Protein AF-A0AB34FSR6-F1 (afdb_monomer_lite)

Organism: NCBI:txid1247861

pLDDT: mean 75.35, std 21.75, range [22.98, 98.75]

Sequence (933 aa):
MAVFPRSSRAPADHQLPRDGPASSLRHRLGAILVFFTHRIWRGGPRLILQVAACVLIVPLLLHLMPTHMTGGYRLSWSSSPPRETGTLRIVVFGSQDVAGSSTGYSGSGSAWTEQLCSELDCSSYLSFVPDATSKPALTSNGLYGNELHALQEQVKASDYASAPAKDYEFLLTQYPVPMEAPDLEAQVKQFLALPPPADAPRETLWVFTFGTWDIWNLAAFPRVSAEHLVDALVSHLFAQIELLYLKALNPTSVAFSDFWANVTENDVDRLANPKKSSKTDRRELESFRIIIPQLADMTIAPGWQQRPEPSYPHSKAEQMRNADFLTKHWNSQVKNALESWNAKARRRPEGIEEENVKEVTEWPKSKSLLGLLPAAFQSEKDPAREASSDDGVVYAPYPQRAGLQLNMAISILDAMTEEELQRSGLKDSKGRGSLSLNDSMRFVDTWTPCTAKPSVGVTAVDASNDTVCDKPDDHLYYDSFTLGQRAIRELAVLAADKISQEFRGGQKAAPHRFVAMTVNDFNPSSFAGAMQLRTRKEKNFEEVESNLPDPRKPKLETTQLLSVRGWLDRLGSLNPFGKAVTADDLVWLLDNTAFQQQGGSGDGSGAWRAEFVAAVFEREPRGKVVDMVTGIVRAVGLADDAAERKTVEERIVPFLWDIRPLRTIAVTQHHHLRRGELKVGPTNVNGLASNVLAVPSGGRGSLVKSTTKLGGGEGAIIEMQTYYAGPDGWGIISDIDDTIKITKTSDPVGILKETFVEEPSPIPGMPELYAQAKALLPRDTAWFYLSASPYNLYPFLKQFRKQFYPPGTLILRDSSWKTVAGLLSALTLNTEEYKVDRMNKINSWLPRRKMIVIGDSTQSDPEAYGEVYRTRPGWIKLILIRKATDVASFGIDEKNEPERFEKAFKDIPREAWHVFEDPSECLQIIKDTIKQK

Secondary structure (DSSP, 8-state):
--------------------------SSSTTTTTTSSSSTTS--THHHHHHHHHHHHHHHHHHTS-S-------------PPPPS---EEEEEE--BTTB-SS--TTS---HHHHHHHHTT-SEEEE-SPPTTSPPPPS-HHHHHHHHHHHHHHHHTS-TTT-GGG--TTHHHHS---TTS--HHHHHHHHHTSPPPSS--S-EEEEEE-SHHHHHHHTTS-HHHHHHHHHHHHHHHHHHHHHHHHHTT-TTSTT---TTTT--HHHHHHHH-GGG-TT--GGGS-EEEEEEEPPP-GGGSGGGGGSPPPPTT--HHHHHHHHHHHHHHHHHHHHHHHHHHHHTTTPPPTTGGGGT--SSS-----TTSTTS--GGGS----TT--SS--S-PPPPPPPEEEEEEE--HHHHHHHHHHHHHHHTT---TTSTT---TTSTT--SBSSS-SSSS-SS-S-----------S-GGGBSBSSSS-B-HHHHHHHHHHHHHHHHHHHT--------S----------HHHHHHHHHHHHHHHTTHHHHHHHS--TT-----------TTTTTTTSGGG-TTPEEP-TTEEEEEE-EEEEE---SSTTS-PPEEEEEEEEEEESS--S-HHHHHHHHHHHHT--TT-TTHHHHHHHHHHHHSPB--SEEEEEEEE-SS-EEEEEE----TTSEEEEEEE-----TT-EEEEE-SSS-STT-B-EEEEEE--SEEEEEEEE-BTTTB---TT-HHHHHHHHHTSPPPBPTTHHHHHHHHHHHS-TT-EEEEEEEEEGGGHHHHHHHHHHHS---EEEEES----SHHHHHHHHHSSHHHHHHHHHHHHHHH-TEEEEEEEEETTTTHHHHHHHHHHHSTTTEEEEEEE--SSS--TTHHHHT-HHHHHHHTTTS-GGGEEEESSGGGHHHHHHHHHH--

InterPro domains:
  IPR019236 Phosphatidate phosphatase APP1, catalytic domain [PF09949] (730-883)
  IPR052935 Mg(2+)-dependent Phosphatidate Phosphatase [PTHR28208] (639-928)

Foldseek 3Di:
DDDDDDYDDDDDDDDDDDDDDDDDDDPPPVPPVVVPPPPVVPDPPVVVVVVVCCVPVVVVVVVPDPPDDDDDDDDDDDDDPPDDDFAEEEEEDEEAAQQGFCDDDPDDFHGLVVLLCVLQVHPYYHYLYDFLQAATEAQDLVLVVVLVVVLVVVLVVDDCVVPVVSNLVCLCVQPNRRPVRDHRVRSLVVQQPDFADPDAHLAYEYEYHHDQVLLVSLLSPDLLSSLVSLLVSLVSVVVSVLVLLLQCVDPRTNSDHNNCPPQDLVNCCQVVPPVVPPPPDPLNAFAHEYEYEQHAQQCLFLCLVVRDAGDPPDGSVSSSVSSVVSSVSNNVSNVVSLVVQLVCFQPDRPPSVVVPCPPPPDDPPPVPDVVRDDCVLVDDDDPPDPDDDPDSDDDDTRHTYHYDYHHLNVLLVLQVQLLVCLVVVHADPVGRVPDDPPDLSHANEANDAQFADRSHNNDDDDDDDGDGHPDRSNYQHNYRSYGGNSSSSVSSNVVSVVCCVRRPPDPDDDDDDDDDPPPPQDDLLVVQQVLLVVLCVVQVLVVLLVLADFQPDDPDPPDDPDDPVVVQLSPWFPRPQQAEFAQQKAKAWFAWEKFFDDDPDPPQPGFIKIKTKMFIFGPDFPGDLVSRLVSLCVSLVHDPPDPLSVLLSVLCVLLRTHADARYKFWKWKDDPPDIDTDIWDRHHPQRMTIDIDTDDDDDQLDKIKMFTPHNDDPPHHRIYIYTYQYQEFAEEEEEDDLFFWDQLLSHLSSNSCCRRGDDIDTDPQVLVLQVLLCVLGDSNYAYEYEALFACSCVVVVVVVCVVRHDDHGYHYDSHSPSTSSVRSCSSRHPGLVRLLVVVVVVCSRHVNYEYEYTEELVHSQLQNVLVCCVVNPRNYQAYEYELDDPSPHPCSCVSNPPVSNCSSNPPPDPLRYDYDHRSVVVSVSSNVSVVPD

Radius of gyration: 35.22 Å; chains: 1; bounding box: 75×107×108 Å

Structure (mmCIF, N/CA/C/O backbone):
data_AF-A0AB34FSR6-F1
#
_entry.id   AF-A0AB34FSR6-F1
#
loop_
_atom_site.group_PDB
_atom_site.id
_atom_site.type_symbol
_atom_site.label_atom_id
_atom_site.label_alt_id
_atom_site.label_comp_id
_atom_site.label_asym_id
_atom_site.label_entity_id
_atom_site.label_seq_id
_atom_site.pdbx_PDB_ins_code
_atom_site.Cartn_x
_atom_site.Cartn_y
_atom_site.Cartn_z
_atom_site.occupancy
_atom_site.B_iso_or_equiv
_atom_site.auth_seq_id
_atom_site.auth_comp_id
_atom_site.auth_asym_id
_atom_site.auth_atom_id
_atom_site.pdbx_PDB_model_num
ATOM 1 N N . MET A 1 1 ? 6.521 -65.675 30.202 1.00 32.03 1 MET A N 1
ATOM 2 C CA . MET A 1 1 ? 5.284 -66.397 30.574 1.00 32.03 1 MET A CA 1
ATOM 3 C C . MET A 1 1 ? 4.094 -65.520 30.197 1.00 32.03 1 MET A C 1
ATOM 5 O O . MET A 1 1 ? 3.961 -64.484 30.823 1.00 32.03 1 MET A O 1
ATOM 9 N N . ALA A 1 2 ? 3.225 -65.772 29.218 1.00 31.69 2 ALA A N 1
ATOM 10 C CA . ALA A 1 2 ? 3.227 -66.501 27.937 1.00 31.69 2 ALA A CA 1
ATOM 11 C C . ALA A 1 2 ? 2.090 -65.820 27.105 1.00 31.69 2 ALA A C 1
ATOM 13 O O . ALA A 1 2 ? 1.008 -65.658 27.650 1.00 31.69 2 ALA A O 1
ATOM 14 N N . VAL A 1 3 ? 2.376 -65.048 26.042 1.00 33.38 3 VAL A N 1
ATOM 15 C CA . VAL A 1 3 ? 2.373 -65.350 24.579 1.00 33.38 3 VAL A CA 1
ATOM 16 C C . VAL A 1 3 ? 0.977 -65.448 23.891 1.00 33.38 3 VAL A C 1
ATOM 18 O O . VAL A 1 3 ? 0.142 -66.245 24.292 1.00 33.38 3 VAL A O 1
ATOM 21 N N . PHE A 1 4 ? 0.812 -64.616 22.835 1.00 38.12 4 PHE A N 1
ATOM 22 C CA . PHE A 1 4 ? -0.129 -64.542 21.669 1.00 38.12 4 PHE A CA 1
ATOM 23 C C . PHE A 1 4 ? -0.660 -65.884 21.084 1.00 38.12 4 PHE A C 1
ATOM 25 O O . PHE A 1 4 ? -0.043 -66.895 21.416 1.00 38.12 4 PHE A O 1
ATOM 32 N N . PRO A 1 5 ? -1.695 -65.972 20.178 1.00 49.19 5 PRO A N 1
ATOM 33 C CA . PRO A 1 5 ? -1.853 -65.283 18.850 1.00 49.19 5 PRO A CA 1
ATOM 34 C C . PRO A 1 5 ? -3.326 -64.991 18.406 1.00 49.19 5 PRO A C 1
ATOM 36 O O . PRO A 1 5 ? -4.248 -65.276 19.155 1.00 49.19 5 PRO A O 1
ATOM 39 N N . ARG A 1 6 ? -3.717 -64.281 17.323 1.00 28.72 6 ARG A N 1
ATOM 40 C CA . ARG A 1 6 ? -3.396 -64.139 15.870 1.00 28.72 6 ARG A CA 1
ATOM 41 C C . ARG A 1 6 ? -3.863 -65.288 14.932 1.00 28.72 6 ARG A C 1
ATOM 43 O O . ARG A 1 6 ? -3.262 -66.348 14.921 1.00 28.72 6 ARG A O 1
ATOM 50 N N . SER A 1 7 ? -4.790 -64.935 14.019 1.00 29.59 7 SER A N 1
ATOM 51 C CA . SER A 1 7 ? -4.824 -65.253 12.566 1.00 29.59 7 SER A CA 1
ATOM 52 C C . SER A 1 7 ? -5.397 -66.579 11.997 1.00 29.59 7 SER A C 1
ATOM 54 O O . SER A 1 7 ? -4.992 -67.674 12.367 1.00 29.59 7 SER A O 1
ATOM 56 N N . SER A 1 8 ? -6.155 -66.395 10.895 1.00 28.06 8 SER A N 1
ATOM 57 C CA . SER A 1 8 ? -6.270 -67.187 9.640 1.00 28.06 8 SER A CA 1
ATOM 58 C C . SER A 1 8 ? -7.363 -68.256 9.457 1.00 28.06 8 SER A C 1
ATOM 60 O O . SER A 1 8 ? -7.412 -69.243 10.183 1.00 28.06 8 SER A O 1
ATOM 62 N N . ARG A 1 9 ? -8.131 -68.128 8.354 1.00 28.48 9 ARG A N 1
ATOM 63 C CA . ARG A 1 9 ? -8.048 -69.024 7.170 1.00 28.48 9 ARG A CA 1
ATOM 64 C C . ARG A 1 9 ? -8.923 -68.572 5.979 1.00 28.48 9 ARG A C 1
ATOM 66 O O . ARG A 1 9 ? -10.103 -68.299 6.149 1.00 28.48 9 ARG A O 1
ATOM 73 N N . ALA A 1 10 ? -8.320 -68.591 4.786 1.00 34.03 10 ALA A N 1
ATOM 74 C CA . ALA A 1 10 ? -8.924 -68.921 3.479 1.00 34.03 10 ALA A CA 1
ATOM 75 C C . ALA A 1 10 ? -8.426 -70.334 3.063 1.00 34.03 10 ALA A C 1
ATOM 77 O O . ALA A 1 10 ? -7.547 -70.856 3.765 1.00 34.03 10 ALA A O 1
ATOM 78 N N . PRO A 1 11 ? -8.985 -71.003 2.026 1.00 40.75 11 PRO A N 1
ATOM 79 C CA . PRO A 1 11 ? -8.388 -71.017 0.656 1.00 40.75 11 PRO A CA 1
ATOM 80 C C . PRO A 1 11 ? -9.459 -71.112 -0.483 1.00 40.75 11 PRO A C 1
ATOM 82 O O . PRO A 1 11 ? -10.578 -71.528 -0.216 1.00 40.75 11 PRO A O 1
ATOM 85 N N . ALA A 1 12 ? -9.323 -70.560 -1.700 1.00 29.62 12 ALA A N 1
ATOM 86 C CA . ALA A 1 12 ? -8.442 -70.787 -2.872 1.00 29.62 12 ALA A CA 1
ATOM 87 C C . ALA A 1 12 ? -8.915 -71.861 -3.906 1.00 29.62 12 ALA A C 1
ATOM 89 O O . ALA A 1 12 ? -9.114 -73.020 -3.557 1.00 29.62 12 ALA A O 1
ATOM 90 N N . ASP A 1 13 ? -8.991 -71.402 -5.171 1.00 30.97 13 ASP A N 1
ATOM 91 C CA . ASP A 1 13 ? -8.648 -72.032 -6.472 1.00 30.97 13 ASP A CA 1
ATOM 92 C C . ASP A 1 13 ? -9.632 -72.769 -7.432 1.00 30.97 13 ASP A C 1
ATOM 94 O O . ASP A 1 13 ? -10.113 -73.869 -7.192 1.00 30.97 13 ASP A O 1
ATOM 98 N N . HIS A 1 14 ? -9.745 -72.130 -8.620 1.00 29.84 14 HIS A N 1
ATOM 99 C CA . HIS A 1 14 ? -9.522 -72.588 -10.015 1.00 29.84 14 HIS A CA 1
ATOM 100 C C . HIS A 1 14 ? -10.481 -73.527 -10.784 1.00 29.84 14 HIS A C 1
ATOM 102 O O . HIS A 1 14 ? -10.620 -74.697 -10.456 1.00 29.84 14 HIS A O 1
ATOM 108 N N . GLN A 1 15 ? -10.924 -73.059 -11.975 1.00 28.41 15 GLN A N 1
ATOM 109 C CA . GLN A 1 15 ? -10.538 -73.622 -13.295 1.00 28.41 15 GLN A CA 1
ATOM 110 C C . GLN A 1 15 ? -10.960 -72.734 -14.505 1.00 28.41 15 GLN A C 1
ATOM 112 O O . GLN A 1 15 ? -12.091 -72.266 -14.587 1.00 28.41 15 GLN A O 1
ATOM 117 N N . LEU A 1 16 ? -10.025 -72.537 -15.449 1.00 29.91 16 LEU A N 1
ATOM 118 C CA . LEU A 1 16 ? -10.166 -72.070 -16.853 1.00 29.91 16 LEU A CA 1
ATOM 119 C C . LEU A 1 16 ? -10.004 -73.298 -17.790 1.00 29.91 16 LEU A C 1
ATOM 121 O O . LEU A 1 16 ? -9.413 -74.279 -17.327 1.00 29.91 16 LEU A O 1
ATOM 125 N N . PRO A 1 17 ? -10.471 -73.302 -19.067 1.00 35.59 17 PRO A N 1
ATOM 126 C CA . PRO A 1 17 ? -9.676 -72.814 -20.230 1.00 35.59 17 PRO A CA 1
ATOM 127 C C . PRO A 1 17 ? -10.516 -72.088 -21.327 1.00 35.59 17 PRO A C 1
ATOM 129 O O . PRO A 1 17 ? -11.685 -72.391 -21.519 1.00 35.59 17 PRO A O 1
ATOM 132 N N . ARG A 1 18 ? -10.037 -70.975 -21.915 1.00 28.84 18 ARG A N 1
ATOM 133 C CA . ARG A 1 18 ? -9.291 -70.814 -23.200 1.00 28.84 18 ARG A CA 1
ATOM 134 C C . ARG A 1 18 ? -10.061 -71.167 -24.492 1.00 28.84 18 ARG A C 1
ATOM 136 O O . ARG A 1 18 ? -10.360 -72.327 -24.714 1.00 28.84 18 ARG A O 1
ATOM 143 N N . ASP A 1 19 ? -10.289 -70.158 -25.348 1.00 27.77 19 ASP A N 1
ATOM 144 C CA . ASP A 1 19 ? -9.714 -70.033 -26.709 1.00 27.77 19 ASP A CA 1
ATOM 145 C C . ASP A 1 19 ? -10.096 -68.675 -27.359 1.00 27.77 19 ASP A C 1
ATOM 147 O O . ASP A 1 19 ? -11.216 -68.193 -27.218 1.00 27.77 19 ASP A O 1
ATOM 151 N N . GLY A 1 20 ? -9.147 -68.030 -28.051 1.00 27.20 20 GLY A N 1
ATOM 152 C CA . GLY A 1 20 ? -9.365 -66.889 -28.972 1.00 27.20 20 GLY A CA 1
ATOM 153 C C . GLY A 1 20 ? -8.833 -67.248 -30.374 1.00 27.20 20 GLY A C 1
ATOM 154 O O . GLY A 1 20 ? -8.574 -68.428 -30.596 1.00 27.20 20 GLY A O 1
ATOM 155 N N . PRO A 1 21 ? -8.498 -66.308 -31.291 1.00 50.50 21 PRO A N 1
ATOM 156 C CA . PRO A 1 21 ? -8.955 -64.925 -31.510 1.00 50.50 21 PRO A CA 1
ATOM 157 C C . PRO A 1 21 ? -9.300 -64.623 -33.013 1.00 50.50 21 PRO A C 1
ATOM 159 O O . PRO A 1 21 ? -9.224 -65.502 -33.863 1.00 50.50 21 PRO A O 1
ATOM 162 N N . ALA A 1 22 ? -9.574 -63.341 -33.332 1.00 29.23 22 ALA A N 1
ATOM 163 C CA . ALA A 1 22 ? -9.358 -62.632 -34.623 1.00 29.23 22 ALA A CA 1
ATOM 164 C C . ALA A 1 22 ? -10.556 -62.227 -35.542 1.00 29.23 22 ALA A C 1
ATOM 166 O O . ALA A 1 22 ? -11.130 -63.020 -36.275 1.00 29.23 22 ALA A O 1
ATOM 167 N N . SER A 1 23 ? -10.702 -60.897 -35.684 1.00 31.23 23 SER A N 1
ATOM 168 C CA . SER A 1 23 ? -10.736 -60.126 -36.953 1.00 31.23 23 SER A CA 1
ATOM 169 C C . SER A 1 23 ? -12.037 -59.806 -37.737 1.00 31.23 23 SER A C 1
ATOM 171 O O . SER A 1 23 ? -12.800 -60.657 -38.176 1.00 31.23 23 SER A O 1
ATOM 173 N N . SER A 1 24 ? -12.095 -58.516 -38.108 1.00 36.62 24 SER A N 1
ATOM 174 C CA . SER A 1 24 ? -12.483 -57.943 -39.415 1.00 36.62 24 SER A CA 1
ATOM 175 C C . SER A 1 24 ? -13.928 -57.459 -39.670 1.00 36.62 24 SER A C 1
ATOM 177 O O . SER A 1 24 ? -14.845 -58.194 -40.014 1.00 36.62 24 SER A O 1
ATOM 179 N N . LEU A 1 25 ? -14.095 -56.134 -39.576 1.00 42.28 25 LEU A N 1
ATOM 180 C CA . LEU A 1 25 ? -14.428 -55.151 -40.633 1.00 42.28 25 LEU A CA 1
ATOM 181 C C . LEU A 1 25 ? -15.307 -55.488 -41.875 1.00 42.28 25 LEU A C 1
ATOM 183 O O . LEU A 1 25 ? -15.439 -54.622 -42.738 1.00 42.28 25 LEU A O 1
ATOM 187 N N . ARG A 1 26 ? -15.942 -56.657 -42.027 1.00 37.00 26 ARG A N 1
ATOM 188 C CA . ARG A 1 26 ? -16.628 -57.052 -43.287 1.00 37.00 26 ARG A CA 1
ATOM 189 C C . ARG A 1 26 ? -18.160 -57.123 -43.256 1.00 37.00 26 ARG A C 1
ATOM 191 O O . ARG A 1 26 ? -18.763 -57.551 -44.237 1.00 37.00 26 ARG A O 1
ATOM 198 N N . HIS A 1 27 ? -18.827 -56.641 -42.208 1.00 42.09 27 HIS A N 1
ATOM 199 C CA . HIS A 1 27 ? -20.295 -56.759 -42.093 1.00 42.09 27 HIS A CA 1
ATOM 200 C C . HIS A 1 27 ? -21.095 -55.447 -42.101 1.00 42.09 27 HIS A C 1
ATOM 202 O O . HIS A 1 27 ? -22.273 -55.451 -41.764 1.00 42.09 27 HIS A O 1
ATOM 208 N N . ARG A 1 28 ? -20.519 -54.328 -42.569 1.00 48.28 28 ARG A N 1
ATOM 209 C CA . ARG A 1 28 ? -21.272 -53.062 -42.739 1.00 48.28 28 ARG A CA 1
ATOM 210 C C . ARG A 1 28 ? -21.369 -52.515 -44.171 1.00 48.28 28 ARG A C 1
ATOM 212 O O . ARG A 1 28 ? -22.103 -51.562 -44.390 1.00 48.28 28 ARG A O 1
ATOM 219 N N . LEU A 1 29 ? -20.738 -53.152 -45.161 1.00 40.12 29 LEU A N 1
ATOM 220 C CA . LEU A 1 29 ? -20.819 -52.737 -46.577 1.00 40.12 29 LEU A CA 1
ATOM 221 C C . LEU A 1 29 ? -21.839 -53.533 -47.418 1.00 40.12 29 LEU A C 1
ATOM 223 O O . LEU A 1 29 ? -22.208 -53.097 -48.503 1.00 40.12 29 LEU A O 1
ATOM 227 N N . GLY A 1 30 ? -22.366 -54.652 -46.908 1.00 41.06 30 GLY A N 1
ATOM 228 C CA . GLY A 1 30 ? -23.361 -55.475 -47.617 1.00 41.06 30 GLY A CA 1
ATOM 229 C C . GLY A 1 30 ? -24.809 -54.964 -47.552 1.00 41.06 30 GLY A C 1
ATOM 230 O O . GLY A 1 30 ? -25.635 -55.385 -48.353 1.00 41.06 30 GLY A O 1
ATOM 231 N N . ALA A 1 31 ? -25.131 -54.042 -46.638 1.00 45.28 31 ALA A N 1
ATOM 232 C CA . ALA A 1 31 ? -26.509 -53.588 -46.412 1.00 45.28 31 ALA A CA 1
ATOM 233 C C . ALA A 1 31 ? -26.926 -52.370 -47.265 1.00 45.28 31 ALA A C 1
ATOM 235 O O . ALA A 1 31 ? -28.116 -52.122 -47.436 1.00 45.28 31 ALA A O 1
ATOM 236 N N . ILE A 1 32 ? -25.975 -51.626 -47.842 1.00 49.50 32 ILE A N 1
ATOM 237 C CA . ILE A 1 32 ? -26.269 -50.394 -48.603 1.00 49.50 32 ILE A CA 1
ATOM 238 C C . ILE A 1 32 ? -26.503 -50.689 -50.097 1.00 49.50 32 ILE A C 1
ATOM 240 O O . ILE A 1 32 ? -27.310 -50.021 -50.743 1.00 49.50 32 ILE A O 1
ATOM 244 N N . LEU A 1 33 ? -25.891 -51.745 -50.649 1.00 46.69 33 LEU A N 1
ATOM 245 C CA . LEU A 1 33 ? -26.002 -52.073 -52.079 1.00 46.69 33 LEU A CA 1
ATOM 246 C C . LEU A 1 33 ? -27.334 -52.747 -52.479 1.00 46.69 33 LEU A C 1
ATOM 248 O O . LEU A 1 33 ? -27.709 -52.729 -53.651 1.00 46.69 33 LEU A O 1
ATOM 252 N N . VAL A 1 34 ? -28.073 -53.306 -51.514 1.00 47.84 34 VAL A N 1
ATOM 253 C CA . VAL A 1 34 ? -29.374 -53.967 -51.746 1.00 47.84 34 VAL A CA 1
ATOM 254 C C . VAL A 1 34 ? -30.539 -52.962 -51.728 1.00 47.84 34 VAL A C 1
ATOM 256 O O . VAL A 1 34 ? -31.595 -53.218 -52.303 1.00 47.84 34 VAL A O 1
ATOM 259 N N . PHE A 1 35 ? -30.348 -51.766 -51.156 1.00 49.47 35 PHE A N 1
ATOM 260 C CA . PHE A 1 35 ? -31.400 -50.745 -51.090 1.00 49.47 35 PHE A CA 1
ATOM 261 C C . PHE A 1 35 ? -31.561 -49.951 -52.402 1.00 49.47 35 PHE A C 1
ATOM 263 O O . PHE A 1 35 ? -32.672 -49.558 -52.761 1.00 49.47 35 PHE A O 1
ATOM 270 N N . PHE A 1 36 ? -30.480 -49.754 -53.168 1.00 45.62 36 PHE A N 1
ATOM 271 C CA . PHE A 1 36 ? -30.510 -48.931 -54.388 1.00 45.62 36 PHE A CA 1
ATOM 272 C C . PHE A 1 36 ? -30.916 -49.673 -55.668 1.00 45.62 36 PHE A C 1
ATOM 274 O O . PHE A 1 36 ? -31.283 -49.038 -56.655 1.00 45.62 36 PHE A O 1
ATOM 281 N N . THR A 1 37 ? -30.945 -51.004 -55.662 1.00 50.00 37 THR A N 1
ATOM 282 C CA . THR A 1 37 ? -31.265 -51.804 -56.857 1.00 50.00 37 THR A CA 1
ATOM 283 C C . THR A 1 37 ? -32.751 -52.151 -56.994 1.00 50.00 37 THR A C 1
ATOM 285 O O . THR A 1 37 ? -33.194 -52.493 -58.086 1.00 50.00 37 THR A O 1
ATOM 288 N N . HIS A 1 38 ? -33.571 -51.956 -55.954 1.00 44.44 38 HIS A N 1
ATOM 289 C CA . HIS A 1 38 ? -34.998 -52.311 -56.000 1.00 44.44 38 HIS A CA 1
ATOM 290 C C . HIS A 1 38 ? -35.943 -51.146 -56.379 1.00 44.44 38 HIS A C 1
ATOM 292 O O . HIS A 1 38 ? -37.114 -51.371 -56.692 1.00 44.44 38 HIS A O 1
ATOM 298 N N . ARG A 1 39 ? -35.473 -49.885 -56.384 1.00 44.06 39 ARG A N 1
ATOM 299 C CA . ARG A 1 39 ? -36.336 -48.705 -56.635 1.00 44.06 39 ARG A CA 1
ATOM 300 C C . ARG A 1 39 ? -36.212 -48.102 -58.040 1.00 44.06 39 ARG A C 1
ATOM 302 O O . ARG A 1 39 ? -37.114 -47.391 -58.470 1.00 44.06 39 ARG A O 1
ATOM 309 N N . ILE A 1 40 ? -35.155 -48.440 -58.780 1.00 50.41 40 ILE A N 1
ATOM 310 C CA . ILE A 1 40 ? -34.896 -47.925 -60.139 1.00 50.41 40 ILE A CA 1
ATOM 311 C C . ILE A 1 40 ? -35.654 -48.727 -61.218 1.00 50.41 40 ILE A C 1
ATOM 313 O O . ILE A 1 40 ? -35.879 -48.235 -62.317 1.00 50.41 40 ILE A O 1
ATOM 317 N N . TRP A 1 41 ? -36.172 -49.916 -60.893 1.00 50.94 41 TRP A N 1
ATOM 318 C CA . TRP A 1 41 ? -36.823 -50.804 -61.869 1.00 50.94 41 TRP A CA 1
ATOM 319 C C . TRP A 1 41 ? -38.353 -50.643 -62.006 1.00 50.94 41 TRP A C 1
ATOM 321 O O . TRP A 1 41 ? -39.000 -51.430 -62.690 1.00 50.94 41 TRP A O 1
ATOM 331 N N . ARG A 1 42 ? -38.962 -49.621 -61.379 1.00 51.09 42 ARG A N 1
ATOM 332 C CA . ARG A 1 42 ? -40.411 -49.318 -61.509 1.00 51.09 42 ARG A CA 1
ATOM 333 C C . ARG A 1 42 ? -40.744 -47.921 -62.046 1.00 51.09 42 ARG A C 1
ATOM 335 O O . ARG A 1 42 ? -41.913 -47.629 -62.279 1.00 51.09 42 ARG A O 1
ATOM 342 N N . GLY A 1 43 ? -39.751 -47.068 -62.281 1.00 52.41 43 GLY A N 1
ATOM 343 C CA . GLY A 1 43 ? -39.944 -45.758 -62.904 1.00 52.41 43 GLY A CA 1
ATOM 344 C C . GLY A 1 43 ? -39.578 -45.819 -64.380 1.00 52.41 43 GLY A C 1
ATOM 345 O O . GLY A 1 43 ? -38.423 -45.598 -64.716 1.00 52.41 43 GLY A O 1
ATOM 346 N N . GLY A 1 44 ? -40.538 -46.145 -65.251 1.00 64.69 44 GLY A N 1
ATOM 347 C CA . GLY A 1 44 ? -40.351 -46.155 -66.709 1.00 64.69 44 GLY A CA 1
ATOM 348 C C . GLY A 1 44 ? -39.896 -44.799 -67.298 1.00 64.69 44 GLY A C 1
ATOM 349 O O . GLY A 1 44 ? -39.613 -43.859 -66.553 1.00 64.69 44 GLY A O 1
ATOM 350 N N . PRO A 1 45 ? -39.874 -44.640 -68.639 1.00 54.66 45 PRO A N 1
ATOM 351 C CA . PRO A 1 45 ? -39.113 -43.604 -69.369 1.00 54.66 45 PRO A CA 1
ATOM 352 C C . PRO A 1 45 ? -39.427 -42.135 -69.014 1.00 54.66 45 PRO A C 1
ATOM 354 O O . PRO A 1 45 ? -38.702 -41.229 -69.417 1.00 54.66 45 PRO A O 1
ATOM 357 N N . ARG A 1 46 ? -40.456 -41.882 -68.200 1.00 54.81 46 ARG A N 1
ATOM 358 C CA . ARG A 1 46 ? -40.748 -40.574 -67.600 1.00 54.81 46 ARG A CA 1
ATOM 359 C C . ARG A 1 46 ? -39.713 -40.129 -66.560 1.00 54.81 46 ARG A C 1
ATOM 361 O O . ARG A 1 46 ? -39.486 -38.930 -66.448 1.00 54.81 46 ARG A O 1
ATOM 368 N N . LEU A 1 47 ? -39.049 -41.052 -65.854 1.00 57.03 47 LEU A N 1
ATOM 369 C CA . LEU A 1 47 ? -38.017 -40.690 -64.873 1.00 57.03 47 LEU A CA 1
ATOM 370 C C . LEU A 1 47 ? -36.747 -40.162 -65.563 1.00 57.03 47 LEU A C 1
ATOM 372 O O . LEU A 1 47 ? -36.136 -39.211 -65.094 1.00 57.03 47 LEU A O 1
ATOM 376 N N . ILE A 1 48 ? -36.398 -40.725 -66.724 1.00 60.19 48 ILE A N 1
ATOM 377 C CA . ILE A 1 48 ? -35.239 -40.298 -67.524 1.00 60.19 48 ILE A CA 1
ATOM 378 C C . ILE A 1 48 ? -35.477 -38.900 -68.115 1.00 60.19 48 ILE A C 1
ATOM 380 O O . ILE A 1 48 ? -34.581 -38.062 -68.089 1.00 60.19 48 ILE A O 1
ATOM 384 N N . LEU A 1 49 ? -36.702 -38.609 -68.563 1.00 59.00 49 LEU A N 1
ATOM 385 C CA . LEU A 1 49 ? -37.092 -37.286 -69.068 1.00 59.00 49 LEU A CA 1
ATOM 386 C C . LEU A 1 49 ? -37.122 -36.209 -67.970 1.00 59.00 49 LEU A C 1
ATOM 388 O O . LEU A 1 49 ? -36.737 -35.070 -68.222 1.00 59.00 49 LEU A O 1
ATOM 392 N N . GLN A 1 50 ? -37.520 -36.562 -66.745 1.00 60.06 50 GLN A N 1
ATOM 393 C CA . GLN A 1 50 ? -37.499 -35.641 -65.603 1.00 60.06 50 GLN A CA 1
ATOM 394 C C . GLN A 1 50 ? -36.078 -35.387 -65.086 1.00 60.06 50 GLN A C 1
ATOM 396 O O . GLN A 1 50 ? -35.744 -34.252 -64.758 1.00 60.06 50 GLN A O 1
ATOM 401 N N . VAL A 1 51 ? -35.213 -36.406 -65.084 1.00 63.44 51 VAL A N 1
ATOM 402 C CA . VAL A 1 51 ? -33.794 -36.235 -64.736 1.00 63.44 51 VAL A CA 1
ATOM 403 C C . VAL A 1 51 ? -33.072 -35.404 -65.801 1.00 63.44 51 VAL A C 1
ATOM 405 O O . VAL A 1 51 ? -32.324 -34.500 -65.446 1.00 63.44 51 VAL A O 1
ATOM 408 N N . ALA A 1 52 ? -33.353 -35.614 -67.091 1.00 61.78 52 ALA A N 1
ATOM 409 C CA . ALA A 1 52 ? -32.787 -34.797 -68.168 1.00 61.78 52 ALA A CA 1
ATOM 410 C C . ALA A 1 52 ? -33.251 -33.327 -68.107 1.00 61.78 52 ALA A C 1
ATOM 412 O O . ALA A 1 52 ? -32.444 -32.420 -68.312 1.00 61.78 52 ALA A O 1
ATOM 413 N N . ALA A 1 53 ? -34.519 -33.075 -67.756 1.00 61.38 53 ALA A N 1
ATOM 414 C CA . ALA A 1 53 ? -35.026 -31.720 -67.537 1.00 61.38 53 ALA A CA 1
ATOM 415 C C . ALA A 1 53 ? -34.355 -31.044 -66.326 1.00 61.38 53 ALA A C 1
ATOM 417 O O . ALA A 1 53 ? -33.966 -29.882 -66.416 1.00 61.38 53 ALA A O 1
ATOM 418 N N . CYS A 1 54 ? -34.132 -31.772 -65.227 1.00 57.31 54 CYS A N 1
ATOM 419 C CA . CYS A 1 54 ? -33.401 -31.247 -64.072 1.00 57.31 54 CYS A CA 1
ATOM 420 C C . CYS A 1 54 ? -31.924 -30.962 -64.391 1.00 57.31 54 CYS A C 1
ATOM 422 O O . CYS A 1 54 ? -31.394 -29.956 -63.934 1.00 57.31 54 CYS A O 1
ATOM 424 N N . VAL A 1 55 ? -31.265 -31.786 -65.210 1.00 67.00 55 VAL A N 1
ATOM 425 C CA . VAL A 1 55 ? -29.849 -31.587 -65.573 1.00 67.00 55 VAL A CA 1
ATOM 426 C C . VAL A 1 55 ? -29.648 -30.391 -66.513 1.00 67.00 55 VAL A C 1
ATOM 428 O O . VAL A 1 55 ? -28.586 -29.782 -66.476 1.00 67.00 55 VAL A O 1
ATOM 431 N N . LEU A 1 56 ? -30.653 -30.003 -67.308 1.00 61.25 56 LEU A N 1
ATOM 432 C CA . LEU A 1 56 ? -30.557 -28.847 -68.214 1.00 61.25 56 LEU A CA 1
ATOM 433 C C . LEU A 1 56 ? -31.096 -27.538 -67.617 1.00 61.25 56 LEU A C 1
ATOM 435 O O . LEU A 1 56 ? -30.558 -26.471 -67.905 1.00 61.25 56 LEU A O 1
ATOM 439 N N . ILE A 1 57 ? -32.132 -27.595 -66.775 1.00 61.62 57 ILE A N 1
ATOM 440 C CA . ILE A 1 57 ? -32.786 -26.392 -66.229 1.00 61.62 57 ILE A CA 1
ATOM 441 C C . ILE A 1 57 ? -32.056 -25.865 -64.983 1.00 61.62 57 ILE A C 1
ATOM 443 O O . ILE A 1 57 ? -31.991 -24.654 -64.772 1.00 61.62 57 ILE A O 1
ATOM 447 N N . VAL A 1 58 ? -31.454 -26.746 -64.176 1.00 61.16 58 VAL A N 1
ATOM 448 C CA . VAL A 1 58 ? -30.769 -26.357 -62.930 1.00 61.16 58 VAL A CA 1
ATOM 449 C C . VAL A 1 58 ? -29.477 -25.557 -63.177 1.00 61.16 58 VAL A C 1
ATOM 451 O O . VAL A 1 58 ? -29.305 -24.538 -62.509 1.00 61.16 58 VAL A O 1
ATOM 454 N N . PRO A 1 59 ? -28.605 -25.888 -64.154 1.00 57.28 59 PRO A N 1
ATOM 455 C CA . PRO A 1 59 ? -27.431 -25.061 -64.453 1.00 57.28 59 PRO A CA 1
ATOM 456 C C . PRO A 1 59 ? -27.807 -23.704 -65.057 1.00 57.28 59 PRO A C 1
ATOM 458 O O . PRO A 1 59 ? -27.157 -22.704 -64.768 1.00 57.28 59 PRO A O 1
ATOM 461 N N . LEU A 1 60 ? -28.881 -23.651 -65.856 1.00 56.03 60 LEU A N 1
ATOM 462 C CA . LEU A 1 60 ? -29.369 -22.416 -66.476 1.00 56.03 60 LEU A CA 1
ATOM 463 C C . LEU A 1 60 ? -29.904 -21.427 -65.423 1.00 56.03 60 LEU A C 1
ATOM 465 O O . LEU A 1 60 ? -29.655 -20.229 -65.522 1.00 56.03 60 LEU A O 1
ATOM 469 N N . LEU A 1 61 ? -30.585 -21.928 -64.384 1.00 52.56 61 LEU A N 1
ATOM 470 C CA . LEU A 1 61 ? -31.055 -21.122 -63.249 1.00 52.56 61 LEU A CA 1
ATOM 471 C C . LEU A 1 61 ? -29.926 -20.721 -62.284 1.00 52.56 61 LEU A C 1
ATOM 473 O O . LEU A 1 61 ? -29.991 -19.642 -61.700 1.00 52.56 61 LEU A O 1
ATOM 477 N N . LEU A 1 62 ? -28.875 -21.538 -62.153 1.00 54.41 62 LEU A N 1
ATOM 478 C CA . LEU A 1 62 ? -27.677 -21.209 -61.366 1.00 54.41 62 LEU A CA 1
ATOM 479 C C . LEU A 1 62 ? -26.784 -20.159 -62.047 1.00 54.41 62 LEU A C 1
ATOM 481 O O . LEU A 1 62 ? -26.115 -19.404 -61.350 1.00 54.41 62 LEU A O 1
ATOM 485 N N . HIS A 1 63 ? -26.801 -20.061 -63.382 1.00 51.94 63 HIS A N 1
ATOM 486 C CA . HIS A 1 63 ? -26.044 -19.040 -64.120 1.00 51.94 63 HIS A CA 1
ATOM 487 C C . HIS A 1 63 ? -26.732 -17.666 -64.186 1.00 51.94 63 HIS A C 1
ATOM 489 O O . HIS A 1 63 ? -26.077 -16.678 -64.512 1.00 51.94 63 HIS A O 1
ATOM 495 N N . LEU A 1 64 ? -28.032 -17.599 -63.878 1.00 48.69 64 LEU A N 1
ATOM 496 C CA . LEU A 1 64 ? -28.839 -16.371 -63.882 1.00 48.69 64 LEU A CA 1
ATOM 497 C C . LEU A 1 64 ? -29.051 -15.771 -62.477 1.00 48.69 64 LEU A C 1
ATOM 499 O O . LEU A 1 64 ? -29.749 -14.767 -62.345 1.00 48.69 64 LEU A O 1
ATOM 503 N N . MET A 1 65 ? -28.449 -16.352 -61.432 1.00 38.25 65 MET A N 1
ATOM 504 C CA . MET A 1 65 ? -28.503 -15.842 -60.057 1.00 38.25 65 MET A CA 1
ATOM 505 C C . MET A 1 65 ? -27.173 -15.170 -59.664 1.00 38.25 65 MET A C 1
ATOM 507 O O . MET A 1 65 ? -26.112 -15.740 -59.925 1.00 38.25 65 MET A O 1
ATOM 511 N N . PRO A 1 66 ? -27.192 -13.975 -59.036 1.00 42.47 66 PRO A N 1
ATOM 512 C CA . PRO A 1 66 ? -25.982 -13.280 -58.602 1.00 42.47 66 PRO A CA 1
ATOM 513 C C . PRO A 1 66 ? -25.226 -14.114 -57.566 1.00 42.47 66 PRO A C 1
ATOM 515 O O . PRO A 1 66 ? -25.819 -14.638 -56.623 1.00 42.47 66 PRO A O 1
ATOM 518 N N . THR A 1 67 ? -23.912 -14.232 -57.734 1.00 41.84 67 THR A N 1
ATOM 519 C CA . THR A 1 67 ? -23.035 -15.091 -56.933 1.00 41.84 67 THR A CA 1
ATOM 520 C C . THR A 1 67 ? -22.795 -14.543 -55.530 1.00 41.84 67 THR A C 1
ATOM 522 O O . THR A 1 67 ? -21.680 -14.150 -55.225 1.00 41.84 67 THR A O 1
ATOM 525 N N . HIS A 1 68 ? -23.799 -14.565 -54.655 1.00 38.56 68 HIS A N 1
ATOM 526 C CA . HIS A 1 68 ? -23.576 -14.598 -53.210 1.00 38.56 68 HIS A CA 1
ATOM 527 C C . HIS A 1 68 ? -24.660 -15.453 -52.529 1.00 38.56 68 HIS A C 1
ATOM 529 O O . HIS A 1 68 ? -25.836 -15.106 -52.548 1.00 38.56 68 HIS A O 1
ATOM 535 N N . MET A 1 69 ? -24.195 -16.525 -51.864 1.00 36.75 69 MET A N 1
ATOM 536 C CA . MET A 1 69 ? -24.843 -17.322 -50.801 1.00 36.75 69 MET A CA 1
ATOM 537 C C . MET A 1 69 ? -25.593 -18.622 -51.184 1.00 36.75 69 MET A C 1
ATOM 539 O O . MET A 1 69 ? -26.801 -18.645 -51.392 1.00 36.75 69 MET A O 1
ATOM 543 N N . THR A 1 70 ? -24.895 -19.758 -51.057 1.00 30.58 70 THR A N 1
ATOM 544 C CA . THR A 1 70 ? -25.320 -20.856 -50.160 1.00 30.58 70 THR A CA 1
ATOM 545 C C . THR A 1 70 ? -24.932 -20.408 -48.737 1.00 30.58 70 THR A C 1
ATOM 547 O O . THR A 1 70 ? -23.742 -20.251 -48.491 1.00 30.58 70 THR A O 1
ATOM 550 N N . GLY A 1 71 ? -25.793 -20.018 -47.791 1.00 28.33 71 GLY A N 1
ATOM 551 C CA . GLY A 1 71 ? -27.112 -20.510 -47.362 1.00 28.33 71 GLY A CA 1
ATOM 552 C C . GLY A 1 71 ? -26.909 -21.167 -45.982 1.00 28.33 71 GLY A C 1
ATOM 553 O O . GLY A 1 71 ? -26.021 -22.001 -45.867 1.00 28.33 71 GLY A O 1
ATOM 554 N N . GLY A 1 72 ? -27.601 -20.874 -44.876 1.00 29.67 72 GLY A N 1
ATOM 555 C CA . GLY A 1 72 ? -28.706 -19.980 -44.482 1.00 29.67 72 GLY A CA 1
ATOM 556 C C . GLY A 1 72 ? -29.061 -20.324 -43.004 1.00 29.67 72 GLY A C 1
ATOM 557 O O . GLY A 1 72 ? -28.338 -21.102 -42.394 1.00 29.67 72 GLY A O 1
ATOM 558 N N . TYR A 1 73 ? -30.097 -19.865 -42.293 1.00 28.78 73 TYR A N 1
ATOM 559 C CA . TYR A 1 73 ? -31.247 -18.979 -42.504 1.00 28.78 73 TYR A CA 1
ATOM 560 C C . TYR A 1 73 ? -31.798 -18.574 -41.114 1.00 28.78 73 TYR A C 1
ATOM 562 O O . TYR A 1 73 ? -31.920 -19.443 -40.251 1.00 28.78 73 TYR A O 1
ATOM 570 N N . ARG A 1 74 ? -32.274 -17.329 -40.940 1.00 25.59 74 ARG A N 1
ATOM 571 C CA . ARG A 1 74 ? -33.593 -17.008 -40.339 1.00 25.59 74 ARG A CA 1
ATOM 572 C C . ARG A 1 74 ? -33.942 -15.527 -40.545 1.00 25.59 74 ARG A C 1
ATOM 574 O O . ARG A 1 74 ? -33.167 -14.642 -40.210 1.00 25.59 74 ARG A O 1
ATOM 581 N N . LEU A 1 75 ? -35.123 -15.294 -41.117 1.00 28.50 75 LEU A N 1
ATOM 582 C CA . LEU A 1 75 ? -35.724 -13.993 -41.415 1.00 28.50 75 LEU A CA 1
ATOM 583 C C . LEU A 1 75 ? -36.721 -13.596 -40.314 1.00 28.50 75 LEU A C 1
ATOM 585 O O . LEU A 1 75 ? -37.622 -14.372 -40.003 1.00 28.50 75 LEU A O 1
ATOM 589 N N . SER A 1 76 ? -36.613 -12.363 -39.818 1.00 24.31 76 SER A N 1
ATOM 590 C CA . SER A 1 76 ? -37.722 -11.568 -39.273 1.00 24.31 76 SER A CA 1
ATOM 591 C C . SER A 1 76 ? -37.534 -10.130 -39.759 1.00 24.31 76 SER A C 1
ATOM 593 O O . SER A 1 76 ? -36.445 -9.577 -39.625 1.00 24.31 76 SER A O 1
ATOM 595 N N . TRP A 1 77 ? -38.556 -9.556 -40.398 1.00 26.77 77 TRP A N 1
ATOM 596 C CA . TRP A 1 77 ? -38.515 -8.203 -40.957 1.00 26.77 77 TRP A CA 1
ATOM 597 C C . TRP A 1 77 ? -39.076 -7.205 -39.940 1.00 26.77 77 TRP A C 1
ATOM 599 O O . TRP A 1 77 ? -40.284 -7.141 -39.731 1.00 26.77 77 TRP A O 1
ATOM 609 N N . SER A 1 78 ? -38.202 -6.370 -39.382 1.00 25.12 78 SER A N 1
ATOM 610 C CA . SER A 1 78 ? -38.516 -4.971 -39.085 1.00 25.12 78 SER A CA 1
ATOM 611 C C . SER A 1 78 ? -37.339 -4.128 -39.565 1.00 25.12 78 SER A C 1
ATOM 613 O O . SER A 1 78 ? -36.191 -4.421 -39.239 1.00 25.12 78 SER A O 1
ATOM 615 N N . SER A 1 79 ? -37.628 -3.127 -40.384 1.00 38.09 79 SER A N 1
ATOM 616 C CA . SER A 1 79 ? -36.676 -2.223 -41.025 1.00 38.09 79 SER A CA 1
ATOM 617 C C . SER A 1 79 ? -35.705 -1.560 -40.041 1.00 38.09 79 SER A C 1
ATOM 619 O O . SER A 1 79 ? -36.119 -0.704 -39.262 1.00 38.09 79 SER A O 1
ATOM 621 N N . SER A 1 80 ? -34.420 -1.889 -40.175 1.00 24.39 80 SER A N 1
ATOM 622 C CA . SER A 1 80 ? -33.286 -1.086 -39.707 1.00 24.39 80 SER A CA 1
ATOM 623 C C . SER A 1 80 ? -32.203 -1.099 -40.801 1.00 24.39 80 SER A C 1
ATOM 625 O O . SER A 1 80 ? -32.082 -2.111 -41.498 1.00 24.39 80 SER A O 1
ATOM 627 N N . PRO A 1 81 ? -31.457 0.003 -41.007 1.00 28.09 81 PRO A N 1
ATOM 628 C CA . PRO A 1 81 ? -30.420 0.111 -42.041 1.00 28.09 81 PRO A CA 1
ATOM 629 C C . PRO A 1 81 ? -29.260 -0.872 -41.759 1.00 28.09 81 PRO A C 1
ATOM 631 O O . PRO A 1 81 ? -29.215 -1.443 -40.665 1.00 28.09 81 PRO A O 1
ATOM 634 N N . PRO A 1 82 ? -28.351 -1.139 -42.723 1.00 29.48 82 PRO A N 1
ATOM 635 C CA . PRO A 1 82 ? -27.319 -2.164 -42.557 1.00 29.48 82 PRO A CA 1
ATOM 636 C C . PRO A 1 82 ? -26.465 -1.846 -41.323 1.00 29.48 82 PRO A C 1
ATOM 638 O O . PRO A 1 82 ? -25.936 -0.744 -41.213 1.00 29.48 82 PRO A O 1
ATOM 641 N N . ARG A 1 83 ? -26.372 -2.788 -40.372 1.00 32.56 83 ARG A N 1
ATOM 642 C CA . ARG A 1 83 ? -25.545 -2.615 -39.170 1.00 32.56 83 ARG A CA 1
ATOM 643 C C . ARG A 1 83 ? -24.074 -2.523 -39.576 1.00 32.56 83 ARG A C 1
ATOM 645 O O . ARG A 1 83 ? -23.547 -3.404 -40.249 1.00 32.56 83 ARG A O 1
ATOM 652 N N . GLU A 1 84 ? -23.487 -1.412 -39.166 1.00 40.19 84 GLU A N 1
ATOM 653 C CA . GLU A 1 84 ? -22.139 -0.929 -39.430 1.00 40.19 84 GLU A CA 1
ATOM 654 C C . GLU A 1 84 ? -21.049 -1.850 -38.849 1.00 40.19 84 GLU A C 1
ATOM 656 O O . GLU A 1 84 ? -21.246 -2.571 -37.873 1.00 40.19 84 GLU A O 1
ATOM 661 N N . THR A 1 85 ? -19.881 -1.819 -39.479 1.00 38.81 85 THR A N 1
ATOM 662 C CA . THR A 1 85 ? -18.673 -2.604 -39.203 1.00 38.81 85 THR A CA 1
ATOM 663 C C . THR A 1 85 ? -18.013 -2.287 -37.843 1.00 38.81 85 THR A C 1
ATOM 665 O O . THR A 1 85 ? -17.668 -1.138 -37.588 1.00 38.81 85 THR A O 1
ATOM 668 N N . GLY A 1 86 ? -17.770 -3.329 -37.023 1.00 53.53 86 GLY A N 1
ATOM 669 C CA . GLY A 1 86 ? -16.658 -3.461 -36.051 1.00 53.53 86 GLY A CA 1
ATOM 670 C C . GLY A 1 86 ? -16.799 -2.837 -34.648 1.00 53.53 86 GLY A C 1
ATOM 671 O O . GLY A 1 86 ? -16.140 -1.843 -34.359 1.00 53.53 86 GLY A O 1
ATOM 672 N N . THR A 1 87 ? -17.582 -3.434 -33.737 1.00 74.25 87 THR A N 1
ATOM 673 C CA . THR A 1 87 ? -18.003 -2.800 -32.464 1.00 74.25 87 THR A CA 1
ATOM 674 C C . THR A 1 87 ? -17.187 -3.104 -31.185 1.00 74.25 87 THR A C 1
ATOM 676 O O . THR A 1 87 ? -17.206 -2.258 -30.300 1.00 74.25 87 THR A O 1
ATOM 679 N N . LEU A 1 88 ? -16.452 -4.220 -31.039 1.00 86.06 88 LEU A N 1
ATOM 680 C CA . LEU A 1 88 ? -15.535 -4.499 -29.894 1.00 86.06 88 LEU A CA 1
ATOM 681 C C . LEU A 1 88 ? -14.763 -5.811 -30.125 1.00 86.06 88 LEU A C 1
ATOM 683 O O . LEU A 1 88 ? -15.383 -6.818 -30.476 1.00 86.06 88 LEU A O 1
ATOM 687 N N . ARG A 1 89 ? -13.447 -5.844 -29.879 1.00 91.31 89 ARG A N 1
ATOM 688 C CA . ARG A 1 89 ? -12.638 -7.078 -29.811 1.00 91.31 89 ARG A CA 1
ATOM 689 C C . ARG A 1 89 ? -12.224 -7.374 -28.368 1.00 91.31 89 ARG A C 1
ATOM 691 O O . ARG A 1 89 ? -11.759 -6.472 -27.680 1.00 91.31 89 ARG A O 1
ATOM 698 N N . ILE A 1 90 ? -12.318 -8.624 -27.925 1.00 93.38 90 ILE A N 1
ATOM 699 C CA . ILE A 1 90 ? -11.762 -9.083 -26.644 1.00 93.38 90 ILE A CA 1
ATOM 700 C C . ILE A 1 90 ? -10.576 -10.009 -26.919 1.00 93.38 90 ILE A C 1
ATOM 702 O O . ILE A 1 90 ? -10.696 -10.956 -27.697 1.00 93.38 90 ILE A O 1
ATOM 706 N N . VAL A 1 91 ? -9.436 -9.730 -26.285 1.00 95.38 91 VAL A N 1
ATOM 707 C CA . VAL A 1 91 ? -8.232 -10.573 -26.345 1.00 95.38 91 VAL A CA 1
ATOM 708 C C . VAL A 1 91 ? -7.877 -11.020 -24.933 1.00 95.38 91 VAL A C 1
ATOM 710 O O . VAL A 1 91 ? -7.687 -10.181 -24.053 1.00 95.38 91 VAL A O 1
ATOM 713 N N . VAL A 1 92 ? -7.794 -12.331 -24.717 1.00 95.06 92 VAL A N 1
ATOM 714 C CA . VAL A 1 92 ? -7.554 -12.940 -23.405 1.00 95.06 92 VAL A CA 1
ATOM 715 C C . VAL A 1 92 ? -6.198 -13.639 -23.391 1.00 95.06 92 VAL A C 1
ATOM 717 O O . VAL A 1 92 ? -5.959 -14.557 -24.177 1.00 95.06 92 VAL A O 1
ATOM 720 N N . PHE A 1 93 ? -5.340 -13.227 -22.462 1.00 95.31 93 PHE A N 1
ATOM 721 C CA . PHE A 1 93 ? -4.101 -13.908 -22.094 1.00 95.31 93 PHE A CA 1
ATOM 722 C C . PHE A 1 93 ? -4.251 -14.456 -20.682 1.00 95.31 93 PHE A C 1
ATOM 724 O O . PHE A 1 93 ? -4.791 -13.777 -19.810 1.00 95.31 93 PHE A O 1
ATOM 731 N N . GLY A 1 94 ? -3.773 -15.659 -20.405 1.00 91.62 94 GLY A N 1
ATOM 732 C CA . GLY A 1 94 ? -3.978 -16.200 -19.070 1.00 91.62 94 GLY A CA 1
ATOM 733 C C . GLY A 1 94 ? -3.724 -17.676 -18.918 1.00 91.62 94 GLY A C 1
ATOM 734 O O . GLY A 1 94 ? -3.292 -18.368 -19.839 1.00 91.62 94 GLY A O 1
ATOM 735 N N . SER A 1 95 ? -4.050 -18.158 -17.731 1.00 88.12 95 SER A N 1
ATOM 736 C CA . SER A 1 95 ? -4.169 -19.576 -17.442 1.00 88.12 95 SER A CA 1
ATOM 737 C C . SER A 1 95 ? -5.620 -19.933 -17.141 1.00 88.12 95 SER A C 1
ATOM 739 O O . SER A 1 95 ? -6.483 -19.061 -17.014 1.00 88.12 95 SER A O 1
ATOM 741 N N . GLN A 1 96 ? -5.896 -21.235 -17.109 1.00 83.62 96 GLN A N 1
ATOM 742 C CA . GLN A 1 96 ? -7.182 -21.778 -16.691 1.00 83.62 96 GLN A CA 1
ATOM 743 C C . GLN A 1 96 ? -7.492 -21.238 -15.287 1.00 83.62 96 GLN A C 1
ATOM 745 O O . GLN A 1 96 ? -6.633 -21.322 -14.417 1.00 83.62 96 GLN A O 1
ATOM 750 N N . ASP A 1 97 ? -8.664 -20.668 -15.028 1.00 76.00 97 ASP A N 1
ATOM 751 C CA . ASP A 1 97 ? -8.994 -20.125 -13.704 1.00 76.00 97 ASP A CA 1
ATOM 752 C C . ASP A 1 97 ? -10.263 -20.767 -13.126 1.00 76.00 97 ASP A C 1
ATOM 754 O O . ASP A 1 97 ? -10.897 -21.618 -13.754 1.00 76.00 97 ASP A O 1
ATOM 758 N N . VAL A 1 98 ? -10.628 -20.383 -11.897 1.00 70.94 98 VAL A N 1
ATOM 759 C CA . VAL A 1 98 ? -11.819 -20.926 -11.218 1.00 70.94 98 VAL A CA 1
ATOM 760 C C . VAL A 1 98 ? -13.126 -20.614 -11.954 1.00 70.94 98 VAL A C 1
ATOM 762 O O . VAL A 1 98 ? -14.125 -21.300 -11.753 1.00 70.94 98 VAL A O 1
ATOM 765 N N . ALA A 1 99 ? -13.128 -19.608 -12.828 1.00 67.44 99 ALA A N 1
ATOM 766 C CA . ALA A 1 99 ? -14.262 -19.193 -13.644 1.00 67.44 99 ALA A CA 1
ATOM 767 C C . ALA A 1 99 ? -14.142 -19.669 -15.115 1.00 67.44 99 ALA A C 1
ATOM 769 O O . ALA A 1 99 ? -14.900 -19.214 -15.982 1.00 67.44 99 ALA A O 1
ATOM 770 N N . GLY A 1 100 ? -13.243 -20.625 -15.386 1.00 60.91 100 GLY A N 1
ATOM 771 C CA . GLY A 1 100 ? -13.184 -21.435 -16.604 1.00 60.91 100 GLY A CA 1
ATOM 772 C C . GLY A 1 100 ? -11.867 -21.352 -17.389 1.00 60.91 100 GLY A C 1
ATOM 773 O O . GLY A 1 100 ? -11.025 -20.480 -17.188 1.00 60.91 100 GLY A O 1
ATOM 774 N N . SER A 1 101 ? -11.710 -22.274 -18.342 1.00 54.53 101 SER A N 1
ATOM 775 C CA . SER A 1 101 ? -10.689 -22.254 -19.398 1.00 54.53 101 SER A CA 1
ATOM 776 C C . SER A 1 101 ? -11.344 -22.170 -20.778 1.00 54.53 101 SER A C 1
ATOM 778 O O . SER A 1 101 ? -12.533 -22.462 -20.923 1.00 54.53 101 SER A O 1
ATOM 780 N N . SER A 1 102 ? -10.590 -21.730 -21.790 1.00 43.84 102 SER A N 1
ATOM 781 C CA . SER A 1 102 ? -11.115 -21.592 -23.153 1.00 43.84 102 SER A CA 1
ATOM 782 C C . SER A 1 102 ? -11.549 -22.951 -23.726 1.00 43.84 102 SER A C 1
ATOM 784 O O . SER A 1 102 ? -10.944 -23.986 -23.432 1.00 43.84 102 SER A O 1
ATOM 786 N N . THR A 1 103 ? -12.652 -22.930 -24.483 1.00 45.22 103 THR A N 1
ATOM 787 C CA . THR A 1 103 ? -13.333 -24.047 -25.169 1.00 45.22 103 THR A CA 1
ATOM 788 C C . THR A 1 103 ? -12.670 -25.432 -25.094 1.00 45.22 103 THR A C 1
ATOM 790 O O . THR A 1 103 ? -11.696 -25.712 -25.790 1.00 45.22 103 THR A O 1
ATOM 793 N N . GLY A 1 104 ? -13.280 -26.356 -24.349 1.00 46.00 104 GLY A N 1
ATOM 794 C CA . GLY A 1 104 ? -12.854 -27.760 -24.368 1.00 46.00 104 GLY A CA 1
ATOM 795 C C . GLY A 1 104 ? -13.624 -28.722 -23.469 1.00 46.00 104 GLY A C 1
ATOM 796 O O . GLY A 1 104 ? -13.193 -29.861 -23.308 1.00 46.00 104 GLY A O 1
ATOM 797 N N . TYR A 1 105 ?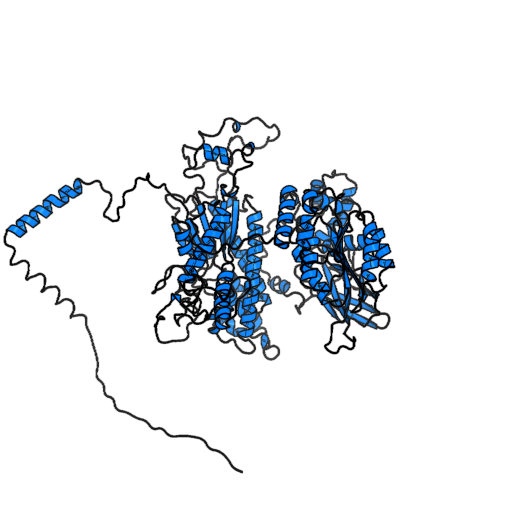 -14.753 -28.314 -22.879 1.00 44.19 105 TYR A N 1
ATOM 798 C CA . TYR A 1 105 ? -15.529 -29.224 -22.042 1.00 44.19 105 TYR A CA 1
ATOM 799 C C . TYR A 1 105 ? -16.400 -30.138 -22.907 1.00 44.19 105 TYR A C 1
ATOM 801 O O . TYR A 1 105 ? -17.345 -29.696 -23.567 1.00 44.19 105 TYR A O 1
ATOM 809 N N . SER A 1 106 ? -16.131 -31.442 -22.850 1.00 42.69 106 SER A N 1
ATOM 810 C CA . SER A 1 106 ? -17.077 -32.485 -23.255 1.00 42.69 106 SER A CA 1
ATOM 811 C C . SER A 1 106 ? -18.245 -32.519 -22.253 1.00 42.69 106 SER A C 1
ATOM 813 O O . SER A 1 106 ? -18.371 -33.462 -21.477 1.00 42.69 106 SER A O 1
ATOM 815 N N . GLY A 1 107 ? -19.059 -31.455 -22.212 1.00 49.38 107 GLY A N 1
ATOM 816 C CA . GLY A 1 107 ? -20.136 -31.301 -21.225 1.00 49.38 107 GLY A CA 1
ATOM 817 C C . GLY A 1 107 ? -20.434 -29.870 -20.752 1.00 49.38 107 GLY A C 1
ATOM 818 O O . GLY A 1 107 ? -20.476 -29.630 -19.560 1.00 49.38 107 GLY A O 1
ATOM 819 N N . SER A 1 108 ? -20.735 -28.948 -21.676 1.00 50.72 108 SER A N 1
ATOM 820 C CA . SER A 1 108 ? -21.687 -27.834 -21.460 1.00 50.72 108 SER A CA 1
ATOM 821 C C . SER A 1 108 ? -21.294 -26.647 -20.548 1.00 50.72 108 SER A C 1
ATOM 823 O O . SER A 1 108 ? -22.073 -26.256 -19.675 1.00 50.72 108 SER A O 1
ATOM 825 N N . GLY A 1 109 ? -20.184 -25.958 -20.835 1.00 64.25 109 GLY A N 1
ATOM 826 C CA . GLY A 1 109 ? -19.961 -24.609 -20.303 1.00 64.25 109 GLY A CA 1
ATOM 827 C C . GLY A 1 109 ? -18.982 -23.762 -21.118 1.00 64.25 109 GLY A C 1
ATOM 828 O O . GLY A 1 109 ? -18.080 -24.308 -21.744 1.00 64.25 109 GLY A O 1
ATOM 829 N N . SER A 1 110 ? -19.185 -22.446 -21.139 1.00 76.19 110 SER A N 1
ATOM 830 C CA . SER A 1 110 ? -18.302 -21.451 -21.775 1.00 76.19 110 SER A CA 1
ATOM 831 C C . SER A 1 110 ? -17.567 -20.668 -20.689 1.00 76.19 110 SER A C 1
ATOM 833 O O . SER A 1 110 ? -18.191 -20.355 -19.669 1.00 76.19 110 SER A O 1
ATOM 835 N N . ALA A 1 111 ? -16.312 -20.279 -20.916 1.00 83.75 111 ALA A N 1
ATOM 836 C CA . ALA A 1 111 ? -15.543 -19.494 -19.946 1.00 83.75 111 ALA A CA 1
ATOM 837 C C . ALA A 1 111 ? -16.224 -18.155 -19.609 1.00 83.75 111 ALA A C 1
ATOM 839 O O . ALA A 1 111 ? -16.977 -17.602 -20.420 1.00 83.75 111 ALA A O 1
ATOM 840 N N . TRP A 1 112 ? -15.922 -17.579 -18.442 1.00 87.88 112 TRP A N 1
ATOM 841 C CA . TRP A 1 112 ? -16.485 -16.280 -18.054 1.00 87.88 112 TRP A CA 1
ATOM 842 C C . TRP A 1 112 ? -16.139 -15.162 -19.045 1.00 87.88 112 TRP A C 1
ATOM 844 O O . TRP A 1 112 ? -16.950 -14.272 -19.270 1.00 87.88 112 TRP A O 1
ATOM 854 N N . THR A 1 113 ? -14.972 -15.224 -19.692 1.00 90.50 113 THR A N 1
ATOM 855 C CA . THR A 1 113 ? -14.569 -14.249 -20.717 1.00 90.50 113 THR A CA 1
ATOM 856 C C . THR A 1 113 ? -15.330 -14.425 -22.037 1.00 90.50 113 THR A C 1
ATOM 858 O O . THR A 1 113 ? -15.562 -13.441 -22.739 1.00 90.50 113 THR A O 1
ATOM 861 N N . GLU A 1 114 ? -15.772 -15.645 -22.361 1.00 89.12 114 GLU A N 1
ATOM 862 C CA . GLU A 1 114 ? -16.670 -15.914 -23.495 1.00 89.12 114 GLU A CA 1
ATOM 863 C C . GLU A 1 114 ? -18.083 -15.393 -23.195 1.00 89.12 114 GLU A C 1
ATOM 865 O O . GLU A 1 114 ? -18.692 -14.729 -24.034 1.00 89.12 114 GLU A O 1
ATOM 870 N N . GLN A 1 115 ? -18.580 -15.618 -21.972 1.00 89.25 115 GLN A N 1
ATOM 871 C CA . GLN A 1 115 ? -19.843 -15.029 -21.515 1.00 89.25 115 GLN A CA 1
ATOM 872 C C . GLN A 1 115 ? -19.761 -13.499 -21.492 1.00 89.25 115 GLN A C 1
ATOM 874 O O . GLN A 1 115 ? -20.670 -12.834 -21.972 1.00 89.25 115 GLN A O 1
ATOM 879 N N . LEU A 1 116 ? -18.637 -12.929 -21.052 1.00 90.19 116 LEU A N 1
ATOM 880 C CA . LEU A 1 116 ? -18.407 -11.486 -21.079 1.00 90.19 116 LEU A CA 1
ATOM 881 C C . LEU A 1 116 ? -18.467 -10.922 -22.506 1.00 90.19 116 LEU A C 1
ATOM 883 O O . LEU A 1 116 ? -19.034 -9.852 -22.714 1.00 90.19 116 LEU A O 1
ATOM 887 N N . CYS A 1 117 ? -17.908 -11.630 -23.494 1.00 89.94 117 CYS A N 1
ATOM 888 C CA . CYS A 1 117 ? -18.052 -11.243 -24.898 1.00 89.94 117 CYS A CA 1
ATOM 889 C C . CYS A 1 117 ? -19.526 -11.210 -25.325 1.00 89.94 117 CYS A C 1
ATOM 891 O O . CYS A 1 117 ? -19.942 -10.252 -25.976 1.00 89.94 117 CYS A O 1
ATOM 893 N N . SER A 1 118 ? -20.310 -12.217 -24.927 1.00 89.06 118 SER A N 1
ATOM 894 C CA . SER A 1 118 ? -21.749 -12.262 -25.203 1.00 89.06 118 SER A CA 1
ATOM 895 C C . SER A 1 118 ? -22.497 -11.095 -24.545 1.00 89.06 118 SER A C 1
ATOM 897 O O . SER A 1 118 ? -23.314 -10.455 -25.202 1.00 89.06 118 SER A O 1
ATOM 899 N N . GLU A 1 119 ? -22.197 -10.778 -23.283 1.00 90.25 119 GLU A N 1
ATOM 900 C CA . GLU A 1 119 ? -22.834 -9.677 -22.539 1.00 90.25 119 GLU A CA 1
ATOM 901 C C . GLU A 1 119 ? -22.463 -8.286 -23.087 1.00 90.25 119 GLU A C 1
ATOM 903 O O . GLU A 1 119 ? -23.266 -7.355 -23.034 1.00 90.25 119 GLU A O 1
ATOM 908 N N . LEU A 1 120 ? -21.257 -8.126 -23.645 1.00 87.88 120 LEU A N 1
ATOM 909 C CA . LEU A 1 120 ? -20.782 -6.858 -24.216 1.00 87.88 120 LEU A CA 1
ATOM 910 C C . LEU A 1 120 ? -21.055 -6.699 -25.724 1.00 87.88 120 LEU A C 1
ATOM 912 O O . LEU A 1 120 ? -20.609 -5.697 -26.296 1.00 87.88 120 LEU A O 1
ATOM 916 N N . ASP A 1 121 ? -21.759 -7.655 -26.346 1.00 87.06 121 ASP A N 1
ATOM 917 C CA . ASP A 1 121 ? -22.011 -7.749 -27.796 1.00 87.06 121 ASP A CA 1
ATOM 918 C C . ASP A 1 121 ? -20.708 -7.629 -28.612 1.00 87.06 121 ASP A C 1
ATOM 920 O O . ASP A 1 121 ? -20.544 -6.773 -29.490 1.00 87.06 121 ASP A O 1
ATOM 924 N N . CYS A 1 122 ? -19.711 -8.441 -28.239 1.00 86.62 122 CYS A N 1
ATOM 925 C CA . CYS A 1 122 ? -18.381 -8.375 -28.827 1.00 86.62 122 CYS A CA 1
ATOM 926 C C . CYS A 1 122 ? -18.345 -8.980 -30.241 1.00 86.62 122 CYS A C 1
ATOM 928 O O . CYS A 1 122 ? -18.893 -10.044 -30.517 1.00 86.62 122 CYS A O 1
ATOM 930 N N . SER A 1 123 ? -17.662 -8.290 -31.155 1.00 86.12 123 SER A N 1
ATOM 931 C CA . SER A 1 123 ? -17.550 -8.682 -32.567 1.00 86.12 123 SER A CA 1
ATOM 932 C C . SER A 1 123 ? -16.466 -9.732 -32.830 1.00 86.12 123 SER A C 1
ATOM 934 O O . SER A 1 123 ? -16.519 -10.446 -33.830 1.00 86.12 123 SER A O 1
ATOM 936 N N . SER A 1 124 ? -15.463 -9.817 -31.953 1.00 88.31 124 SER A N 1
ATOM 937 C CA . SER A 1 124 ? -14.336 -10.740 -32.083 1.00 88.31 124 SER A CA 1
ATOM 938 C C . SER A 1 124 ? -13.806 -11.129 -30.707 1.00 88.31 124 SER A C 1
ATOM 940 O O . SER A 1 124 ? -13.593 -10.264 -29.857 1.00 88.31 124 SER A O 1
ATOM 942 N N . TYR A 1 125 ? -13.564 -12.423 -30.507 1.00 90.62 125 TYR A N 1
ATOM 943 C CA . TYR A 1 125 ? -13.007 -12.990 -29.284 1.00 90.62 125 TYR A CA 1
ATOM 944 C C . TYR A 1 125 ? -11.788 -13.848 -29.631 1.00 90.62 125 TYR A C 1
ATOM 946 O O . TYR A 1 125 ? -11.885 -14.765 -30.448 1.00 90.62 125 TYR A O 1
ATOM 954 N N . LEU A 1 126 ? -10.643 -13.538 -29.023 1.00 91.62 126 LEU A N 1
ATOM 955 C CA . LEU A 1 126 ? -9.399 -14.291 -29.157 1.00 91.62 126 LEU A CA 1
ATOM 956 C C . LEU A 1 126 ? -8.923 -14.696 -27.765 1.00 91.62 126 LEU A C 1
ATOM 958 O O . LEU A 1 126 ? -8.708 -13.833 -26.918 1.00 91.62 126 LEU A O 1
ATOM 962 N N . SER A 1 127 ? -8.727 -15.991 -27.539 1.00 91.38 127 SER A N 1
ATOM 963 C CA . SER A 1 127 ? -8.212 -16.508 -26.273 1.00 91.38 127 SER A CA 1
ATOM 964 C C . SER A 1 127 ? -6.948 -17.318 -26.502 1.00 91.38 127 SER A C 1
ATOM 966 O O . SER A 1 127 ? -6.911 -18.192 -27.366 1.00 91.38 127 SER A O 1
ATOM 968 N N . PHE A 1 128 ? -5.922 -17.004 -25.719 1.00 92.00 128 PHE A N 1
ATOM 969 C CA . PHE A 1 128 ? -4.651 -17.728 -25.660 1.00 92.00 128 PHE A CA 1
ATOM 970 C C . PHE A 1 128 ? -4.519 -18.533 -24.364 1.00 92.00 128 PHE A C 1
ATOM 972 O O . PHE A 1 128 ? -3.470 -19.117 -24.101 1.00 92.00 128 PHE A O 1
ATOM 979 N N . VAL A 1 129 ? -5.591 -18.577 -23.566 1.00 88.44 129 VAL A N 1
ATOM 980 C CA . VAL A 1 129 ? -5.675 -19.422 -22.375 1.00 88.44 129 VAL A CA 1
ATOM 981 C C . VAL A 1 129 ? -5.624 -20.886 -22.821 1.00 88.44 129 VAL A C 1
ATOM 983 O O . VAL A 1 129 ? -6.432 -21.256 -23.680 1.00 88.44 129 VAL A O 1
ATOM 986 N N . PRO A 1 130 ? -4.731 -21.724 -22.264 1.00 84.69 130 PRO A N 1
ATOM 987 C CA . PRO A 1 130 ? -4.657 -23.129 -22.646 1.00 84.69 130 PRO A CA 1
ATOM 988 C C . PRO A 1 130 ? -5.969 -23.873 -22.364 1.00 84.69 130 PRO A C 1
ATOM 990 O O . PRO A 1 130 ? -6.731 -23.500 -21.467 1.00 84.69 130 PRO A O 1
ATOM 993 N N . ASP A 1 131 ? -6.222 -24.942 -23.119 1.00 76.88 131 ASP A N 1
ATOM 994 C CA . ASP A 1 131 ? -7.423 -25.758 -22.939 1.00 76.88 131 ASP A CA 1
ATOM 995 C C . ASP A 1 131 ? -7.457 -26.444 -21.559 1.00 76.88 131 ASP A C 1
ATOM 997 O O . ASP A 1 131 ? -6.452 -26.542 -20.850 1.00 76.88 131 ASP A O 1
ATOM 1001 N N . ALA A 1 132 ? -8.633 -26.929 -21.152 1.00 68.19 132 ALA A N 1
ATOM 1002 C CA . ALA A 1 132 ? -8.796 -27.630 -19.875 1.00 68.19 132 ALA A CA 1
ATOM 1003 C C . ALA A 1 132 ? -7.855 -28.848 -19.744 1.00 68.19 132 ALA A C 1
ATOM 1005 O O . ALA A 1 132 ? -7.280 -29.087 -18.685 1.00 68.19 132 ALA A O 1
ATOM 1006 N N . THR A 1 133 ? -7.638 -29.576 -20.844 1.00 69.06 133 THR A N 1
ATOM 1007 C CA . THR A 1 133 ? -6.832 -30.807 -20.866 1.00 69.06 133 THR A CA 1
ATOM 1008 C C . THR A 1 133 ? -5.328 -30.576 -20.717 1.00 69.06 133 THR A C 1
ATOM 1010 O O . THR A 1 133 ? -4.587 -31.505 -20.387 1.00 69.06 133 THR A O 1
ATOM 1013 N N . SER A 1 134 ? -4.873 -29.348 -20.946 1.00 76.12 134 SER A N 1
ATOM 1014 C CA . SER A 1 134 ? -3.482 -28.937 -20.824 1.00 76.12 134 SER A CA 1
ATOM 1015 C C . SER A 1 134 ? -3.089 -28.745 -19.364 1.00 76.12 134 SER A C 1
ATOM 1017 O O . SER A 1 134 ? -3.911 -28.454 -18.491 1.00 76.12 134 SER A O 1
ATOM 1019 N N . LYS A 1 135 ? -1.785 -28.856 -19.086 1.00 82.44 135 LYS A N 1
ATOM 1020 C CA . LYS A 1 135 ? -1.263 -28.436 -17.783 1.00 82.44 135 LYS A CA 1
ATOM 1021 C C . LYS A 1 135 ? -1.507 -26.937 -17.588 1.00 82.44 135 LYS A C 1
ATOM 1023 O O . LYS A 1 135 ? -1.491 -26.188 -18.570 1.00 82.44 135 LYS A O 1
ATOM 1028 N N . PRO A 1 136 ? -1.695 -26.482 -16.344 1.00 84.31 136 PRO A N 1
ATOM 1029 C CA . PRO A 1 136 ? -1.915 -25.071 -16.102 1.00 84.31 136 PRO A CA 1
ATOM 1030 C C . PRO A 1 136 ? -0.710 -24.206 -16.469 1.00 84.31 136 PRO A C 1
ATOM 1032 O O . PRO A 1 136 ? 0.423 -24.533 -16.110 1.00 84.31 136 PRO A O 1
ATOM 1035 N N . ALA A 1 137 ? -0.957 -23.095 -17.163 1.00 87.06 137 ALA A N 1
ATOM 1036 C CA . ALA A 1 137 ? 0.087 -22.120 -17.472 1.00 87.06 137 ALA A CA 1
ATOM 1037 C C . ALA A 1 137 ? 0.452 -21.260 -16.249 1.00 87.06 137 ALA A C 1
ATOM 1039 O O . ALA A 1 137 ? -0.400 -20.923 -15.422 1.00 87.06 137 ALA A O 1
ATOM 1040 N N . LEU A 1 138 ? 1.726 -20.872 -16.167 1.00 92.69 138 LEU A N 1
ATOM 1041 C CA . LEU A 1 138 ? 2.241 -19.913 -15.186 1.00 92.69 138 LEU A CA 1
ATOM 1042 C C . LEU A 1 138 ? 2.439 -18.543 -15.828 1.00 92.69 138 LEU A C 1
ATOM 1044 O O . LEU A 1 138 ? 2.552 -18.430 -17.050 1.00 92.69 138 LEU A O 1
ATOM 1048 N N . THR A 1 139 ? 2.540 -17.503 -15.000 1.00 94.06 139 THR A N 1
ATOM 1049 C CA . THR A 1 139 ? 2.807 -16.144 -15.496 1.00 94.06 139 THR A CA 1
ATOM 1050 C C . THR A 1 139 ? 4.160 -16.067 -16.209 1.00 94.06 139 THR A C 1
ATOM 1052 O O . THR A 1 139 ? 4.277 -15.411 -17.241 1.00 94.06 139 THR A O 1
ATOM 1055 N N . SER A 1 140 ? 5.180 -16.759 -15.687 1.00 92.38 140 SER A N 1
ATOM 1056 C CA . SER A 1 140 ? 6.482 -16.919 -16.343 1.00 92.38 140 SER A CA 1
ATOM 1057 C C . SER A 1 140 ? 7.131 -18.244 -15.953 1.00 92.38 140 SER A C 1
ATOM 1059 O O . SER A 1 140 ? 7.498 -18.453 -14.790 1.00 92.38 140 SER A O 1
ATOM 1061 N N . ASN A 1 141 ? 7.345 -19.115 -16.941 1.00 87.12 141 ASN A N 1
ATOM 1062 C CA . ASN A 1 141 ? 8.030 -20.391 -16.734 1.00 87.12 141 ASN A CA 1
ATOM 1063 C C . ASN A 1 141 ? 9.504 -20.171 -16.360 1.00 87.12 141 ASN A C 1
ATOM 1065 O O . ASN A 1 141 ? 10.049 -20.893 -15.526 1.00 87.12 141 ASN A O 1
ATOM 1069 N N . GLY A 1 142 ? 10.139 -19.140 -16.931 1.00 79.19 142 GLY A N 1
ATOM 1070 C CA . GLY A 1 142 ? 11.533 -18.789 -16.655 1.00 79.19 142 GLY A CA 1
ATOM 1071 C C . GLY A 1 142 ? 11.762 -18.296 -15.224 1.00 79.19 142 GLY A C 1
ATOM 1072 O O . GLY A 1 142 ? 12.663 -18.789 -14.545 1.00 79.19 142 GLY A O 1
ATOM 1073 N N . LEU A 1 143 ? 10.939 -17.359 -14.735 1.00 77.38 143 LEU A N 1
ATOM 1074 C CA . LEU A 1 143 ? 11.066 -16.849 -13.362 1.00 77.38 143 LEU A CA 1
ATOM 1075 C C . LEU A 1 143 ? 10.797 -17.948 -12.326 1.00 77.38 143 LEU A C 1
ATOM 1077 O O . LEU A 1 143 ? 11.570 -18.095 -11.379 1.00 77.38 143 LEU A O 1
ATOM 1081 N N . TYR A 1 144 ? 9.752 -18.752 -12.540 1.00 83.75 144 TYR A N 1
ATOM 1082 C CA . TYR A 1 144 ? 9.433 -19.885 -11.673 1.00 83.75 144 TYR A CA 1
ATOM 1083 C C . TYR A 1 144 ? 10.543 -20.949 -11.683 1.00 83.75 144 TYR A C 1
ATOM 1085 O O . TYR A 1 144 ? 10.999 -21.385 -10.625 1.00 83.75 144 TYR A O 1
ATOM 1093 N N . GLY A 1 145 ? 11.033 -21.325 -12.868 1.00 77.88 145 GLY A N 1
ATOM 1094 C CA . GLY A 1 145 ? 12.104 -22.309 -13.021 1.00 77.88 145 GLY A CA 1
ATOM 1095 C C . GLY A 1 145 ? 13.424 -21.878 -12.380 1.00 77.88 145 GLY A C 1
ATOM 1096 O O . GLY A 1 145 ? 14.094 -22.699 -11.753 1.00 77.88 145 GLY A O 1
ATOM 1097 N N . ASN A 1 146 ? 13.772 -20.591 -12.468 1.00 76.19 146 ASN A N 1
ATOM 1098 C CA . ASN A 1 146 ? 14.968 -20.044 -11.824 1.00 76.19 146 ASN A CA 1
ATOM 1099 C C . ASN A 1 146 ? 14.896 -20.149 -10.293 1.00 76.19 146 ASN A C 1
ATOM 1101 O O . ASN A 1 146 ? 15.875 -20.554 -9.664 1.00 76.19 146 ASN A O 1
ATOM 1105 N N . GLU A 1 147 ? 13.747 -19.822 -9.695 1.00 82.00 147 GLU A N 1
ATOM 1106 C CA . GLU A 1 147 ? 13.540 -19.935 -8.244 1.00 82.00 147 GLU A CA 1
ATOM 1107 C C . GLU A 1 147 ? 13.551 -21.402 -7.794 1.00 82.00 147 GLU A C 1
ATOM 1109 O O . GLU A 1 147 ? 14.205 -21.749 -6.811 1.00 82.00 147 GLU A O 1
ATOM 1114 N N . LEU A 1 148 ? 12.894 -22.283 -8.553 1.00 83.25 148 LEU A N 1
ATOM 1115 C CA . LEU A 1 148 ? 12.866 -23.720 -8.284 1.00 83.25 148 LEU A CA 1
ATOM 1116 C C . LEU A 1 148 ? 14.278 -24.332 -8.318 1.00 83.25 148 LEU A C 1
ATOM 1118 O O . LEU A 1 148 ? 14.645 -25.100 -7.427 1.00 83.25 148 LEU A O 1
ATOM 1122 N N . HIS A 1 149 ? 15.098 -23.951 -9.302 1.00 79.19 149 HIS A N 1
ATOM 1123 C CA . HIS A 1 149 ? 16.497 -24.375 -9.384 1.00 79.19 149 HIS A CA 1
ATOM 1124 C C . HIS A 1 149 ? 17.335 -23.811 -8.227 1.00 79.19 149 HIS A C 1
ATOM 1126 O O . HIS A 1 149 ? 18.154 -24.520 -7.642 1.00 79.19 149 HIS A O 1
ATOM 1132 N N . ALA A 1 150 ? 17.138 -22.541 -7.864 1.00 77.56 150 ALA A N 1
ATOM 1133 C CA . ALA A 1 150 ? 17.844 -21.936 -6.739 1.00 77.56 150 ALA A CA 1
ATOM 1134 C C . ALA A 1 150 ? 17.513 -22.638 -5.409 1.00 77.56 150 ALA A C 1
ATOM 1136 O O . ALA A 1 150 ? 18.423 -22.911 -4.624 1.00 77.56 150 ALA A O 1
ATOM 1137 N N . LEU A 1 151 ? 16.249 -23.014 -5.188 1.00 82.56 151 LEU A N 1
ATOM 1138 C CA . LEU A 1 151 ? 15.843 -23.823 -4.037 1.00 82.56 151 LEU A CA 1
ATOM 1139 C C . LEU A 1 151 ? 16.474 -25.217 -4.065 1.00 82.56 151 LEU A C 1
ATOM 1141 O O . LEU A 1 151 ? 16.962 -25.678 -3.037 1.00 82.56 151 LEU A O 1
ATOM 1145 N N . GLN A 1 152 ? 16.543 -25.869 -5.227 1.00 81.00 152 GLN A N 1
ATOM 1146 C CA . GLN A 1 152 ? 17.191 -27.177 -5.354 1.00 81.00 152 GLN A CA 1
ATOM 1147 C C . GLN A 1 152 ? 18.668 -27.140 -4.929 1.00 81.00 152 GLN A C 1
ATOM 1149 O O . GLN A 1 152 ? 19.140 -28.045 -4.237 1.00 81.00 152 GLN A O 1
ATOM 1154 N N . GLU A 1 153 ? 19.406 -26.102 -5.319 1.00 78.50 153 GLU A N 1
ATOM 1155 C CA . GLU A 1 153 ? 20.807 -25.946 -4.915 1.00 78.50 153 GLU A CA 1
ATOM 1156 C C . GLU A 1 153 ? 20.946 -25.697 -3.404 1.00 78.50 153 GLU A C 1
ATOM 1158 O O . GLU A 1 153 ? 21.879 -26.197 -2.773 1.00 78.50 153 GLU A O 1
ATOM 1163 N N . GLN A 1 154 ? 19.987 -25.001 -2.787 1.00 78.88 154 GLN A N 1
ATOM 1164 C CA . GLN A 1 154 ? 19.950 -24.825 -1.331 1.00 78.88 154 GLN A CA 1
ATOM 1165 C C . GLN A 1 154 ? 19.638 -26.117 -0.580 1.00 78.88 154 GLN A C 1
ATOM 1167 O O . GLN A 1 154 ? 20.237 -26.376 0.466 1.00 78.88 154 GLN A O 1
ATOM 1172 N N . VAL A 1 155 ? 18.716 -26.912 -1.119 1.00 79.94 155 VAL A N 1
ATOM 1173 C CA . VAL A 1 155 ? 18.335 -28.235 -0.617 1.00 79.94 155 VAL A CA 1
ATOM 1174 C C . VAL A 1 155 ? 19.580 -29.129 -0.623 1.00 79.94 155 VAL A C 1
ATOM 1176 O O . VAL A 1 155 ? 20.045 -29.516 0.446 1.00 79.94 155 VAL A O 1
ATOM 1179 N N . LYS A 1 156 ? 20.265 -29.288 -1.767 1.00 79.50 156 LYS A N 1
ATOM 1180 C CA . LYS A 1 156 ? 21.525 -30.061 -1.877 1.00 79.50 156 LYS A CA 1
ATOM 1181 C C . LYS A 1 156 ? 22.625 -29.638 -0.892 1.00 79.50 156 LYS A C 1
ATOM 1183 O O . LYS A 1 156 ? 23.422 -30.475 -0.477 1.00 79.50 156 LYS A O 1
ATOM 1188 N N . ALA A 1 157 ? 22.706 -28.350 -0.559 1.00 78.00 157 ALA A N 1
ATOM 1189 C CA . ALA A 1 157 ? 23.715 -27.807 0.351 1.00 78.00 157 ALA A CA 1
ATOM 1190 C C . ALA A 1 157 ? 23.329 -27.892 1.843 1.00 78.00 157 ALA A C 1
ATOM 1192 O O . ALA A 1 157 ? 24.138 -27.530 2.702 1.00 78.00 157 ALA A O 1
ATOM 1193 N N . SER A 1 158 ? 22.106 -28.320 2.166 1.00 77.88 158 SER A N 1
ATOM 1194 C CA . SER A 1 158 ? 21.575 -28.333 3.531 1.00 77.88 158 SER A CA 1
ATOM 1195 C C . SER A 1 158 ? 21.810 -29.670 4.234 1.00 77.88 158 SER A C 1
ATOM 1197 O O . SER A 1 158 ? 21.625 -30.739 3.665 1.00 77.88 158 SER A O 1
ATOM 1199 N N . ASP A 1 159 ? 22.177 -29.606 5.516 1.00 78.38 159 ASP A N 1
ATOM 1200 C CA . ASP A 1 159 ? 22.221 -30.779 6.390 1.00 78.38 159 ASP A CA 1
ATOM 1201 C C . ASP A 1 159 ? 20.837 -31.035 7.009 1.00 78.38 159 ASP A C 1
ATOM 1203 O O . ASP A 1 159 ? 20.414 -30.362 7.956 1.00 78.38 159 ASP A O 1
ATOM 1207 N N . TYR A 1 160 ? 20.118 -32.022 6.476 1.00 74.88 160 TYR A N 1
ATOM 1208 C CA . TYR A 1 160 ? 18.765 -32.355 6.931 1.00 74.88 160 TYR A CA 1
ATOM 1209 C C . TYR A 1 160 ? 18.724 -33.002 8.316 1.00 74.88 160 TYR A C 1
ATOM 1211 O O . TYR A 1 160 ? 17.671 -32.992 8.955 1.00 74.88 160 TYR A O 1
ATOM 1219 N N . ALA A 1 161 ? 19.852 -33.525 8.814 1.00 73.81 161 ALA A N 1
ATOM 1220 C CA . ALA A 1 161 ? 19.910 -34.078 10.164 1.00 73.81 161 ALA A CA 1
ATOM 1221 C C . ALA A 1 161 ? 19.749 -32.978 11.228 1.00 73.81 161 ALA A C 1
ATOM 1223 O O . ALA A 1 161 ? 19.169 -33.222 12.287 1.00 73.81 161 ALA A O 1
ATOM 1224 N N . SER A 1 162 ? 20.227 -31.762 10.941 1.00 78.19 162 SER A N 1
ATOM 1225 C CA . SER A 1 162 ? 20.146 -30.612 11.848 1.00 78.19 162 SER A CA 1
ATOM 1226 C C . SER A 1 162 ? 19.003 -29.637 11.531 1.00 78.19 162 SER A C 1
ATOM 1228 O O . SER A 1 162 ? 18.574 -28.904 12.425 1.00 78.19 162 SER A O 1
ATOM 1230 N N . ALA A 1 163 ? 18.469 -29.634 10.303 1.00 79.06 163 ALA A N 1
ATOM 1231 C CA . ALA A 1 163 ? 17.374 -28.750 9.892 1.00 79.06 163 ALA A CA 1
ATOM 1232 C C . ALA A 1 163 ? 16.373 -29.438 8.933 1.00 79.06 163 ALA A C 1
ATOM 1234 O O . ALA A 1 163 ? 16.304 -29.073 7.757 1.00 79.06 163 ALA A O 1
ATOM 1235 N N . PRO A 1 164 ? 15.542 -30.381 9.419 1.00 80.56 164 PRO A N 1
ATOM 1236 C CA . PRO A 1 164 ? 14.632 -31.162 8.573 1.00 80.56 164 PRO A CA 1
ATOM 1237 C C . PRO A 1 164 ? 13.578 -30.309 7.846 1.00 80.56 164 PRO A C 1
ATOM 1239 O O . PRO A 1 164 ? 13.131 -30.674 6.772 1.00 80.56 164 PRO A O 1
ATOM 1242 N N . ALA A 1 165 ? 13.220 -29.129 8.368 1.00 81.75 165 ALA A N 1
ATOM 1243 C CA . ALA A 1 165 ? 12.272 -28.201 7.729 1.00 81.75 165 ALA A CA 1
ATOM 1244 C C . ALA A 1 165 ? 12.814 -27.473 6.479 1.00 81.75 165 ALA A C 1
ATOM 1246 O O . ALA A 1 165 ? 12.160 -26.573 5.953 1.00 81.75 165 ALA A O 1
ATOM 1247 N N . LYS A 1 166 ? 14.035 -27.805 6.047 1.00 82.44 166 LYS A N 1
ATOM 1248 C CA . LYS A 1 166 ? 14.639 -27.320 4.800 1.00 82.44 166 LYS A CA 1
ATOM 1249 C C . LYS A 1 166 ? 14.612 -28.365 3.682 1.00 82.44 166 LYS A C 1
ATOM 1251 O O . LYS A 1 166 ? 15.174 -28.110 2.620 1.00 82.44 166 LYS A O 1
ATOM 1256 N N . ASP A 1 167 ? 14.001 -29.521 3.919 1.00 85.06 167 ASP A N 1
ATOM 1257 C CA . ASP A 1 167 ? 13.867 -30.566 2.912 1.00 85.06 167 ASP A CA 1
ATOM 1258 C C . ASP A 1 167 ? 12.704 -30.271 1.949 1.00 85.06 167 ASP A C 1
ATOM 1260 O O . ASP A 1 167 ? 11.561 -30.673 2.156 1.00 85.06 167 ASP A O 1
ATOM 1264 N N . TYR A 1 168 ? 13.029 -29.571 0.862 1.00 87.25 168 TYR A N 1
ATOM 1265 C CA . TYR A 1 168 ? 12.111 -29.282 -0.240 1.00 87.25 168 TYR A CA 1
ATOM 1266 C C . TYR A 1 168 ? 12.362 -30.174 -1.471 1.00 87.25 168 TYR A C 1
ATOM 1268 O O . TYR A 1 168 ? 11.990 -29.800 -2.586 1.00 87.25 168 TYR A O 1
ATOM 1276 N N . GLU A 1 169 ? 12.989 -31.348 -1.313 1.00 84.38 169 GLU A N 1
ATOM 1277 C CA . GLU A 1 169 ? 13.345 -32.229 -2.442 1.00 84.38 169 GLU A CA 1
ATOM 1278 C C . GLU A 1 169 ? 12.114 -32.647 -3.273 1.00 84.38 169 GLU A C 1
ATOM 1280 O O . GLU A 1 169 ? 12.184 -32.788 -4.498 1.00 84.38 169 GLU A O 1
ATOM 1285 N N . PHE A 1 170 ? 10.947 -32.733 -2.629 1.00 88.31 170 PHE A N 1
ATOM 1286 C CA . PHE A 1 170 ? 9.681 -33.075 -3.274 1.00 88.31 170 PHE A CA 1
ATOM 1287 C C . PHE A 1 170 ? 9.211 -32.051 -4.326 1.00 88.31 170 PHE A C 1
ATOM 1289 O O . PHE A 1 170 ? 8.446 -32.429 -5.219 1.00 88.31 170 PHE A O 1
ATOM 1296 N N . LEU A 1 171 ? 9.655 -30.785 -4.271 1.00 89.69 171 LEU A N 1
ATOM 1297 C CA . LEU A 1 171 ? 9.125 -29.705 -5.120 1.00 89.69 171 LEU A CA 1
ATOM 1298 C C . LEU A 1 171 ? 9.271 -29.989 -6.616 1.00 89.69 171 LEU A C 1
ATOM 1300 O O . LEU A 1 171 ? 8.325 -29.780 -7.367 1.00 89.69 171 LEU A O 1
ATOM 1304 N N . LEU A 1 172 ? 10.417 -30.517 -7.051 1.00 84.00 172 LEU A N 1
ATOM 1305 C CA . LEU A 1 172 ? 10.665 -30.815 -8.469 1.00 84.00 172 LEU A CA 1
ATOM 1306 C C . LEU A 1 172 ? 9.735 -31.901 -9.006 1.00 84.00 172 LEU A C 1
ATOM 1308 O O . LEU A 1 172 ? 9.369 -31.887 -10.178 1.00 84.00 172 LEU A O 1
ATOM 1312 N N . THR A 1 173 ? 9.377 -32.850 -8.143 1.00 87.06 173 THR A N 1
ATOM 1313 C CA . THR A 1 173 ? 8.518 -33.977 -8.511 1.00 87.06 173 THR A CA 1
ATOM 1314 C C . THR A 1 173 ? 7.041 -33.606 -8.474 1.00 87.06 173 THR A C 1
ATOM 1316 O O . THR A 1 173 ? 6.285 -34.041 -9.337 1.00 87.06 173 THR A O 1
ATOM 1319 N N . GLN A 1 174 ? 6.631 -32.793 -7.497 1.00 90.56 174 GLN A N 1
ATOM 1320 C CA . GLN A 1 174 ? 5.226 -32.461 -7.260 1.00 90.56 174 GLN A CA 1
ATOM 1321 C C . GLN A 1 174 ? 4.773 -31.198 -8.005 1.00 90.56 174 GLN A C 1
ATOM 1323 O O . GLN A 1 174 ? 3.613 -31.115 -8.399 1.00 90.56 174 GLN A O 1
ATOM 1328 N N . TYR A 1 175 ? 5.674 -30.233 -8.219 1.00 91.44 175 TYR A N 1
ATOM 1329 C CA . TYR A 1 175 ? 5.382 -28.928 -8.826 1.00 91.44 175 TYR A CA 1
ATOM 1330 C C . TYR A 1 175 ? 6.431 -28.549 -9.896 1.00 91.44 175 TYR A C 1
ATOM 1332 O O . TYR A 1 175 ? 7.106 -27.518 -9.776 1.00 91.44 175 TYR A O 1
ATOM 1340 N N . PRO A 1 176 ? 6.613 -29.373 -10.949 1.00 88.50 176 PRO A N 1
ATOM 1341 C CA . PRO A 1 176 ? 7.570 -29.086 -12.015 1.00 88.50 176 PRO A CA 1
ATOM 1342 C C . PRO A 1 176 ? 7.167 -27.852 -12.834 1.00 88.50 176 PRO A C 1
ATOM 1344 O O . PRO A 1 176 ? 5.995 -27.482 -12.899 1.00 88.50 176 PRO A O 1
ATOM 1347 N N . VAL A 1 177 ? 8.138 -27.244 -13.522 1.00 87.31 177 VAL A N 1
ATOM 1348 C CA . VAL A 1 177 ? 7.866 -26.169 -14.491 1.00 87.31 177 VAL A CA 1
ATOM 1349 C C . VAL A 1 177 ? 7.020 -26.732 -15.646 1.00 87.31 177 VAL A C 1
ATOM 1351 O O . VAL A 1 177 ? 7.455 -27.694 -16.291 1.00 87.31 177 VAL A O 1
ATOM 1354 N N . PRO A 1 178 ? 5.837 -26.169 -15.951 1.00 85.81 178 PRO A N 1
ATOM 1355 C CA . PRO A 1 178 ? 4.971 -26.674 -17.011 1.00 85.81 178 PRO A CA 1
ATOM 1356 C C . PRO A 1 178 ? 5.445 -26.186 -18.389 1.00 85.81 178 PRO A C 1
ATOM 1358 O O . PRO A 1 178 ? 4.809 -25.355 -19.024 1.00 85.81 178 PRO A O 1
ATOM 1361 N N . MET A 1 179 ? 6.562 -26.734 -18.878 1.00 80.56 179 MET A N 1
ATOM 1362 C CA . MET A 1 179 ? 7.184 -26.348 -20.162 1.00 80.56 179 MET A CA 1
ATOM 1363 C C . MET A 1 179 ? 6.282 -26.568 -21.390 1.00 80.56 179 MET A C 1
ATOM 1365 O O . MET A 1 179 ? 6.534 -26.007 -22.450 1.00 80.56 179 MET A O 1
ATOM 1369 N N . GLU A 1 180 ? 5.257 -27.409 -21.253 1.00 83.19 180 GLU A N 1
ATOM 1370 C CA . GLU A 1 180 ? 4.271 -27.717 -22.296 1.00 83.19 180 GLU A CA 1
ATOM 1371 C C . GLU A 1 180 ? 3.171 -26.646 -22.399 1.00 83.19 180 GLU A C 1
ATOM 1373 O O . GLU A 1 180 ? 2.522 -26.543 -23.437 1.00 83.19 180 GLU A O 1
ATOM 1378 N N . ALA A 1 181 ? 2.959 -25.851 -21.342 1.00 86.75 181 ALA A N 1
ATOM 1379 C CA . ALA A 1 181 ? 1.943 -24.808 -21.301 1.00 86.75 181 ALA A CA 1
ATOM 1380 C C . ALA A 1 181 ? 2.572 -23.439 -21.629 1.00 86.75 181 ALA A C 1
ATOM 1382 O O . ALA A 1 181 ? 3.589 -23.075 -21.024 1.00 86.75 181 ALA A O 1
ATOM 1383 N N . PRO A 1 182 ? 1.996 -22.662 -22.565 1.00 89.75 182 PRO A N 1
ATOM 1384 C CA . PRO A 1 182 ? 2.537 -21.359 -22.930 1.00 89.75 182 PRO A CA 1
ATOM 1385 C C . PRO A 1 182 ? 2.347 -20.357 -21.783 1.00 89.75 182 PRO A C 1
ATOM 1387 O O . PRO A 1 182 ? 1.218 -20.096 -21.361 1.00 89.75 182 PRO A O 1
ATOM 1390 N N . ASP A 1 183 ? 3.448 -19.782 -21.296 1.00 92.00 183 ASP A N 1
ATOM 1391 C CA . ASP A 1 183 ? 3.422 -18.667 -20.346 1.00 92.00 183 ASP A CA 1
ATOM 1392 C C . ASP A 1 183 ? 3.040 -17.346 -21.033 1.00 92.00 183 ASP A C 1
ATOM 1394 O O . ASP A 1 183 ? 2.831 -17.295 -22.249 1.00 92.00 183 ASP A O 1
ATOM 1398 N N . LEU A 1 184 ? 2.911 -16.261 -20.263 1.00 94.75 184 LEU A N 1
ATOM 1399 C CA . LEU A 1 184 ? 2.438 -14.977 -20.787 1.00 94.75 184 LEU A CA 1
ATOM 1400 C C . LEU A 1 184 ? 3.274 -14.478 -21.975 1.00 94.75 184 LEU A C 1
ATOM 1402 O O . LEU A 1 184 ? 2.712 -14.020 -22.968 1.00 94.75 184 LEU A O 1
ATOM 1406 N N . GLU A 1 185 ? 4.601 -14.579 -21.895 1.00 89.19 185 GLU A N 1
ATOM 1407 C CA . GLU A 1 185 ? 5.487 -14.147 -22.977 1.00 89.19 185 GLU A CA 1
ATOM 1408 C C . GLU A 1 185 ? 5.262 -14.976 -24.251 1.00 89.19 185 GLU A C 1
ATOM 1410 O O . GLU A 1 185 ? 5.191 -14.417 -25.351 1.00 89.19 185 GLU A O 1
ATOM 1415 N N . ALA A 1 186 ? 5.104 -16.297 -24.121 1.00 90.94 186 ALA A N 1
ATOM 1416 C CA . ALA A 1 186 ? 4.788 -17.169 -25.248 1.00 90.94 186 ALA A CA 1
ATOM 1417 C C . ALA A 1 186 ? 3.418 -16.841 -25.869 1.00 90.94 186 ALA A C 1
ATOM 1419 O O . ALA A 1 186 ? 3.312 -16.754 -27.096 1.00 90.94 186 ALA A O 1
ATOM 1420 N N . GLN A 1 187 ? 2.392 -16.596 -25.047 1.00 94.94 187 GLN A N 1
ATOM 1421 C CA . GLN A 1 187 ? 1.054 -16.236 -25.528 1.00 94.94 187 GLN A CA 1
ATOM 1422 C C . GLN A 1 187 ? 1.044 -14.873 -26.241 1.00 94.94 187 GLN A C 1
ATOM 1424 O O . GLN A 1 187 ? 0.468 -14.742 -27.322 1.00 94.94 187 GLN A O 1
ATOM 1429 N N . VAL A 1 188 ? 1.734 -13.864 -25.695 1.00 93.62 188 VAL A N 1
ATOM 1430 C CA . VAL A 1 188 ? 1.866 -12.540 -26.332 1.00 93.62 188 VAL A CA 1
ATOM 1431 C C . VAL A 1 188 ? 2.608 -12.644 -27.664 1.00 93.62 188 VAL A C 1
ATOM 1433 O O . VAL A 1 188 ? 2.165 -12.067 -28.658 1.00 93.62 188 VAL A O 1
ATOM 1436 N N . LYS A 1 189 ? 3.691 -13.429 -27.731 1.00 91.12 189 LYS A N 1
ATOM 1437 C CA . LYS A 1 189 ? 4.402 -13.707 -28.991 1.00 91.12 189 LYS A CA 1
ATOM 1438 C C . LYS A 1 189 ? 3.503 -14.386 -30.022 1.00 91.12 189 LYS A C 1
ATOM 1440 O O . LYS A 1 189 ? 3.533 -14.001 -31.189 1.00 91.12 189 LYS A O 1
ATOM 1445 N N . GLN A 1 190 ? 2.696 -15.359 -29.602 1.00 93.94 190 GLN A N 1
ATOM 1446 C CA . GLN A 1 190 ? 1.746 -16.042 -30.479 1.00 93.94 190 GLN A CA 1
ATOM 1447 C C . GLN A 1 190 ? 0.703 -15.072 -31.043 1.00 93.94 190 GLN A C 1
ATOM 1449 O O . GLN A 1 190 ? 0.435 -15.103 -32.243 1.00 93.94 190 GLN A O 1
ATOM 1454 N N . PHE A 1 191 ? 0.151 -14.189 -30.207 1.00 95.00 191 PHE A N 1
ATOM 1455 C CA . PHE A 1 191 ? -0.787 -13.162 -30.651 1.00 95.00 191 PHE A CA 1
ATOM 1456 C C . PHE A 1 191 ? -0.145 -12.203 -31.652 1.00 95.00 191 PHE A C 1
ATOM 1458 O O . PHE A 1 191 ? -0.692 -12.006 -32.731 1.00 95.00 191 PHE A O 1
ATOM 1465 N N . LEU A 1 192 ? 1.029 -11.647 -31.334 1.00 92.19 192 LEU A N 1
ATOM 1466 C CA . LEU A 1 192 ? 1.720 -10.680 -32.194 1.00 92.19 192 LEU A CA 1
ATOM 1467 C C . LEU A 1 192 ? 2.188 -11.274 -33.534 1.00 92.19 192 LEU A C 1
ATOM 1469 O O . LEU A 1 192 ? 2.460 -10.519 -34.464 1.00 92.19 192 LEU A O 1
ATOM 1473 N N . ALA A 1 193 ? 2.273 -12.603 -33.646 1.00 92.44 193 ALA A N 1
ATOM 1474 C CA . ALA A 1 193 ? 2.584 -13.302 -34.891 1.00 92.44 193 ALA A CA 1
ATOM 1475 C C . ALA A 1 193 ? 1.371 -13.470 -35.829 1.00 92.44 193 ALA A C 1
ATOM 1477 O O . ALA A 1 193 ? 1.546 -13.880 -36.980 1.00 92.44 193 ALA A O 1
ATOM 1478 N N . LEU A 1 194 ? 0.149 -13.185 -35.364 1.00 91.81 194 LEU A N 1
ATOM 1479 C CA . LEU A 1 194 ? -1.046 -13.243 -36.203 1.00 91.81 194 LEU A CA 1
ATOM 1480 C C . LEU A 1 194 ? -1.040 -12.119 -37.252 1.00 91.81 194 LEU A C 1
ATOM 1482 O O . LEU A 1 194 ? -0.595 -11.005 -36.965 1.00 91.81 194 LEU A O 1
ATOM 1486 N N . PRO A 1 195 ? -1.573 -12.369 -38.462 1.00 87.25 195 PRO A N 1
ATOM 1487 C CA . PRO A 1 195 ? -1.745 -11.309 -39.445 1.00 87.25 195 PRO A CA 1
ATOM 1488 C C . PRO A 1 195 ? -2.763 -10.267 -38.940 1.00 87.25 195 PRO A C 1
ATOM 1490 O O . PRO A 1 195 ? -3.752 -10.646 -38.302 1.00 87.25 195 PRO A O 1
ATOM 1493 N N . PRO A 1 196 ? -2.569 -8.966 -39.231 1.00 79.69 196 PRO A N 1
ATOM 1494 C CA . PRO A 1 196 ? -3.557 -7.947 -38.896 1.00 79.69 196 PRO A CA 1
ATOM 1495 C C . PRO A 1 196 ? -4.885 -8.232 -39.628 1.00 79.69 196 PRO A C 1
ATOM 1497 O O . PRO A 1 196 ? -4.866 -8.684 -40.778 1.00 79.69 196 PRO A O 1
ATOM 1500 N N . PRO A 1 197 ? -6.044 -8.010 -38.979 1.00 76.75 197 PRO A N 1
ATOM 1501 C CA . PRO A 1 197 ? -7.345 -8.239 -39.601 1.00 76.75 197 PRO A CA 1
ATOM 1502 C C . PRO A 1 197 ? -7.572 -7.279 -40.778 1.00 76.75 197 PRO A C 1
ATOM 1504 O O . PRO A 1 197 ? -7.037 -6.173 -40.792 1.00 76.75 197 PRO A O 1
ATOM 1507 N N . ALA A 1 198 ? -8.381 -7.701 -41.758 1.00 72.75 198 ALA A N 1
ATOM 1508 C CA . ALA A 1 198 ? -8.695 -6.889 -42.940 1.00 72.75 198 ALA A CA 1
ATOM 1509 C C . ALA A 1 198 ? -9.360 -5.550 -42.570 1.00 72.75 198 ALA A C 1
ATOM 1511 O O . ALA A 1 198 ? -9.025 -4.525 -43.156 1.00 72.75 198 ALA A O 1
ATOM 1512 N N . ASP A 1 199 ? -10.232 -5.576 -41.559 1.00 71.25 199 ASP A N 1
ATOM 1513 C CA . ASP A 1 199 ? -10.814 -4.400 -40.921 1.00 71.25 199 ASP A CA 1
ATOM 1514 C C . ASP A 1 199 ? -10.333 -4.345 -39.465 1.00 71.25 199 ASP A C 1
ATOM 1516 O O . ASP A 1 199 ? -10.534 -5.291 -38.694 1.00 71.25 199 ASP A O 1
ATOM 1520 N N . ALA A 1 200 ? -9.672 -3.251 -39.077 1.00 72.38 200 ALA A N 1
ATOM 1521 C CA . ALA A 1 200 ? -9.220 -3.067 -37.702 1.00 72.38 200 ALA A CA 1
ATOM 1522 C C . ALA A 1 200 ? -10.429 -2.883 -36.763 1.00 72.38 200 ALA A C 1
ATOM 1524 O O . ALA A 1 200 ? -11.362 -2.150 -37.097 1.00 72.38 200 ALA A O 1
ATOM 1525 N N . PRO A 1 201 ? -10.444 -3.523 -35.579 1.00 82.00 201 PRO A N 1
ATOM 1526 C CA . PRO A 1 201 ? -11.522 -3.319 -34.622 1.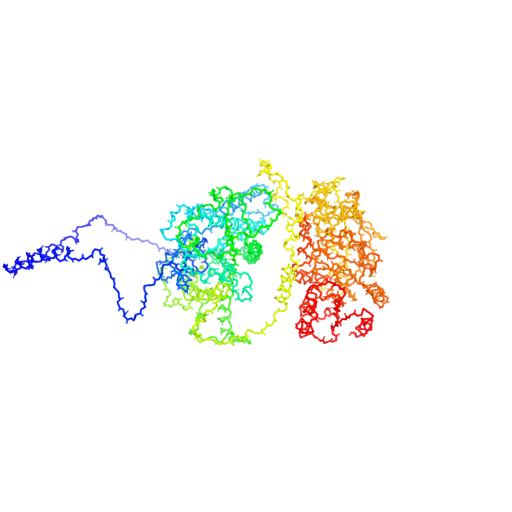00 82.00 201 PRO A CA 1
ATOM 1527 C C . PRO A 1 201 ? -11.484 -1.888 -34.087 1.00 82.00 201 PRO A C 1
ATOM 1529 O O . PRO A 1 201 ? -10.403 -1.345 -33.858 1.00 82.00 201 PRO A O 1
ATOM 1532 N N . ARG A 1 202 ? -12.654 -1.300 -33.818 1.00 79.12 202 ARG A N 1
ATOM 1533 C CA . ARG A 1 202 ? -12.737 0.052 -33.248 1.00 79.12 202 ARG A CA 1
ATOM 1534 C C . ARG A 1 202 ? -12.106 0.148 -31.860 1.00 79.12 202 ARG A C 1
ATOM 1536 O O . ARG A 1 202 ? -11.437 1.122 -31.540 1.00 79.12 202 ARG A O 1
ATOM 1543 N N . GLU A 1 203 ? -12.318 -0.867 -31.029 1.00 84.44 203 GLU A N 1
ATOM 1544 C CA . GLU A 1 203 ? -11.742 -0.951 -29.689 1.00 84.44 203 GLU A CA 1
ATOM 1545 C C . GLU A 1 203 ? -11.370 -2.392 -29.331 1.00 84.44 203 GLU A C 1
ATOM 1547 O O . GLU A 1 203 ? -12.043 -3.344 -29.737 1.00 84.44 203 GLU A O 1
ATOM 1552 N N . THR A 1 204 ? -10.295 -2.542 -28.553 1.00 90.94 204 THR A N 1
ATOM 1553 C CA . THR A 1 204 ? -9.854 -3.827 -28.001 1.00 90.94 204 THR A CA 1
ATOM 1554 C C . THR A 1 204 ? -9.857 -3.776 -26.474 1.00 90.94 204 THR A C 1
ATOM 1556 O O . THR A 1 204 ? -9.264 -2.874 -25.881 1.00 90.94 204 THR A O 1
ATOM 1559 N N . LEU A 1 205 ? -10.509 -4.755 -25.848 1.00 93.38 205 LEU A N 1
ATOM 1560 C CA . LEU A 1 205 ? -10.463 -5.017 -24.413 1.00 93.38 205 LEU A CA 1
ATOM 1561 C C . LEU A 1 205 ? -9.496 -6.174 -24.147 1.00 93.38 205 LEU A C 1
ATOM 1563 O O . LEU A 1 205 ? -9.698 -7.288 -24.634 1.00 93.38 205 LEU A O 1
ATOM 1567 N N . TRP A 1 206 ? -8.454 -5.905 -23.370 1.00 96.25 206 TRP A N 1
ATOM 1568 C CA . TRP A 1 206 ? -7.410 -6.875 -23.048 1.00 96.25 206 TRP A CA 1
ATOM 1569 C C . TRP A 1 206 ? -7.675 -7.480 -21.672 1.00 96.25 206 TRP A C 1
ATOM 1571 O O . TRP A 1 206 ? -7.807 -6.742 -20.699 1.00 96.25 206 TRP A O 1
ATOM 1581 N N . VAL A 1 207 ? -7.752 -8.802 -21.563 1.00 95.62 207 VAL A N 1
ATOM 1582 C CA . VAL A 1 207 ? -8.042 -9.500 -20.301 1.00 95.62 207 VAL A CA 1
ATOM 1583 C C . VAL A 1 207 ? -6.857 -10.384 -19.924 1.00 95.62 207 VAL A C 1
ATOM 1585 O O . VAL A 1 207 ? -6.376 -11.141 -20.764 1.00 95.62 207 VAL A O 1
ATOM 1588 N N . PHE A 1 208 ? -6.401 -10.302 -18.672 1.00 95.69 208 PHE A N 1
ATOM 1589 C CA . PHE A 1 208 ? -5.274 -11.089 -18.157 1.00 95.69 208 PHE A CA 1
ATOM 1590 C C . PHE A 1 208 ? -5.707 -11.956 -16.969 1.00 95.69 208 PHE A C 1
ATOM 1592 O O . PHE A 1 208 ? -6.000 -11.400 -15.916 1.00 95.69 208 PHE A O 1
ATOM 1599 N N . THR A 1 209 ? -5.728 -13.289 -17.097 1.00 92.75 209 THR A N 1
ATOM 1600 C CA . THR A 1 209 ? -6.234 -14.225 -16.057 1.00 92.75 209 THR A CA 1
ATOM 1601 C C . THR A 1 209 ? -5.142 -15.073 -15.383 1.00 92.75 209 THR A C 1
ATOM 1603 O O . THR A 1 209 ? -5.365 -16.217 -14.999 1.00 92.75 209 THR A O 1
ATOM 1606 N N . PHE A 1 210 ? -3.929 -14.533 -15.243 1.00 93.94 210 PHE A N 1
ATOM 1607 C CA . PHE A 1 210 ? -2.805 -15.213 -14.582 1.00 93.94 210 PHE A CA 1
ATOM 1608 C C . PHE A 1 210 ? -2.830 -15.100 -13.046 1.00 93.94 210 PHE A C 1
ATOM 1610 O O . PHE A 1 210 ? -3.480 -14.215 -12.492 1.00 93.94 210 PHE A O 1
ATOM 1617 N N . GLY A 1 211 ? -2.067 -15.965 -12.363 1.00 93.38 211 GLY A N 1
ATOM 1618 C CA . GLY A 1 211 ? -1.813 -15.897 -10.920 1.00 93.38 211 GLY A CA 1
ATOM 1619 C C . GLY A 1 211 ? -2.322 -17.098 -10.116 1.00 93.38 211 GLY A C 1
ATOM 1620 O O . GLY A 1 211 ? -1.641 -17.537 -9.193 1.00 93.38 211 GLY A O 1
ATOM 1621 N N . THR A 1 212 ? -3.463 -17.697 -10.476 1.00 91.88 212 THR A N 1
ATOM 1622 C CA . THR A 1 212 ? -4.062 -18.829 -9.729 1.00 91.88 212 THR A CA 1
ATOM 1623 C C . THR A 1 212 ? -3.084 -19.998 -9.561 1.00 91.88 212 THR A C 1
ATOM 1625 O O . THR A 1 212 ? -2.838 -20.467 -8.447 1.00 91.88 212 THR A O 1
ATOM 1628 N N . TRP A 1 213 ? -2.469 -20.437 -10.660 1.00 92.31 213 TRP A N 1
ATOM 1629 C CA . TRP A 1 213 ? -1.533 -21.567 -10.661 1.00 92.31 213 TRP A CA 1
ATOM 1630 C C . TRP A 1 213 ? -0.121 -21.196 -10.216 1.00 92.31 213 TRP A C 1
ATOM 1632 O O . TRP A 1 213 ? 0.600 -22.052 -9.701 1.00 92.31 213 TRP A O 1
ATOM 1642 N N . ASP A 1 214 ? 0.247 -19.917 -10.314 1.00 95.31 214 ASP A N 1
ATOM 1643 C CA . ASP A 1 214 ? 1.440 -19.407 -9.646 1.00 95.31 214 ASP A CA 1
ATOM 1644 C C . ASP A 1 214 ? 1.283 -19.605 -8.129 1.00 95.31 214 ASP A C 1
ATOM 1646 O O . ASP A 1 214 ? 2.128 -20.240 -7.500 1.00 95.31 214 ASP A O 1
ATOM 1650 N N . ILE A 1 215 ? 0.150 -19.198 -7.543 1.00 95.81 215 ILE A N 1
ATOM 1651 C CA . ILE A 1 215 ? -0.124 -19.420 -6.116 1.00 95.81 215 ILE A CA 1
ATOM 1652 C C . ILE A 1 215 ? -0.237 -20.914 -5.775 1.00 95.81 215 ILE A C 1
ATOM 1654 O O . ILE A 1 215 ? 0.281 -21.329 -4.735 1.00 95.81 215 ILE A O 1
ATOM 1658 N N . TRP A 1 216 ? -0.842 -21.740 -6.642 1.00 93.38 216 TRP A N 1
ATOM 1659 C CA . TRP A 1 216 ? -0.894 -23.202 -6.460 1.00 93.38 216 TRP A CA 1
ATOM 1660 C C . TRP A 1 216 ? 0.492 -23.794 -6.203 1.00 93.38 216 TRP A C 1
ATOM 1662 O O . TRP A 1 216 ? 0.679 -24.555 -5.248 1.00 93.38 216 TRP A O 1
ATOM 1672 N N . ASN A 1 217 ? 1.457 -23.436 -7.045 1.00 94.50 217 ASN A N 1
ATOM 1673 C CA . ASN A 1 217 ? 2.813 -23.955 -6.965 1.00 94.50 217 ASN A CA 1
ATOM 1674 C C . ASN A 1 217 ? 3.579 -23.322 -5.797 1.00 94.50 217 ASN A C 1
ATOM 1676 O O . ASN A 1 217 ? 4.166 -24.025 -4.971 1.00 94.50 217 ASN A O 1
ATOM 1680 N N . LEU A 1 218 ? 3.512 -21.994 -5.672 1.00 95.94 218 LEU A N 1
ATOM 1681 C CA . LEU A 1 218 ? 4.252 -21.230 -4.666 1.00 95.94 218 LEU A CA 1
ATOM 1682 C C . LEU A 1 218 ? 3.784 -21.486 -3.232 1.00 95.94 218 LEU A C 1
ATOM 1684 O O . LEU A 1 218 ? 4.543 -21.267 -2.291 1.00 95.94 218 LEU A O 1
ATOM 1688 N N . ALA A 1 219 ? 2.579 -22.014 -3.035 1.00 96.12 219 ALA A N 1
ATOM 1689 C CA . ALA A 1 219 ? 2.119 -22.449 -1.723 1.00 96.12 219 ALA A CA 1
ATOM 1690 C C . ALA A 1 219 ? 3.041 -23.504 -1.078 1.00 96.12 219 ALA A C 1
ATOM 1692 O O . ALA A 1 219 ? 3.143 -23.556 0.149 1.00 96.12 219 ALA A O 1
ATOM 1693 N N . ALA A 1 220 ? 3.726 -24.322 -1.886 1.00 94.44 220 ALA A N 1
ATOM 1694 C CA . ALA A 1 220 ? 4.677 -25.327 -1.412 1.00 94.44 220 ALA A CA 1
ATOM 1695 C C . ALA A 1 220 ? 6.087 -24.772 -1.129 1.00 94.44 220 ALA A C 1
ATOM 1697 O O . ALA A 1 220 ? 6.905 -25.471 -0.535 1.00 94.44 220 ALA A O 1
ATOM 1698 N N . PHE A 1 221 ? 6.377 -23.535 -1.540 1.00 93.25 221 PHE A N 1
ATOM 1699 C CA . PHE A 1 221 ? 7.694 -22.917 -1.402 1.00 93.25 221 PHE A CA 1
ATOM 1700 C C . PHE A 1 221 ? 7.877 -22.314 0.001 1.00 93.25 221 PHE A C 1
ATOM 1702 O O . PHE A 1 221 ? 6.893 -22.012 0.688 1.00 93.25 221 PHE A O 1
ATOM 1709 N N . PRO A 1 222 ? 9.129 -22.041 0.422 1.00 90.88 222 PRO A N 1
ATOM 1710 C CA . PRO A 1 222 ? 9.373 -21.160 1.555 1.00 90.88 222 PRO A CA 1
ATOM 1711 C C . PRO A 1 222 ? 8.652 -19.822 1.356 1.00 90.88 222 PRO A C 1
ATOM 1713 O O . PRO A 1 222 ? 8.829 -19.163 0.330 1.00 90.88 222 PRO A O 1
ATOM 1716 N N . ARG A 1 223 ? 7.880 -19.390 2.363 1.00 87.62 223 ARG A N 1
ATOM 1717 C CA . ARG A 1 223 ? 7.032 -18.184 2.308 1.00 87.62 223 ARG A CA 1
ATOM 1718 C C . ARG A 1 223 ? 7.722 -16.967 1.681 1.00 87.62 223 ARG A C 1
ATOM 1720 O O . ARG A 1 223 ? 7.142 -16.317 0.823 1.00 87.62 223 ARG A O 1
ATOM 1727 N N . VAL A 1 224 ? 8.936 -16.661 2.137 1.00 83.69 224 VAL A N 1
ATOM 1728 C CA . VAL A 1 224 ? 9.684 -15.458 1.736 1.00 83.69 224 VAL A CA 1
ATOM 1729 C C . VAL A 1 224 ? 10.112 -15.529 0.266 1.00 83.69 224 VAL A C 1
ATOM 1731 O O . VAL A 1 224 ? 10.011 -14.543 -0.454 1.00 83.69 224 VAL A O 1
ATOM 1734 N N . SER A 1 225 ? 10.555 -16.699 -0.201 1.00 82.50 225 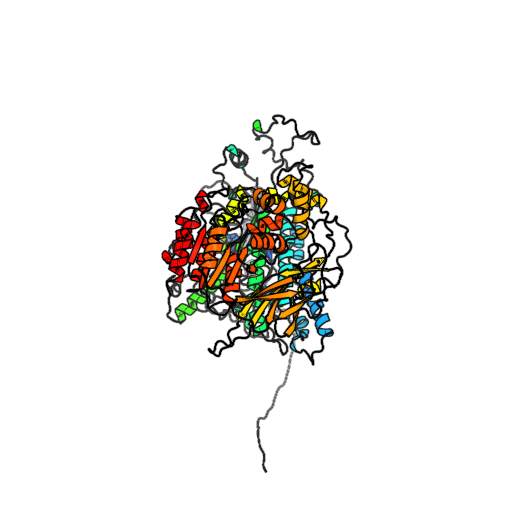SER A N 1
ATOM 1735 C CA . SER A 1 225 ? 10.866 -16.934 -1.619 1.00 82.50 225 SER A CA 1
ATOM 1736 C C . SER A 1 225 ? 9.625 -16.780 -2.495 1.00 82.50 225 SER A C 1
ATOM 1738 O O . SER A 1 225 ? 9.663 -16.097 -3.515 1.00 82.50 225 SER A O 1
ATOM 1740 N N . ALA A 1 226 ? 8.504 -17.361 -2.061 1.00 87.88 226 ALA A N 1
ATOM 1741 C CA . ALA A 1 226 ? 7.239 -17.268 -2.776 1.00 87.88 226 ALA A CA 1
ATOM 1742 C C . ALA A 1 226 ? 6.748 -15.818 -2.932 1.00 87.88 226 ALA A C 1
ATOM 1744 O O . ALA A 1 226 ? 6.333 -15.424 -4.018 1.00 87.88 226 ALA A O 1
ATOM 1745 N N . GLU A 1 227 ? 6.832 -15.014 -1.872 1.00 88.75 227 GLU A N 1
ATOM 1746 C CA . GLU A 1 227 ? 6.417 -13.605 -1.872 1.00 88.75 227 GLU A CA 1
ATOM 1747 C C . GLU A 1 227 ? 7.243 -12.768 -2.865 1.00 88.75 227 GLU A C 1
ATOM 1749 O O . GLU A 1 227 ? 6.698 -12.045 -3.699 1.00 88.75 227 GLU A O 1
ATOM 1754 N N . HIS A 1 228 ? 8.563 -12.962 -2.866 1.00 77.06 228 HIS A N 1
ATOM 1755 C CA . HIS A 1 228 ? 9.480 -12.321 -3.810 1.00 77.06 228 HIS A CA 1
ATOM 1756 C C . HIS A 1 228 ? 9.253 -12.700 -5.268 1.00 77.06 228 HIS A C 1
ATOM 1758 O O . HIS A 1 228 ? 9.497 -11.876 -6.158 1.00 77.06 228 HIS A O 1
ATOM 1764 N N . LEU A 1 229 ? 8.863 -13.951 -5.510 1.00 83.06 229 LEU A N 1
ATOM 1765 C CA . LEU A 1 229 ? 8.555 -14.425 -6.847 1.00 83.06 229 LEU A CA 1
ATOM 1766 C C . LEU A 1 229 ? 7.209 -13.861 -7.320 1.00 83.06 229 LEU A C 1
ATOM 1768 O O . LEU A 1 229 ? 7.131 -13.431 -8.466 1.00 83.06 229 LEU A O 1
ATOM 1772 N N . VAL A 1 230 ? 6.201 -13.734 -6.448 1.00 90.94 230 VAL A N 1
ATOM 1773 C CA . VAL A 1 230 ? 4.949 -13.021 -6.775 1.00 90.94 230 VAL A CA 1
ATOM 1774 C C . VAL A 1 230 ? 5.231 -11.590 -7.253 1.00 90.94 230 VAL A C 1
ATOM 1776 O O . VAL A 1 230 ? 4.734 -11.206 -8.311 1.00 90.94 230 VAL A O 1
ATOM 1779 N N . ASP A 1 231 ? 6.087 -10.831 -6.559 1.00 83.06 231 ASP A N 1
ATOM 1780 C CA . ASP A 1 231 ? 6.461 -9.468 -6.985 1.00 83.06 231 ASP A CA 1
ATOM 1781 C C . ASP A 1 231 ? 7.068 -9.445 -8.400 1.00 83.06 231 ASP A C 1
ATOM 1783 O O . ASP A 1 231 ? 6.766 -8.568 -9.219 1.00 83.06 231 ASP A O 1
ATOM 1787 N N . ALA A 1 232 ? 7.938 -10.416 -8.696 1.00 69.75 232 ALA A N 1
ATOM 1788 C CA . ALA A 1 232 ? 8.600 -10.533 -9.992 1.00 69.75 232 ALA A CA 1
ATOM 1789 C C . ALA A 1 232 ? 7.618 -10.932 -11.106 1.00 69.75 232 ALA A C 1
ATOM 1791 O O . ALA A 1 232 ? 7.689 -10.378 -12.204 1.00 69.75 232 ALA A O 1
ATOM 1792 N N . LEU A 1 233 ? 6.683 -11.843 -10.822 1.00 87.94 233 LEU A N 1
ATOM 1793 C CA . LEU A 1 233 ? 5.652 -12.281 -11.765 1.00 87.94 233 LEU A CA 1
ATOM 1794 C C . LEU A 1 233 ? 4.677 -11.142 -12.098 1.00 87.94 233 LEU A C 1
ATOM 1796 O O . LEU A 1 233 ? 4.403 -10.910 -13.274 1.00 87.94 233 LEU A O 1
ATOM 1800 N N . VAL A 1 234 ? 4.225 -10.368 -11.103 1.00 91.00 234 VAL A N 1
ATOM 1801 C CA . VAL A 1 234 ? 3.368 -9.189 -11.339 1.00 91.00 234 VAL A CA 1
ATOM 1802 C C . VAL A 1 234 ? 4.117 -8.119 -12.138 1.00 91.00 234 VAL A C 1
ATOM 1804 O O . VAL A 1 234 ? 3.569 -7.547 -13.080 1.00 91.00 234 VAL A O 1
ATOM 1807 N N . SER A 1 235 ? 5.394 -7.883 -11.831 1.00 80.38 235 SER A N 1
ATOM 1808 C CA . SER A 1 235 ? 6.223 -6.959 -12.618 1.00 80.38 235 SER A CA 1
ATOM 1809 C C . SER A 1 235 ? 6.368 -7.418 -14.076 1.00 80.38 235 SER A C 1
ATOM 1811 O O . SER A 1 235 ? 6.264 -6.604 -14.995 1.00 80.38 235 SER A O 1
ATOM 1813 N N . HIS A 1 236 ? 6.560 -8.723 -14.303 1.00 81.62 236 HIS A N 1
ATOM 1814 C CA . HIS A 1 236 ? 6.621 -9.315 -15.641 1.00 81.62 236 HIS A CA 1
ATOM 1815 C C . HIS A 1 236 ? 5.292 -9.168 -16.398 1.00 81.62 236 HIS A C 1
ATOM 1817 O O . HIS A 1 236 ? 5.301 -8.779 -17.566 1.00 81.62 236 HIS A O 1
ATOM 1823 N N . LEU A 1 237 ? 4.156 -9.386 -15.726 1.00 93.88 237 LEU A N 1
ATOM 1824 C CA . LEU A 1 237 ? 2.820 -9.177 -16.289 1.00 93.88 237 LEU A CA 1
ATOM 1825 C C . LEU A 1 237 ? 2.652 -7.754 -16.843 1.00 93.88 237 LEU A C 1
ATOM 1827 O O . LEU A 1 237 ? 2.273 -7.578 -18.002 1.00 93.88 237 LEU A O 1
ATOM 1831 N N . PHE A 1 238 ? 3.002 -6.732 -16.059 1.00 92.56 238 PHE A N 1
ATOM 1832 C CA . PHE A 1 238 ? 2.888 -5.336 -16.497 1.00 92.56 238 PHE A CA 1
ATOM 1833 C C . PHE A 1 238 ? 3.904 -4.937 -17.573 1.00 92.56 238 PHE A C 1
ATOM 1835 O O . PHE A 1 238 ? 3.601 -4.073 -18.397 1.00 92.56 238 PHE A O 1
ATOM 1842 N N . ALA A 1 239 ? 5.070 -5.583 -17.627 1.00 79.38 239 ALA A N 1
ATOM 1843 C CA . ALA A 1 239 ? 6.013 -5.393 -18.728 1.00 79.38 239 ALA A CA 1
ATOM 1844 C C . ALA A 1 239 ? 5.430 -5.884 -20.068 1.00 79.38 239 ALA A C 1
ATOM 1846 O O . ALA A 1 239 ? 5.540 -5.189 -21.078 1.00 79.38 239 ALA A O 1
ATOM 1847 N N . GLN A 1 240 ? 4.749 -7.034 -20.075 1.00 89.06 240 GLN A N 1
ATOM 1848 C CA . GLN A 1 240 ? 4.083 -7.563 -21.274 1.00 89.06 240 GLN A CA 1
ATOM 1849 C C . GLN A 1 240 ? 2.855 -6.728 -21.677 1.00 89.06 240 GLN A C 1
ATOM 1851 O O . GLN A 1 240 ? 2.617 -6.507 -22.865 1.00 89.06 240 GLN A O 1
ATOM 1856 N N . ILE A 1 241 ? 2.109 -6.191 -20.704 1.00 93.06 241 ILE A N 1
ATOM 1857 C CA . ILE A 1 241 ? 1.019 -5.232 -20.959 1.00 93.06 241 ILE A CA 1
ATOM 1858 C C . ILE A 1 241 ? 1.550 -3.969 -21.651 1.00 93.06 241 ILE A C 1
ATOM 1860 O O . ILE A 1 241 ? 0.954 -3.493 -22.618 1.00 93.06 241 ILE A O 1
ATOM 1864 N N . GLU A 1 242 ? 2.675 -3.423 -21.182 1.00 88.00 242 GLU A N 1
ATOM 1865 C CA . GLU A 1 242 ? 3.291 -2.245 -21.801 1.00 88.00 242 GLU A CA 1
ATOM 1866 C C . GLU A 1 242 ? 3.799 -2.548 -23.221 1.00 88.00 242 GLU A C 1
ATOM 1868 O O . GLU A 1 242 ? 3.642 -1.716 -24.114 1.00 88.00 242 GLU A O 1
ATOM 1873 N N . LEU A 1 243 ? 4.326 -3.755 -23.460 1.00 84.69 243 LEU A N 1
ATOM 1874 C CA . LEU A 1 243 ? 4.694 -4.211 -24.802 1.00 84.69 243 LEU A CA 1
ATOM 1875 C C . LEU A 1 243 ? 3.478 -4.241 -25.742 1.00 84.69 243 LEU A C 1
ATOM 1877 O O . LEU A 1 243 ? 3.560 -3.745 -26.863 1.00 84.69 243 LEU A O 1
ATOM 1881 N N . LEU A 1 244 ? 2.336 -4.773 -25.294 1.00 89.88 244 LEU A N 1
ATOM 1882 C CA . LEU A 1 244 ? 1.098 -4.775 -26.083 1.00 89.88 244 LEU A CA 1
ATOM 1883 C C . LEU A 1 244 ? 0.584 -3.356 -26.359 1.00 89.88 244 LEU A C 1
ATOM 1885 O O . LEU A 1 244 ? 0.153 -3.080 -27.478 1.00 89.88 244 LEU A O 1
ATOM 1889 N N . TYR A 1 245 ? 0.673 -2.452 -25.378 1.00 88.62 245 TYR A N 1
ATOM 1890 C CA . TYR A 1 245 ? 0.340 -1.036 -25.560 1.00 88.62 245 TYR A CA 1
ATOM 1891 C C . TYR A 1 245 ? 1.198 -0.400 -26.658 1.00 88.62 245 TYR A C 1
ATOM 1893 O O . TYR A 1 245 ? 0.664 0.221 -27.573 1.00 88.62 245 TYR A O 1
ATOM 1901 N N . LEU A 1 246 ? 2.516 -0.606 -26.605 1.00 82.81 246 LEU A N 1
ATOM 1902 C CA . LEU A 1 246 ? 3.462 -0.117 -27.608 1.00 82.81 246 LEU A CA 1
ATOM 1903 C C . LEU A 1 246 ? 3.158 -0.697 -28.999 1.00 82.81 246 LEU A C 1
ATOM 1905 O O . LEU A 1 246 ? 3.070 0.051 -29.972 1.00 82.81 246 LEU A O 1
ATOM 1909 N N . LYS A 1 247 ? 2.898 -2.006 -29.088 1.00 84.12 247 LYS A N 1
ATOM 1910 C CA . LYS A 1 247 ? 2.522 -2.676 -30.342 1.00 84.12 247 LYS A CA 1
ATOM 1911 C C . LYS A 1 247 ? 1.184 -2.195 -30.896 1.00 84.12 247 LYS A C 1
ATOM 1913 O O . LYS A 1 247 ? 1.006 -2.225 -32.110 1.00 84.12 247 LYS A O 1
ATOM 1918 N N . ALA A 1 248 ? 0.252 -1.757 -30.053 1.00 86.31 248 ALA A N 1
ATOM 1919 C CA . ALA A 1 248 ? -1.041 -1.231 -30.485 1.00 86.31 248 ALA A CA 1
ATOM 1920 C C . ALA A 1 248 ? -0.959 0.168 -31.109 1.00 86.31 248 ALA A C 1
ATOM 1922 O O . ALA A 1 248 ? -1.923 0.597 -31.736 1.00 86.31 248 ALA A O 1
ATOM 1923 N N . LEU A 1 249 ? 0.178 0.862 -30.989 1.00 80.81 249 LEU A N 1
ATOM 1924 C CA . LEU A 1 249 ? 0.404 2.153 -31.648 1.00 80.81 249 LEU A CA 1
ATOM 1925 C C . LEU A 1 249 ? 0.760 2.018 -33.134 1.00 80.81 249 LEU A C 1
ATOM 1927 O O . LEU A 1 249 ? 0.700 3.002 -33.866 1.00 80.81 249 LEU A O 1
ATOM 1931 N N . ASN A 1 250 ? 1.151 0.825 -33.586 1.00 78.12 250 ASN A N 1
ATOM 1932 C CA . ASN A 1 250 ? 1.561 0.584 -34.963 1.00 78.12 250 ASN A CA 1
ATOM 1933 C C . ASN A 1 250 ? 0.365 0.087 -35.802 1.00 78.12 250 ASN A C 1
ATOM 1935 O O . ASN A 1 250 ? -0.087 -1.029 -35.560 1.00 78.12 250 ASN A O 1
ATOM 1939 N N . PRO A 1 251 ? -0.102 0.822 -36.834 1.00 75.44 251 PRO A N 1
ATOM 1940 C CA . PRO A 1 251 ? -1.239 0.415 -37.674 1.00 75.44 251 PRO A CA 1
ATOM 1941 C C . PRO A 1 251 ? -1.067 -0.920 -38.408 1.00 75.44 251 PRO A C 1
ATOM 1943 O O . PRO A 1 251 ? -2.045 -1.525 -38.834 1.00 75.44 251 PRO A O 1
ATOM 1946 N N . THR A 1 252 ? 0.175 -1.378 -38.579 1.00 77.06 252 THR A N 1
ATOM 1947 C CA . THR A 1 252 ? 0.484 -2.669 -39.216 1.00 77.06 252 THR A CA 1
ATOM 1948 C C . THR A 1 252 ? 0.456 -3.845 -38.238 1.00 77.06 252 THR A C 1
ATOM 1950 O O . THR A 1 252 ? 0.506 -5.002 -38.654 1.00 77.06 252 THR A O 1
ATOM 1953 N N . SER A 1 253 ? 0.369 -3.563 -36.938 1.00 83.81 253 SER A N 1
ATOM 1954 C CA . SER A 1 253 ? 0.313 -4.564 -35.881 1.00 83.81 253 SER A CA 1
ATOM 1955 C C . SER A 1 253 ? -1.105 -5.092 -35.702 1.00 83.81 253 SER A C 1
ATOM 1957 O O . SER A 1 253 ? -2.074 -4.336 -35.688 1.00 83.81 253 SER A O 1
ATOM 1959 N N . VAL A 1 254 ? -1.234 -6.392 -35.438 1.00 88.00 254 VAL A N 1
ATOM 1960 C CA . VAL A 1 254 ? -2.508 -7.015 -35.040 1.00 88.00 254 VAL A CA 1
ATOM 1961 C C . VAL A 1 254 ? -3.094 -6.413 -33.753 1.00 88.00 254 VAL A C 1
ATOM 1963 O O . VAL A 1 254 ? -4.308 -6.467 -33.538 1.00 88.00 254 VAL A O 1
ATOM 1966 N N . ALA A 1 255 ? -2.258 -5.794 -32.912 1.00 87.56 255 ALA A N 1
ATOM 1967 C CA . ALA A 1 255 ? -2.677 -5.122 -31.684 1.00 87.56 255 ALA A CA 1
ATOM 1968 C C . ALA A 1 255 ? -3.388 -3.775 -31.926 1.00 87.56 255 ALA A C 1
ATOM 1970 O O . ALA A 1 255 ? -4.045 -3.270 -31.015 1.00 87.56 255 ALA A O 1
ATOM 1971 N N . PHE A 1 256 ? -3.282 -3.203 -33.130 1.00 86.19 256 PHE A N 1
ATOM 1972 C CA . PHE A 1 256 ? -3.887 -1.917 -33.474 1.00 86.19 256 PHE A CA 1
ATOM 1973 C C . PHE A 1 256 ? -5.418 -1.950 -33.373 1.00 86.19 256 PHE A C 1
ATOM 1975 O O . PHE A 1 256 ? -6.055 -2.980 -33.617 1.00 86.19 256 PHE A O 1
ATOM 1982 N N . SER A 1 257 ? -6.005 -0.816 -32.987 1.00 82.62 257 SER A N 1
ATOM 1983 C CA . SER A 1 257 ? -7.452 -0.570 -33.007 1.00 82.62 257 SER A CA 1
ATOM 1984 C C . SER A 1 257 ? -7.715 0.782 -33.667 1.00 82.62 257 SER A C 1
ATOM 1986 O O . SER A 1 257 ? -7.028 1.755 -33.359 1.00 82.62 257 SER A O 1
ATOM 1988 N N . ASP A 1 258 ? -8.695 0.845 -34.566 1.00 74.50 258 ASP A N 1
ATOM 1989 C CA . ASP A 1 258 ? -9.059 2.071 -35.278 1.00 74.50 258 ASP A CA 1
ATOM 1990 C C . ASP A 1 258 ? -10.174 2.818 -34.536 1.00 74.50 258 ASP A C 1
ATOM 1992 O O . ASP A 1 258 ? -11.359 2.727 -34.863 1.00 74.50 258 ASP A O 1
ATOM 1996 N N . PHE A 1 259 ? -9.787 3.564 -33.501 1.00 70.19 259 PHE A N 1
ATOM 1997 C CA . PHE A 1 259 ? -10.720 4.303 -32.646 1.00 70.19 259 PHE A CA 1
ATOM 1998 C C . PHE A 1 259 ? -11.548 5.363 -33.392 1.00 70.19 259 PHE A C 1
ATOM 2000 O O . PHE A 1 259 ? -12.609 5.764 -32.902 1.00 70.19 259 PHE A O 1
ATOM 2007 N N . TRP A 1 260 ? -11.080 5.800 -34.566 1.00 60.66 260 TRP A N 1
ATOM 2008 C CA . TRP A 1 260 ? -11.670 6.877 -35.364 1.00 60.66 260 TRP A CA 1
ATOM 2009 C C . TRP A 1 260 ? -12.569 6.378 -36.499 1.00 60.66 260 TRP A C 1
ATOM 2011 O O . TRP A 1 260 ? -13.172 7.187 -37.211 1.00 60.66 260 TRP A O 1
ATOM 2021 N N . ALA A 1 261 ? -12.718 5.061 -36.646 1.00 58.66 261 ALA A N 1
ATOM 2022 C CA . ALA A 1 261 ? -13.662 4.477 -37.584 1.00 58.66 261 ALA A CA 1
ATOM 2023 C C . ALA A 1 261 ? -15.096 4.992 -37.315 1.00 58.66 261 ALA A C 1
ATOM 2025 O O . ALA A 1 261 ? -15.606 4.912 -36.194 1.00 58.66 261 ALA A O 1
ATOM 2026 N N . ASN A 1 262 ? -15.753 5.510 -38.361 1.00 52.66 262 ASN A N 1
ATOM 2027 C CA . ASN A 1 262 ? -17.136 6.021 -38.361 1.00 52.66 262 ASN A CA 1
ATOM 2028 C C . ASN A 1 262 ? -17.424 7.240 -37.452 1.00 52.66 262 ASN A C 1
ATOM 2030 O O . ASN A 1 262 ? -18.576 7.472 -37.085 1.00 52.66 262 ASN A O 1
ATOM 2034 N N . VAL A 1 263 ? -16.417 8.044 -37.095 1.00 56.19 263 VAL A N 1
ATOM 2035 C CA . VAL A 1 263 ? -16.613 9.288 -36.322 1.00 56.19 263 VAL A CA 1
ATOM 2036 C C . VAL A 1 263 ? -17.078 10.431 -37.242 1.00 56.19 263 VAL A C 1
ATOM 2038 O O . VAL A 1 263 ? -16.487 10.656 -38.299 1.00 56.19 263 VAL A O 1
ATOM 2041 N N . THR A 1 264 ? -18.138 11.163 -36.864 1.00 54.03 264 THR A N 1
ATOM 2042 C CA . THR A 1 264 ? -18.643 12.301 -37.660 1.00 54.03 264 THR A CA 1
ATOM 2043 C C . THR A 1 264 ? -17.826 13.577 -37.429 1.00 54.03 264 THR A C 1
ATOM 2045 O O . THR A 1 264 ? -17.187 13.739 -36.392 1.00 54.03 264 THR A O 1
ATOM 2048 N N . GLU A 1 265 ? -17.881 14.532 -38.361 1.00 51.06 265 GLU A N 1
ATOM 2049 C CA . GLU A 1 265 ? -17.209 15.842 -38.244 1.00 51.06 265 GLU A CA 1
ATOM 2050 C C . GLU A 1 265 ? -17.566 16.578 -36.937 1.00 51.06 265 GLU A C 1
ATOM 2052 O O . GLU A 1 265 ? -16.707 17.138 -36.260 1.00 51.06 265 GLU A O 1
ATOM 2057 N N . ASN A 1 266 ? -18.830 16.476 -36.519 1.00 52.78 266 ASN A N 1
ATOM 2058 C CA . ASN A 1 266 ? -19.336 17.072 -35.285 1.00 52.78 266 ASN A CA 1
ATOM 2059 C C . ASN A 1 266 ? -18.792 16.373 -34.019 1.00 52.78 266 ASN A C 1
ATOM 2061 O O . ASN A 1 266 ? -18.638 17.011 -32.977 1.00 52.78 266 ASN A O 1
ATOM 2065 N N . ASP A 1 267 ? -18.477 15.075 -34.099 1.00 53.16 267 ASP A N 1
ATOM 2066 C CA . ASP A 1 267 ? -17.865 14.313 -33.005 1.00 53.16 267 ASP A CA 1
ATOM 2067 C C . ASP A 1 267 ? -16.374 14.630 -32.864 1.00 53.16 267 ASP A C 1
ATOM 2069 O O . ASP A 1 267 ? -15.892 14.787 -31.740 1.00 53.16 267 ASP A O 1
ATOM 2073 N N . VAL A 1 268 ? -15.659 14.798 -33.984 1.00 55.81 268 VAL A N 1
ATOM 2074 C CA . VAL A 1 268 ? -14.259 15.254 -33.987 1.00 55.81 268 VAL A CA 1
ATOM 2075 C C . VAL A 1 268 ? -14.162 16.658 -33.388 1.00 55.81 268 VAL A C 1
ATOM 2077 O O . VAL A 1 268 ? -13.378 16.865 -32.464 1.00 55.81 268 VAL A O 1
ATOM 2080 N N . ASP A 1 269 ? -15.018 17.594 -33.806 1.00 52.91 269 ASP A N 1
ATOM 2081 C CA . ASP A 1 269 ? -15.063 18.953 -33.247 1.00 52.91 269 ASP A CA 1
ATOM 2082 C C . ASP A 1 269 ? -15.431 18.977 -31.750 1.00 52.91 269 ASP A C 1
ATOM 2084 O O . ASP A 1 269 ? -14.898 19.787 -30.982 1.00 52.91 269 ASP A O 1
ATOM 2088 N N . ARG A 1 270 ? -16.323 18.079 -31.305 1.00 55.41 270 ARG A N 1
ATOM 2089 C CA . ARG A 1 270 ? -16.708 17.922 -29.889 1.00 55.41 270 ARG A CA 1
ATOM 2090 C C . ARG A 1 270 ? -15.564 17.370 -29.034 1.00 55.41 270 ARG A C 1
ATOM 2092 O O . ARG A 1 270 ? -15.388 17.820 -27.899 1.00 55.41 270 ARG A O 1
ATOM 2099 N N . LEU A 1 271 ? -14.810 16.403 -29.558 1.00 50.75 271 LEU A N 1
ATOM 2100 C CA . LEU A 1 271 ? -13.713 15.727 -28.857 1.00 50.75 271 LEU A CA 1
ATOM 2101 C C . LEU A 1 271 ? -12.387 16.509 -28.925 1.00 50.75 271 LEU A C 1
ATOM 2103 O O . LEU A 1 271 ? -11.563 16.376 -28.020 1.00 50.75 271 LEU A O 1
ATOM 2107 N N . ALA A 1 272 ? -12.189 17.350 -29.948 1.00 50.56 272 ALA A N 1
ATOM 2108 C CA . ALA A 1 272 ? -10.955 18.107 -30.179 1.00 50.56 272 ALA A CA 1
ATOM 2109 C C . ALA A 1 272 ? -10.958 19.544 -29.614 1.00 50.56 272 ALA A C 1
ATOM 2111 O O . ALA A 1 272 ? -9.891 20.149 -29.518 1.00 50.56 272 ALA A O 1
ATOM 2112 N N . ASN A 1 273 ? -12.113 20.117 -29.236 1.00 48.81 273 ASN A N 1
ATOM 2113 C CA . ASN A 1 273 ? -12.211 21.523 -28.817 1.00 48.81 273 ASN A CA 1
ATOM 2114 C C . ASN A 1 273 ? -12.305 21.704 -27.281 1.00 48.81 273 ASN A C 1
ATOM 2116 O O . ASN A 1 273 ? -13.401 21.647 -26.710 1.00 48.81 273 ASN A O 1
ATOM 2120 N N . PRO A 1 274 ? -11.194 22.012 -26.580 1.00 43.88 274 PRO A N 1
ATOM 2121 C CA . PRO A 1 274 ? -11.165 22.083 -25.118 1.00 43.88 274 PRO A CA 1
ATOM 2122 C C . PRO A 1 274 ? -12.048 23.200 -24.533 1.00 43.88 274 PRO A C 1
ATOM 2124 O O . PRO A 1 274 ? -12.557 23.051 -23.422 1.00 43.88 274 PRO A O 1
ATOM 2127 N N . LYS A 1 275 ? -12.313 24.289 -25.276 1.00 42.25 275 LYS A N 1
ATOM 2128 C CA . LYS A 1 275 ? -13.082 25.453 -24.781 1.00 42.25 275 LYS A CA 1
ATOM 2129 C C . LYS A 1 275 ? -14.606 25.252 -24.767 1.00 42.25 275 LYS A C 1
ATOM 2131 O O . LYS A 1 275 ? -15.292 25.954 -24.031 1.00 42.25 275 LYS A O 1
ATOM 2136 N N . LYS A 1 276 ? -15.143 24.287 -25.526 1.00 46.47 276 LYS A N 1
ATOM 2137 C CA . LYS A 1 276 ? -16.559 23.855 -25.447 1.00 46.47 276 LYS A CA 1
ATOM 2138 C C . LYS A 1 276 ? -16.775 22.687 -24.463 1.00 46.47 276 LYS A C 1
ATOM 2140 O O . LYS A 1 276 ? -17.918 22.333 -24.190 1.00 46.47 276 LYS A O 1
ATOM 2145 N N . SER A 1 277 ? -15.698 22.101 -23.926 1.00 45.41 277 SER A N 1
ATOM 2146 C CA . SER A 1 277 ? -15.665 20.740 -23.359 1.00 45.41 277 SER A CA 1
ATOM 2147 C C . SER A 1 277 ? -15.843 20.611 -21.839 1.00 45.41 277 SER A C 1
ATOM 2149 O O . SER A 1 277 ? -15.486 19.583 -21.269 1.00 45.41 277 SER A O 1
ATOM 2151 N N . SER A 1 278 ? -16.454 21.575 -21.139 1.00 42.50 278 SER A N 1
ATOM 2152 C CA . SER A 1 278 ? -16.746 21.387 -19.699 1.00 42.50 278 SER A CA 1
ATOM 2153 C C . SER A 1 278 ? -17.766 20.265 -19.410 1.00 42.50 278 SER A C 1
ATOM 2155 O O . SER A 1 278 ? -18.059 19.981 -18.251 1.00 42.50 278 SER A O 1
ATOM 2157 N N . LYS A 1 279 ? -18.292 19.610 -20.458 1.00 47.00 279 LYS A N 1
ATOM 2158 C CA . LYS A 1 279 ? -19.263 18.505 -20.423 1.00 47.00 279 LYS A CA 1
ATOM 2159 C C . LYS A 1 279 ? -18.879 17.276 -21.273 1.00 47.00 279 LYS A C 1
ATOM 2161 O O . LYS A 1 279 ? -19.748 16.441 -21.505 1.00 47.00 279 LYS A O 1
ATOM 2166 N N . THR A 1 280 ? -17.644 17.144 -21.765 1.00 46.12 280 THR A N 1
ATOM 2167 C CA . THR A 1 280 ? -17.255 15.942 -22.535 1.00 46.12 280 THR A CA 1
ATOM 2168 C C . THR A 1 280 ? -16.902 14.810 -21.568 1.00 46.12 280 THR A C 1
ATOM 2170 O O . THR A 1 280 ? -16.038 14.988 -20.704 1.00 46.12 280 THR A O 1
ATOM 2173 N N . ASP A 1 281 ? -17.578 13.660 -21.664 1.00 50.75 281 ASP A N 1
ATOM 2174 C CA . ASP A 1 281 ? -17.263 12.511 -20.810 1.00 50.75 281 ASP A CA 1
ATOM 2175 C C . ASP A 1 281 ? -15.862 12.002 -21.177 1.00 50.75 281 ASP A C 1
ATOM 2177 O O . ASP A 1 281 ? -15.592 11.637 -22.319 1.00 50.75 281 ASP A O 1
ATOM 2181 N N . ARG A 1 282 ? -14.946 11.973 -20.201 1.00 51.16 282 ARG A N 1
ATOM 2182 C CA . ARG A 1 282 ? -13.565 11.499 -20.402 1.00 51.16 282 ARG A CA 1
ATOM 2183 C C . ARG A 1 282 ? -13.517 10.048 -20.901 1.00 51.16 282 ARG A C 1
ATOM 2185 O O . ARG A 1 282 ? -12.489 9.646 -21.433 1.00 51.16 282 ARG A O 1
ATOM 2192 N N . ARG A 1 283 ? -14.608 9.288 -20.746 1.00 51.84 283 ARG A N 1
ATOM 2193 C CA . ARG A 1 283 ? -14.793 7.915 -21.245 1.00 51.84 283 ARG A CA 1
ATOM 2194 C C . ARG A 1 283 ? -15.015 7.822 -22.763 1.00 51.84 283 ARG A C 1
ATOM 2196 O O . ARG A 1 283 ? -14.803 6.754 -23.327 1.00 51.84 283 ARG A O 1
ATOM 2203 N N . GLU A 1 284 ? -15.371 8.924 -23.431 1.00 49.53 284 GLU A N 1
ATOM 2204 C CA . GLU A 1 284 ? -15.496 9.007 -24.901 1.00 49.53 284 GLU A CA 1
ATOM 2205 C C . GLU A 1 284 ? -14.135 9.201 -25.606 1.00 49.53 284 GLU A C 1
ATOM 2207 O O . GLU A 1 284 ? -14.067 9.246 -26.833 1.00 49.53 284 GLU A O 1
ATOM 2212 N N . LEU A 1 285 ? -13.043 9.324 -24.841 1.00 58.88 285 LEU A N 1
ATOM 2213 C CA . LEU A 1 285 ? -11.689 9.498 -25.359 1.00 58.88 285 LEU A CA 1
ATOM 2214 C C . LEU A 1 285 ? -10.996 8.153 -25.649 1.00 58.88 285 LEU A C 1
ATOM 2216 O O . LEU A 1 285 ? -11.185 7.159 -24.946 1.00 58.88 285 LEU A O 1
ATOM 2220 N N . GLU A 1 286 ? -10.116 8.159 -26.654 1.00 68.12 286 GLU A N 1
ATOM 2221 C CA . GLU A 1 286 ? -9.276 7.021 -27.051 1.00 68.12 286 GLU A CA 1
ATOM 2222 C C . GLU A 1 286 ? -8.508 6.425 -25.855 1.00 68.12 286 GLU A C 1
ATOM 2224 O O . GLU A 1 286 ? -7.735 7.126 -25.183 1.00 68.12 286 GLU A O 1
ATOM 2229 N N . SER A 1 287 ? -8.744 5.136 -25.574 1.00 80.94 287 SER A N 1
ATOM 2230 C CA . SER A 1 287 ? -8.195 4.421 -24.416 1.00 80.94 287 SER A CA 1
ATOM 2231 C C . SER A 1 287 ? -7.788 2.982 -24.743 1.00 80.94 287 SER A C 1
ATOM 2233 O O . SER A 1 287 ? -8.519 2.240 -25.393 1.00 80.94 287 SER A O 1
ATOM 2235 N N . PHE A 1 288 ? -6.623 2.574 -24.241 1.00 89.69 288 PHE A N 1
ATOM 2236 C CA . PHE A 1 288 ? -6.157 1.191 -24.243 1.00 89.69 288 PHE A CA 1
ATOM 2237 C C . PHE A 1 288 ? -6.627 0.523 -22.947 1.00 89.69 288 PHE A C 1
ATOM 2239 O O . PHE A 1 288 ? -6.147 0.871 -21.861 1.00 89.69 288 PHE A O 1
ATOM 2246 N N . ARG A 1 289 ? -7.609 -0.382 -23.058 1.00 92.44 289 ARG A N 1
ATOM 2247 C CA . ARG A 1 289 ? -8.388 -0.879 -21.915 1.00 92.44 289 ARG A CA 1
ATOM 2248 C C . ARG A 1 289 ? -7.961 -2.271 -21.468 1.00 92.44 289 ARG A C 1
ATOM 2250 O O . ARG A 1 289 ? -8.082 -3.211 -22.249 1.00 92.44 289 ARG A O 1
ATOM 2257 N N . ILE A 1 290 ? -7.533 -2.419 -20.215 1.00 95.81 290 ILE A N 1
ATOM 2258 C CA . ILE A 1 290 ? -7.136 -3.719 -19.653 1.00 95.81 290 ILE A CA 1
ATOM 2259 C C . ILE A 1 290 ? -8.005 -4.132 -18.458 1.00 95.81 290 ILE A C 1
ATOM 2261 O O . ILE A 1 290 ? -8.422 -3.291 -17.660 1.00 95.81 290 ILE A O 1
ATOM 2265 N N . ILE A 1 291 ? -8.232 -5.435 -18.312 1.00 95.31 291 ILE A N 1
ATOM 2266 C CA . ILE A 1 291 ? -8.953 -6.072 -17.209 1.00 95.31 291 ILE A CA 1
ATOM 2267 C C . ILE A 1 291 ? -8.055 -7.124 -16.569 1.00 95.31 291 ILE A C 1
ATOM 2269 O O . ILE A 1 291 ? -7.540 -8.006 -17.258 1.00 95.31 291 ILE A O 1
ATOM 2273 N N . ILE A 1 292 ? -7.916 -7.063 -15.245 1.00 95.19 292 ILE A N 1
ATOM 2274 C CA . ILE A 1 292 ? -7.235 -8.098 -14.458 1.00 95.19 292 ILE A CA 1
ATOM 2275 C C . ILE A 1 292 ? -8.157 -8.489 -13.293 1.00 95.19 292 ILE A C 1
ATOM 2277 O O . ILE A 1 292 ? -8.426 -7.652 -12.431 1.00 95.19 292 ILE A O 1
ATOM 2281 N N . PRO A 1 293 ? -8.707 -9.711 -13.235 1.00 93.00 293 PRO A N 1
ATOM 2282 C CA . PRO A 1 293 ? -9.525 -10.124 -12.107 1.00 93.00 293 PRO A CA 1
ATOM 2283 C C . PRO A 1 293 ? -8.665 -10.301 -10.848 1.00 93.00 293 PRO A C 1
ATOM 2285 O O . PRO A 1 293 ? -7.488 -10.654 -10.912 1.00 93.00 293 PRO A O 1
ATOM 2288 N N . GLN A 1 294 ? -9.258 -10.059 -9.684 1.00 92.69 294 GLN A N 1
ATOM 2289 C CA . GLN A 1 294 ? -8.685 -10.489 -8.416 1.00 92.69 294 GLN A CA 1
ATOM 2290 C C . GLN A 1 294 ? -8.723 -12.012 -8.343 1.00 92.69 294 GLN A C 1
ATOM 2292 O O . GLN A 1 294 ? -9.734 -12.635 -8.675 1.00 92.69 294 GLN A O 1
ATOM 2297 N N . LEU A 1 295 ? -7.636 -12.598 -7.856 1.00 91.25 295 LEU A N 1
ATOM 2298 C CA . LEU A 1 295 ? -7.582 -14.014 -7.545 1.00 91.25 295 LEU A CA 1
ATOM 2299 C C . LEU A 1 295 ? -8.528 -14.315 -6.385 1.00 91.25 295 LEU A C 1
ATOM 2301 O O . LEU A 1 295 ? -8.452 -13.674 -5.331 1.00 91.25 295 LEU A O 1
ATOM 2305 N N . ALA A 1 296 ? -9.391 -15.307 -6.580 1.00 87.81 296 ALA A N 1
ATOM 2306 C CA . ALA A 1 296 ? -10.096 -15.945 -5.482 1.00 87.81 296 ALA A CA 1
ATOM 2307 C C . ALA A 1 296 ? -9.112 -16.798 -4.672 1.00 87.81 296 ALA A C 1
ATOM 2309 O O . ALA A 1 296 ? -8.185 -17.385 -5.232 1.00 87.81 296 ALA A O 1
ATOM 2310 N N . ASP A 1 297 ? -9.321 -16.874 -3.358 1.00 87.75 297 ASP A N 1
ATOM 2311 C CA . ASP A 1 297 ? -8.560 -17.795 -2.517 1.00 87.75 297 ASP A CA 1
ATOM 2312 C C . ASP A 1 297 ? -8.848 -19.227 -2.968 1.00 87.75 297 ASP A C 1
ATOM 2314 O O . ASP A 1 297 ? -9.941 -19.744 -2.787 1.00 87.75 297 ASP A O 1
ATOM 2318 N N . MET A 1 298 ? -7.865 -19.879 -3.575 1.00 86.19 298 MET A N 1
ATOM 2319 C CA . MET A 1 298 ? -8.039 -21.219 -4.127 1.00 86.19 298 MET A CA 1
ATOM 2320 C C . MET A 1 298 ? -8.070 -22.302 -3.038 1.00 86.19 298 MET A C 1
ATOM 2322 O O . MET A 1 298 ? -8.414 -23.448 -3.323 1.00 86.19 298 MET A O 1
ATOM 2326 N N . THR A 1 299 ? -7.747 -21.976 -1.782 1.00 89.50 299 THR A N 1
ATOM 2327 C CA . THR A 1 299 ? -7.833 -22.944 -0.676 1.00 89.50 299 THR A CA 1
ATOM 2328 C C . THR A 1 299 ? -9.268 -23.345 -0.341 1.00 89.50 299 THR A C 1
ATOM 2330 O O . THR A 1 299 ? -9.484 -24.413 0.235 1.00 89.50 299 THR A O 1
ATOM 2333 N N . ILE A 1 300 ? -10.243 -22.532 -0.761 1.00 87.50 300 ILE A N 1
ATOM 2334 C CA . ILE A 1 300 ? -11.674 -22.840 -0.675 1.00 87.50 300 ILE A CA 1
ATOM 2335 C C . ILE A 1 300 ? -12.184 -23.582 -1.922 1.00 87.50 300 ILE A C 1
ATOM 2337 O O . ILE A 1 300 ? -13.371 -23.847 -2.036 1.00 87.50 300 ILE A O 1
ATOM 2341 N N . ALA A 1 301 ? -11.332 -23.919 -2.891 1.00 86.75 301 ALA A N 1
ATOM 2342 C CA . ALA A 1 301 ? -11.750 -24.801 -3.975 1.00 86.75 301 ALA A CA 1
ATOM 2343 C C . ALA A 1 301 ? -11.735 -26.264 -3.485 1.00 86.75 301 ALA A C 1
ATOM 2345 O O . ALA A 1 301 ? -10.776 -26.665 -2.812 1.00 86.75 301 ALA A O 1
ATOM 2346 N N . PRO A 1 302 ? -12.714 -27.108 -3.863 1.00 85.62 302 PRO A N 1
ATOM 2347 C CA . PRO A 1 302 ? -12.752 -28.515 -3.446 1.00 85.62 302 PRO A CA 1
ATOM 2348 C C . PRO A 1 302 ? -11.471 -29.288 -3.806 1.00 85.62 302 PRO A C 1
ATOM 2350 O O . PRO A 1 302 ? -11.000 -30.148 -3.057 1.00 85.62 302 PRO A O 1
ATOM 2353 N N . GLY A 1 303 ? -10.853 -28.934 -4.933 1.00 82.94 303 GLY A N 1
ATOM 2354 C CA . GLY A 1 303 ? -9.616 -29.518 -5.440 1.00 82.94 303 GLY A CA 1
ATOM 2355 C C . GLY A 1 303 ? -8.381 -29.234 -4.594 1.00 82.94 303 GLY A C 1
ATOM 2356 O O . GLY A 1 303 ? -7.400 -29.970 -4.695 1.00 82.94 303 GLY A O 1
ATOM 2357 N N . TRP A 1 304 ? -8.419 -28.253 -3.686 1.00 87.94 304 TRP A N 1
ATOM 2358 C CA . TRP A 1 304 ? -7.307 -28.000 -2.768 1.00 87.94 304 TRP A CA 1
ATOM 2359 C C . TRP A 1 304 ? -6.960 -29.227 -1.910 1.00 87.94 304 TRP A C 1
ATOM 2361 O O . TRP A 1 304 ? -5.791 -29.478 -1.606 1.00 87.94 304 TRP A O 1
ATOM 2371 N N . GLN A 1 305 ? -7.952 -30.056 -1.575 1.00 84.50 305 GLN A N 1
ATOM 2372 C CA . GLN A 1 305 ? -7.737 -31.282 -0.797 1.00 84.50 305 GLN A CA 1
ATOM 2373 C C . GLN A 1 305 ? -6.911 -32.338 -1.555 1.00 84.50 305 GLN A C 1
ATOM 2375 O O . GLN A 1 305 ? -6.234 -33.164 -0.934 1.00 84.50 305 GLN A O 1
ATOM 2380 N N . GLN A 1 306 ? -6.911 -32.274 -2.890 1.00 83.38 306 GLN A N 1
ATOM 2381 C CA . GLN A 1 306 ? -6.227 -33.215 -3.784 1.00 83.38 306 GLN A CA 1
ATOM 2382 C C . GLN A 1 306 ? -4.737 -32.901 -3.965 1.00 83.38 306 GLN A C 1
ATOM 2384 O O . GLN A 1 306 ? -4.055 -33.596 -4.717 1.00 83.38 306 GLN A O 1
ATOM 2389 N N . ARG A 1 307 ? -4.201 -31.880 -3.276 1.00 88.44 307 ARG A N 1
ATOM 2390 C CA . ARG A 1 307 ? -2.764 -31.579 -3.311 1.00 88.44 307 ARG A CA 1
ATOM 2391 C C . ARG A 1 307 ? -1.928 -32.824 -2.982 1.00 88.44 307 ARG A C 1
ATOM 2393 O O . ARG A 1 307 ? -2.312 -33.588 -2.089 1.00 88.44 307 ARG A O 1
ATOM 2400 N N . PRO A 1 308 ? -0.773 -33.015 -3.640 1.00 89.94 308 PRO A N 1
ATOM 2401 C CA . PRO A 1 308 ? 0.198 -34.017 -3.224 1.00 89.94 308 PRO A CA 1
ATOM 2402 C C . PRO A 1 308 ? 0.559 -33.862 -1.740 1.00 89.94 308 PRO A C 1
ATOM 2404 O O . PRO A 1 308 ? 0.666 -32.743 -1.232 1.00 89.94 308 PRO A O 1
ATOM 2407 N N . GLU A 1 309 ? 0.723 -34.980 -1.031 1.00 88.62 309 GLU A N 1
ATOM 2408 C CA . GLU A 1 309 ? 1.230 -34.946 0.344 1.00 88.62 309 GLU A CA 1
ATOM 2409 C C . GLU A 1 309 ? 2.718 -34.564 0.327 1.00 88.62 309 GLU A C 1
ATOM 2411 O O . GLU A 1 309 ? 3.508 -35.239 -0.345 1.00 88.62 309 GLU A O 1
ATOM 2416 N N . PRO A 1 310 ? 3.125 -33.484 1.017 1.00 89.25 310 PRO A N 1
ATOM 2417 C CA . PRO A 1 310 ? 4.529 -33.102 1.077 1.00 89.25 310 PRO A CA 1
ATOM 2418 C C . PRO A 1 310 ? 5.316 -34.037 2.012 1.00 89.25 310 PRO A C 1
ATOM 2420 O O . PRO A 1 310 ? 4.740 -34.704 2.877 1.00 89.25 310 PRO A O 1
ATOM 2423 N N . SER A 1 311 ? 6.641 -34.094 1.857 1.00 86.56 311 SER A N 1
ATOM 2424 C CA . SER A 1 311 ? 7.498 -34.858 2.772 1.00 86.56 311 SER A CA 1
ATOM 2425 C C . SER A 1 311 ? 7.510 -34.231 4.172 1.00 86.56 311 SER A C 1
ATOM 2427 O O . SER A 1 311 ? 7.434 -33.014 4.334 1.00 86.56 311 SER A O 1
ATOM 2429 N N . TYR A 1 312 ? 7.613 -35.062 5.214 1.00 83.12 312 TYR A N 1
ATOM 2430 C CA . TYR A 1 312 ? 7.785 -34.570 6.583 1.00 83.12 312 TYR A CA 1
ATOM 2431 C C . TYR A 1 312 ? 9.081 -33.739 6.687 1.00 83.12 312 TYR A C 1
ATOM 2433 O O . TYR A 1 312 ? 10.109 -34.213 6.206 1.00 83.12 312 TYR A O 1
ATOM 2441 N N . PRO A 1 313 ? 9.079 -32.559 7.346 1.00 87.94 313 PRO A N 1
ATOM 2442 C CA . PRO A 1 313 ? 8.058 -32.034 8.263 1.00 87.94 313 PRO A CA 1
ATOM 2443 C C . PRO A 1 313 ? 7.026 -31.077 7.640 1.00 87.94 313 PRO A C 1
ATOM 2445 O O . PRO A 1 313 ? 6.249 -30.470 8.382 1.00 87.94 313 PRO A O 1
ATOM 2448 N N . HIS A 1 314 ? 7.006 -30.920 6.317 1.00 90.62 314 HIS A N 1
ATOM 2449 C CA . HIS A 1 314 ? 6.051 -30.051 5.631 1.00 90.62 314 HIS A CA 1
ATOM 2450 C C . HIS A 1 314 ? 4.625 -30.607 5.709 1.00 90.62 314 HIS A C 1
ATOM 2452 O O . HIS A 1 314 ? 4.403 -31.802 5.908 1.00 90.62 314 HIS A O 1
ATOM 2458 N N . SER A 1 315 ? 3.626 -29.729 5.578 1.00 92.56 315 SER A N 1
ATOM 2459 C CA . SER A 1 315 ? 2.214 -30.128 5.680 1.00 92.56 315 SER A CA 1
ATOM 2460 C C . SER A 1 315 ? 1.303 -29.351 4.734 1.00 92.56 315 SER A C 1
ATOM 2462 O O . SER A 1 315 ? 1.545 -28.184 4.429 1.00 92.56 315 SER A O 1
ATOM 2464 N N . LYS A 1 316 ? 0.176 -29.952 4.337 1.00 91.75 316 LYS A N 1
ATOM 2465 C CA . LYS A 1 316 ? -0.873 -29.255 3.571 1.00 91.75 316 LYS A CA 1
ATOM 2466 C C . LYS A 1 316 ? -1.419 -28.016 4.290 1.00 91.75 316 LYS A C 1
ATOM 2468 O O . LYS A 1 316 ? -1.748 -27.029 3.644 1.00 91.75 316 LYS A O 1
ATOM 2473 N N . ALA A 1 317 ? -1.464 -28.030 5.625 1.00 91.88 317 ALA A N 1
ATOM 2474 C CA . ALA A 1 317 ? -1.903 -26.887 6.429 1.00 91.88 317 ALA A CA 1
ATOM 2475 C C . ALA A 1 317 ? -0.918 -25.702 6.379 1.00 91.88 317 ALA A C 1
ATOM 2477 O O . ALA A 1 317 ? -1.325 -24.541 6.448 1.00 91.88 317 ALA A O 1
ATOM 2478 N N . GLU A 1 318 ? 0.385 -25.970 6.266 1.00 92.88 318 GLU A N 1
ATOM 2479 C CA . GLU A 1 318 ? 1.385 -24.943 5.962 1.00 92.88 318 GLU A CA 1
ATOM 2480 C C . GLU A 1 318 ? 1.137 -24.346 4.576 1.00 92.88 318 GLU A C 1
ATOM 2482 O O . GLU A 1 318 ? 0.998 -23.130 4.458 1.00 92.88 318 GLU A O 1
ATOM 2487 N N . GLN A 1 319 ? 0.977 -25.197 3.560 1.00 94.38 319 GLN A N 1
ATOM 2488 C CA . GLN A 1 319 ? 0.734 -24.745 2.190 1.00 94.38 319 GLN A CA 1
ATOM 2489 C C . GLN A 1 319 ? -0.569 -23.943 2.060 1.00 94.38 319 GLN A C 1
ATOM 2491 O O . GLN A 1 319 ? -0.611 -22.951 1.343 1.00 94.38 319 GLN A O 1
ATOM 2496 N N . MET A 1 320 ? -1.619 -24.312 2.798 1.00 94.88 320 MET A N 1
ATOM 2497 C CA . MET A 1 320 ? -2.896 -23.587 2.826 1.00 94.88 320 MET A CA 1
ATOM 2498 C C . MET A 1 320 ? -2.735 -22.172 3.384 1.00 94.88 320 MET A C 1
ATOM 2500 O O . MET A 1 320 ? -3.159 -21.202 2.761 1.00 94.88 320 MET A O 1
ATOM 2504 N N . ARG A 1 321 ? -2.039 -22.031 4.522 1.00 95.06 321 ARG A N 1
ATOM 2505 C CA . ARG A 1 321 ? -1.683 -20.707 5.056 1.00 95.06 321 ARG A CA 1
ATOM 2506 C C . ARG A 1 321 ? -0.841 -19.929 4.050 1.00 95.06 321 ARG A C 1
ATOM 2508 O O . ARG A 1 321 ? -0.998 -18.712 3.939 1.00 95.06 321 ARG A O 1
ATOM 2515 N N . ASN A 1 322 ? 0.046 -20.618 3.327 1.00 95.38 322 ASN A N 1
ATOM 2516 C CA . ASN A 1 322 ? 0.845 -20.016 2.270 1.00 95.38 322 ASN A CA 1
ATOM 2517 C C . ASN A 1 322 ? -0.015 -19.447 1.139 1.00 95.38 322 ASN A C 1
ATOM 2519 O O . ASN A 1 322 ? 0.091 -18.254 0.852 1.00 95.38 322 ASN A O 1
ATOM 2523 N N . ALA A 1 323 ? -0.921 -20.236 0.582 1.00 95.81 323 ALA A N 1
ATOM 2524 C CA . ALA A 1 323 ? -1.813 -19.797 -0.482 1.00 95.81 323 ALA A CA 1
ATOM 2525 C C . ALA A 1 323 ? -2.693 -18.593 -0.099 1.00 95.81 323 ALA A C 1
ATOM 2527 O O . ALA A 1 323 ? -2.705 -17.626 -0.859 1.00 95.81 323 ALA A O 1
ATOM 2528 N N . ASP A 1 324 ? -3.346 -18.585 1.072 1.00 94.88 324 ASP A N 1
ATOM 2529 C CA . ASP A 1 324 ? -4.214 -17.462 1.497 1.00 94.88 324 ASP A CA 1
ATOM 2530 C C . ASP A 1 324 ? -3.461 -16.119 1.470 1.00 94.88 324 ASP A C 1
ATOM 2532 O O . ASP A 1 324 ? -3.856 -15.146 0.822 1.00 94.88 324 ASP A O 1
ATOM 2536 N N . PHE A 1 325 ? -2.299 -16.072 2.120 1.00 96.44 325 PHE A N 1
ATOM 2537 C CA . PHE A 1 325 ? -1.507 -14.845 2.164 1.00 96.44 325 PHE A CA 1
ATOM 2538 C C . PHE A 1 325 ? -0.908 -14.483 0.802 1.00 96.44 325 PHE A C 1
ATOM 2540 O O . PHE A 1 325 ? -0.900 -13.304 0.461 1.00 96.44 325 PHE A O 1
ATOM 2547 N N . LEU A 1 326 ? -0.429 -15.449 0.005 1.00 96.88 326 LEU A N 1
ATOM 2548 C CA . LEU A 1 326 ? 0.127 -15.128 -1.316 1.00 96.88 326 LEU A CA 1
ATOM 2549 C C . LEU A 1 326 ? -0.962 -14.623 -2.273 1.00 96.88 326 LEU A C 1
ATOM 2551 O O . LEU A 1 326 ? -0.686 -13.744 -3.082 1.00 96.88 326 LEU A O 1
ATOM 2555 N N . THR A 1 327 ? -2.198 -15.108 -2.138 1.00 95.62 327 THR A N 1
ATOM 2556 C CA . THR A 1 327 ? -3.361 -14.602 -2.885 1.00 95.62 327 THR A CA 1
ATOM 2557 C C . THR A 1 327 ? -3.627 -13.134 -2.546 1.00 95.62 327 THR A C 1
ATOM 2559 O O . THR A 1 327 ? -3.754 -12.296 -3.441 1.00 95.62 327 THR A O 1
ATOM 2562 N N . LYS A 1 328 ? -3.647 -12.787 -1.250 1.00 94.56 328 LYS A N 1
ATOM 2563 C CA . LYS A 1 328 ? -3.787 -11.393 -0.786 1.00 94.56 328 LYS A CA 1
ATOM 2564 C C . LYS A 1 328 ? -2.642 -10.512 -1.287 1.00 94.56 328 LYS A C 1
ATOM 2566 O O . LYS A 1 328 ? -2.885 -9.394 -1.743 1.00 94.56 328 LYS A O 1
ATOM 2571 N N . HIS A 1 329 ? -1.414 -11.028 -1.236 1.00 95.56 329 HIS A N 1
ATOM 2572 C CA . HIS A 1 329 ? -0.222 -10.332 -1.714 1.00 95.56 329 HIS A CA 1
ATOM 2573 C C . HIS A 1 329 ? -0.285 -10.068 -3.222 1.00 95.56 329 HIS A C 1
ATOM 2575 O O . HIS A 1 329 ? -0.155 -8.919 -3.634 1.00 95.56 329 HIS A O 1
ATOM 2581 N N . TRP A 1 330 ? -0.599 -11.081 -4.037 1.00 96.19 330 TRP A N 1
ATOM 2582 C CA . TRP A 1 330 ? -0.793 -10.940 -5.484 1.00 96.19 330 TRP A CA 1
ATOM 2583 C C . TRP A 1 330 ? -1.832 -9.867 -5.819 1.00 96.19 330 TRP A C 1
ATOM 2585 O O . TRP A 1 330 ? -1.549 -8.943 -6.583 1.00 96.19 330 TRP A O 1
ATOM 2595 N N . ASN A 1 331 ? -3.019 -9.946 -5.208 1.00 96.00 331 ASN A N 1
ATOM 2596 C CA . ASN A 1 331 ? -4.102 -8.994 -5.463 1.00 96.00 331 ASN A CA 1
ATOM 2597 C C . ASN A 1 331 ? -3.696 -7.552 -5.124 1.00 96.00 331 ASN A C 1
ATOM 2599 O O . ASN A 1 331 ? -4.032 -6.636 -5.880 1.00 96.00 331 ASN A O 1
ATOM 2603 N N . SER A 1 332 ? -2.941 -7.361 -4.037 1.00 93.75 332 SER A N 1
ATOM 2604 C CA . SER A 1 332 ? -2.381 -6.065 -3.638 1.00 93.75 332 SER A CA 1
ATOM 2605 C C . SER A 1 332 ? -1.323 -5.555 -4.626 1.00 93.75 332 SER A C 1
ATOM 2607 O O . SER A 1 332 ? -1.398 -4.410 -5.074 1.00 93.75 332 SER A O 1
ATOM 2609 N N . GLN A 1 333 ? -0.377 -6.406 -5.040 1.00 92.12 333 GLN A N 1
ATOM 2610 C CA . GLN A 1 333 ? 0.665 -6.029 -6.003 1.00 92.12 333 GLN A CA 1
ATOM 2611 C C . GLN A 1 333 ? 0.079 -5.653 -7.367 1.00 92.12 333 GLN A C 1
ATOM 2613 O O . GLN A 1 333 ? 0.464 -4.633 -7.940 1.00 92.12 333 GLN A O 1
ATOM 2618 N N . VAL A 1 334 ? -0.895 -6.422 -7.867 1.00 94.25 334 VAL A N 1
ATOM 2619 C CA . VAL A 1 334 ? -1.596 -6.104 -9.120 1.00 94.25 334 VAL A CA 1
ATOM 2620 C C . VAL A 1 334 ? -2.322 -4.767 -9.013 1.00 94.25 334 VAL A C 1
ATOM 2622 O O . VAL A 1 334 ? -2.222 -3.966 -9.939 1.00 94.25 334 VAL A O 1
ATOM 2625 N N . LYS A 1 335 ? -3.0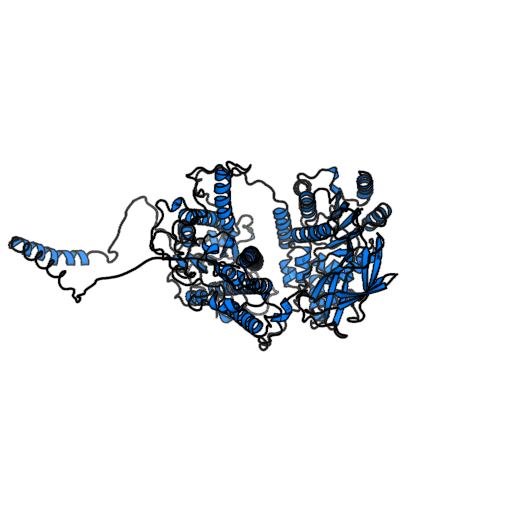05 -4.488 -7.894 1.00 93.38 335 LYS A N 1
ATOM 2626 C CA . LYS A 1 335 ? -3.685 -3.203 -7.670 1.00 93.38 335 LYS A CA 1
ATOM 2627 C C . LYS A 1 335 ? -2.703 -2.031 -7.765 1.00 93.38 335 LYS A C 1
ATOM 2629 O O . LYS A 1 335 ? -2.925 -1.112 -8.550 1.00 93.38 335 LYS A O 1
ATOM 2634 N N . ASN A 1 336 ? -1.591 -2.103 -7.033 1.00 86.62 336 ASN A N 1
ATOM 2635 C CA . ASN A 1 336 ? -0.574 -1.048 -7.014 1.00 86.62 336 ASN A CA 1
ATOM 2636 C C . ASN A 1 336 ? 0.056 -0.829 -8.401 1.00 86.62 336 ASN A C 1
ATOM 2638 O O . ASN A 1 336 ? 0.241 0.307 -8.844 1.00 86.62 336 ASN A O 1
ATOM 2642 N N . ALA A 1 337 ? 0.369 -1.917 -9.110 1.00 81.25 337 ALA A N 1
ATOM 2643 C CA . ALA A 1 337 ? 0.930 -1.849 -10.455 1.00 81.25 337 ALA A CA 1
ATOM 2644 C C . ALA A 1 337 ? -0.077 -1.280 -11.473 1.00 81.25 337 ALA A C 1
ATOM 2646 O O . ALA A 1 337 ? 0.303 -0.473 -12.323 1.00 81.25 337 ALA A O 1
ATOM 2647 N N . LEU A 1 338 ? -1.363 -1.622 -11.344 1.00 90.31 338 LEU A N 1
ATOM 2648 C CA . LEU A 1 338 ? -2.443 -1.101 -12.181 1.00 90.31 338 LEU A CA 1
ATOM 2649 C C . LEU A 1 338 ? -2.652 0.401 -11.980 1.00 90.31 338 LEU A C 1
ATOM 2651 O O . LEU A 1 338 ? -2.784 1.139 -12.955 1.00 90.31 338 LEU A O 1
ATOM 2655 N N . GLU A 1 339 ? -2.637 0.868 -10.731 1.00 87.44 339 GLU A N 1
ATOM 2656 C CA . GLU A 1 339 ? -2.729 2.293 -10.399 1.00 87.44 339 GLU A CA 1
ATOM 2657 C C . GLU A 1 339 ? -1.546 3.077 -10.982 1.00 87.44 339 GLU A C 1
ATOM 2659 O O . GLU A 1 339 ? -1.742 4.108 -11.633 1.00 87.44 339 GLU A O 1
ATOM 2664 N N . SER A 1 340 ? -0.326 2.549 -10.840 1.00 79.56 340 SER A N 1
ATOM 2665 C CA . SER A 1 340 ? 0.875 3.131 -11.450 1.00 79.56 340 SER A CA 1
ATOM 2666 C C . SER A 1 340 ? 0.787 3.169 -12.981 1.00 79.56 340 SER A C 1
ATOM 2668 O O . SER A 1 340 ? 1.131 4.176 -13.606 1.00 79.56 340 SER A O 1
ATOM 2670 N N . TRP A 1 341 ? 0.285 2.101 -13.603 1.00 86.62 341 TRP A N 1
ATOM 2671 C CA . TRP A 1 341 ? 0.126 2.012 -15.052 1.00 86.62 341 TRP A CA 1
ATOM 2672 C C . TRP A 1 341 ? -0.955 2.969 -15.583 1.00 86.62 341 TRP A C 1
ATOM 2674 O O . TRP A 1 341 ? -0.726 3.656 -16.580 1.00 86.62 341 TRP A O 1
ATOM 2684 N N . ASN A 1 342 ? -2.080 3.114 -14.877 1.00 86.62 342 ASN A N 1
ATOM 2685 C CA . ASN A 1 342 ? -3.127 4.095 -15.185 1.00 86.62 342 ASN A CA 1
ATOM 2686 C C . ASN A 1 342 ? -2.621 5.540 -15.061 1.00 86.62 342 ASN A C 1
ATOM 2688 O O . ASN A 1 342 ? -2.949 6.385 -15.899 1.00 86.62 342 ASN A O 1
ATOM 2692 N N . ALA A 1 343 ? -1.780 5.822 -14.060 1.00 78.44 343 ALA A N 1
ATOM 2693 C CA . ALA A 1 343 ? -1.176 7.140 -13.853 1.00 78.44 343 ALA A CA 1
ATOM 2694 C C . ALA A 1 343 ? -0.230 7.556 -14.997 1.00 78.44 343 ALA A C 1
ATOM 2696 O O . ALA A 1 343 ? -0.038 8.746 -15.245 1.00 78.44 343 ALA A O 1
ATOM 2697 N N . LYS A 1 344 ? 0.311 6.602 -15.773 1.00 75.44 344 LYS A N 1
ATOM 2698 C CA . LYS A 1 344 ? 1.046 6.930 -17.008 1.00 75.44 344 LYS A CA 1
ATOM 2699 C C . LYS A 1 344 ? 0.144 7.580 -18.067 1.00 75.44 344 LYS A C 1
ATOM 2701 O O . LYS A 1 344 ? 0.667 8.225 -18.972 1.00 75.44 344 LYS A O 1
ATOM 2706 N N . ALA A 1 345 ? -1.182 7.438 -17.981 1.00 78.25 345 ALA A N 1
ATOM 2707 C CA . ALA A 1 345 ? -2.166 8.056 -18.870 1.00 78.25 345 ALA A CA 1
ATOM 2708 C C . ALA A 1 345 ? -1.757 7.972 -20.358 1.00 78.25 345 ALA A C 1
ATOM 2710 O O . ALA A 1 345 ? -1.610 6.875 -20.899 1.00 78.25 345 ALA A O 1
ATOM 2711 N N . ARG A 1 346 ? -1.554 9.124 -21.011 1.00 71.31 346 ARG A N 1
ATOM 2712 C CA . ARG A 1 346 ? -1.148 9.259 -22.423 1.00 71.31 346 ARG A CA 1
ATOM 2713 C C . ARG A 1 346 ? 0.355 9.512 -22.611 1.00 71.31 346 ARG A C 1
ATOM 2715 O O . ARG A 1 346 ? 0.769 9.977 -23.670 1.00 71.31 346 ARG A O 1
ATOM 2722 N N . ARG A 1 347 ? 1.183 9.281 -21.585 1.00 69.38 347 ARG A N 1
ATOM 2723 C CA . ARG A 1 347 ? 2.639 9.483 -21.681 1.00 69.38 347 ARG A CA 1
ATOM 2724 C C . ARG A 1 347 ? 3.222 8.574 -22.768 1.00 69.38 347 ARG A C 1
ATOM 2726 O O . ARG A 1 347 ? 2.812 7.413 -22.894 1.00 69.38 347 ARG A O 1
ATOM 2733 N N . ARG A 1 348 ? 4.185 9.114 -23.524 1.00 70.62 348 ARG A N 1
ATOM 2734 C CA . ARG A 1 348 ? 4.925 8.400 -24.576 1.00 70.62 348 ARG A CA 1
ATOM 2735 C C . ARG A 1 348 ? 5.554 7.128 -23.982 1.00 70.62 348 ARG A C 1
ATOM 2737 O O . ARG A 1 348 ? 6.232 7.243 -22.961 1.00 70.62 348 ARG A O 1
ATOM 2744 N N . PRO A 1 349 ? 5.327 5.941 -24.570 1.00 69.69 349 PRO A N 1
ATOM 2745 C CA . PRO A 1 349 ? 5.981 4.719 -24.115 1.00 69.69 349 PRO A CA 1
ATOM 2746 C C . PRO A 1 349 ? 7.478 4.735 -24.456 1.00 69.69 349 PRO A C 1
ATOM 2748 O O . PRO A 1 349 ? 7.898 5.310 -25.465 1.00 69.69 349 PRO A O 1
ATOM 2751 N N . GLU A 1 350 ? 8.283 4.097 -23.610 1.00 65.38 350 GLU A N 1
ATOM 2752 C CA . GLU A 1 350 ? 9.708 3.856 -23.867 1.00 65.38 350 GLU A CA 1
ATOM 2753 C C . GLU A 1 350 ? 9.866 2.817 -24.995 1.00 65.38 350 GLU A C 1
ATOM 2755 O O . GLU A 1 350 ? 9.061 1.896 -25.091 1.00 65.38 350 GLU A O 1
ATOM 2760 N N . GLY A 1 351 ? 10.868 2.970 -25.870 1.00 60.00 351 GLY A N 1
ATOM 2761 C CA . GLY A 1 351 ? 11.132 2.023 -26.969 1.00 60.00 351 GLY A CA 1
ATOM 2762 C C . GLY A 1 351 ? 10.323 2.235 -28.259 1.00 60.00 351 GLY A C 1
ATOM 2763 O O . GLY A 1 351 ? 10.475 1.468 -29.201 1.00 60.00 351 GLY A O 1
ATOM 2764 N N . ILE A 1 352 ? 9.502 3.290 -28.362 1.00 63.38 352 ILE A N 1
ATOM 2765 C CA . ILE A 1 352 ? 8.696 3.567 -29.576 1.00 63.38 352 ILE A CA 1
ATOM 2766 C C . ILE A 1 352 ? 9.533 3.732 -30.859 1.00 63.38 352 ILE A C 1
ATOM 2768 O O . ILE A 1 352 ? 9.038 3.506 -31.959 1.00 63.38 352 ILE A O 1
ATOM 2772 N N . GLU A 1 353 ? 10.802 4.118 -30.720 1.00 62.12 353 GLU A N 1
ATOM 2773 C CA . GLU A 1 353 ? 11.742 4.298 -31.833 1.00 62.12 353 GLU A CA 1
ATOM 2774 C C . GLU A 1 353 ? 12.043 2.973 -32.553 1.00 62.12 353 GLU A C 1
ATOM 2776 O O . GLU A 1 353 ? 12.294 2.968 -33.755 1.00 62.12 353 GLU A O 1
ATOM 2781 N N . GLU A 1 354 ? 11.941 1.843 -31.847 1.00 59.19 354 GLU A N 1
ATOM 2782 C CA . GLU A 1 354 ? 12.177 0.501 -32.391 1.00 59.19 354 GLU A CA 1
ATOM 2783 C C . GLU A 1 354 ? 10.987 -0.032 -33.204 1.00 59.19 354 GLU A C 1
ATOM 2785 O O . GLU A 1 354 ? 11.155 -0.906 -34.055 1.00 59.19 354 GLU A O 1
ATOM 2790 N N . GLU A 1 355 ? 9.783 0.517 -33.011 1.00 57.41 355 GLU A N 1
ATOM 2791 C CA . GLU A 1 355 ? 8.579 0.087 -33.735 1.00 57.41 355 GLU A CA 1
ATOM 2792 C C . GLU A 1 355 ? 8.513 0.600 -35.179 1.00 57.41 355 GLU A C 1
ATOM 2794 O O . GLU A 1 355 ? 7.542 0.310 -35.881 1.00 57.41 355 GLU A O 1
ATOM 2799 N N . ASN A 1 356 ? 9.514 1.367 -35.639 1.00 50.34 356 ASN A N 1
ATOM 2800 C CA . ASN A 1 356 ? 9.503 2.054 -36.936 1.00 50.34 356 ASN A CA 1
ATOM 2801 C C . ASN A 1 356 ? 8.182 2.800 -37.188 1.00 50.34 356 ASN A C 1
ATOM 2803 O O . ASN A 1 356 ? 7.738 2.941 -38.333 1.00 50.34 356 ASN A O 1
ATOM 2807 N N . VAL A 1 357 ? 7.555 3.297 -36.115 1.00 50.25 357 VAL A N 1
ATOM 2808 C CA . VAL A 1 357 ? 6.496 4.294 -36.214 1.00 50.25 357 VAL A CA 1
ATOM 2809 C C . VAL A 1 357 ? 7.211 5.544 -36.703 1.00 50.25 357 VAL A C 1
ATOM 2811 O O . VAL A 1 357 ? 7.730 6.320 -35.903 1.00 50.25 357 VAL A O 1
ATOM 2814 N N . LYS A 1 358 ? 7.336 5.690 -38.032 1.00 40.72 358 LYS A N 1
ATOM 2815 C CA . LYS A 1 358 ? 7.751 6.951 -38.655 1.00 40.72 358 LYS A CA 1
ATOM 2816 C C . LYS A 1 358 ? 6.957 8.039 -37.938 1.00 40.72 358 LYS A C 1
ATOM 2818 O O . LYS A 1 358 ? 5.745 7.857 -37.799 1.00 40.72 358 LYS A O 1
ATOM 2823 N N . GLU A 1 359 ? 7.608 9.107 -37.463 1.00 37.25 359 GLU A N 1
ATOM 2824 C CA . GLU A 1 359 ? 6.899 10.327 -37.046 1.00 37.25 359 GLU A CA 1
ATOM 2825 C C . GLU A 1 359 ? 5.732 10.512 -38.007 1.00 37.25 359 GLU A C 1
ATOM 2827 O O . GLU A 1 359 ? 5.970 10.503 -39.216 1.00 37.25 359 GLU A O 1
ATOM 2832 N N . VAL A 1 360 ? 4.507 10.475 -37.473 1.00 38.72 360 VAL A N 1
ATOM 2833 C CA . VAL A 1 360 ? 3.247 10.172 -38.171 1.00 38.72 360 VAL A CA 1
ATOM 2834 C C . VAL A 1 360 ? 3.026 11.140 -39.340 1.00 38.72 360 VAL A C 1
ATOM 2836 O O . VAL A 1 360 ? 2.272 12.097 -39.255 1.00 38.72 360 VAL A O 1
ATOM 2839 N N . THR A 1 361 ? 3.725 10.903 -40.442 1.00 32.31 361 THR A N 1
ATOM 2840 C CA . THR A 1 361 ? 3.703 11.685 -41.684 1.00 32.31 361 THR A CA 1
ATOM 2841 C C . THR A 1 361 ? 2.802 11.008 -42.708 1.00 32.31 361 THR A C 1
ATOM 2843 O O . THR A 1 361 ? 2.318 11.646 -43.637 1.00 32.31 361 THR A O 1
ATOM 2846 N N . GLU A 1 362 ? 2.477 9.732 -42.495 1.00 31.41 362 GLU A N 1
ATOM 2847 C CA . GLU A 1 362 ? 1.542 8.977 -43.319 1.00 31.41 362 GLU A CA 1
ATOM 2848 C C . GLU A 1 362 ? 0.599 8.164 -42.428 1.00 31.41 362 GLU A C 1
ATOM 2850 O O . GLU A 1 362 ? 0.740 6.956 -42.254 1.00 31.41 362 GLU A O 1
ATOM 2855 N N . TRP A 1 363 ? -0.403 8.836 -41.857 1.00 35.59 363 TRP A N 1
ATOM 2856 C CA . TRP A 1 363 ? -1.647 8.155 -41.495 1.00 35.59 363 TRP A CA 1
ATOM 2857 C C . TRP A 1 363 ? -2.247 7.468 -42.734 1.00 35.59 363 TRP A C 1
ATOM 2859 O O . TRP A 1 363 ? -2.050 7.957 -43.857 1.00 35.59 363 TRP A O 1
ATOM 2869 N N . PRO A 1 364 ? -3.029 6.378 -42.574 1.00 32.22 364 PRO A N 1
ATOM 2870 C CA . PRO A 1 364 ? -3.840 5.881 -43.671 1.00 32.22 364 PRO A CA 1
ATOM 2871 C C . PRO A 1 364 ? -4.689 7.047 -44.169 1.00 32.22 364 PRO A C 1
ATOM 2873 O O . PRO A 1 364 ? -5.422 7.668 -43.399 1.00 32.22 364 PRO A O 1
ATOM 2876 N N . LYS A 1 365 ? -4.561 7.372 -45.458 1.00 35.91 365 LYS A N 1
ATOM 2877 C CA . LYS A 1 365 ? -5.383 8.376 -46.135 1.00 35.91 365 LYS A CA 1
ATOM 2878 C C . LYS A 1 365 ? -6.822 7.862 -46.216 1.00 35.91 365 LYS A C 1
ATOM 2880 O O . LYS A 1 365 ? -7.319 7.578 -47.306 1.00 35.91 365 LYS A O 1
ATOM 2885 N N . SER A 1 366 ? -7.525 7.772 -45.088 1.00 35.50 366 SER A N 1
ATOM 2886 C CA . SER A 1 366 ? -8.956 8.005 -45.134 1.00 35.50 366 SER A CA 1
ATOM 2887 C C . SER A 1 366 ? -9.076 9.441 -45.645 1.00 35.50 366 SER A C 1
ATOM 2889 O O . SER A 1 366 ? -8.538 10.393 -45.079 1.00 35.50 366 SER A O 1
ATOM 2891 N N . LYS A 1 367 ? -9.696 9.611 -46.812 1.00 35.00 367 LYS A N 1
ATOM 2892 C CA . LYS A 1 367 ? -9.902 10.912 -47.474 1.00 35.00 367 LYS A CA 1
ATOM 2893 C C . LYS A 1 367 ? -10.700 11.922 -46.620 1.00 35.00 367 LYS A C 1
ATOM 2895 O O . LYS A 1 367 ? -11.083 12.965 -47.132 1.00 35.00 367 LYS A O 1
ATOM 2900 N N . SER A 1 368 ? -10.976 11.614 -45.354 1.00 39.69 368 SER A N 1
ATOM 2901 C CA . SER A 1 368 ? -12.021 12.227 -44.549 1.00 39.69 368 SER A CA 1
ATOM 2902 C C . SER A 1 368 ? -11.522 13.156 -43.445 1.00 39.69 368 SER A C 1
ATOM 2904 O O . SER A 1 368 ? -12.327 13.938 -42.972 1.00 39.69 368 SER A O 1
ATOM 2906 N N . LEU A 1 369 ? -10.253 13.121 -43.019 1.00 40.06 369 LEU A N 1
ATOM 2907 C CA . LEU A 1 369 ? -9.830 13.905 -41.840 1.00 40.06 369 LEU A CA 1
ATOM 2908 C C . LEU A 1 369 ? -9.079 15.203 -42.171 1.00 40.06 369 LEU A C 1
ATOM 2910 O O . LEU A 1 369 ? -9.228 16.194 -41.467 1.00 40.06 369 LEU A O 1
ATOM 2914 N N . LEU A 1 370 ? -8.344 15.254 -43.286 1.00 38.75 370 LEU A N 1
ATOM 2915 C CA . LEU A 1 370 ? -7.603 16.461 -43.689 1.00 38.75 370 LEU A CA 1
ATOM 2916 C C . LEU A 1 370 ? -8.487 17.565 -44.300 1.00 38.75 370 LEU A C 1
ATOM 2918 O O . LEU A 1 370 ? -8.037 18.699 -44.427 1.00 38.75 370 LEU A O 1
ATOM 2922 N N . GLY A 1 371 ? -9.730 17.251 -44.679 1.00 36.97 371 GLY A N 1
ATOM 2923 C CA . GLY A 1 371 ? -10.676 18.216 -45.255 1.00 36.97 371 GLY A CA 1
ATOM 2924 C C . GLY A 1 371 ? -11.582 18.922 -44.241 1.00 36.97 371 GLY A C 1
ATOM 2925 O O . GLY A 1 371 ? -12.304 19.829 -44.642 1.00 36.97 371 GLY A O 1
ATOM 2926 N N . LEU A 1 372 ? -11.556 18.509 -42.967 1.00 38.56 372 LEU A N 1
ATOM 2927 C CA . LEU A 1 372 ? -12.551 18.885 -41.949 1.00 38.56 372 LEU A CA 1
ATOM 2928 C C . LEU A 1 372 ? -11.945 19.602 -40.728 1.00 38.56 372 LEU A C 1
ATOM 2930 O O . LEU A 1 372 ? -12.629 19.836 -39.739 1.00 38.56 372 LEU A O 1
ATOM 2934 N N . LEU A 1 373 ? -10.654 19.955 -40.762 1.00 36.38 373 LEU A N 1
ATOM 2935 C CA . LEU A 1 373 ? -10.030 20.723 -39.680 1.00 36.38 373 LEU A CA 1
ATOM 2936 C C . LEU A 1 373 ? -10.418 22.214 -39.790 1.00 36.38 373 LEU A C 1
ATOM 2938 O O . LEU A 1 373 ? -10.172 22.824 -40.836 1.00 36.38 373 LEU A O 1
ATOM 2942 N N . PRO A 1 374 ? -10.975 22.841 -38.733 1.00 37.53 374 PRO A N 1
ATOM 2943 C CA . PRO A 1 374 ? -11.303 24.264 -38.737 1.00 37.53 374 PRO A CA 1
ATOM 2944 C C . PRO A 1 374 ? -10.065 25.141 -38.969 1.00 37.53 374 PRO A C 1
ATOM 2946 O O . PRO A 1 374 ? -8.985 24.855 -38.451 1.00 37.53 374 PRO A O 1
ATOM 2949 N N . ALA A 1 375 ? -10.239 26.282 -39.649 1.00 37.72 375 ALA A N 1
ATOM 2950 C CA . ALA A 1 375 ? -9.177 27.258 -39.941 1.00 37.72 375 ALA A CA 1
ATOM 2951 C C . ALA A 1 375 ? -8.397 27.757 -38.700 1.00 37.72 375 ALA A C 1
ATOM 2953 O O . ALA A 1 375 ? -7.309 28.296 -38.838 1.00 37.72 375 ALA A O 1
ATOM 2954 N N . ALA A 1 376 ? -8.910 27.534 -37.485 1.00 38.12 376 ALA A N 1
ATOM 2955 C CA . ALA A 1 376 ? -8.236 27.840 -36.222 1.00 38.12 376 ALA A CA 1
ATOM 2956 C C . ALA A 1 376 ? -7.023 26.935 -35.902 1.00 38.12 376 ALA A C 1
ATOM 2958 O O . ALA A 1 376 ? -6.249 27.265 -35.008 1.00 38.12 376 ALA A O 1
ATOM 2959 N N . PHE A 1 377 ? -6.850 25.811 -36.611 1.00 36.97 377 PHE A N 1
ATOM 2960 C CA . PHE A 1 377 ? -5.641 24.974 -36.556 1.00 36.97 377 PHE A CA 1
ATOM 2961 C C . PHE A 1 377 ? -4.639 25.289 -37.682 1.00 36.97 377 PHE A C 1
ATOM 2963 O O . PHE A 1 377 ? -3.573 24.679 -37.744 1.00 36.97 377 PHE A O 1
ATOM 2970 N N . GLN A 1 378 ? -4.942 26.263 -38.548 1.00 39.62 378 GLN A N 1
ATOM 2971 C CA . GLN A 1 378 ? -3.948 26.890 -39.419 1.00 39.62 378 GLN A CA 1
ATOM 2972 C C . GLN A 1 378 ? -3.261 27.995 -38.604 1.00 39.62 378 GLN A C 1
ATOM 2974 O O . GLN A 1 378 ? -3.916 28.884 -38.070 1.00 39.62 378 GLN A O 1
ATOM 2979 N N . SER A 1 379 ? -1.946 27.875 -38.434 1.00 30.41 379 SER A N 1
ATOM 2980 C CA . SER A 1 379 ? -1.122 28.601 -37.457 1.00 30.41 379 SER A CA 1
ATOM 2981 C C . SER A 1 379 ? -1.412 30.108 -37.309 1.00 30.41 379 SER A C 1
ATOM 2983 O O . SER A 1 379 ? -1.246 30.860 -38.272 1.00 30.41 379 SER A O 1
ATOM 2985 N N . GLU A 1 380 ? -1.644 30.575 -36.076 1.00 31.84 380 GLU A N 1
ATOM 2986 C CA . GLU A 1 380 ? -1.134 31.882 -35.638 1.00 31.84 380 GLU A CA 1
ATOM 2987 C C . GLU A 1 380 ? 0.256 31.677 -35.019 1.00 31.84 380 GLU A C 1
ATOM 2989 O O . GLU A 1 380 ? 0.476 30.779 -34.207 1.00 31.84 380 GLU A O 1
ATOM 2994 N N . LYS A 1 381 ? 1.218 32.470 -35.496 1.00 32.12 381 LYS A N 1
ATOM 2995 C CA . LYS A 1 381 ? 2.652 32.362 -35.208 1.00 32.12 381 LYS A CA 1
ATOM 2996 C C . LYS A 1 381 ? 2.957 32.669 -33.740 1.00 32.12 381 LYS A C 1
ATOM 2998 O O . LYS A 1 381 ? 2.735 33.793 -33.300 1.00 32.12 381 LYS A O 1
ATOM 3003 N N . ASP A 1 382 ? 3.571 31.715 -33.045 1.00 31.58 382 ASP A N 1
ATOM 3004 C CA . ASP A 1 382 ? 4.177 31.909 -31.725 1.00 31.58 382 ASP A CA 1
ATOM 3005 C C . ASP A 1 382 ? 5.717 31.948 -31.887 1.00 31.58 382 ASP A C 1
ATOM 3007 O O . ASP A 1 382 ? 6.301 30.970 -32.364 1.00 31.58 382 ASP A O 1
ATOM 3011 N N . PRO A 1 383 ? 6.408 33.061 -31.574 1.00 31.33 383 PRO A N 1
ATOM 3012 C CA . PRO A 1 383 ? 7.794 33.305 -31.999 1.00 31.33 383 PRO A CA 1
ATOM 3013 C C . PRO A 1 383 ? 8.881 32.553 -31.202 1.00 31.33 383 PRO A C 1
ATOM 3015 O O . PRO A 1 383 ? 10.060 32.858 -31.356 1.00 31.33 383 PRO A O 1
ATOM 3018 N N . ALA A 1 384 ? 8.528 31.573 -30.361 1.00 31.52 384 ALA A N 1
ATOM 3019 C CA . ALA A 1 384 ? 9.469 30.890 -29.458 1.00 31.52 384 ALA A CA 1
ATOM 3020 C C . ALA A 1 384 ? 9.806 29.427 -29.831 1.00 31.52 384 ALA A C 1
ATOM 3022 O O . ALA A 1 384 ? 10.463 28.732 -29.056 1.00 31.52 384 ALA A O 1
ATOM 3023 N N . ARG A 1 385 ? 9.387 28.937 -31.005 1.00 30.78 385 ARG A N 1
ATOM 3024 C CA . ARG A 1 385 ? 9.750 27.599 -31.517 1.00 30.78 385 ARG A CA 1
ATOM 3025 C C . ARG A 1 385 ? 10.532 27.691 -32.829 1.00 30.78 385 ARG A C 1
ATOM 3027 O O . ARG A 1 385 ? 10.081 27.227 -33.867 1.00 30.78 385 ARG A O 1
ATOM 3034 N N . GLU A 1 386 ? 11.731 28.263 -32.773 1.00 30.83 386 GLU A N 1
ATOM 3035 C CA . GLU A 1 386 ? 12.744 28.105 -33.824 1.00 30.83 386 GLU A CA 1
ATOM 3036 C C . GLU A 1 386 ? 13.741 27.011 -33.424 1.00 30.83 386 GLU A C 1
ATOM 3038 O O . GLU A 1 386 ? 14.813 27.286 -32.898 1.00 30.83 386 GLU A O 1
ATOM 3043 N N . ALA A 1 387 ? 13.362 25.754 -33.652 1.00 32.34 387 ALA A N 1
ATOM 3044 C CA . ALA A 1 387 ? 14.285 24.685 -34.032 1.00 32.34 387 ALA A CA 1
ATOM 3045 C C . ALA A 1 387 ? 13.467 23.447 -34.434 1.00 32.34 387 ALA A C 1
ATOM 3047 O O . ALA A 1 387 ? 12.819 22.825 -33.599 1.00 32.34 387 ALA A O 1
ATOM 3048 N N . SER A 1 388 ? 13.518 23.131 -35.730 1.00 33.75 388 SER A N 1
ATOM 3049 C CA . SER A 1 388 ? 13.009 21.927 -36.407 1.00 33.75 388 SER A CA 1
ATOM 3050 C C . SER A 1 388 ? 11.504 21.628 -36.325 1.00 33.75 388 SER A C 1
ATOM 3052 O O . SER A 1 388 ? 11.038 20.909 -35.446 1.00 33.75 388 SER A O 1
ATOM 3054 N N . SER A 1 389 ? 10.748 22.083 -37.323 1.00 29.52 389 SER A N 1
ATOM 3055 C CA . SER A 1 389 ? 9.974 21.199 -38.221 1.00 29.52 389 SER A CA 1
ATOM 3056 C C . SER A 1 389 ? 9.227 22.057 -39.244 1.00 29.52 389 SER A C 1
ATOM 3058 O O . SER A 1 389 ? 8.339 22.829 -38.904 1.00 29.52 389 SER A O 1
ATOM 3060 N N . ASP A 1 390 ? 9.634 21.927 -40.504 1.00 30.36 390 ASP A N 1
ATOM 3061 C CA . ASP A 1 390 ? 9.050 22.584 -41.682 1.00 30.36 390 ASP A CA 1
ATOM 3062 C C . ASP A 1 390 ? 7.867 21.780 -42.256 1.00 30.36 390 ASP A C 1
ATOM 3064 O O . ASP A 1 390 ? 7.561 21.852 -43.437 1.00 30.36 390 ASP A O 1
ATOM 3068 N N . ASP A 1 391 ? 7.191 20.988 -41.426 1.00 31.08 391 ASP A N 1
ATOM 3069 C CA . ASP A 1 391 ? 6.068 20.157 -41.844 1.00 31.08 391 ASP A CA 1
ATOM 3070 C C . ASP A 1 391 ? 4.924 20.381 -40.859 1.00 31.08 391 ASP A C 1
ATOM 3072 O O . ASP A 1 391 ? 4.975 19.949 -39.709 1.00 31.08 391 ASP A O 1
ATOM 3076 N N . GLY A 1 392 ? 3.893 21.106 -41.299 1.00 29.05 392 GLY A N 1
ATOM 3077 C CA . GLY A 1 392 ? 2.678 21.406 -40.538 1.00 29.05 392 GLY A CA 1
ATOM 3078 C C . GLY A 1 392 ? 1.833 20.165 -40.224 1.00 29.05 392 GLY A C 1
ATOM 3079 O O . GLY A 1 392 ? 0.708 20.042 -40.706 1.00 29.05 392 GLY A O 1
ATOM 3080 N N . VAL A 1 393 ? 2.364 19.247 -39.418 1.00 28.69 393 VAL A N 1
ATOM 3081 C CA . VAL A 1 393 ? 1.731 17.985 -39.025 1.00 28.69 393 VAL A CA 1
ATOM 3082 C C . VAL A 1 393 ? 1.183 18.112 -37.604 1.00 28.69 393 VAL A C 1
ATOM 3084 O O . VAL A 1 393 ? 1.913 18.335 -36.638 1.00 28.69 393 VAL A O 1
ATOM 3087 N N . VAL A 1 394 ? -0.135 17.969 -37.471 1.00 29.97 394 VAL A N 1
ATOM 3088 C CA . VAL A 1 394 ? -0.828 17.881 -36.180 1.00 29.97 394 VAL A CA 1
ATOM 3089 C C . VAL A 1 394 ? -0.691 16.448 -35.654 1.00 29.97 394 VAL A C 1
ATOM 3091 O O . VAL A 1 394 ? -1.173 15.511 -36.283 1.00 29.97 394 VAL A O 1
ATOM 3094 N N . TYR A 1 395 ? -0.050 16.269 -34.497 1.00 36.53 395 TYR A N 1
ATOM 3095 C CA . TYR A 1 395 ? 0.096 14.965 -33.839 1.00 36.53 395 TYR A CA 1
ATOM 3096 C C . TYR A 1 395 ? -1.191 14.567 -33.100 1.00 36.53 395 TYR A C 1
ATOM 3098 O O . TYR A 1 395 ? -1.673 15.319 -32.250 1.00 36.53 395 TYR A O 1
ATOM 3106 N N . ALA A 1 396 ? -1.721 13.367 -33.356 1.00 44.62 396 ALA A N 1
ATOM 3107 C CA . ALA A 1 396 ? -2.751 12.790 -32.494 1.00 44.62 396 ALA A CA 1
ATOM 3108 C C . ALA A 1 396 ? -2.168 12.341 -31.141 1.00 44.62 396 ALA A C 1
ATOM 3110 O O . ALA A 1 396 ? -1.044 11.837 -31.084 1.00 44.62 396 ALA A O 1
ATOM 3111 N N . PRO A 1 397 ? -2.915 12.511 -30.038 1.00 57.22 397 PRO A N 1
ATOM 3112 C CA . PRO A 1 397 ? -2.474 12.084 -28.715 1.00 57.22 397 PRO A CA 1
ATOM 3113 C C . PRO A 1 397 ? -2.488 10.553 -28.581 1.00 57.22 397 PRO A C 1
ATOM 3115 O O . PRO A 1 397 ? -3.393 9.900 -29.085 1.00 57.22 397 PRO A O 1
ATOM 3118 N N . TYR A 1 398 ? -1.535 9.983 -27.834 1.00 72.56 398 TYR A N 1
ATOM 3119 C CA . TYR A 1 398 ? -1.516 8.541 -27.552 1.00 72.56 398 TYR A CA 1
ATOM 3120 C C . TYR A 1 398 ? -2.789 8.074 -26.814 1.00 72.56 398 TYR A C 1
ATOM 3122 O O . TYR A 1 398 ? -3.317 8.829 -25.983 1.00 72.56 398 TYR A O 1
ATOM 3130 N N . PRO A 1 399 ? -3.238 6.818 -27.019 1.00 78.56 399 PRO A N 1
ATOM 3131 C CA . PRO A 1 399 ? -4.340 6.232 -26.266 1.00 78.56 399 PRO A CA 1
ATOM 3132 C C . PRO A 1 399 ? -4.094 6.301 -24.761 1.00 78.56 399 PRO A C 1
ATOM 3134 O O . PRO A 1 399 ? -2.989 6.033 -24.275 1.00 78.56 399 PRO A O 1
ATOM 3137 N N . GLN A 1 400 ? -5.128 6.637 -23.994 1.00 83.06 400 GLN A N 1
ATOM 3138 C CA . GLN A 1 400 ? -5.037 6.649 -22.539 1.00 83.06 400 GLN A CA 1
ATOM 3139 C C . GLN A 1 400 ? -4.970 5.217 -21.994 1.00 83.06 400 GLN A C 1
ATOM 3141 O O . GLN A 1 400 ? -5.846 4.406 -22.280 1.00 83.06 400 GLN A O 1
ATOM 3146 N N . ARG A 1 401 ? -3.977 4.918 -21.157 1.00 88.00 401 ARG A N 1
ATOM 3147 C CA . ARG A 1 401 ? -3.934 3.670 -20.380 1.00 88.00 401 ARG A CA 1
ATOM 3148 C C . ARG A 1 401 ? -5.085 3.643 -19.368 1.00 88.00 401 ARG A C 1
ATOM 3150 O O . ARG A 1 401 ? -5.181 4.541 -18.529 1.00 88.00 401 ARG A O 1
ATOM 3157 N N . ALA A 1 402 ? -5.979 2.665 -19.494 1.00 90.00 402 ALA A N 1
ATOM 3158 C CA . ALA A 1 402 ? -7.179 2.542 -18.671 1.00 90.00 402 ALA A CA 1
ATOM 3159 C C . ALA A 1 402 ? -7.370 1.091 -18.207 1.00 90.00 402 ALA A C 1
ATOM 3161 O O . ALA A 1 402 ? -7.773 0.219 -18.967 1.00 90.00 402 ALA A O 1
ATOM 3162 N N . GLY A 1 403 ? -7.044 0.814 -16.954 1.00 92.00 403 GLY A N 1
ATOM 3163 C CA . GLY A 1 403 ? -7.038 -0.525 -16.386 1.00 92.00 403 GLY A CA 1
ATOM 3164 C C . GLY A 1 403 ? -8.001 -0.663 -15.218 1.00 92.00 403 GLY A C 1
ATOM 3165 O O . GLY A 1 403 ? -8.107 0.251 -14.399 1.00 92.00 403 GLY A O 1
ATOM 3166 N N . LEU A 1 404 ? -8.674 -1.810 -15.129 1.00 93.00 404 LEU A N 1
ATOM 3167 C CA . LEU A 1 404 ? -9.634 -2.125 -14.071 1.00 93.00 404 LEU A CA 1
ATOM 3168 C C . LEU A 1 404 ? -9.329 -3.487 -13.431 1.00 93.00 404 LEU A C 1
ATOM 3170 O O . LEU A 1 404 ? -9.150 -4.485 -14.131 1.00 93.00 404 LEU A O 1
ATOM 3174 N N . GLN A 1 405 ? -9.313 -3.523 -12.094 1.00 94.12 405 GLN A N 1
ATOM 3175 C CA . GLN A 1 405 ? -9.210 -4.764 -11.329 1.00 94.12 405 GLN A CA 1
ATOM 3176 C C . GLN A 1 405 ? -10.604 -5.225 -10.879 1.00 94.12 405 GLN A C 1
ATOM 3178 O O . GLN A 1 405 ? -11.271 -4.516 -10.125 1.00 94.12 405 GLN A O 1
ATOM 3183 N N . LEU A 1 406 ? -11.062 -6.394 -11.335 1.00 90.56 406 LEU A N 1
ATOM 3184 C CA . LEU A 1 406 ? -12.410 -6.899 -11.027 1.00 90.56 406 LEU A CA 1
ATOM 3185 C C . LEU A 1 406 ? -12.407 -7.791 -9.783 1.00 90.56 406 LEU A C 1
ATOM 3187 O O . LEU A 1 406 ? -11.714 -8.801 -9.753 1.00 90.56 406 LEU A O 1
ATOM 3191 N N . ASN A 1 407 ? -13.224 -7.478 -8.777 1.00 88.81 407 ASN A N 1
ATOM 3192 C CA . ASN A 1 407 ? -13.399 -8.345 -7.610 1.00 88.81 407 ASN A CA 1
ATOM 3193 C C . ASN A 1 407 ? -14.575 -9.311 -7.815 1.00 88.81 407 ASN A C 1
ATOM 3195 O O . ASN A 1 407 ? -15.693 -9.030 -7.396 1.00 88.81 407 ASN A O 1
ATOM 3199 N N . MET A 1 408 ? -14.313 -10.445 -8.467 1.00 83.25 408 MET A N 1
ATOM 3200 C CA . MET A 1 408 ? -15.298 -11.525 -8.639 1.00 83.25 408 MET A CA 1
ATOM 3201 C C . MET A 1 408 ? -15.314 -12.504 -7.453 1.00 83.25 408 MET A C 1
ATOM 3203 O O . MET A 1 408 ? -16.296 -13.209 -7.235 1.00 83.25 408 MET A O 1
ATOM 3207 N N . ALA A 1 409 ? -14.240 -12.532 -6.656 1.00 83.56 409 ALA A N 1
ATOM 3208 C CA . ALA A 1 409 ? -14.076 -13.457 -5.537 1.00 83.56 409 ALA A CA 1
ATOM 3209 C C . ALA A 1 409 ? -15.114 -13.236 -4.426 1.00 83.56 409 ALA A C 1
ATOM 3211 O O . ALA A 1 409 ? -15.560 -14.194 -3.795 1.00 83.56 409 ALA A O 1
ATOM 3212 N N . ILE A 1 410 ? -15.535 -11.985 -4.210 1.00 86.56 410 ILE A N 1
ATOM 3213 C CA . ILE A 1 410 ? -16.547 -11.661 -3.199 1.00 86.56 410 ILE A CA 1
ATOM 3214 C C . ILE A 1 410 ? -17.891 -12.339 -3.482 1.00 86.56 410 ILE A C 1
ATOM 3216 O O . ILE A 1 410 ? -18.517 -12.843 -2.558 1.00 86.56 410 ILE A O 1
ATOM 3220 N N . SER A 1 411 ? -18.291 -12.441 -4.752 1.00 87.50 411 SER A N 1
ATOM 3221 C CA . SER A 1 411 ? -19.552 -13.073 -5.147 1.00 87.50 411 SER A CA 1
ATOM 3222 C C . SER A 1 411 ? -19.547 -14.582 -4.889 1.00 87.50 411 SER A C 1
ATOM 3224 O O . SER A 1 411 ? -20.575 -15.146 -4.524 1.00 87.50 411 SER A O 1
ATOM 3226 N N . ILE A 1 412 ? -18.384 -15.230 -5.020 1.00 88.31 412 ILE A N 1
ATOM 3227 C CA . ILE A 1 412 ? -18.200 -16.646 -4.667 1.00 88.31 412 ILE A CA 1
ATOM 3228 C C . ILE A 1 412 ? -18.345 -16.818 -3.149 1.00 88.31 412 ILE A C 1
ATOM 3230 O O . ILE A 1 412 ? -19.122 -17.653 -2.690 1.00 88.31 412 ILE A O 1
ATOM 3234 N N . LEU A 1 413 ? -17.654 -15.984 -2.364 1.00 89.56 413 LEU A N 1
ATOM 3235 C CA . LEU A 1 413 ? -17.720 -16.021 -0.899 1.00 89.56 413 LEU A CA 1
ATOM 3236 C C . LEU A 1 413 ? -19.124 -15.720 -0.364 1.00 89.56 413 LEU A C 1
ATOM 3238 O O . LEU A 1 413 ? -19.555 -16.348 0.604 1.00 89.56 413 LEU A O 1
ATOM 3242 N N . ASP A 1 414 ? -19.849 -14.790 -0.983 1.00 89.12 414 ASP A N 1
ATOM 3243 C CA . ASP A 1 414 ? -21.228 -14.481 -0.607 1.00 89.12 414 ASP A CA 1
ATOM 3244 C C . ASP A 1 414 ? -22.165 -15.661 -0.896 1.00 89.12 414 ASP A C 1
ATOM 3246 O O . ASP A 1 414 ? -22.998 -15.974 -0.047 1.00 89.12 414 ASP A O 1
ATOM 3250 N N . ALA A 1 415 ? -21.994 -16.377 -2.014 1.00 89.81 415 ALA A N 1
ATOM 3251 C CA . ALA A 1 415 ? -22.766 -17.590 -2.301 1.00 89.81 415 ALA A CA 1
ATOM 3252 C C . ALA A 1 415 ? -22.502 -18.718 -1.287 1.00 89.81 415 ALA A C 1
ATOM 3254 O O . ALA A 1 415 ? -23.438 -19.390 -0.851 1.00 89.81 415 ALA A O 1
ATOM 3255 N N . MET A 1 416 ? -21.244 -18.898 -0.870 1.00 91.25 416 MET A N 1
ATOM 3256 C CA . MET A 1 416 ? -20.878 -19.853 0.185 1.00 91.25 416 MET A CA 1
ATOM 3257 C C . MET A 1 416 ? -21.457 -19.442 1.546 1.00 91.25 416 MET A C 1
ATOM 3259 O O . MET A 1 416 ? -22.041 -20.255 2.257 1.00 91.25 416 MET A O 1
ATOM 3263 N N . THR A 1 417 ? -21.346 -18.157 1.890 1.00 90.75 417 THR A N 1
ATOM 3264 C CA . THR A 1 417 ? -21.878 -17.606 3.147 1.00 90.75 417 THR A CA 1
ATOM 3265 C C . THR A 1 417 ? -23.401 -17.716 3.204 1.00 90.75 417 THR A C 1
ATOM 3267 O O . THR A 1 417 ? -23.957 -18.008 4.261 1.00 90.75 417 THR A O 1
ATOM 3270 N N . GLU A 1 418 ? -24.085 -17.494 2.079 1.00 91.12 418 GLU A N 1
ATOM 3271 C CA . GLU A 1 418 ? -25.533 -17.657 1.962 1.00 91.12 418 GLU A CA 1
ATOM 3272 C C . GLU A 1 418 ? -25.968 -19.082 2.313 1.00 91.12 418 GLU A C 1
ATOM 3274 O O . GLU A 1 418 ? -26.897 -19.259 3.104 1.00 91.12 418 GLU A O 1
ATOM 3279 N N . GLU A 1 419 ? -25.314 -20.094 1.737 1.00 91.00 419 GLU A N 1
ATOM 3280 C CA . GLU A 1 419 ? -25.655 -21.496 1.988 1.00 91.00 419 GLU A CA 1
ATOM 3281 C C . GLU A 1 419 ? -25.424 -21.870 3.459 1.00 91.00 419 GLU A C 1
ATOM 3283 O O . GLU A 1 419 ? -26.343 -22.391 4.094 1.00 91.00 419 GLU A O 1
ATOM 3288 N N . GLU A 1 420 ? -24.284 -21.486 4.041 1.00 91.06 420 GLU A N 1
ATOM 3289 C CA . GLU A 1 420 ? -23.964 -21.766 5.448 1.00 91.06 420 GLU A CA 1
ATOM 3290 C C . GLU A 1 420 ? -24.919 -21.074 6.436 1.00 91.06 420 GLU A C 1
ATOM 3292 O O . GLU A 1 420 ? -25.349 -21.670 7.434 1.00 91.06 420 GLU A O 1
ATOM 3297 N N . LEU A 1 421 ? -25.318 -19.827 6.156 1.00 91.00 421 LEU A N 1
ATOM 3298 C CA . LEU A 1 421 ? -26.322 -19.126 6.959 1.00 91.00 421 LEU A CA 1
ATOM 3299 C C . LEU A 1 421 ? -27.686 -19.819 6.870 1.00 91.00 421 LEU A C 1
ATOM 3301 O O . LEU A 1 421 ? -28.316 -20.041 7.908 1.00 91.00 421 LEU A O 1
ATOM 3305 N N . GLN A 1 422 ? -28.120 -20.225 5.671 1.00 88.38 422 GLN A N 1
ATOM 3306 C CA . GLN A 1 422 ? -29.380 -20.958 5.509 1.00 88.38 422 GLN A CA 1
ATOM 3307 C C . GLN A 1 422 ? -29.356 -22.309 6.219 1.00 88.38 422 GLN A C 1
ATOM 3309 O O . GLN A 1 422 ? -30.313 -22.647 6.922 1.00 88.38 422 GLN A O 1
ATOM 3314 N N . ARG A 1 423 ? -28.259 -23.056 6.089 1.00 89.19 423 ARG A N 1
ATOM 3315 C CA . ARG A 1 423 ? -28.063 -24.342 6.761 1.00 89.19 423 ARG A CA 1
ATOM 3316 C C . ARG A 1 423 ? -28.096 -24.203 8.282 1.00 89.19 423 ARG A C 1
ATOM 3318 O O . ARG A 1 423 ? -28.642 -25.066 8.969 1.00 89.19 423 ARG A O 1
ATOM 3325 N N . SER A 1 424 ? -27.571 -23.094 8.795 1.00 91.50 424 SER A N 1
ATOM 3326 C CA . SER A 1 424 ? -27.578 -22.755 10.222 1.00 91.50 424 SER A CA 1
ATOM 3327 C C . SER A 1 424 ? -28.894 -22.126 10.705 1.00 91.50 424 SER A C 1
ATOM 3329 O O . SER A 1 424 ? -29.041 -21.864 11.898 1.00 91.50 424 SER A O 1
ATOM 3331 N N . GLY A 1 425 ? -29.854 -21.863 9.810 1.00 91.06 425 GLY A N 1
ATOM 3332 C CA . GLY A 1 425 ? -31.107 -21.173 10.133 1.00 91.06 425 GLY A CA 1
ATOM 3333 C C . GLY A 1 425 ? -30.923 -19.705 10.544 1.00 91.06 425 GLY A C 1
ATOM 3334 O O . GLY A 1 425 ? -31.778 -19.148 11.234 1.00 91.06 425 GLY A O 1
ATOM 3335 N N . LEU A 1 426 ? -29.807 -19.084 10.152 1.00 91.00 426 LEU A N 1
ATOM 3336 C CA . LEU A 1 426 ? -29.432 -17.714 10.493 1.00 91.00 426 LEU A CA 1
ATOM 3337 C C . LEU A 1 426 ? -29.676 -16.764 9.317 1.00 91.00 426 LEU A C 1
ATOM 3339 O O . LEU A 1 426 ? -29.637 -17.156 8.154 1.00 91.00 426 LEU A O 1
ATOM 3343 N N . LYS A 1 427 ? -29.916 -15.489 9.635 1.00 90.31 427 LYS A N 1
ATOM 3344 C CA . LYS A 1 427 ? -30.010 -14.392 8.665 1.00 90.31 427 LYS A CA 1
ATOM 3345 C C . LYS A 1 427 ? -29.271 -13.176 9.199 1.00 90.31 427 LYS A C 1
ATOM 3347 O O . LYS A 1 427 ? -29.379 -12.885 10.391 1.00 90.31 427 LYS A O 1
ATOM 3352 N N . ASP A 1 428 ? -28.541 -12.474 8.340 1.00 82.81 428 ASP A N 1
ATOM 3353 C CA . ASP A 1 428 ? -27.872 -11.229 8.721 1.00 82.81 428 ASP A CA 1
ATOM 3354 C C . ASP A 1 428 ? -28.728 -9.987 8.406 1.00 82.81 428 ASP A C 1
ATOM 3356 O O . ASP A 1 428 ? -29.748 -10.049 7.716 1.00 82.81 428 ASP A O 1
ATOM 3360 N N . SER A 1 429 ? -28.317 -8.830 8.931 1.00 79.44 429 SER A N 1
ATOM 3361 C CA . SER A 1 429 ? -29.006 -7.552 8.702 1.00 79.44 429 SER A CA 1
ATOM 3362 C C . SER A 1 429 ? -28.910 -7.045 7.259 1.00 79.44 429 SER A C 1
ATOM 3364 O O . SER A 1 429 ? -29.630 -6.115 6.898 1.00 79.44 429 SER A O 1
ATOM 3366 N N . LYS A 1 430 ? -28.042 -7.645 6.434 1.00 70.50 430 LYS A N 1
ATOM 3367 C CA . LYS A 1 430 ? -27.875 -7.335 5.009 1.00 70.50 430 LYS A CA 1
ATOM 3368 C C . LYS A 1 430 ? -28.766 -8.204 4.115 1.00 70.50 430 LYS A C 1
ATOM 3370 O O . LYS A 1 430 ? -28.769 -8.007 2.904 1.00 70.50 430 LYS A O 1
ATOM 3375 N N . GLY A 1 431 ? -29.529 -9.132 4.699 1.00 75.69 431 GLY A N 1
ATOM 3376 C CA . GLY A 1 431 ? -30.431 -10.029 3.981 1.00 75.69 431 GLY A CA 1
ATOM 3377 C C . GLY A 1 431 ? -29.796 -11.347 3.530 1.00 75.69 431 GLY A C 1
ATOM 3378 O O . GLY A 1 431 ? -30.472 -12.116 2.845 1.00 75.69 431 GLY A O 1
ATOM 3379 N N . ARG A 1 432 ? -28.552 -11.657 3.921 1.00 81.94 432 ARG A N 1
ATOM 3380 C CA . ARG A 1 432 ? -27.952 -12.977 3.656 1.00 81.94 432 ARG A CA 1
ATOM 3381 C C . ARG A 1 432 ? -28.574 -14.041 4.560 1.00 81.94 432 ARG A C 1
ATOM 3383 O O . ARG A 1 432 ? -28.994 -13.748 5.681 1.00 81.94 432 ARG A O 1
ATOM 3390 N N . GLY A 1 433 ? -28.669 -15.264 4.059 1.00 83.94 433 GLY A N 1
ATOM 3391 C CA . GLY A 1 433 ? -29.445 -16.371 4.619 1.00 83.94 433 GLY A CA 1
ATOM 3392 C C . GLY A 1 433 ? -30.930 -16.341 4.226 1.00 83.94 433 GLY A C 1
ATOM 3393 O O . GLY A 1 433 ? -31.743 -17.049 4.825 1.00 83.94 433 GLY A O 1
ATOM 3394 N N . SER A 1 434 ? -31.331 -15.486 3.276 1.00 85.88 434 SER A N 1
ATOM 3395 C CA . SER A 1 434 ? -32.737 -15.304 2.879 1.00 85.88 434 SER A CA 1
ATOM 3396 C C . SER A 1 434 ? -33.034 -15.477 1.388 1.00 85.88 434 SER A C 1
ATOM 3398 O O . SER A 1 434 ? -34.205 -15.377 1.013 1.00 85.88 434 SER A O 1
ATOM 3400 N N . LEU A 1 435 ? -32.023 -15.777 0.563 1.00 85.38 435 LEU A N 1
ATOM 3401 C CA . LEU A 1 435 ? -32.202 -15.977 -0.874 1.00 85.38 435 LEU A CA 1
ATOM 3402 C C . LEU A 1 435 ? -33.097 -17.190 -1.166 1.00 85.38 435 LEU A C 1
ATOM 3404 O O . LEU A 1 435 ? -33.051 -18.230 -0.502 1.00 85.38 435 LEU A O 1
ATOM 3408 N N . SER A 1 436 ? -33.939 -17.051 -2.181 1.00 84.12 436 SER A N 1
ATOM 3409 C CA . SER A 1 436 ? -34.790 -18.119 -2.688 1.00 84.12 436 SER A CA 1
ATOM 3410 C C . SER A 1 436 ? -33.972 -19.150 -3.471 1.00 84.12 436 SER A C 1
ATOM 3412 O O . SER A 1 436 ? -32.905 -18.853 -3.998 1.00 84.12 436 SER A O 1
ATOM 3414 N N . LEU A 1 437 ? -34.496 -20.372 -3.612 1.00 77.69 437 LEU A N 1
ATOM 3415 C CA . LEU A 1 437 ? -33.846 -21.432 -4.403 1.00 77.69 437 LEU A CA 1
ATOM 3416 C C . LEU A 1 437 ? -33.646 -21.064 -5.885 1.00 77.69 437 LEU A C 1
ATOM 3418 O O . LEU A 1 437 ? -32.823 -21.681 -6.552 1.00 77.69 437 LEU A O 1
ATOM 3422 N N . ASN A 1 438 ? -34.384 -20.072 -6.391 1.00 79.38 438 ASN A N 1
ATOM 3423 C CA . ASN A 1 438 ? -34.313 -19.630 -7.782 1.00 79.38 438 ASN A CA 1
ATOM 3424 C C . ASN A 1 438 ? -33.363 -18.440 -7.988 1.00 79.38 438 ASN A C 1
ATOM 3426 O O . ASN A 1 438 ? -33.226 -17.979 -9.121 1.00 79.38 438 ASN A O 1
ATOM 3430 N N . ASP A 1 439 ? -32.745 -17.916 -6.925 1.00 85.88 439 ASP A N 1
ATOM 3431 C CA . ASP A 1 439 ? -31.769 -16.835 -7.043 1.00 85.88 439 ASP A CA 1
ATOM 3432 C C . ASP A 1 439 ? -30.510 -17.305 -7.777 1.00 85.88 439 ASP A C 1
ATOM 3434 O O . ASP A 1 439 ? -30.051 -18.441 -7.621 1.00 85.88 439 ASP A O 1
ATOM 3438 N N . SER A 1 440 ? -29.947 -16.420 -8.597 1.00 82.00 440 SER A N 1
ATOM 3439 C CA . SER A 1 440 ? -28.909 -16.785 -9.561 1.00 82.00 440 SER A CA 1
ATOM 3440 C C . SER A 1 440 ? -27.591 -17.222 -8.911 1.00 82.00 440 SER A C 1
ATOM 3442 O O . SER A 1 440 ? -26.928 -18.124 -9.419 1.00 82.00 440 SER A O 1
ATOM 3444 N N . MET A 1 441 ? -27.281 -16.671 -7.733 1.00 87.50 441 MET A N 1
ATOM 3445 C CA . MET A 1 441 ? -26.126 -17.035 -6.901 1.00 87.50 441 MET A CA 1
ATOM 3446 C C . MET A 1 441 ? -26.485 -17.917 -5.685 1.00 87.50 441 MET A C 1
ATOM 3448 O O . MET A 1 441 ? -25.711 -17.994 -4.730 1.00 87.50 441 MET A O 1
ATOM 3452 N N . ARG A 1 442 ? -27.640 -18.607 -5.693 1.00 87.81 442 ARG A N 1
ATOM 3453 C CA . ARG A 1 442 ? -28.016 -19.591 -4.656 1.00 87.81 442 ARG A CA 1
ATOM 3454 C C . ARG A 1 442 ? -27.726 -21.023 -5.117 1.00 87.81 442 ARG A C 1
ATOM 3456 O O . ARG A 1 442 ? -28.354 -21.519 -6.051 1.00 87.81 442 ARG A O 1
ATOM 3463 N N . PHE A 1 443 ? -26.858 -21.728 -4.390 1.00 89.19 443 PHE A N 1
ATOM 3464 C CA . PHE A 1 443 ? -26.463 -23.117 -4.678 1.00 89.19 443 PHE A CA 1
ATOM 3465 C C . PHE A 1 443 ? -26.774 -24.037 -3.506 1.00 89.19 443 PHE A C 1
ATOM 3467 O O . PHE A 1 443 ? -26.443 -23.691 -2.379 1.00 89.19 443 PHE A O 1
ATOM 3474 N N . VAL A 1 444 ? -27.402 -25.186 -3.756 1.00 86.12 444 VAL A N 1
ATOM 3475 C CA . VAL A 1 444 ? -27.750 -26.171 -2.717 1.00 86.12 444 VAL A CA 1
ATOM 3476 C C . VAL A 1 444 ? -26.495 -26.751 -2.075 1.00 86.12 444 VAL A C 1
ATOM 3478 O O . VAL A 1 444 ? -26.478 -26.938 -0.864 1.00 86.12 444 VAL A O 1
ATOM 3481 N N . ASP A 1 445 ? -25.461 -26.999 -2.876 1.00 87.31 445 ASP A N 1
ATOM 3482 C CA . ASP A 1 445 ? -24.163 -27.456 -2.400 1.00 87.31 445 ASP A CA 1
ATOM 3483 C C . ASP A 1 445 ? -23.070 -26.512 -2.908 1.00 87.31 445 ASP A C 1
ATOM 3485 O O . ASP A 1 445 ? -22.969 -26.222 -4.104 1.00 87.31 445 ASP A O 1
ATOM 3489 N N . THR A 1 446 ? -22.261 -25.996 -1.988 1.00 89.88 446 THR A N 1
ATOM 3490 C CA . THR A 1 446 ? -21.170 -25.065 -2.294 1.00 89.88 446 THR A CA 1
ATOM 3491 C C . THR A 1 446 ? -19.787 -25.705 -2.183 1.00 89.88 446 THR A C 1
ATOM 3493 O O . THR A 1 446 ? -18.793 -25.048 -2.488 1.00 89.88 446 THR A O 1
ATOM 3496 N N . TRP A 1 447 ? -19.710 -26.984 -1.794 1.00 86.44 447 TRP A N 1
ATOM 3497 C CA . TRP A 1 447 ? -18.456 -27.676 -1.489 1.00 86.44 447 TRP A CA 1
ATOM 3498 C C . TRP A 1 447 ? -18.245 -28.965 -2.286 1.00 86.44 447 TRP A C 1
ATOM 3500 O O . TRP A 1 447 ? -17.121 -29.281 -2.675 1.00 86.44 447 TRP A O 1
ATOM 3510 N N . THR A 1 448 ? -19.304 -29.725 -2.553 1.00 87.56 448 THR A N 1
ATOM 3511 C CA . THR A 1 448 ? -19.209 -30.957 -3.339 1.00 87.56 448 THR A CA 1
ATOM 3512 C C . THR A 1 448 ? -19.267 -30.610 -4.825 1.00 87.56 448 THR A C 1
ATOM 3514 O O . THR A 1 448 ? -20.258 -30.019 -5.259 1.00 87.56 448 THR A O 1
ATOM 3517 N N . PRO A 1 449 ? -18.260 -30.977 -5.636 1.00 86.12 449 PRO A N 1
ATOM 3518 C CA . PRO A 1 449 ? -18.328 -30.754 -7.071 1.00 86.12 449 PRO A CA 1
ATOM 3519 C C . PRO A 1 449 ? -19.339 -31.702 -7.732 1.00 86.12 449 PRO A C 1
ATOM 3521 O O . PRO A 1 449 ? -19.485 -32.855 -7.319 1.00 86.12 449 PRO A O 1
ATOM 3524 N N . CYS A 1 450 ? -20.008 -31.240 -8.790 1.00 83.88 450 CYS A N 1
ATOM 3525 C CA . CYS A 1 450 ? -20.944 -32.072 -9.561 1.00 83.88 450 CYS A CA 1
ATOM 3526 C C . CYS A 1 450 ? -20.260 -33.274 -10.242 1.00 83.88 450 CYS A C 1
ATOM 3528 O O . CYS A 1 450 ? -20.882 -34.318 -10.458 1.00 83.88 450 CYS A O 1
ATOM 3530 N N . THR A 1 451 ? -18.982 -33.131 -10.596 1.00 79.19 451 THR A N 1
ATOM 3531 C CA . THR A 1 451 ? -18.151 -34.180 -11.191 1.00 79.19 451 THR A CA 1
ATOM 3532 C C . THR A 1 451 ? -16.917 -34.443 -10.329 1.00 79.19 451 THR A C 1
ATOM 3534 O O . THR A 1 451 ? -16.313 -33.532 -9.762 1.00 79.19 451 THR A O 1
ATOM 3537 N N . ALA A 1 452 ? -16.526 -35.715 -10.222 1.00 62.50 452 ALA A N 1
ATOM 3538 C CA . ALA A 1 452 ? -15.387 -36.122 -9.397 1.00 62.50 452 ALA A CA 1
ATOM 3539 C C . ALA A 1 452 ? -14.019 -35.925 -10.083 1.00 62.50 452 ALA A C 1
ATOM 3541 O O . ALA A 1 452 ? -12.992 -35.984 -9.410 1.00 62.50 452 ALA A O 1
ATOM 3542 N N . LYS A 1 453 ? -13.980 -35.709 -11.406 1.00 64.69 453 LYS A N 1
ATOM 3543 C CA . LYS A 1 453 ? -12.734 -35.511 -12.159 1.00 64.69 453 LYS A CA 1
ATOM 3544 C C . LYS A 1 453 ? -12.417 -34.019 -12.288 1.00 64.69 453 LYS A C 1
ATOM 3546 O O . LYS A 1 453 ? -13.282 -33.283 -12.755 1.00 64.69 453 LYS A O 1
ATOM 3551 N N . PRO A 1 454 ? -11.202 -33.561 -11.939 1.00 60.75 454 PRO A N 1
ATOM 3552 C CA . PRO A 1 454 ? -10.778 -32.207 -12.269 1.00 60.75 454 PRO A CA 1
ATOM 3553 C C . PRO A 1 454 ? -10.675 -32.075 -13.793 1.00 60.75 454 PRO A C 1
ATOM 3555 O O . PRO A 1 454 ? -10.082 -32.927 -14.455 1.00 60.75 454 PRO A O 1
ATOM 3558 N N . SER A 1 455 ? -11.268 -31.022 -14.356 1.00 55.34 455 SER A N 1
ATOM 3559 C CA . SER A 1 455 ? -11.125 -30.735 -15.788 1.00 55.34 455 SER A CA 1
ATOM 3560 C C . SER A 1 455 ? -9.801 -30.067 -16.117 1.00 55.34 455 SER A C 1
ATOM 3562 O O . SER A 1 455 ? -9.332 -30.202 -17.238 1.00 55.34 455 SER A O 1
ATOM 3564 N N . VAL A 1 456 ? -9.200 -29.388 -15.139 1.00 56.06 456 VAL A N 1
ATOM 3565 C CA . VAL A 1 456 ? -7.878 -28.778 -15.236 1.00 56.06 456 VAL A CA 1
ATOM 3566 C C . VAL A 1 456 ? -6.831 -29.860 -14.983 1.00 56.06 456 VAL A C 1
ATOM 3568 O O . VAL A 1 456 ? -6.953 -30.570 -13.986 1.00 56.06 456 VAL A O 1
ATOM 3571 N N . GLY A 1 457 ? -5.822 -29.988 -15.857 1.00 52.31 457 GLY A N 1
ATOM 3572 C CA . GLY A 1 457 ? -4.777 -31.033 -15.877 1.00 52.31 457 GLY A CA 1
ATOM 3573 C C . GLY A 1 457 ? -3.843 -31.139 -14.653 1.00 52.31 457 GLY A C 1
ATOM 3574 O O . GLY A 1 457 ? -2.659 -31.452 -14.790 1.00 52.31 457 GLY A O 1
ATOM 3575 N N . VAL A 1 458 ? -4.350 -30.871 -13.452 1.00 53.72 458 VAL A N 1
ATOM 3576 C CA . VAL A 1 458 ? -3.755 -31.172 -12.152 1.00 53.72 458 VAL A CA 1
ATOM 3577 C C . VAL A 1 458 ? -3.912 -32.672 -11.913 1.00 53.72 458 VAL A C 1
ATOM 3579 O O . VAL A 1 458 ? -5.018 -33.196 -11.990 1.00 53.72 458 VAL A O 1
ATOM 3582 N N . THR A 1 459 ? -2.802 -33.368 -11.666 1.00 44.12 459 THR A N 1
ATOM 3583 C CA . THR A 1 459 ? -2.705 -34.829 -11.481 1.00 44.12 459 THR A CA 1
ATOM 3584 C C . THR A 1 459 ? -3.930 -35.450 -10.799 1.00 44.12 459 THR A C 1
ATOM 3586 O O . THR A 1 459 ? -4.081 -35.352 -9.582 1.00 44.12 459 THR A O 1
ATOM 3589 N N . ALA A 1 460 ? -4.779 -36.125 -11.578 1.00 37.09 460 ALA A N 1
ATOM 3590 C CA . ALA A 1 460 ? -5.862 -36.944 -11.057 1.00 37.09 460 ALA A CA 1
ATOM 3591 C C . ALA A 1 460 ? -5.300 -38.297 -10.600 1.00 37.09 460 ALA A C 1
ATOM 3593 O O . ALA A 1 460 ? -4.662 -39.010 -11.374 1.00 37.09 460 ALA A O 1
ATOM 3594 N N . VAL A 1 461 ? -5.545 -38.651 -9.339 1.00 34.00 461 VAL A N 1
ATOM 3595 C CA . VAL A 1 461 ? -5.440 -40.036 -8.867 1.00 34.00 461 VAL A CA 1
ATOM 3596 C C . VAL A 1 461 ? -6.609 -40.810 -9.476 1.00 34.00 461 VAL A C 1
ATOM 3598 O O . VAL A 1 461 ? -7.742 -40.332 -9.436 1.00 34.00 461 VAL A O 1
ATOM 3601 N N . ASP A 1 462 ? -6.318 -41.979 -10.050 1.00 34.00 462 ASP A N 1
ATOM 3602 C CA . ASP A 1 462 ? -7.263 -42.903 -10.683 1.00 34.00 462 ASP A CA 1
ATOM 3603 C C . ASP A 1 462 ? -8.603 -43.012 -9.927 1.00 34.00 462 ASP A C 1
ATOM 3605 O O . ASP A 1 462 ? -8.714 -43.708 -8.916 1.00 34.00 462 ASP A O 1
ATOM 3609 N N . ALA A 1 463 ? -9.645 -42.354 -10.442 1.00 36.09 463 ALA A N 1
ATOM 3610 C CA . ALA A 1 463 ? -11.021 -42.518 -9.986 1.00 36.09 463 ALA A CA 1
ATOM 3611 C C . ALA A 1 463 ? -11.910 -42.937 -11.166 1.00 36.09 463 ALA A C 1
ATOM 3613 O O . ALA A 1 463 ? -12.167 -42.188 -12.112 1.00 36.09 463 ALA A O 1
ATOM 3614 N N . SER A 1 464 ? -12.361 -44.186 -11.108 1.00 38.78 464 SER A N 1
ATOM 3615 C CA . SER A 1 464 ? -13.241 -44.842 -12.070 1.00 38.78 464 SER A CA 1
ATOM 3616 C C . SER A 1 464 ? -14.717 -44.461 -11.854 1.00 38.78 464 SER A C 1
ATOM 3618 O O . SER A 1 464 ? -15.359 -45.057 -10.992 1.00 38.78 464 SER A O 1
ATOM 3620 N N . ASN A 1 465 ? -15.242 -43.485 -12.611 1.00 47.09 465 ASN A N 1
ATOM 3621 C CA . ASN A 1 465 ? -16.592 -43.431 -13.233 1.00 47.09 465 ASN A CA 1
ATOM 3622 C C . ASN A 1 465 ? -16.954 -41.997 -13.686 1.00 47.09 465 ASN A C 1
ATOM 3624 O O . ASN A 1 465 ? -16.872 -41.061 -12.898 1.00 47.09 465 ASN A O 1
ATOM 3628 N N . ASP A 1 466 ? -17.418 -41.841 -14.934 1.00 53.00 466 ASP A N 1
ATOM 3629 C CA . ASP A 1 466 ? -17.900 -40.582 -15.546 1.00 53.00 466 ASP A CA 1
ATOM 3630 C C . ASP A 1 466 ? -19.388 -40.311 -15.241 1.00 53.00 466 ASP A C 1
ATOM 3632 O O . ASP A 1 466 ? -20.213 -40.177 -16.146 1.00 53.00 466 ASP A O 1
ATOM 3636 N N . THR A 1 467 ? -19.786 -40.275 -13.971 1.00 63.62 467 THR A N 1
ATOM 3637 C CA . THR A 1 467 ? -21.173 -39.921 -13.618 1.00 63.62 467 THR A CA 1
ATOM 3638 C C . THR A 1 467 ? -21.262 -38.450 -13.232 1.00 63.62 467 THR A C 1
ATOM 3640 O O . THR A 1 467 ? -20.835 -38.069 -12.145 1.00 63.62 467 THR A O 1
ATOM 3643 N N . VAL A 1 468 ? -21.807 -37.635 -14.139 1.00 73.81 468 VAL A N 1
ATOM 3644 C CA . VAL A 1 468 ? -22.221 -36.246 -13.877 1.00 73.81 468 VAL A CA 1
ATOM 3645 C C . VAL A 1 468 ? -23.445 -36.258 -12.956 1.00 73.81 468 VAL A C 1
ATOM 3647 O O . VAL A 1 468 ? -24.322 -37.104 -13.127 1.00 73.81 468 VAL A O 1
ATOM 3650 N N . CYS A 1 469 ? -23.504 -35.346 -11.985 1.00 79.06 469 CYS A N 1
ATOM 3651 C CA . CYS A 1 469 ? -24.650 -35.215 -11.085 1.00 79.06 469 CYS A CA 1
ATOM 3652 C C . CYS A 1 469 ? -25.952 -34.839 -11.830 1.00 79.06 469 CYS A C 1
ATOM 3654 O O . CYS A 1 469 ? -25.923 -34.164 -12.860 1.00 79.06 469 CYS A O 1
ATOM 3656 N N . ASP A 1 470 ? -27.113 -35.233 -11.291 1.00 80.94 470 ASP A N 1
ATOM 3657 C CA . ASP A 1 470 ? -28.422 -35.027 -11.942 1.00 80.94 470 ASP A CA 1
ATOM 3658 C C . ASP A 1 470 ? -28.803 -33.543 -12.117 1.00 80.94 470 ASP A C 1
ATOM 3660 O O . ASP A 1 470 ? -29.540 -33.191 -13.040 1.00 80.94 470 ASP A O 1
ATOM 3664 N N . LYS A 1 471 ? -28.318 -32.664 -11.227 1.00 83.50 471 LYS A N 1
ATOM 3665 C CA . LYS A 1 471 ? -28.595 -31.219 -11.238 1.00 83.50 471 LYS A CA 1
ATOM 3666 C C . LYS A 1 471 ? -27.303 -30.403 -11.103 1.00 83.50 471 LYS A C 1
ATOM 3668 O O . LYS A 1 471 ? -27.008 -29.919 -10.015 1.00 83.50 471 LYS A O 1
ATOM 3673 N N . PRO A 1 472 ? -26.544 -30.209 -12.195 1.00 81.50 472 PRO A N 1
ATOM 3674 C CA . PRO A 1 472 ? -25.273 -29.484 -12.161 1.00 81.50 472 PRO A CA 1
ATOM 3675 C C . PRO A 1 472 ? -25.388 -28.057 -11.643 1.00 81.50 472 PRO A C 1
ATOM 3677 O O . PRO A 1 472 ? -24.506 -27.603 -10.925 1.00 81.50 472 PRO A O 1
ATOM 3680 N N . ASP A 1 473 ? -26.490 -27.375 -11.960 1.00 84.38 473 ASP A N 1
ATOM 3681 C CA . ASP A 1 473 ? -26.685 -26.003 -11.516 1.00 84.38 473 ASP A CA 1
ATOM 3682 C C . ASP A 1 473 ? -26.827 -25.907 -9.999 1.00 84.38 473 ASP A C 1
ATOM 3684 O O . ASP A 1 473 ? -26.366 -24.913 -9.463 1.00 84.38 473 ASP A O 1
ATOM 3688 N N . ASP A 1 474 ? -27.346 -26.917 -9.288 1.00 86.69 474 ASP A N 1
ATOM 3689 C CA . ASP A 1 474 ? -27.495 -26.896 -7.822 1.00 86.69 474 ASP A CA 1
ATOM 3690 C C . ASP A 1 474 ? -26.141 -26.838 -7.081 1.00 86.69 474 ASP A C 1
ATOM 3692 O O . ASP A 1 474 ? -26.111 -26.469 -5.903 1.00 86.69 474 ASP A O 1
ATOM 3696 N N . HIS A 1 475 ? -25.035 -27.136 -7.769 1.00 88.31 475 HIS A N 1
ATOM 3697 C CA . HIS A 1 475 ? -23.676 -27.104 -7.238 1.00 88.31 475 HIS A CA 1
ATOM 3698 C C . HIS A 1 475 ? -22.940 -25.815 -7.644 1.00 88.31 475 HIS A C 1
ATOM 3700 O O . HIS A 1 475 ? -22.941 -25.427 -8.813 1.00 88.31 475 HIS A O 1
ATOM 3706 N N . LEU A 1 476 ? -22.261 -25.159 -6.694 1.00 89.56 476 LEU A N 1
ATOM 3707 C CA . LEU A 1 476 ? -21.395 -24.004 -6.990 1.00 89.56 476 LEU A CA 1
ATOM 3708 C C . LEU A 1 476 ? -20.199 -24.409 -7.859 1.00 89.56 476 LEU A C 1
ATOM 3710 O O . LEU A 1 476 ? -19.797 -23.662 -8.749 1.00 89.56 476 LEU A O 1
ATOM 3714 N N . TYR A 1 477 ? -19.649 -25.596 -7.601 1.00 87.44 477 TYR A N 1
ATOM 3715 C CA . TYR A 1 477 ? -18.519 -26.170 -8.319 1.00 87.44 477 TYR A CA 1
ATOM 3716 C C . TYR A 1 477 ? -18.989 -27.272 -9.263 1.00 87.44 477 TYR A C 1
ATOM 3718 O O . TYR A 1 477 ? -19.658 -28.227 -8.859 1.00 87.44 477 TYR A O 1
ATOM 3726 N N . TYR A 1 478 ? -18.607 -27.166 -10.530 1.00 83.75 478 TYR A N 1
ATOM 3727 C CA . TYR A 1 478 ? -18.873 -28.219 -11.501 1.00 83.75 478 TYR A CA 1
ATOM 3728 C C . TYR A 1 478 ? -17.842 -29.345 -11.402 1.00 83.75 478 TYR A C 1
ATOM 3730 O O . TYR A 1 478 ? -18.198 -30.524 -11.420 1.00 83.75 478 TYR A O 1
ATOM 3738 N N . ASP A 1 479 ? -16.577 -28.981 -11.215 1.00 80.81 479 ASP A N 1
ATOM 3739 C CA . ASP A 1 479 ? -15.495 -29.898 -10.875 1.00 80.81 479 ASP A CA 1
ATOM 3740 C C . ASP A 1 479 ? -14.645 -29.331 -9.732 1.00 80.81 479 ASP A C 1
ATOM 3742 O O . ASP A 1 479 ? -14.977 -28.322 -9.119 1.00 80.81 479 ASP A O 1
ATOM 3746 N N . SER A 1 480 ? -13.544 -30.007 -9.416 1.00 80.81 480 SER A N 1
ATOM 3747 C CA . SER A 1 480 ? -12.706 -29.679 -8.262 1.00 80.81 480 SER A CA 1
ATOM 3748 C C . SER A 1 480 ? -12.095 -28.268 -8.294 1.00 80.81 480 SER A C 1
ATOM 3750 O O . SER A 1 480 ? -11.754 -27.743 -7.235 1.00 80.81 480 SER A O 1
ATOM 3752 N N . PHE A 1 481 ? -11.958 -27.643 -9.464 1.00 80.81 481 PHE A N 1
ATOM 3753 C CA . PHE A 1 481 ? -11.370 -26.305 -9.599 1.00 80.81 481 PHE A CA 1
ATOM 3754 C C . PHE A 1 481 ? -12.245 -25.319 -10.374 1.00 80.81 481 PHE A C 1
ATOM 3756 O O . PHE A 1 481 ? -11.992 -24.122 -10.287 1.00 80.81 481 PHE A O 1
ATOM 3763 N N . THR A 1 482 ? -13.279 -25.786 -11.073 1.00 83.50 482 THR A N 1
ATOM 3764 C CA . THR A 1 482 ? -14.098 -24.962 -11.971 1.00 83.50 482 THR A CA 1
ATOM 3765 C C . THR A 1 482 ? -15.504 -24.755 -11.420 1.00 83.50 482 THR A C 1
ATOM 3767 O O . THR A 1 482 ? -16.188 -25.706 -11.027 1.00 83.50 482 THR A O 1
ATOM 3770 N N . LEU A 1 483 ? -15.958 -23.503 -11.427 1.00 87.19 483 LEU A N 1
ATOM 3771 C CA . LEU A 1 483 ? -17.318 -23.120 -11.058 1.00 87.19 483 LEU A CA 1
ATOM 3772 C C . LEU A 1 483 ? -18.372 -23.674 -12.031 1.00 87.19 483 LEU A C 1
ATOM 3774 O O . LEU A 1 483 ? -18.109 -23.937 -13.204 1.00 87.19 483 LEU A O 1
ATOM 3778 N N . GLY A 1 484 ? -19.599 -23.813 -11.537 1.00 85.69 484 GLY A N 1
ATOM 3779 C CA . GLY A 1 484 ? -20.775 -24.142 -12.334 1.00 85.69 484 GLY A CA 1
ATOM 3780 C C . GLY A 1 484 ? -21.108 -23.065 -13.364 1.00 85.69 484 GLY A C 1
ATOM 3781 O O . GLY A 1 484 ? -20.909 -21.871 -13.131 1.00 85.69 484 GLY A O 1
ATOM 3782 N N . GLN A 1 485 ? -21.689 -23.475 -14.496 1.00 85.12 485 GLN A N 1
ATOM 3783 C CA . GLN A 1 485 ? -22.027 -22.558 -15.591 1.00 85.12 485 GLN A CA 1
ATOM 3784 C C . GLN A 1 485 ? -22.952 -21.418 -15.146 1.00 85.12 485 GLN A C 1
ATOM 3786 O O . GLN A 1 485 ? -22.840 -20.298 -15.645 1.00 85.12 485 GLN A O 1
ATOM 3791 N N . ARG A 1 486 ? -23.857 -21.692 -14.201 1.00 87.19 486 ARG A N 1
ATOM 3792 C CA . ARG A 1 486 ? -24.714 -20.681 -13.580 1.00 87.19 486 ARG A CA 1
ATOM 3793 C C . ARG A 1 486 ? -23.903 -19.585 -12.880 1.00 87.19 486 ARG A C 1
ATOM 3795 O O . ARG A 1 486 ? -24.108 -18.418 -13.188 1.00 87.19 486 ARG A O 1
ATOM 3802 N N . ALA A 1 487 ? -22.941 -19.949 -12.030 1.00 88.94 487 ALA A N 1
ATOM 3803 C CA . ALA A 1 487 ? -22.058 -18.982 -11.374 1.00 88.94 487 ALA A CA 1
ATOM 3804 C C . ALA A 1 487 ? -21.227 -18.193 -12.399 1.00 88.94 487 ALA A C 1
ATOM 3806 O O . ALA A 1 487 ? -21.136 -16.973 -12.312 1.00 88.94 487 ALA A O 1
ATOM 3807 N N . ILE A 1 488 ? -20.675 -18.873 -13.409 1.00 88.44 488 ILE A N 1
ATOM 3808 C CA . ILE A 1 488 ? -19.872 -18.244 -14.469 1.00 88.44 488 ILE A CA 1
ATOM 3809 C C . ILE A 1 488 ? -20.669 -17.171 -15.229 1.00 88.44 488 ILE A C 1
ATOM 3811 O O . ILE A 1 488 ? -20.142 -16.087 -15.484 1.00 88.44 488 ILE A O 1
ATOM 3815 N N . ARG A 1 489 ? -21.937 -17.442 -15.572 1.00 88.06 489 ARG A N 1
ATOM 3816 C CA . ARG A 1 489 ? -22.812 -16.460 -16.239 1.00 88.06 489 ARG A CA 1
ATOM 3817 C C . ARG A 1 489 ? -23.037 -15.226 -15.375 1.00 88.06 489 ARG A C 1
ATOM 3819 O O . ARG A 1 489 ? -22.863 -14.114 -15.857 1.00 88.06 489 ARG A O 1
ATOM 3826 N N . GLU A 1 490 ? -23.361 -15.412 -14.100 1.00 89.12 490 GLU A N 1
ATOM 3827 C CA . GLU A 1 490 ? -23.606 -14.288 -13.190 1.00 89.12 490 GLU A CA 1
ATOM 3828 C C . GLU A 1 490 ? -22.348 -13.447 -12.954 1.00 89.12 490 GLU A C 1
ATOM 3830 O O . GLU A 1 490 ? -22.411 -12.218 -12.977 1.00 89.12 490 GLU A O 1
ATOM 3835 N N . LEU A 1 491 ? -21.183 -14.084 -12.806 1.00 89.75 491 LEU A N 1
ATOM 3836 C CA . LEU A 1 491 ? -19.908 -13.371 -12.704 1.00 89.75 491 LEU A CA 1
ATOM 3837 C C . LEU A 1 491 ? -19.615 -12.545 -13.964 1.00 89.75 491 LEU A C 1
ATOM 3839 O O . LEU A 1 491 ? -19.154 -11.408 -13.852 1.00 89.75 491 LEU A O 1
ATOM 3843 N N . ALA A 1 492 ? -19.919 -13.076 -15.151 1.00 90.25 492 ALA A N 1
ATOM 3844 C CA . ALA A 1 492 ? -19.763 -12.349 -16.407 1.00 90.25 492 ALA A CA 1
ATOM 3845 C C . ALA A 1 492 ? -20.719 -11.149 -16.515 1.00 90.25 492 ALA A C 1
ATOM 3847 O O . ALA A 1 492 ? -20.288 -10.080 -16.947 1.00 90.25 492 ALA A O 1
ATOM 3848 N N . VAL A 1 493 ? -21.971 -11.282 -16.059 1.00 90.00 493 VAL A N 1
ATOM 3849 C CA . VAL A 1 493 ? -22.943 -10.174 -15.996 1.00 90.00 493 VAL A CA 1
ATOM 3850 C C . VAL A 1 493 ? -22.451 -9.068 -15.060 1.00 90.00 493 VAL A C 1
ATOM 3852 O O . VAL A 1 493 ? -22.431 -7.895 -15.438 1.00 90.00 493 VAL A O 1
ATOM 3855 N N . LEU A 1 494 ? -21.988 -9.427 -13.858 1.00 89.31 494 LEU A N 1
ATOM 3856 C CA . LEU A 1 494 ? -21.434 -8.467 -12.895 1.00 89.31 494 LEU A CA 1
ATOM 3857 C C . LEU A 1 494 ? -20.180 -7.769 -13.443 1.00 89.31 494 LEU A C 1
ATOM 3859 O O . LEU A 1 494 ? -20.013 -6.557 -13.278 1.00 89.31 494 LEU A O 1
ATOM 3863 N N . ALA A 1 495 ? -19.313 -8.516 -14.129 1.00 90.69 495 ALA A N 1
ATOM 3864 C CA . ALA A 1 495 ? -18.147 -7.962 -14.804 1.00 90.69 495 ALA A CA 1
ATOM 3865 C C . ALA A 1 495 ? -18.552 -6.990 -15.925 1.00 90.69 495 ALA A C 1
ATOM 3867 O O . ALA A 1 495 ? -17.997 -5.893 -16.001 1.00 90.69 495 ALA A O 1
ATOM 3868 N N . ALA A 1 496 ? -19.533 -7.350 -16.758 1.00 90.38 496 ALA A N 1
ATOM 3869 C CA . ALA A 1 496 ? -20.029 -6.516 -17.851 1.00 90.38 496 ALA A CA 1
ATOM 3870 C C . ALA A 1 496 ? -20.641 -5.200 -17.349 1.00 90.38 496 ALA A C 1
ATOM 3872 O O . ALA A 1 496 ? -20.348 -4.137 -17.909 1.00 90.38 496 ALA A O 1
ATOM 3873 N N . ASP A 1 497 ? -21.435 -5.245 -16.273 1.00 87.94 497 ASP A N 1
ATOM 3874 C CA . ASP A 1 497 ? -22.004 -4.050 -15.638 1.00 87.94 497 ASP A CA 1
ATOM 3875 C C . ASP A 1 497 ? -20.892 -3.137 -15.104 1.00 87.94 497 ASP A C 1
ATOM 3877 O O . ASP A 1 497 ? -20.833 -1.950 -15.440 1.00 87.94 497 ASP A O 1
ATOM 3881 N N . LYS A 1 498 ? -19.926 -3.702 -14.368 1.00 86.81 498 LYS A N 1
ATOM 3882 C CA . LYS A 1 498 ? -18.804 -2.927 -13.825 1.00 86.81 498 LYS A CA 1
ATOM 3883 C C . LYS A 1 498 ? -17.937 -2.306 -14.926 1.00 86.81 498 LYS A C 1
ATOM 3885 O O . LYS A 1 498 ? -17.589 -1.130 -14.836 1.00 86.81 498 LYS A O 1
ATOM 3890 N N . ILE A 1 499 ? -17.636 -3.053 -15.988 1.00 87.75 499 ILE A N 1
ATOM 3891 C CA . ILE A 1 499 ? -16.902 -2.564 -17.167 1.00 87.75 499 ILE A CA 1
ATOM 3892 C C . ILE A 1 499 ? -17.678 -1.439 -17.859 1.00 87.75 499 ILE A C 1
ATOM 3894 O O . ILE A 1 499 ? -17.095 -0.418 -18.226 1.00 87.75 499 ILE A O 1
ATOM 3898 N N . SER A 1 500 ? -18.994 -1.586 -18.009 1.00 83.31 500 SER A N 1
ATOM 3899 C CA . SER A 1 500 ? -19.838 -0.582 -18.663 1.00 83.31 500 SER A CA 1
ATOM 3900 C C . SER A 1 500 ? -19.923 0.718 -17.858 1.00 83.31 500 SER A C 1
ATOM 3902 O O . SER A 1 500 ? -19.863 1.807 -18.438 1.00 83.31 500 SER A O 1
ATOM 3904 N N . GLN A 1 501 ? -19.994 0.624 -16.527 1.00 79.88 501 GLN A N 1
ATOM 3905 C CA . GLN A 1 501 ? -19.973 1.781 -15.626 1.00 79.88 501 GLN A CA 1
ATOM 3906 C C . GLN A 1 501 ? -18.649 2.551 -15.709 1.00 79.88 501 GLN A C 1
ATOM 3908 O O . GLN A 1 501 ? -18.656 3.782 -15.824 1.00 79.88 501 GLN A O 1
ATOM 3913 N N . GLU A 1 502 ? -17.523 1.839 -15.693 1.00 76.94 502 GLU A N 1
ATOM 3914 C CA . GLU A 1 502 ? -16.190 2.452 -15.682 1.00 76.94 502 GLU A CA 1
ATOM 3915 C C . GLU A 1 502 ? -15.758 2.961 -17.066 1.00 76.94 502 GLU A C 1
ATOM 3917 O O . GLU A 1 502 ? -15.111 4.005 -17.158 1.00 76.94 502 GLU A O 1
ATOM 3922 N N . PHE A 1 503 ? -16.146 2.286 -18.156 1.00 70.44 503 PHE A N 1
ATOM 3923 C CA . PHE A 1 503 ? -15.618 2.584 -19.494 1.00 70.44 503 PHE A CA 1
ATOM 3924 C C . PHE A 1 503 ? -16.625 3.098 -20.532 1.00 70.44 503 PHE A C 1
ATOM 3926 O O . PHE A 1 503 ? -16.169 3.676 -21.516 1.00 70.44 503 PHE A O 1
ATOM 3933 N N . ARG A 1 504 ? -17.952 2.931 -20.374 1.00 58.06 504 ARG A N 1
ATOM 3934 C CA . ARG A 1 504 ? -18.913 3.181 -21.479 1.00 58.06 504 ARG A CA 1
ATOM 3935 C C . ARG A 1 504 ? -20.030 4.210 -21.247 1.00 58.06 504 ARG A C 1
ATOM 3937 O O . ARG A 1 504 ? -20.758 4.461 -22.193 1.00 58.06 504 ARG A O 1
ATOM 3944 N N . GLY A 1 505 ? -20.155 4.862 -20.086 1.00 44.53 505 GLY A N 1
ATOM 3945 C CA . GLY A 1 505 ? -21.134 5.953 -19.885 1.00 44.53 505 GLY A CA 1
ATOM 3946 C C . GLY A 1 505 ? -22.594 5.495 -20.073 1.00 44.53 505 GLY A C 1
ATOM 3947 O O . GLY A 1 505 ? -23.137 5.498 -21.169 1.00 44.53 505 GLY A O 1
ATOM 3948 N N . GLY A 1 506 ? -23.242 5.061 -18.989 1.00 32.88 506 GLY A N 1
ATOM 3949 C CA . GLY A 1 506 ? -24.444 4.220 -19.036 1.00 32.88 506 GLY A CA 1
ATOM 3950 C C . GLY A 1 506 ? -25.597 4.658 -19.957 1.00 32.88 506 GLY A C 1
ATOM 3951 O O . GLY A 1 506 ? -26.306 5.624 -19.679 1.00 32.88 506 GLY A O 1
ATOM 3952 N N . GLN A 1 507 ? -25.918 3.812 -20.941 1.00 29.47 507 GLN A N 1
ATOM 3953 C CA . GLN A 1 507 ? -27.314 3.465 -21.201 1.00 29.47 507 GLN A CA 1
ATOM 3954 C C . GLN A 1 507 ? -27.712 2.391 -20.189 1.00 29.47 507 GLN A C 1
ATOM 3956 O O . GLN A 1 507 ? -27.122 1.315 -20.148 1.00 29.47 507 GLN A O 1
ATOM 3961 N N . LYS A 1 508 ? -28.705 2.692 -19.346 1.00 30.61 508 LYS A N 1
ATOM 3962 C CA . LYS A 1 508 ? -29.336 1.696 -18.474 1.00 30.61 508 LYS A CA 1
ATOM 3963 C C . LYS A 1 508 ? -29.848 0.538 -19.335 1.00 30.61 508 LYS A C 1
ATOM 3965 O O . LYS A 1 508 ? -30.838 0.710 -20.046 1.00 30.61 508 LYS A O 1
ATOM 3970 N N . ALA A 1 509 ? -29.232 -0.636 -19.220 1.00 27.73 509 ALA A N 1
ATOM 3971 C CA . ALA A 1 509 ? -29.937 -1.876 -19.501 1.00 27.73 509 ALA A CA 1
ATOM 3972 C C . ALA A 1 509 ? -31.152 -1.953 -18.556 1.00 27.73 509 ALA A C 1
ATOM 3974 O O . ALA A 1 509 ? -31.092 -1.514 -17.403 1.00 27.73 509 ALA A O 1
ATOM 3975 N N . ALA A 1 510 ? -32.292 -2.404 -19.079 1.00 24.81 510 ALA A N 1
ATOM 3976 C CA . ALA A 1 510 ? -33.558 -2.440 -18.353 1.00 24.81 510 ALA A CA 1
ATOM 3977 C C . ALA A 1 510 ? -33.425 -3.222 -17.027 1.00 24.81 510 ALA A C 1
ATOM 3979 O O . ALA A 1 510 ? -32.707 -4.220 -16.978 1.00 24.81 510 ALA A O 1
ATOM 3980 N N . PRO A 1 511 ? -34.114 -2.802 -15.948 1.00 27.27 511 PRO A N 1
ATOM 3981 C CA . PRO A 1 511 ? -33.933 -3.407 -14.640 1.00 27.27 511 PRO A CA 1
ATOM 3982 C C . PRO A 1 511 ? -34.541 -4.810 -14.630 1.00 27.27 511 PRO A C 1
ATOM 3984 O O . PRO A 1 511 ? -35.765 -4.964 -14.599 1.00 27.27 511 PRO A O 1
ATOM 3987 N N . HIS A 1 512 ? -33.693 -5.837 -14.593 1.00 26.78 512 HIS A N 1
ATOM 3988 C CA . HIS A 1 512 ? -34.114 -7.104 -14.020 1.00 26.78 512 HIS A CA 1
ATOM 3989 C C . HIS A 1 512 ? -34.198 -6.943 -12.501 1.00 26.78 512 HIS A C 1
ATOM 3991 O O . HIS A 1 512 ? -33.324 -6.413 -11.823 1.00 26.78 512 HIS A O 1
ATOM 3997 N N . ARG A 1 513 ? -35.381 -7.302 -12.020 1.00 29.16 513 ARG A N 1
ATOM 3998 C CA . ARG A 1 513 ? -35.950 -7.076 -10.699 1.00 29.16 513 ARG A CA 1
ATOM 3999 C C . ARG A 1 513 ? -35.100 -7.729 -9.599 1.00 29.16 513 ARG A C 1
ATOM 4001 O O . ARG A 1 513 ? -35.386 -8.857 -9.239 1.00 29.16 513 ARG A O 1
ATOM 4008 N N . PHE A 1 514 ? -34.147 -7.011 -9.011 1.00 26.56 514 PHE A N 1
ATOM 4009 C CA . PHE A 1 514 ? -33.648 -7.318 -7.668 1.00 26.56 514 PHE A CA 1
ATOM 4010 C C . PHE A 1 514 ? -33.417 -6.048 -6.855 1.00 26.56 514 PHE A C 1
ATOM 4012 O O . PHE A 1 514 ? -33.199 -4.959 -7.383 1.00 26.56 514 PHE A O 1
ATOM 4019 N N . VAL A 1 515 ? -33.643 -6.211 -5.556 1.00 26.34 515 VAL A N 1
ATOM 4020 C CA . VAL A 1 515 ? -33.873 -5.181 -4.546 1.00 26.34 515 VAL A CA 1
ATOM 4021 C C . VAL A 1 515 ? -32.778 -4.121 -4.577 1.00 26.34 515 VAL A C 1
ATOM 4023 O O . VAL A 1 515 ? -31.597 -4.425 -4.461 1.00 26.34 515 VAL A O 1
ATOM 4026 N N . ALA A 1 516 ? -33.198 -2.862 -4.708 1.00 22.98 516 ALA A N 1
ATOM 4027 C CA . ALA A 1 516 ? -32.337 -1.704 -4.570 1.00 22.98 516 ALA A CA 1
ATOM 4028 C C . ALA A 1 516 ? -31.624 -1.740 -3.206 1.00 22.98 516 ALA A C 1
ATOM 4030 O O . ALA A 1 516 ? -32.217 -1.394 -2.185 1.00 22.98 516 ALA A O 1
ATOM 4031 N N . MET A 1 517 ? -30.347 -2.126 -3.189 1.00 26.88 517 MET A N 1
ATOM 4032 C CA . MET A 1 517 ? -29.437 -1.649 -2.157 1.00 26.88 517 MET A CA 1
ATOM 4033 C C . MET A 1 517 ? -29.218 -0.165 -2.431 1.00 26.88 517 MET A C 1
ATOM 4035 O O . MET A 1 517 ? -28.640 0.232 -3.442 1.00 26.88 517 MET A O 1
ATOM 4039 N N . THR A 1 518 ? -29.732 0.666 -1.537 1.00 27.56 518 THR A N 1
ATOM 4040 C CA . THR A 1 518 ? -29.377 2.075 -1.440 1.00 27.56 518 THR A CA 1
ATOM 4041 C C . THR A 1 518 ? -27.873 2.182 -1.187 1.00 27.56 518 THR A C 1
ATOM 4043 O O . THR A 1 518 ? -27.428 2.113 -0.046 1.00 27.56 518 THR A O 1
ATOM 4046 N N . VAL A 1 519 ? -27.078 2.340 -2.246 1.00 32.91 519 VAL A N 1
ATOM 4047 C CA . VAL A 1 519 ? -25.677 2.757 -2.134 1.00 32.91 519 VAL A CA 1
ATOM 4048 C C . VAL A 1 519 ? -25.687 4.246 -1.819 1.00 32.91 519 VAL A C 1
ATOM 4050 O O . VAL A 1 519 ? -25.737 5.087 -2.710 1.00 32.91 519 VAL A O 1
ATOM 4053 N N . ASN A 1 520 ? -25.723 4.565 -0.530 1.00 33.75 520 ASN A N 1
ATOM 4054 C CA . ASN A 1 520 ? -25.410 5.901 -0.033 1.00 33.75 520 ASN A CA 1
ATOM 4055 C C . ASN A 1 520 ? -24.707 5.831 1.332 1.00 33.75 520 ASN A C 1
ATOM 4057 O O . ASN A 1 520 ? -24.886 6.700 2.181 1.00 33.75 520 ASN A O 1
ATOM 4061 N N . ASP A 1 521 ? -23.894 4.792 1.542 1.00 39.75 521 ASP A N 1
ATOM 4062 C CA . ASP A 1 521 ? -23.007 4.717 2.699 1.00 39.75 521 ASP A CA 1
ATOM 4063 C C . ASP A 1 521 ? -21.656 5.340 2.336 1.00 39.75 521 ASP A C 1
ATOM 4065 O O . ASP A 1 521 ? -20.850 4.779 1.595 1.00 39.75 521 ASP A O 1
ATOM 4069 N N . PHE A 1 522 ? -21.428 6.548 2.848 1.00 49.12 522 PHE A N 1
ATOM 4070 C CA . PHE A 1 522 ? -20.138 7.229 2.817 1.00 49.12 522 PHE A CA 1
ATOM 4071 C C . PHE A 1 522 ? -19.067 6.356 3.493 1.00 49.12 522 PHE A C 1
ATOM 4073 O O . PHE A 1 522 ? -19.187 6.045 4.678 1.00 49.12 522 PHE A O 1
ATOM 4080 N N . ASN A 1 523 ? -18.014 5.985 2.756 1.00 66.38 523 ASN A N 1
ATOM 4081 C CA . ASN A 1 523 ? -16.828 5.322 3.300 1.00 66.38 523 ASN A CA 1
ATOM 4082 C C . ASN A 1 523 ? -15.715 6.377 3.507 1.00 66.38 523 ASN A C 1
ATOM 4084 O O . ASN A 1 523 ? -15.174 6.860 2.503 1.00 66.38 523 ASN A O 1
ATOM 4088 N N . PRO A 1 524 ? -15.361 6.726 4.765 1.00 67.31 524 PRO A N 1
ATOM 4089 C CA . PRO A 1 524 ? -14.341 7.732 5.073 1.00 67.31 524 PRO A CA 1
ATOM 4090 C C . PRO A 1 524 ? -13.011 7.499 4.353 1.00 67.31 524 PRO A C 1
ATOM 4092 O O . PRO A 1 524 ? -12.452 8.446 3.805 1.00 67.31 524 PRO A O 1
ATOM 4095 N N . SER A 1 525 ? -12.565 6.247 4.240 1.00 62.97 525 SER A N 1
ATOM 4096 C CA . SER A 1 525 ? -11.271 5.943 3.628 1.00 62.97 525 SER A CA 1
ATOM 4097 C C . SER A 1 525 ? -11.269 6.138 2.114 1.00 62.97 525 SER A C 1
ATOM 4099 O O . SER A 1 525 ? -10.326 6.665 1.523 1.00 62.97 525 SER A O 1
ATOM 4101 N N . SER A 1 526 ? -12.386 5.804 1.458 1.00 61.00 526 SER A N 1
ATOM 4102 C CA . SER A 1 526 ? -12.561 6.100 0.029 1.00 61.00 526 SER A CA 1
ATOM 4103 C C . SER A 1 526 ? -12.585 7.609 -0.249 1.00 61.00 526 SER A C 1
ATOM 4105 O O . SER A 1 526 ? -12.066 8.064 -1.269 1.00 61.00 526 SER A O 1
ATOM 4107 N N . PHE A 1 527 ? -13.146 8.391 0.679 1.00 69.00 527 PHE A N 1
ATOM 4108 C CA . PHE A 1 527 ? -13.201 9.844 0.585 1.00 69.00 527 PHE A CA 1
ATOM 4109 C C . PHE A 1 527 ? -11.818 10.477 0.789 1.00 69.00 527 PHE A C 1
ATOM 4111 O O . PHE A 1 527 ? -11.408 11.312 -0.019 1.00 69.00 527 PHE A O 1
ATOM 4118 N N . ALA A 1 528 ? -11.071 10.035 1.802 1.00 67.12 528 ALA A N 1
ATOM 4119 C CA . ALA A 1 528 ? -9.695 10.457 2.051 1.00 67.12 528 ALA A CA 1
ATOM 4120 C C . ALA A 1 528 ? -8.772 10.166 0.854 1.00 67.12 528 ALA A C 1
ATOM 4122 O O . ALA A 1 528 ? -8.065 11.067 0.391 1.00 67.12 528 ALA A O 1
ATOM 4123 N N . GLY A 1 529 ? -8.833 8.956 0.288 1.00 62.47 529 GLY A N 1
ATOM 4124 C CA . GLY A 1 529 ? -8.085 8.606 -0.925 1.00 62.47 529 GLY A CA 1
ATOM 4125 C C . GLY A 1 529 ? -8.467 9.470 -2.136 1.00 62.47 529 GLY A C 1
ATOM 4126 O O . GLY A 1 529 ? -7.596 9.987 -2.841 1.00 62.47 529 GLY A O 1
ATOM 4127 N N . ALA A 1 530 ? -9.765 9.713 -2.353 1.00 67.44 530 ALA A N 1
ATOM 4128 C CA . ALA A 1 530 ? -10.237 10.576 -3.438 1.00 67.44 530 ALA A CA 1
ATOM 4129 C C . ALA A 1 530 ? -9.780 12.040 -3.277 1.00 67.44 530 ALA A C 1
ATOM 4131 O O . ALA A 1 530 ? -9.398 12.679 -4.263 1.00 67.44 530 ALA A O 1
ATOM 4132 N N . MET A 1 531 ? -9.778 12.565 -2.048 1.00 78.19 531 MET A N 1
ATOM 4133 C CA . MET A 1 531 ? -9.300 13.914 -1.728 1.00 78.19 531 MET A CA 1
ATOM 4134 C C . MET A 1 531 ? -7.799 14.073 -2.010 1.00 78.19 531 MET A C 1
ATOM 4136 O O . MET A 1 531 ? -7.383 15.083 -2.590 1.00 78.19 531 MET A O 1
ATOM 4140 N N . GLN A 1 532 ? -6.988 13.078 -1.638 1.00 76.25 532 GLN A N 1
ATOM 4141 C CA . GLN A 1 532 ? -5.547 13.054 -1.916 1.00 76.25 532 GLN A CA 1
ATOM 4142 C C . GLN A 1 532 ? -5.272 13.105 -3.425 1.00 76.25 532 GLN A C 1
ATOM 4144 O O . GLN A 1 532 ? -4.528 13.971 -3.896 1.00 76.25 532 GLN A O 1
ATOM 4149 N N . LEU A 1 533 ? -5.929 12.233 -4.200 1.00 70.56 533 LEU A N 1
ATOM 4150 C CA . LEU A 1 533 ? -5.778 12.178 -5.659 1.00 70.56 533 LEU A CA 1
ATOM 4151 C C . LEU A 1 533 ? -6.225 13.478 -6.341 1.00 70.56 533 LEU A C 1
ATOM 4153 O O . LEU A 1 533 ? -5.568 13.942 -7.276 1.00 70.56 533 LEU A O 1
ATOM 4157 N N . ARG A 1 534 ? -7.313 14.096 -5.863 1.00 75.81 534 ARG A N 1
ATOM 4158 C CA . ARG A 1 534 ? -7.796 15.382 -6.384 1.00 75.81 534 ARG A CA 1
ATOM 4159 C C . ARG A 1 534 ? -6.801 16.511 -6.115 1.00 75.81 534 ARG A C 1
ATOM 4161 O O . ARG A 1 534 ? -6.391 17.174 -7.066 1.00 75.81 534 ARG A O 1
ATOM 4168 N N . THR A 1 535 ? -6.334 16.636 -4.867 1.00 76.94 535 THR A N 1
ATOM 4169 C CA . THR A 1 535 ? -5.311 17.625 -4.476 1.00 76.94 535 THR A CA 1
ATOM 4170 C C . THR A 1 535 ? -4.070 17.488 -5.363 1.00 76.94 535 THR A C 1
ATOM 4172 O O . THR A 1 535 ? -3.570 18.479 -5.896 1.00 76.94 535 THR A O 1
ATOM 4175 N N . ARG A 1 536 ? -3.599 16.250 -5.580 1.00 81.12 536 ARG A N 1
ATOM 4176 C CA . ARG A 1 536 ? -2.425 15.973 -6.419 1.00 81.12 536 ARG A CA 1
ATOM 4177 C C . ARG A 1 536 ? -2.618 16.398 -7.872 1.00 81.12 536 ARG A C 1
ATOM 4179 O O . ARG A 1 536 ? -1.717 16.995 -8.462 1.00 81.12 536 ARG A O 1
ATOM 4186 N N . LYS A 1 537 ? -3.795 16.118 -8.432 1.00 72.50 537 LYS A N 1
ATOM 4187 C CA . LYS A 1 537 ? -4.154 16.472 -9.807 1.00 72.50 537 LYS A CA 1
ATOM 4188 C C . LYS A 1 537 ? -4.237 17.984 -10.019 1.00 72.50 537 LYS A C 1
ATOM 4190 O O . LYS A 1 537 ? -3.748 18.470 -11.028 1.00 72.50 537 LYS A O 1
ATOM 4195 N N . GLU A 1 538 ? -4.857 18.718 -9.102 1.00 78.94 538 GLU A N 1
ATOM 4196 C CA . GLU A 1 538 ? -5.084 20.166 -9.252 1.00 78.94 538 GLU A CA 1
ATOM 4197 C C . GLU A 1 538 ? -3.827 20.996 -8.996 1.00 78.94 538 GLU A C 1
ATOM 4199 O O . GLU A 1 538 ? -3.656 22.064 -9.579 1.00 78.94 538 GLU A O 1
ATOM 4204 N N . LYS A 1 539 ? -2.930 20.497 -8.142 1.00 81.88 539 LYS A N 1
ATOM 4205 C CA . LYS A 1 539 ? -1.656 21.150 -7.821 1.00 81.88 539 LYS A CA 1
ATOM 4206 C C . LYS A 1 539 ? -0.498 20.636 -8.676 1.00 81.88 539 LYS A C 1
ATOM 4208 O O . LYS A 1 539 ? 0.655 20.884 -8.343 1.00 81.88 539 LYS A O 1
ATOM 4213 N N . ASN A 1 540 ? -0.813 19.935 -9.769 1.00 80.75 540 ASN A N 1
ATOM 4214 C CA . ASN A 1 540 ? 0.134 19.426 -10.760 1.00 80.75 540 ASN A CA 1
ATOM 4215 C C . ASN A 1 540 ? 1.322 18.673 -10.136 1.00 80.75 540 ASN A C 1
ATOM 4217 O O . ASN A 1 540 ? 2.462 18.814 -10.582 1.00 80.75 540 ASN A O 1
ATOM 4221 N N . PHE A 1 541 ? 1.066 17.848 -9.112 1.00 80.00 541 PHE A N 1
ATOM 4222 C CA . PHE A 1 541 ? 2.121 17.060 -8.461 1.00 80.00 541 PHE A CA 1
ATOM 4223 C C . PHE A 1 541 ? 2.890 16.212 -9.473 1.00 80.00 541 PHE A C 1
ATOM 4225 O O . PHE A 1 541 ? 4.111 16.156 -9.409 1.00 80.00 541 PHE A O 1
ATOM 4232 N N . GLU A 1 542 ? 2.195 15.620 -10.447 1.00 74.12 542 GLU A N 1
ATOM 4233 C CA . GLU A 1 542 ? 2.826 14.820 -11.499 1.00 74.12 542 GLU A CA 1
ATOM 4234 C C . GLU A 1 542 ? 3.826 15.612 -12.350 1.00 74.12 542 GLU A C 1
ATOM 4236 O O . GLU A 1 542 ? 4.867 15.077 -12.725 1.00 74.12 542 GLU A O 1
ATOM 4241 N N . GLU A 1 543 ? 3.523 16.876 -12.657 1.00 76.31 543 GLU A N 1
ATOM 4242 C CA . GLU A 1 543 ? 4.399 17.739 -13.452 1.00 76.31 543 GLU A CA 1
ATOM 4243 C C . GLU A 1 543 ? 5.668 18.069 -12.662 1.00 76.31 543 GLU A C 1
ATOM 4245 O O . GLU A 1 543 ? 6.778 17.866 -13.159 1.00 76.31 543 GLU A O 1
ATOM 4250 N N . VAL A 1 544 ? 5.516 18.494 -11.404 1.00 77.06 544 VAL A N 1
ATOM 4251 C CA . VAL A 1 544 ? 6.655 18.793 -10.523 1.00 77.06 544 VAL A CA 1
ATOM 4252 C C . VAL A 1 544 ? 7.502 17.542 -10.282 1.00 77.06 544 VAL A C 1
ATOM 4254 O O . VAL A 1 544 ? 8.719 17.599 -10.431 1.00 77.06 544 VAL A O 1
ATOM 4257 N N . GLU A 1 545 ? 6.878 16.398 -9.994 1.00 79.62 545 GLU A N 1
ATOM 4258 C CA . GLU A 1 545 ? 7.563 15.111 -9.818 1.00 79.62 545 GLU A CA 1
ATOM 4259 C C . GLU A 1 545 ? 8.338 14.690 -11.072 1.00 79.62 545 GLU A C 1
ATOM 4261 O O . GLU A 1 545 ? 9.457 14.195 -10.950 1.00 79.62 545 GLU A O 1
ATOM 4266 N N . SER A 1 546 ? 7.788 14.920 -12.270 1.00 74.06 546 SER A N 1
ATOM 4267 C CA . SER A 1 546 ? 8.456 14.582 -13.536 1.00 74.06 546 SER A CA 1
ATOM 4268 C C . SER A 1 546 ? 9.661 15.470 -13.859 1.00 74.06 546 SER A C 1
ATOM 4270 O O . SER A 1 546 ? 10.593 15.023 -14.528 1.00 74.06 546 SER A O 1
ATOM 4272 N N . ASN A 1 547 ? 9.653 16.711 -13.366 1.00 77.06 547 ASN A N 1
ATOM 4273 C CA . ASN A 1 547 ? 10.727 17.682 -13.564 1.00 77.06 547 ASN A CA 1
ATOM 4274 C C . ASN A 1 547 ? 11.857 17.537 -12.534 1.00 77.06 547 ASN A C 1
ATOM 4276 O O . ASN A 1 547 ? 12.921 18.140 -12.699 1.00 77.06 547 ASN A O 1
ATOM 4280 N N . LEU A 1 548 ? 11.646 16.748 -11.476 1.00 80.31 548 LEU A N 1
ATOM 4281 C CA . LEU A 1 548 ? 12.670 16.468 -10.483 1.00 80.31 548 LEU A CA 1
ATOM 4282 C C . LEU A 1 548 ? 13.632 15.374 -10.987 1.00 80.31 548 LEU A C 1
ATOM 4284 O O . LEU A 1 548 ? 13.197 14.339 -11.492 1.00 80.31 548 LEU A O 1
ATOM 4288 N N . PRO A 1 549 ? 14.951 15.566 -10.833 1.00 68.56 549 PRO A N 1
ATOM 4289 C CA . PRO A 1 549 ? 15.948 14.576 -11.222 1.00 68.56 549 PRO A CA 1
ATOM 4290 C C . PRO A 1 549 ? 15.829 13.291 -10.386 1.00 68.56 549 PRO A C 1
ATOM 4292 O O . PRO A 1 549 ? 15.570 13.328 -9.180 1.00 68.56 549 PRO A O 1
ATOM 4295 N N . ASP A 1 550 ? 16.050 12.144 -11.036 1.00 64.12 550 ASP A N 1
ATOM 4296 C CA . ASP A 1 550 ? 16.110 10.827 -10.394 1.00 64.12 550 ASP A CA 1
ATOM 4297 C C . ASP A 1 550 ? 17.567 10.324 -10.388 1.00 64.12 550 ASP A C 1
ATOM 4299 O O . ASP A 1 550 ? 18.124 10.058 -11.461 1.00 64.12 550 ASP A O 1
ATOM 4303 N N . PRO A 1 551 ? 18.204 10.156 -9.213 1.00 54.69 551 PRO A N 1
ATOM 4304 C CA . PRO A 1 551 ? 19.577 9.668 -9.118 1.00 54.69 551 PRO A CA 1
ATOM 4305 C C . PRO A 1 551 ? 19.728 8.197 -9.550 1.00 54.69 551 PRO A C 1
ATOM 4307 O O . PRO A 1 551 ? 20.853 7.718 -9.678 1.00 54.69 551 PRO A O 1
ATOM 4310 N N . ARG A 1 552 ? 18.628 7.472 -9.816 1.00 52.59 552 ARG A N 1
ATOM 4311 C CA . ARG A 1 552 ? 18.628 6.082 -10.309 1.00 52.59 552 ARG A CA 1
ATOM 4312 C C . ARG A 1 552 ? 18.807 5.941 -11.822 1.00 52.59 552 ARG A C 1
ATOM 4314 O O . ARG A 1 552 ? 18.763 4.814 -12.309 1.00 52.59 552 ARG A O 1
ATOM 4321 N N . LYS A 1 553 ? 19.051 7.026 -12.568 1.00 34.31 553 LYS A N 1
ATOM 4322 C CA . LYS A 1 553 ? 19.488 6.952 -13.975 1.00 34.31 553 LYS A CA 1
ATOM 4323 C C . LYS A 1 553 ? 21.018 7.050 -14.108 1.00 34.31 553 LYS A C 1
ATOM 4325 O O . LYS A 1 553 ? 21.529 8.141 -14.365 1.00 34.31 553 LYS A O 1
ATOM 4330 N N . PRO A 1 554 ? 21.786 5.950 -14.029 1.00 28.50 554 PRO A N 1
ATOM 4331 C CA . PRO A 1 554 ? 23.038 5.867 -14.762 1.00 28.50 554 PRO A CA 1
ATOM 4332 C C . PRO A 1 554 ? 22.743 5.572 -16.242 1.00 28.50 554 PRO A C 1
ATOM 4334 O O . PRO A 1 554 ? 21.784 4.872 -16.573 1.00 28.50 554 PRO A O 1
ATOM 4337 N N . LYS A 1 555 ? 23.576 6.109 -17.145 1.00 24.12 555 LYS A N 1
ATOM 4338 C CA . LYS A 1 555 ? 23.620 5.660 -18.544 1.00 24.12 555 LYS A CA 1
ATOM 4339 C C . LYS A 1 555 ? 23.782 4.140 -18.558 1.00 24.12 555 LYS A C 1
ATOM 4341 O O . LYS A 1 555 ? 24.628 3.607 -17.844 1.00 24.12 555 LYS A O 1
ATOM 4346 N N . LEU A 1 556 ? 22.958 3.483 -19.366 1.00 24.81 556 LEU A N 1
ATOM 4347 C CA . LEU A 1 556 ? 22.991 2.054 -19.636 1.00 24.81 556 LEU A CA 1
ATOM 4348 C C . LEU A 1 556 ? 24.402 1.655 -20.109 1.00 24.81 556 LEU A C 1
ATOM 4350 O O . LEU A 1 556 ? 24.755 1.873 -21.264 1.00 24.81 556 LEU A O 1
ATOM 4354 N N . GLU A 1 557 ? 25.209 1.067 -19.230 1.00 23.45 557 GLU A N 1
ATOM 4355 C CA . GLU A 1 557 ? 26.244 0.126 -19.651 1.00 23.45 557 GLU A CA 1
ATOM 4356 C C . GLU A 1 557 ? 25.714 -1.279 -19.376 1.00 23.45 557 GLU A C 1
ATOM 4358 O O . GLU A 1 557 ? 25.714 -1.804 -18.261 1.00 23.45 557 GLU A O 1
ATOM 4363 N N . THR A 1 558 ? 25.181 -1.864 -20.441 1.00 28.03 558 THR A N 1
ATOM 4364 C CA . THR A 1 558 ? 24.853 -3.276 -20.598 1.00 28.03 558 THR A CA 1
ATOM 4365 C C . THR A 1 558 ? 26.089 -4.135 -20.354 1.00 28.03 558 THR A C 1
ATOM 4367 O O . THR A 1 558 ? 26.782 -4.461 -21.304 1.00 28.03 558 THR A O 1
ATOM 4370 N N . THR A 1 559 ? 26.362 -4.500 -19.099 1.00 28.56 559 THR A N 1
ATOM 4371 C CA . THR A 1 559 ? 27.036 -5.754 -18.699 1.00 28.56 559 THR A CA 1
ATOM 4372 C C . THR A 1 559 ? 27.158 -5.808 -17.175 1.00 28.56 559 THR A C 1
ATOM 4374 O O . THR A 1 559 ? 28.150 -5.343 -16.634 1.00 28.56 559 THR A O 1
ATOM 4377 N N . GLN A 1 560 ? 26.159 -6.371 -16.481 1.00 29.91 560 GLN A N 1
ATOM 4378 C CA . GLN A 1 560 ? 26.286 -7.074 -15.183 1.00 29.91 560 GLN A CA 1
ATOM 4379 C C . GLN A 1 560 ? 24.893 -7.518 -14.685 1.00 29.91 560 GLN A C 1
ATOM 4381 O O . GLN A 1 560 ? 24.372 -7.027 -13.691 1.00 29.91 560 GLN A O 1
ATOM 4386 N N . LEU A 1 561 ? 24.271 -8.470 -15.388 1.00 28.58 561 LEU A N 1
ATOM 4387 C CA . LEU A 1 561 ? 22.996 -9.098 -14.988 1.00 28.58 561 LEU A CA 1
ATOM 4388 C C . LEU A 1 561 ? 23.165 -10.566 -14.552 1.00 28.58 561 LEU A C 1
ATOM 4390 O O . LEU A 1 561 ? 22.236 -11.360 -14.615 1.00 28.58 561 LEU A O 1
ATOM 4394 N N . LEU A 1 562 ? 24.360 -10.933 -14.083 1.00 31.45 562 LEU A N 1
ATOM 4395 C CA . LEU A 1 562 ? 24.669 -12.266 -13.560 1.00 31.45 562 LEU A CA 1
ATOM 4396 C C . LEU A 1 562 ? 25.588 -12.148 -12.338 1.00 31.45 562 LEU A C 1
ATOM 4398 O O . LEU A 1 562 ? 26.796 -12.355 -12.426 1.00 31.45 562 LEU A O 1
ATOM 4402 N N . SER A 1 563 ? 25.037 -11.806 -11.170 1.00 33.81 563 SER A N 1
ATOM 4403 C CA . SER A 1 563 ? 25.732 -12.094 -9.911 1.00 33.81 563 SER A CA 1
ATOM 4404 C C . SER A 1 563 ? 24.756 -12.562 -8.833 1.00 33.81 563 SER A C 1
ATOM 4406 O O . SER A 1 563 ? 23.782 -11.889 -8.501 1.00 33.81 563 SER A O 1
ATOM 4408 N N . VAL A 1 564 ? 25.072 -13.722 -8.258 1.00 31.69 564 VAL A N 1
ATOM 4409 C CA . VAL A 1 564 ? 24.331 -14.492 -7.238 1.00 31.69 564 VAL A CA 1
ATOM 4410 C C . VAL A 1 564 ? 24.205 -13.743 -5.887 1.00 31.69 564 VAL A C 1
ATOM 4412 O O . VAL A 1 564 ? 23.702 -14.276 -4.905 1.00 31.69 564 VAL A O 1
ATOM 4415 N N . ARG A 1 565 ? 24.630 -12.473 -5.803 1.00 33.16 565 ARG A N 1
ATOM 4416 C CA . ARG A 1 565 ? 24.529 -11.646 -4.587 1.00 33.16 565 ARG A CA 1
ATOM 4417 C C . ARG A 1 565 ? 23.148 -11.021 -4.368 1.00 33.16 565 ARG A C 1
ATOM 4419 O O . ARG A 1 565 ? 22.759 -10.880 -3.215 1.00 33.16 565 ARG A O 1
ATOM 4426 N N . GLY A 1 566 ? 22.386 -10.740 -5.429 1.00 35.88 566 GLY A N 1
ATOM 4427 C CA . GLY A 1 566 ? 21.059 -10.109 -5.311 1.00 35.88 566 GLY A CA 1
ATOM 4428 C C . GLY A 1 566 ? 19.989 -10.988 -4.648 1.00 35.88 566 GLY A C 1
ATOM 4429 O O . GLY A 1 566 ? 18.998 -10.481 -4.134 1.00 35.88 566 GLY A O 1
ATOM 4430 N N . TRP A 1 567 ? 20.208 -12.305 -4.605 1.00 35.56 567 TRP A N 1
ATOM 4431 C CA . TRP A 1 567 ? 19.274 -13.276 -4.026 1.00 35.56 567 TRP A CA 1
ATOM 4432 C C . TRP A 1 567 ? 19.325 -13.305 -2.484 1.00 35.56 567 TRP A C 1
ATOM 4434 O O . TRP A 1 567 ? 18.339 -13.621 -1.827 1.00 35.56 567 TRP A O 1
ATOM 4444 N N . LEU A 1 568 ? 20.459 -12.912 -1.884 1.00 38.19 568 LEU A N 1
ATOM 4445 C CA . LEU A 1 568 ? 20.636 -12.861 -0.425 1.00 38.19 568 LEU A CA 1
ATOM 4446 C C . LEU A 1 568 ? 20.186 -11.525 0.190 1.00 38.19 568 LEU A C 1
ATOM 4448 O O . LEU A 1 568 ? 19.864 -11.497 1.379 1.00 38.19 568 LEU A O 1
ATOM 4452 N N . ASP A 1 569 ? 20.110 -10.445 -0.599 1.00 36.47 569 ASP A N 1
ATOM 4453 C CA . ASP A 1 569 ? 19.708 -9.089 -0.165 1.00 36.47 569 ASP A CA 1
ATOM 4454 C C . ASP A 1 569 ? 18.222 -8.980 0.230 1.00 36.47 569 ASP A C 1
ATOM 4456 O O . ASP A 1 569 ? 17.780 -7.972 0.785 1.00 36.47 569 ASP A O 1
ATOM 4460 N N . ARG A 1 570 ? 17.460 -10.051 -0.005 1.00 39.69 570 ARG A N 1
ATOM 4461 C CA . ARG A 1 570 ? 16.007 -10.140 0.149 1.00 39.69 570 ARG A CA 1
ATOM 4462 C C . ARG A 1 570 ? 15.532 -10.843 1.438 1.00 39.69 570 ARG A C 1
ATOM 4464 O O . ARG A 1 570 ? 14.361 -10.771 1.772 1.00 39.69 570 ARG A O 1
ATOM 4471 N N . LEU A 1 571 ? 16.418 -11.446 2.239 1.00 39.09 571 LEU A N 1
ATOM 4472 C CA . LEU A 1 571 ? 16.041 -12.220 3.447 1.00 39.09 571 LEU A CA 1
ATOM 4473 C C . LEU A 1 571 ? 15.656 -11.404 4.709 1.00 39.09 571 LEU A C 1
ATOM 4475 O O . LEU A 1 571 ? 15.411 -11.998 5.761 1.00 39.09 571 LEU A O 1
ATOM 4479 N N . GLY A 1 572 ? 15.577 -10.069 4.645 1.00 49.94 572 GLY A N 1
ATOM 4480 C CA . GLY A 1 572 ? 15.153 -9.231 5.782 1.00 49.94 572 GLY A CA 1
ATOM 4481 C C . GLY A 1 572 ? 15.914 -9.506 7.094 1.00 49.94 572 GLY A C 1
ATOM 4482 O O . GLY A 1 572 ? 17.028 -10.027 7.085 1.00 49.94 572 GLY A O 1
ATOM 4483 N N . SER A 1 573 ? 15.312 -9.176 8.244 1.00 41.25 573 SER A N 1
ATOM 4484 C CA . SER A 1 573 ? 15.929 -9.221 9.587 1.00 41.25 573 SER A CA 1
ATOM 4485 C C . SER A 1 573 ? 16.242 -10.626 10.143 1.00 41.25 573 SER A C 1
ATOM 4487 O O . SER A 1 573 ? 16.747 -10.741 11.261 1.00 41.25 573 SER A O 1
ATOM 4489 N N . LEU A 1 574 ? 15.983 -11.692 9.376 1.00 44.44 574 LEU A N 1
ATOM 4490 C CA . LEU A 1 574 ? 16.285 -13.086 9.734 1.00 44.44 574 LEU A CA 1
ATOM 4491 C C . LEU A 1 574 ? 17.436 -13.684 8.904 1.00 44.44 574 LEU A C 1
ATOM 4493 O O . LEU A 1 574 ? 17.702 -14.881 9.007 1.00 44.44 574 LEU A O 1
ATOM 4497 N N . ASN A 1 575 ? 18.156 -12.875 8.117 1.00 45.88 575 ASN A N 1
ATOM 4498 C CA . ASN A 1 575 ? 19.311 -13.347 7.353 1.00 45.88 575 ASN A CA 1
ATOM 4499 C C . ASN A 1 575 ? 20.528 -13.654 8.271 1.00 45.88 575 ASN A C 1
ATOM 4501 O O . ASN A 1 575 ? 21.094 -12.726 8.863 1.00 45.88 575 ASN A O 1
ATOM 4505 N N . PRO A 1 576 ? 21.002 -14.917 8.366 1.00 48.88 576 PRO A N 1
ATOM 4506 C CA . PRO A 1 576 ? 22.183 -15.275 9.160 1.00 48.88 576 PRO A CA 1
ATOM 4507 C C . PRO A 1 576 ? 23.510 -14.763 8.564 1.00 48.88 576 PRO A C 1
ATOM 4509 O O . PRO A 1 576 ? 24.531 -14.796 9.249 1.00 48.88 576 PRO A O 1
ATOM 4512 N N . PHE A 1 577 ? 23.507 -14.250 7.326 1.00 54.56 577 PHE A N 1
ATOM 4513 C CA . PHE A 1 577 ? 24.684 -13.737 6.609 1.00 54.56 577 PHE A CA 1
ATOM 4514 C C . PHE A 1 577 ? 24.836 -12.206 6.652 1.00 54.56 577 PHE A C 1
ATOM 4516 O O . PHE A 1 577 ? 25.636 -11.644 5.899 1.00 54.56 577 PHE A O 1
ATOM 4523 N N . GLY A 1 578 ? 24.093 -11.512 7.524 1.00 63.59 578 GLY A N 1
ATOM 4524 C CA . GLY A 1 578 ? 24.254 -10.071 7.725 1.00 63.59 578 GLY A CA 1
ATOM 4525 C C . GLY A 1 578 ? 25.691 -9.709 8.123 1.00 63.59 578 GLY A C 1
ATOM 4526 O O . GLY A 1 578 ? 26.218 -10.217 9.116 1.00 63.59 578 GLY A O 1
ATOM 4527 N N . LYS A 1 579 ? 26.337 -8.828 7.354 1.00 81.12 579 LYS A N 1
ATOM 4528 C CA . LYS A 1 579 ? 27.706 -8.368 7.621 1.00 81.12 579 LYS A CA 1
ATOM 4529 C C . LYS A 1 579 ? 27.688 -7.275 8.680 1.00 81.12 579 LYS A C 1
ATOM 4531 O O . LYS A 1 579 ? 26.823 -6.403 8.660 1.00 81.12 579 LYS A O 1
ATOM 4536 N N . ALA A 1 580 ? 28.674 -7.265 9.571 1.00 86.62 580 ALA A N 1
ATOM 4537 C CA . ALA A 1 580 ? 28.854 -6.134 10.473 1.00 86.62 580 ALA A CA 1
ATOM 4538 C C . ALA A 1 580 ? 29.077 -4.835 9.675 1.00 86.62 580 ALA A C 1
ATOM 4540 O O . ALA A 1 580 ? 29.679 -4.852 8.595 1.00 86.62 580 ALA A O 1
ATOM 4541 N N . VAL A 1 581 ? 28.567 -3.728 10.211 1.00 90.12 581 VAL A N 1
ATOM 4542 C CA . VAL A 1 581 ? 28.915 -2.374 9.759 1.00 90.12 581 VAL A CA 1
ATOM 4543 C C . VAL A 1 581 ? 30.428 -2.186 9.853 1.00 90.12 581 VAL A C 1
ATOM 4545 O O . VAL A 1 581 ? 31.036 -2.567 10.857 1.00 90.12 581 VAL A O 1
ATOM 4548 N N . THR A 1 582 ? 31.035 -1.607 8.821 1.00 87.50 582 THR A N 1
ATOM 4549 C CA . THR A 1 582 ? 32.469 -1.288 8.797 1.00 87.50 582 THR A CA 1
ATOM 4550 C C . THR A 1 582 ? 32.717 0.198 9.043 1.00 87.50 582 THR A C 1
ATOM 4552 O O . THR A 1 582 ? 31.798 0.993 9.238 1.00 87.50 582 THR A O 1
ATOM 4555 N N . ALA A 1 583 ? 33.990 0.592 9.041 1.00 83.81 583 ALA A N 1
ATOM 4556 C CA . ALA A 1 583 ? 34.369 1.993 9.090 1.00 83.81 583 ALA A CA 1
ATOM 4557 C C . ALA A 1 583 ? 34.010 2.767 7.811 1.00 83.81 583 ALA A C 1
ATOM 4559 O O . ALA A 1 583 ? 34.196 3.970 7.840 1.00 83.81 583 ALA A O 1
ATOM 4560 N N . ASP A 1 584 ? 33.506 2.139 6.743 1.00 84.12 584 ASP A N 1
ATOM 4561 C CA . ASP A 1 584 ? 33.139 2.795 5.469 1.00 84.12 584 ASP A CA 1
ATOM 4562 C C . ASP A 1 584 ? 31.624 2.982 5.302 1.00 84.12 584 ASP A C 1
ATOM 4564 O O . ASP A 1 584 ? 31.153 3.570 4.328 1.00 84.12 584 ASP A O 1
ATOM 4568 N N . ASP A 1 585 ? 30.853 2.449 6.245 1.00 89.50 585 ASP A N 1
ATOM 4569 C CA . ASP A 1 585 ? 29.409 2.608 6.286 1.00 89.50 585 ASP A CA 1
ATOM 4570 C C . ASP A 1 585 ? 29.052 3.858 7.123 1.00 89.50 585 ASP A C 1
ATOM 4572 O O . ASP A 1 585 ? 29.805 4.279 8.006 1.00 89.50 585 ASP A O 1
ATOM 4576 N N . LEU A 1 586 ? 27.884 4.442 6.864 1.00 91.94 586 LEU A N 1
ATOM 4577 C CA . LEU A 1 586 ? 27.278 5.515 7.652 1.00 91.94 586 LEU A CA 1
ATOM 4578 C C . LEU A 1 586 ? 26.037 4.963 8.355 1.00 91.94 586 LEU A C 1
ATOM 4580 O O . LEU A 1 586 ? 25.182 4.355 7.712 1.00 91.94 586 LEU A O 1
ATOM 4584 N N . VAL A 1 587 ? 25.943 5.145 9.674 1.00 94.75 587 VAL A N 1
ATOM 4585 C CA . VAL A 1 587 ? 24.863 4.577 10.495 1.00 94.75 587 VAL A CA 1
ATOM 4586 C C . VAL A 1 587 ? 24.008 5.666 11.113 1.00 94.75 587 VAL A C 1
ATOM 4588 O O . VAL A 1 587 ? 24.514 6.618 11.712 1.00 94.75 587 VAL A O 1
ATOM 4591 N N . TRP A 1 588 ? 22.696 5.463 11.047 1.00 95.94 588 TRP A N 1
ATOM 4592 C CA . TRP A 1 588 ? 21.716 6.188 11.837 1.00 95.94 588 TRP A CA 1
ATOM 4593 C C . TRP A 1 588 ? 21.041 5.274 12.848 1.00 95.94 588 TRP A C 1
ATOM 4595 O O . TRP A 1 588 ? 20.490 4.240 12.491 1.00 95.94 588 TRP A O 1
ATOM 4605 N N . LEU A 1 589 ? 21.046 5.689 14.107 1.00 96.19 589 LEU A N 1
ATOM 4606 C CA . LEU A 1 589 ? 20.330 5.096 15.221 1.00 96.19 589 LEU A CA 1
ATOM 4607 C C . LEU A 1 589 ? 19.144 6.001 15.568 1.00 96.19 589 LEU A C 1
ATOM 4609 O O . LEU A 1 589 ? 19.323 7.176 15.901 1.00 96.19 589 LEU A O 1
ATOM 4613 N N . LEU A 1 590 ? 17.930 5.457 15.489 1.00 96.25 590 LEU A N 1
ATOM 4614 C CA . LEU A 1 590 ? 16.709 6.218 15.730 1.00 96.25 590 LEU A CA 1
ATOM 4615 C C . LEU A 1 590 ? 16.251 6.055 17.188 1.00 96.25 590 LEU A C 1
ATOM 4617 O O . LEU A 1 590 ? 16.259 4.958 17.741 1.00 96.25 590 LEU A O 1
ATOM 4621 N N . ASP A 1 591 ? 15.864 7.171 17.813 1.00 96.81 591 ASP A N 1
ATOM 4622 C CA . ASP A 1 591 ? 15.254 7.206 19.150 1.00 96.81 591 ASP A CA 1
ATOM 4623 C C . ASP A 1 591 ? 13.993 6.331 19.187 1.00 96.81 591 ASP A C 1
ATOM 4625 O O . ASP A 1 591 ? 13.183 6.369 18.260 1.00 96.81 591 ASP A O 1
ATOM 4629 N N . ASN A 1 592 ? 13.778 5.604 20.281 1.00 96.31 592 ASN A N 1
ATOM 4630 C CA . ASN A 1 592 ? 12.686 4.642 20.410 1.00 96.31 592 ASN A CA 1
ATOM 4631 C C . ASN A 1 592 ? 12.028 4.670 21.798 1.00 96.31 592 ASN A C 1
ATOM 4633 O O . ASN A 1 592 ? 12.460 5.373 22.715 1.00 96.31 592 ASN A O 1
ATOM 4637 N N . THR A 1 593 ? 10.947 3.905 21.941 1.00 96.25 593 THR A N 1
ATOM 4638 C CA . THR A 1 593 ? 10.215 3.747 23.200 1.00 96.25 593 THR A CA 1
ATOM 4639 C C . THR A 1 593 ? 10.232 2.281 23.625 1.00 96.25 593 THR A C 1
ATOM 4641 O O . THR A 1 593 ? 9.871 1.392 22.855 1.00 96.25 593 THR A O 1
ATOM 4644 N N . ALA A 1 594 ? 10.664 2.033 24.859 1.00 94.88 594 ALA A N 1
ATOM 4645 C CA . ALA A 1 594 ? 10.561 0.750 25.526 1.00 94.88 594 ALA A CA 1
ATOM 4646 C C . ALA A 1 594 ? 9.184 0.584 26.177 1.00 94.88 594 ALA A C 1
ATOM 4648 O O . ALA A 1 594 ? 8.644 1.518 26.775 1.00 94.88 594 ALA A O 1
ATOM 4649 N N . PHE A 1 595 ? 8.659 -0.633 26.100 1.00 93.38 595 PHE A N 1
ATOM 4650 C CA . PHE A 1 595 ? 7.366 -1.056 26.622 1.00 93.38 595 PHE A CA 1
ATOM 4651 C C . PHE A 1 595 ? 7.487 -2.433 27.289 1.00 93.38 595 PHE A C 1
ATOM 4653 O O . PHE A 1 595 ? 8.447 -3.173 27.061 1.00 93.38 595 PHE A O 1
ATOM 4660 N N . GLN A 1 596 ? 6.522 -2.792 28.135 1.00 89.25 596 GLN A N 1
ATOM 4661 C CA . GLN A 1 596 ? 6.476 -4.110 28.771 1.00 89.25 596 GLN A CA 1
ATOM 4662 C C . GLN A 1 596 ? 5.562 -5.047 27.985 1.00 89.25 596 GLN A C 1
ATOM 4664 O O . GLN A 1 596 ? 4.388 -4.746 27.771 1.00 89.25 596 GLN A O 1
ATOM 4669 N N . GLN A 1 597 ? 6.090 -6.203 27.581 1.00 74.19 597 GLN A N 1
ATOM 4670 C CA . GLN A 1 597 ? 5.287 -7.239 26.938 1.00 74.19 597 GLN A CA 1
ATOM 4671 C C . GLN A 1 597 ? 4.410 -7.932 27.993 1.00 74.19 597 GLN A C 1
ATOM 4673 O O . GLN A 1 597 ? 4.908 -8.324 29.050 1.00 74.19 597 GLN A O 1
ATOM 4678 N N . GLN A 1 598 ? 3.109 -8.085 27.728 1.00 65.25 598 GLN A N 1
ATOM 4679 C CA . GLN A 1 598 ? 2.207 -8.763 28.663 1.00 65.25 598 GLN A CA 1
ATOM 4680 C C . GLN A 1 598 ? 2.533 -10.263 28.734 1.00 65.25 598 GLN A C 1
ATOM 4682 O O . GLN A 1 598 ? 2.397 -10.981 27.746 1.00 65.25 598 GLN A O 1
ATOM 4687 N N . GLY A 1 599 ? 2.966 -10.730 29.908 1.00 52.66 599 GLY A N 1
ATOM 4688 C CA . GLY A 1 599 ? 2.941 -12.145 30.282 1.00 52.66 599 GLY A CA 1
ATOM 4689 C C . GLY A 1 599 ? 1.594 -12.477 30.927 1.00 52.66 599 GLY A C 1
ATOM 4690 O O . GLY A 1 599 ? 1.030 -11.637 31.621 1.00 52.66 599 GLY A O 1
ATOM 4691 N N . GLY A 1 600 ? 1.064 -13.682 30.702 1.00 43.03 600 GLY A N 1
ATOM 4692 C CA . GLY A 1 600 ? -0.275 -14.108 31.149 1.00 43.03 600 GLY A CA 1
ATOM 4693 C C . GLY A 1 600 ? -0.526 -14.125 32.668 1.00 43.03 600 GLY A C 1
ATOM 4694 O O . GLY A 1 600 ? -1.619 -14.480 33.096 1.00 43.03 600 GLY A O 1
ATOM 4695 N N . SER A 1 601 ? 0.445 -13.739 33.494 1.00 40.38 601 SER A N 1
ATOM 4696 C CA . SER A 1 601 ? 0.296 -13.538 34.935 1.00 40.38 601 SER A CA 1
ATOM 4697 C C . SER A 1 601 ? 0.057 -12.053 35.216 1.00 40.38 601 SER A C 1
ATOM 4699 O O . SER A 1 601 ? 0.955 -11.234 35.042 1.00 40.38 601 SER A O 1
ATOM 4701 N N . GLY A 1 602 ? -1.154 -11.686 35.644 1.00 44.91 602 GLY A N 1
ATOM 4702 C CA . GLY A 1 602 ? -1.595 -10.306 35.902 1.00 44.91 602 GLY A CA 1
ATOM 4703 C C . GLY A 1 602 ? -0.888 -9.545 37.040 1.00 44.91 602 GLY A C 1
ATOM 4704 O O . GLY A 1 602 ? -1.532 -8.728 37.690 1.00 44.91 602 GLY A O 1
ATOM 4705 N N . ASP A 1 603 ? 0.402 -9.783 37.296 1.00 46.19 603 ASP A N 1
ATOM 4706 C CA . ASP A 1 603 ? 1.192 -9.142 38.360 1.00 46.19 603 ASP A CA 1
ATOM 4707 C C . ASP A 1 603 ? 1.990 -7.898 37.901 1.00 46.19 603 ASP A C 1
ATOM 4709 O O . ASP A 1 603 ? 2.615 -7.225 38.717 1.00 46.19 603 ASP A O 1
ATOM 4713 N N . GLY A 1 604 ? 1.971 -7.561 36.605 1.00 50.22 604 GLY A N 1
ATOM 4714 C CA . GLY A 1 604 ? 2.674 -6.386 36.068 1.00 50.22 604 GLY A CA 1
ATOM 4715 C C . GLY A 1 604 ? 4.195 -6.538 35.888 1.00 50.22 604 GLY A C 1
ATOM 4716 O O . GLY A 1 604 ? 4.862 -5.552 35.571 1.00 50.22 604 GLY A O 1
ATOM 4717 N N . SER A 1 605 ? 4.758 -7.743 36.018 1.00 55.25 605 SER A N 1
ATOM 4718 C CA . SER A 1 605 ? 6.199 -8.034 35.875 1.00 55.25 605 SER A CA 1
ATOM 4719 C C . SER A 1 605 ? 6.652 -8.361 34.436 1.00 55.25 605 SER A C 1
ATOM 4721 O O . SER A 1 605 ? 7.579 -9.138 34.211 1.00 55.25 605 SER A O 1
ATOM 4723 N N . GLY A 1 606 ? 6.020 -7.755 33.425 1.00 66.94 606 GLY A N 1
ATOM 4724 C CA . GLY A 1 606 ? 6.355 -7.994 32.016 1.00 66.94 606 GLY A CA 1
ATOM 4725 C C . GLY A 1 606 ? 7.796 -7.606 31.658 1.00 66.94 606 GLY A C 1
ATOM 4726 O O . GLY A 1 606 ? 8.292 -6.550 32.069 1.00 66.94 606 GLY A O 1
ATOM 4727 N N . ALA A 1 607 ? 8.466 -8.443 30.858 1.00 84.50 607 ALA A N 1
ATOM 4728 C CA . ALA A 1 607 ? 9.809 -8.164 30.356 1.00 84.50 607 ALA A CA 1
ATOM 4729 C C . ALA A 1 607 ? 9.809 -6.908 29.466 1.00 84.50 607 ALA A C 1
ATOM 4731 O O . ALA A 1 607 ? 8.948 -6.746 28.595 1.00 84.50 607 ALA A O 1
ATOM 4732 N N . TRP A 1 608 ? 10.786 -6.025 29.682 1.00 90.25 608 TRP A N 1
ATOM 4733 C CA . TRP A 1 608 ? 10.941 -4.805 28.896 1.00 90.25 608 TRP A CA 1
ATOM 4734 C C . TRP A 1 608 ? 11.499 -5.110 27.509 1.00 90.25 608 TRP A C 1
ATOM 4736 O O . TRP A 1 608 ? 12.474 -5.851 27.354 1.00 90.25 608 TRP A O 1
ATOM 4746 N N . ARG A 1 609 ? 10.893 -4.501 26.493 1.00 93.50 609 ARG A N 1
ATOM 4747 C CA . ARG A 1 609 ? 11.317 -4.589 25.097 1.00 93.50 609 ARG A CA 1
ATOM 4748 C C . ARG A 1 609 ? 11.270 -3.216 24.451 1.00 93.50 609 ARG A C 1
ATOM 4750 O O . ARG A 1 609 ? 10.489 -2.369 24.866 1.00 93.50 609 ARG A O 1
ATOM 4757 N N . ALA A 1 610 ? 12.089 -2.999 23.434 1.00 94.44 610 ALA A N 1
ATOM 4758 C CA . ALA A 1 610 ? 12.030 -1.805 22.601 1.00 94.44 610 ALA A CA 1
ATOM 4759 C C . ALA A 1 610 ? 12.256 -2.192 21.140 1.00 94.44 610 ALA A C 1
ATOM 4761 O O . ALA A 1 610 ? 13.043 -3.096 20.846 1.00 94.44 610 ALA A O 1
ATOM 4762 N N . GLU A 1 611 ? 11.571 -1.513 20.225 1.00 94.81 611 GLU A N 1
ATOM 4763 C CA . GLU A 1 611 ? 11.885 -1.614 18.802 1.00 94.81 611 GLU A CA 1
ATOM 4764 C C . GLU A 1 611 ? 13.100 -0.737 18.493 1.00 94.81 611 GLU A C 1
ATOM 4766 O O . GLU A 1 611 ? 13.042 0.484 18.610 1.00 94.81 611 GLU A O 1
ATOM 4771 N N . PHE A 1 612 ? 14.224 -1.350 18.134 1.00 94.75 612 PHE A N 1
ATOM 4772 C CA . PHE A 1 612 ? 15.413 -0.639 17.678 1.00 94.75 612 PHE A CA 1
ATOM 4773 C C . PHE A 1 612 ? 15.352 -0.486 16.167 1.00 94.75 612 PHE A C 1
ATOM 4775 O O . PHE A 1 612 ? 15.354 -1.489 15.452 1.00 94.75 612 PHE A O 1
ATOM 4782 N N . VAL A 1 613 ? 15.338 0.767 15.713 1.00 94.44 613 VAL A N 1
ATOM 4783 C CA . VAL A 1 613 ? 15.379 1.117 14.295 1.00 94.44 613 VAL A CA 1
ATOM 4784 C C . VAL A 1 613 ? 16.732 1.743 13.973 1.00 94.44 613 VAL A C 1
ATOM 4786 O O . VAL A 1 613 ? 17.200 2.644 14.677 1.00 94.44 613 VAL A O 1
ATOM 4789 N N . ALA A 1 614 ? 17.375 1.250 12.919 1.00 94.81 614 ALA A N 1
ATOM 4790 C CA . ALA A 1 614 ? 18.633 1.789 12.424 1.00 94.81 614 ALA A CA 1
ATOM 4791 C C . ALA A 1 614 ? 18.659 1.820 10.894 1.00 94.81 614 ALA A C 1
ATOM 4793 O O . ALA A 1 614 ? 18.143 0.903 10.262 1.00 94.81 614 ALA A O 1
ATOM 4794 N N . ALA A 1 615 ? 19.285 2.836 10.304 1.00 93.38 615 ALA A N 1
ATOM 4795 C CA . ALA A 1 615 ? 19.540 2.909 8.867 1.00 93.38 615 ALA A CA 1
ATOM 4796 C C . ALA A 1 615 ? 21.043 2.820 8.581 1.00 93.38 615 ALA A C 1
ATOM 4798 O O . ALA A 1 615 ? 21.844 3.340 9.361 1.00 93.38 615 ALA A O 1
ATOM 4799 N N . VAL A 1 616 ? 21.428 2.164 7.483 1.00 92.38 616 VAL A N 1
ATOM 4800 C CA . VAL A 1 616 ? 22.834 2.052 7.067 1.00 92.38 616 VAL A CA 1
ATOM 4801 C C . VAL A 1 616 ? 23.002 2.424 5.598 1.00 92.38 616 VAL A C 1
ATOM 4803 O O . VAL A 1 616 ? 22.266 1.946 4.731 1.00 92.38 616 VAL A O 1
ATOM 4806 N N . PHE A 1 617 ? 24.015 3.242 5.327 1.00 89.75 617 PHE A N 1
ATOM 4807 C CA . PHE A 1 617 ? 24.325 3.781 4.009 1.00 89.75 617 PHE A CA 1
ATOM 4808 C C . PHE A 1 617 ? 25.817 3.655 3.668 1.00 89.75 617 PHE A C 1
ATOM 4810 O O . PHE A 1 617 ? 26.645 3.396 4.543 1.00 89.75 617 PHE A O 1
ATOM 4817 N N . GLU A 1 618 ? 26.174 3.838 2.397 1.00 85.12 618 GLU A N 1
ATOM 4818 C CA . GLU A 1 618 ? 27.545 4.144 1.985 1.00 85.12 618 GLU A CA 1
ATOM 4819 C C . GLU A 1 618 ? 27.920 5.547 2.476 1.00 85.12 618 GLU A C 1
ATOM 4821 O O . GLU A 1 618 ? 27.086 6.452 2.455 1.00 85.12 618 GLU A O 1
ATOM 4826 N N . ARG A 1 619 ? 29.168 5.740 2.920 1.00 79.31 619 ARG A N 1
ATOM 4827 C CA . ARG A 1 619 ? 29.633 7.050 3.394 1.00 79.31 619 ARG A CA 1
ATOM 4828 C C . ARG A 1 619 ? 29.628 8.123 2.300 1.00 79.31 619 ARG A C 1
ATOM 4830 O O . ARG A 1 619 ? 29.307 9.271 2.589 1.00 79.31 619 ARG A O 1
ATOM 4837 N N . GLU A 1 620 ? 29.998 7.765 1.075 1.00 72.25 620 GLU A N 1
ATOM 4838 C CA . GLU A 1 620 ? 30.037 8.699 -0.051 1.00 72.25 620 GLU A CA 1
ATOM 4839 C C . GLU A 1 620 ? 28.793 8.522 -0.935 1.00 72.25 620 GLU A C 1
ATOM 4841 O O . GLU A 1 620 ? 28.490 7.396 -1.342 1.00 72.25 620 GLU A O 1
ATOM 4846 N N . PRO A 1 621 ? 28.049 9.601 -1.246 1.00 68.88 621 PRO A N 1
ATOM 4847 C CA . PRO A 1 621 ? 26.948 9.525 -2.198 1.00 68.88 621 PRO A CA 1
ATOM 4848 C C . PRO A 1 621 ? 27.506 9.272 -3.605 1.00 68.88 621 PRO A C 1
ATOM 4850 O O . PRO A 1 621 ? 28.379 10.004 -4.067 1.00 68.88 621 PRO A O 1
ATOM 4853 N N . ARG A 1 622 ? 26.990 8.269 -4.327 1.00 59.75 622 ARG A N 1
ATOM 4854 C CA . ARG A 1 622 ? 27.377 8.033 -5.735 1.00 59.75 622 ARG A CA 1
ATOM 4855 C C . ARG A 1 622 ? 26.612 8.913 -6.729 1.00 59.75 622 ARG A C 1
ATOM 4857 O O . ARG A 1 622 ? 26.960 8.959 -7.907 1.00 59.75 622 ARG A O 1
ATOM 4864 N N . GLY A 1 623 ? 25.560 9.593 -6.270 1.00 61.34 623 GLY A N 1
ATOM 4865 C CA . GLY A 1 623 ? 24.743 10.492 -7.081 1.00 61.34 623 GLY A CA 1
ATOM 4866 C C . GLY A 1 623 ? 25.405 11.850 -7.325 1.00 61.34 623 GLY A C 1
ATOM 4867 O O . GLY A 1 623 ? 26.143 12.367 -6.487 1.00 61.34 623 GLY A O 1
ATOM 4868 N N . LYS A 1 624 ? 25.097 12.477 -8.464 1.00 65.69 624 LYS A N 1
ATOM 4869 C CA . LYS A 1 624 ? 25.520 13.852 -8.755 1.00 65.69 624 LYS A CA 1
ATOM 4870 C C . LYS A 1 624 ? 24.696 14.839 -7.926 1.00 65.69 624 LYS A C 1
ATOM 4872 O O . LYS A 1 624 ? 23.620 15.260 -8.345 1.00 65.69 624 LYS A O 1
ATOM 4877 N N . VAL A 1 625 ? 25.221 15.223 -6.763 1.00 74.19 625 VAL A N 1
ATOM 4878 C CA . VAL A 1 625 ? 24.614 16.218 -5.856 1.00 74.19 625 VAL A CA 1
ATOM 4879 C C . VAL A 1 625 ? 24.219 17.491 -6.614 1.00 74.19 625 VAL A C 1
ATOM 4881 O O . VAL A 1 625 ? 23.109 17.986 -6.454 1.00 74.19 625 VAL A O 1
ATOM 4884 N N . VAL A 1 626 ? 25.075 17.954 -7.529 1.00 76.50 626 VAL A N 1
ATOM 4885 C CA . VAL A 1 626 ? 24.847 19.156 -8.347 1.00 76.50 626 VAL A CA 1
ATOM 4886 C C . VAL A 1 626 ? 23.569 19.073 -9.187 1.00 76.50 626 VAL A C 1
ATOM 4888 O O . VAL A 1 626 ? 22.810 20.043 -9.220 1.00 76.50 626 VAL A O 1
ATOM 4891 N N . ASP A 1 627 ? 23.299 17.935 -9.832 1.00 78.38 627 ASP A N 1
ATOM 4892 C CA . ASP A 1 627 ? 22.120 17.766 -10.694 1.00 78.38 627 ASP A CA 1
ATOM 4893 C C . ASP A 1 627 ? 20.839 17.809 -9.848 1.00 78.38 627 ASP A C 1
ATOM 4895 O O . ASP A 1 627 ? 19.865 18.468 -10.209 1.00 78.38 627 ASP A O 1
ATOM 4899 N N . MET A 1 628 ? 20.879 17.176 -8.672 1.00 79.56 628 MET A N 1
ATOM 4900 C CA . MET A 1 628 ? 19.767 17.120 -7.721 1.00 79.56 628 MET A CA 1
ATOM 4901 C C . MET A 1 628 ? 19.453 18.486 -7.117 1.00 79.56 628 MET A C 1
ATOM 4903 O O . MET A 1 628 ? 18.297 18.910 -7.117 1.00 79.56 628 MET A O 1
ATOM 4907 N N . VAL A 1 629 ? 20.487 19.201 -6.669 1.00 84.19 629 VAL A N 1
ATOM 4908 C CA . VAL A 1 629 ? 20.362 20.572 -6.160 1.00 84.19 629 VAL A CA 1
ATOM 4909 C C . VAL A 1 629 ? 19.777 21.479 -7.237 1.00 84.19 629 VAL A C 1
ATOM 4911 O O . VAL A 1 629 ? 18.831 22.212 -6.968 1.00 84.19 629 VAL A O 1
ATOM 4914 N N . THR A 1 630 ? 20.275 21.386 -8.471 1.00 83.12 630 THR A N 1
ATOM 4915 C CA . THR A 1 630 ? 19.784 22.201 -9.593 1.00 83.12 630 THR A CA 1
ATOM 4916 C C . THR A 1 630 ? 18.319 21.903 -9.914 1.00 83.12 630 THR A C 1
ATOM 4918 O O . THR A 1 630 ? 17.543 22.826 -10.153 1.00 83.12 630 THR A O 1
ATOM 4921 N N . GLY A 1 631 ? 17.907 20.634 -9.851 1.00 84.19 631 GLY A N 1
ATOM 4922 C CA . GLY A 1 631 ? 16.509 20.244 -10.019 1.00 84.19 631 GLY A CA 1
ATOM 4923 C C . GLY A 1 631 ? 15.577 20.845 -8.967 1.00 84.19 631 GLY A C 1
ATOM 4924 O O . GLY A 1 631 ? 14.526 21.376 -9.321 1.00 84.19 631 GLY A O 1
ATOM 4925 N N . ILE A 1 632 ? 15.976 20.820 -7.690 1.00 84.81 632 ILE A N 1
ATOM 4926 C CA . ILE A 1 632 ? 15.191 21.425 -6.602 1.00 84.81 632 ILE A CA 1
ATOM 4927 C C . ILE A 1 632 ? 15.154 22.944 -6.765 1.00 84.81 632 ILE A C 1
ATOM 4929 O O . ILE A 1 632 ? 14.063 23.502 -6.780 1.00 84.81 632 ILE A O 1
ATOM 4933 N N . VAL A 1 633 ? 16.310 23.598 -6.944 1.00 86.94 633 VAL A N 1
ATOM 4934 C CA . VAL A 1 633 ? 16.440 25.056 -7.157 1.00 86.94 633 VAL A CA 1
ATOM 4935 C C . VAL A 1 633 ? 15.521 25.522 -8.287 1.00 86.94 633 VAL A C 1
ATOM 4937 O O . VAL A 1 633 ? 14.769 26.479 -8.111 1.00 86.94 633 VAL A O 1
ATOM 4940 N N . ARG A 1 634 ? 15.493 24.792 -9.409 1.00 84.88 634 ARG A N 1
ATOM 4941 C CA . ARG A 1 634 ? 14.593 25.083 -10.529 1.00 84.88 634 ARG A CA 1
ATOM 4942 C C . ARG A 1 634 ? 13.122 24.869 -10.169 1.00 84.88 634 ARG A C 1
ATOM 4944 O O . ARG A 1 634 ? 12.299 25.713 -10.508 1.00 84.88 634 ARG A O 1
ATOM 4951 N N . ALA A 1 635 ? 12.788 23.767 -9.496 1.00 84.62 635 ALA A N 1
ATOM 4952 C CA . ALA A 1 635 ? 11.412 23.457 -9.105 1.00 84.62 635 ALA A CA 1
ATOM 4953 C C . ALA A 1 635 ? 10.834 24.478 -8.110 1.00 84.62 635 ALA A C 1
ATOM 4955 O O . ALA A 1 635 ? 9.642 24.772 -8.164 1.00 84.62 635 ALA A O 1
ATOM 4956 N N . VAL A 1 636 ? 11.669 25.039 -7.231 1.00 87.06 636 VAL A N 1
ATOM 4957 C CA . VAL A 1 636 ? 11.263 26.090 -6.284 1.00 87.06 636 VAL A CA 1
ATOM 4958 C C . VAL A 1 636 ? 11.409 27.513 -6.833 1.00 87.06 636 VAL A C 1
ATOM 4960 O O . VAL A 1 636 ? 10.996 28.459 -6.166 1.00 87.06 636 VAL A O 1
ATOM 4963 N N . GLY A 1 637 ? 11.972 27.679 -8.035 1.00 84.50 637 GLY A N 1
ATOM 4964 C CA . GLY A 1 637 ? 12.154 28.980 -8.683 1.00 84.50 637 GLY A CA 1
ATOM 4965 C C . GLY A 1 637 ? 13.228 29.869 -8.044 1.00 84.50 637 GLY A C 1
ATOM 4966 O O . GLY A 1 637 ? 13.091 31.090 -8.062 1.00 84.50 637 GLY A O 1
ATOM 4967 N N . LEU A 1 638 ? 14.274 29.280 -7.456 1.00 84.62 638 LEU A N 1
ATOM 4968 C CA . LEU A 1 638 ? 15.419 30.017 -6.910 1.00 84.62 638 LEU A CA 1
ATOM 4969 C C . LEU A 1 638 ? 16.400 30.428 -8.022 1.00 84.62 638 LEU A C 1
ATOM 4971 O O . LEU A 1 638 ? 16.566 29.711 -9.008 1.00 84.62 638 LEU A O 1
ATOM 4975 N N . ALA A 1 639 ? 17.069 31.571 -7.840 1.00 77.06 639 ALA A N 1
ATOM 4976 C CA . ALA A 1 639 ? 18.161 32.005 -8.712 1.00 77.06 639 ALA A CA 1
ATOM 4977 C C . ALA A 1 639 ? 19.404 31.111 -8.541 1.00 77.06 639 ALA A C 1
ATOM 4979 O O . ALA A 1 639 ? 19.624 30.535 -7.474 1.00 77.06 639 ALA A O 1
ATOM 4980 N N . ASP A 1 640 ? 20.240 31.010 -9.578 1.00 66.19 640 ASP A N 1
ATOM 4981 C CA . ASP A 1 640 ? 21.417 30.127 -9.566 1.00 66.19 640 ASP A CA 1
ATOM 4982 C C . ASP A 1 640 ? 22.491 30.542 -8.538 1.00 66.19 640 ASP A C 1
ATOM 4984 O O . ASP A 1 640 ? 23.253 29.691 -8.071 1.00 66.19 640 ASP A O 1
ATOM 4988 N N . ASP A 1 641 ? 22.531 31.821 -8.155 1.00 73.00 641 ASP A N 1
ATOM 4989 C CA . ASP A 1 641 ? 23.441 32.421 -7.169 1.00 73.00 641 ASP A CA 1
ATOM 4990 C C . ASP A 1 641 ? 22.819 32.595 -5.770 1.00 73.00 641 ASP A C 1
ATOM 4992 O O . ASP A 1 641 ? 23.434 33.193 -4.883 1.00 73.00 641 ASP A O 1
ATOM 4996 N N . ALA A 1 642 ? 21.617 32.055 -5.552 1.00 81.31 642 ALA A N 1
ATOM 4997 C CA . ALA A 1 642 ? 20.908 32.130 -4.281 1.00 81.31 642 ALA A CA 1
ATOM 4998 C C . ALA A 1 642 ? 21.731 31.513 -3.131 1.00 81.31 642 ALA A C 1
ATOM 5000 O O . ALA A 1 642 ? 22.243 30.392 -3.236 1.00 81.31 642 ALA A O 1
ATOM 5001 N N . ALA A 1 643 ? 21.826 32.218 -1.998 1.00 84.50 643 ALA A N 1
ATOM 5002 C CA . ALA A 1 643 ? 22.555 31.746 -0.815 1.00 84.50 643 ALA A CA 1
ATOM 5003 C C . ALA A 1 643 ? 21.956 30.441 -0.253 1.00 84.50 643 ALA A C 1
ATOM 5005 O O . ALA A 1 643 ? 22.664 29.589 0.289 1.00 84.50 643 ALA A O 1
ATOM 5006 N N . GLU A 1 644 ? 20.653 30.260 -0.455 1.00 87.19 644 GLU A N 1
ATOM 5007 C CA . GLU A 1 644 ? 19.843 29.113 -0.067 1.00 87.19 644 GLU A CA 1
ATOM 5008 C C . GLU A 1 644 ? 20.259 27.818 -0.780 1.00 87.19 644 GLU A C 1
ATOM 5010 O O . GLU A 1 644 ? 19.958 26.725 -0.297 1.00 87.19 644 GLU A O 1
ATOM 5015 N N . ARG A 1 645 ? 21.002 27.905 -1.894 1.00 86.31 645 ARG A N 1
ATOM 5016 C CA . ARG A 1 645 ? 21.517 26.729 -2.612 1.00 86.31 645 ARG A CA 1
ATOM 5017 C C . ARG A 1 645 ? 22.361 25.832 -1.705 1.00 86.31 645 ARG A C 1
ATOM 5019 O O . ARG A 1 645 ? 22.268 24.610 -1.811 1.00 86.31 645 ARG A O 1
ATOM 5026 N N . LYS A 1 646 ? 23.142 26.423 -0.795 1.00 86.94 646 LYS A N 1
ATOM 5027 C CA . LYS A 1 646 ? 23.951 25.670 0.172 1.00 86.94 646 LYS A CA 1
ATOM 5028 C C . LYS A 1 646 ? 23.070 24.872 1.139 1.00 86.94 646 LYS A C 1
ATOM 5030 O O . LYS A 1 646 ? 23.350 23.708 1.407 1.00 86.94 646 LYS A O 1
ATOM 5035 N N . THR A 1 647 ? 21.970 25.466 1.601 1.00 90.31 647 THR A N 1
ATOM 5036 C CA . THR A 1 647 ? 20.977 24.789 2.446 1.00 90.31 647 THR A CA 1
ATOM 5037 C C . THR A 1 647 ? 20.339 23.610 1.711 1.00 90.31 647 THR A C 1
ATOM 5039 O O . THR A 1 647 ? 20.218 22.523 2.278 1.00 90.31 647 THR A O 1
ATOM 5042 N N . VAL A 1 648 ? 19.991 23.795 0.431 1.00 90.12 648 VAL A N 1
ATOM 5043 C CA . VAL A 1 648 ? 19.452 22.721 -0.420 1.00 90.12 648 VAL A CA 1
ATOM 5044 C C . VAL A 1 648 ? 20.460 21.583 -0.556 1.00 90.12 648 VAL A C 1
ATOM 5046 O O . VAL A 1 648 ? 20.086 20.422 -0.399 1.00 90.12 648 VAL A O 1
ATOM 5049 N N . GLU A 1 649 ? 21.728 21.909 -0.813 1.00 88.50 649 GLU A N 1
ATOM 5050 C CA . GLU A 1 649 ? 22.818 20.939 -0.923 1.00 88.50 649 GLU A CA 1
ATOM 5051 C C . GLU A 1 649 ? 22.980 20.112 0.353 1.00 88.50 649 GLU A C 1
ATOM 5053 O O . GLU A 1 649 ? 22.957 18.886 0.282 1.00 88.50 649 GLU A O 1
ATOM 5058 N N . GLU A 1 650 ? 23.046 20.749 1.522 1.00 87.75 650 GLU A N 1
ATOM 5059 C CA . GLU A 1 650 ? 23.190 20.056 2.808 1.00 87.75 650 GLU A CA 1
ATOM 5060 C C . GLU A 1 650 ? 21.986 19.151 3.121 1.00 87.75 650 GLU A C 1
ATOM 5062 O O . GLU A 1 650 ? 22.146 18.010 3.569 1.00 87.75 650 GLU A O 1
ATOM 5067 N N . ARG A 1 651 ? 20.761 19.628 2.863 1.00 90.31 651 ARG A N 1
ATOM 5068 C CA . ARG A 1 651 ? 19.528 18.905 3.214 1.00 90.31 651 ARG A CA 1
ATOM 5069 C C . ARG A 1 651 ? 19.157 17.804 2.226 1.00 90.31 651 ARG A C 1
ATOM 5071 O O . ARG A 1 651 ? 18.422 16.891 2.608 1.00 90.31 651 ARG A O 1
ATOM 5078 N N . ILE A 1 652 ? 19.647 17.855 0.985 1.00 88.19 652 ILE A N 1
ATOM 5079 C CA . ILE A 1 652 ? 19.377 16.802 0.000 1.00 88.19 652 ILE A CA 1
ATOM 5080 C C . ILE A 1 652 ? 20.286 15.585 0.175 1.00 88.19 652 ILE A C 1
ATOM 5082 O O . ILE A 1 652 ? 19.868 14.480 -0.172 1.00 88.19 652 ILE A O 1
ATOM 5086 N N . VAL A 1 653 ? 21.486 15.746 0.754 1.00 86.56 653 VAL A N 1
ATOM 5087 C CA . VAL A 1 653 ? 22.480 14.662 0.904 1.00 86.56 653 VAL A CA 1
ATOM 5088 C C . VAL A 1 653 ? 21.884 13.348 1.429 1.00 86.56 653 VAL A C 1
ATOM 5090 O O . VAL A 1 653 ? 22.149 12.311 0.815 1.00 86.56 653 VAL A O 1
ATOM 5093 N N . PRO A 1 654 ? 21.030 13.324 2.474 1.00 87.00 654 PRO A N 1
ATOM 5094 C CA . PRO A 1 654 ? 20.509 12.060 2.984 1.00 87.00 654 PRO A CA 1
ATOM 5095 C C . PRO A 1 654 ? 19.608 11.290 2.011 1.00 87.00 654 PRO A C 1
ATOM 5097 O O . PRO A 1 654 ? 19.391 10.096 2.205 1.00 87.00 654 PRO A O 1
ATOM 5100 N N . PHE A 1 655 ? 19.076 11.940 0.973 1.00 84.19 655 PHE A N 1
ATOM 5101 C CA . PHE A 1 655 ? 18.326 11.289 -0.109 1.00 84.19 655 PHE A CA 1
ATOM 5102 C C . PHE A 1 655 ? 19.237 10.703 -1.197 1.00 84.19 655 PHE A C 1
ATOM 5104 O O . PHE A 1 655 ? 18.760 9.931 -2.028 1.00 84.19 655 PHE A O 1
ATOM 5111 N N . LEU A 1 656 ? 20.523 11.070 -1.200 1.00 81.12 656 LEU A N 1
ATOM 5112 C CA . LEU A 1 656 ? 21.513 10.694 -2.214 1.00 81.12 656 LEU A CA 1
ATOM 5113 C C . LEU A 1 656 ? 22.466 9.594 -1.755 1.00 81.12 656 LEU A C 1
ATOM 5115 O O . LEU A 1 656 ? 23.187 9.029 -2.578 1.00 81.12 656 LEU A O 1
ATOM 5119 N N . TRP A 1 657 ? 22.498 9.290 -0.458 1.00 82.62 657 TRP A N 1
ATOM 5120 C CA . TRP A 1 657 ? 23.311 8.193 0.039 1.00 82.62 657 TRP A CA 1
ATOM 5121 C C . TRP A 1 657 ? 22.784 6.843 -0.425 1.00 82.62 657 TRP A C 1
ATOM 5123 O O . TRP A 1 657 ? 21.596 6.521 -0.311 1.00 82.62 657 TRP A O 1
ATOM 5133 N N . ASP A 1 658 ? 23.706 6.010 -0.894 1.00 81.69 658 ASP A N 1
ATOM 5134 C CA . ASP A 1 658 ? 23.371 4.660 -1.291 1.00 81.69 658 ASP A CA 1
ATOM 5135 C C . ASP A 1 658 ? 23.107 3.781 -0.078 1.00 81.69 658 ASP A C 1
ATOM 5137 O O . ASP A 1 658 ? 23.906 3.652 0.842 1.00 81.69 658 ASP A O 1
ATOM 5141 N N . ILE A 1 659 ? 21.948 3.145 -0.093 1.00 85.06 659 ILE A N 1
ATOM 5142 C CA . ILE A 1 659 ? 21.519 2.195 0.923 1.00 85.06 659 ILE A CA 1
ATOM 5143 C C . ILE A 1 659 ? 22.449 0.978 0.981 1.00 85.06 659 ILE A C 1
ATOM 5145 O O . ILE A 1 659 ? 22.768 0.380 -0.049 1.00 85.06 659 ILE A O 1
ATOM 5149 N N . ARG A 1 660 ? 22.788 0.540 2.199 1.00 84.31 660 ARG A N 1
ATOM 5150 C CA . ARG A 1 660 ? 23.492 -0.720 2.467 1.00 84.31 660 ARG A CA 1
ATOM 5151 C C . ARG A 1 660 ? 22.530 -1.769 3.049 1.00 84.31 660 ARG A C 1
ATOM 5153 O O . ARG A 1 660 ? 22.296 -1.756 4.263 1.00 84.31 660 ARG A O 1
ATOM 5160 N N . PRO A 1 661 ? 21.989 -2.696 2.237 1.00 82.50 661 PRO A N 1
ATOM 5161 C CA . PRO A 1 661 ? 21.254 -3.844 2.760 1.00 82.50 661 PRO A CA 1
ATOM 5162 C C . PRO A 1 661 ? 22.200 -4.828 3.473 1.00 82.50 661 PRO A C 1
ATOM 5164 O O . PRO A 1 661 ? 23.426 -4.754 3.346 1.00 82.50 661 PRO A O 1
ATOM 5167 N N . LEU A 1 662 ? 21.625 -5.759 4.237 1.00 81.06 662 LEU A N 1
ATOM 5168 C CA . LEU A 1 662 ? 22.322 -6.847 4.932 1.00 81.06 662 LEU A CA 1
ATOM 5169 C C . LEU A 1 662 ? 23.395 -6.421 5.945 1.00 81.06 662 LEU A C 1
ATOM 5171 O O . LEU A 1 662 ? 24.381 -7.137 6.153 1.00 81.06 662 LEU A O 1
ATOM 5175 N N . ARG A 1 663 ? 23.215 -5.280 6.615 1.00 87.12 663 ARG A N 1
ATOM 5176 C CA . ARG A 1 663 ? 24.135 -4.789 7.652 1.00 87.12 663 ARG A CA 1
ATOM 5177 C C . ARG A 1 663 ? 23.600 -4.998 9.058 1.00 87.12 663 ARG A C 1
ATOM 5179 O O . ARG A 1 663 ? 22.460 -4.656 9.347 1.00 87.12 663 ARG A O 1
ATOM 5186 N N . THR A 1 664 ? 24.438 -5.520 9.950 1.00 91.00 664 THR A N 1
ATOM 5187 C CA . THR A 1 664 ? 24.140 -5.632 11.385 1.00 91.00 664 THR A CA 1
ATOM 5188 C C . THR A 1 664 ? 24.959 -4.629 12.187 1.00 91.00 664 THR A C 1
ATOM 5190 O O . THR A 1 664 ? 26.164 -4.492 11.963 1.00 91.00 664 THR A O 1
ATOM 5193 N N . ILE A 1 665 ? 24.322 -3.986 13.158 1.00 93.06 665 ILE A N 1
ATOM 5194 C CA . ILE A 1 665 ? 24.885 -2.943 14.008 1.00 93.06 665 ILE A CA 1
ATOM 5195 C C . ILE A 1 665 ? 24.980 -3.465 15.443 1.00 93.06 665 ILE A C 1
ATOM 5197 O O . ILE A 1 665 ? 24.001 -3.962 15.998 1.00 93.06 665 ILE A O 1
ATOM 5201 N N . ALA A 1 666 ? 26.153 -3.327 16.060 1.00 93.00 666 ALA A N 1
ATOM 5202 C CA . ALA A 1 666 ? 26.318 -3.538 17.493 1.00 93.00 666 ALA A CA 1
ATOM 5203 C C . ALA A 1 666 ? 26.014 -2.230 18.238 1.00 93.00 666 ALA A C 1
ATOM 5205 O O . ALA A 1 666 ? 26.672 -1.206 18.019 1.00 93.00 666 ALA A O 1
ATOM 5206 N N . VAL A 1 667 ? 24.996 -2.253 19.093 1.00 92.81 667 VAL A N 1
ATOM 5207 C CA . VAL A 1 667 ? 24.508 -1.106 19.860 1.00 92.81 667 VAL A CA 1
ATOM 5208 C C . VAL A 1 667 ? 24.772 -1.357 21.340 1.00 92.81 667 VAL A C 1
ATOM 5210 O O . VAL A 1 667 ? 24.265 -2.305 21.929 1.00 92.81 667 VAL A O 1
ATOM 5213 N N . THR A 1 668 ? 25.574 -0.501 21.962 1.00 92.25 668 THR A N 1
ATOM 5214 C CA . THR A 1 668 ? 25.838 -0.530 23.403 1.00 92.25 668 THR A CA 1
ATOM 5215 C C . THR A 1 668 ? 24.831 0.356 24.125 1.00 92.25 668 THR A C 1
ATOM 5217 O O . THR A 1 668 ? 24.792 1.565 23.893 1.00 92.25 668 THR A O 1
ATOM 5220 N N . GLN A 1 669 ? 24.050 -0.224 25.033 1.00 87.88 669 GLN A N 1
ATOM 5221 C CA . GLN A 1 669 ? 23.124 0.511 25.891 1.00 87.88 669 GLN A CA 1
ATOM 5222 C C . GLN A 1 669 ? 23.815 0.917 27.204 1.00 87.88 669 GLN A C 1
ATOM 5224 O O . GLN A 1 669 ? 24.377 0.079 27.919 1.00 87.88 669 GLN A O 1
ATOM 5229 N N . HIS A 1 670 ? 23.764 2.208 27.542 1.00 83.94 670 HIS A N 1
ATOM 5230 C CA . HIS A 1 670 ? 24.406 2.784 28.730 1.00 83.94 670 HIS A CA 1
ATOM 5231 C C . HIS A 1 670 ? 23.428 2.846 29.904 1.00 83.94 670 HIS A C 1
ATOM 5233 O O . HIS A 1 670 ? 22.946 3.914 30.276 1.00 83.94 670 HIS A O 1
ATOM 5239 N N . HIS A 1 671 ? 23.107 1.689 30.484 1.00 75.81 671 HIS A N 1
ATOM 5240 C CA . HIS A 1 671 ? 22.281 1.627 31.690 1.00 75.81 671 HIS A CA 1
ATOM 5241 C C . HIS A 1 671 ? 23.125 1.882 32.952 1.00 75.81 671 HIS A C 1
ATOM 5243 O O . HIS A 1 671 ? 24.274 1.448 33.031 1.00 75.81 671 HIS A O 1
ATOM 5249 N N . HIS A 1 672 ? 22.542 2.511 33.981 1.00 62.59 672 HIS A N 1
ATOM 5250 C CA . HIS A 1 672 ? 23.236 2.878 35.230 1.00 62.59 672 HIS A CA 1
ATOM 5251 C C . HIS A 1 672 ? 23.845 1.694 36.011 1.00 62.59 672 HIS A C 1
ATOM 5253 O O . HIS A 1 672 ? 24.686 1.909 36.876 1.00 62.59 672 HIS A O 1
ATOM 5259 N N . LEU A 1 673 ? 23.432 0.453 35.717 1.00 57.75 673 LEU A N 1
ATOM 5260 C CA . LEU A 1 673 ? 23.807 -0.750 36.478 1.00 57.75 673 LEU A CA 1
ATOM 5261 C C . LEU A 1 673 ? 24.589 -1.803 35.669 1.00 57.75 673 LEU A C 1
ATOM 5263 O O . LEU A 1 673 ? 25.306 -2.599 36.270 1.00 57.75 673 LEU A O 1
ATOM 5267 N N . ARG A 1 674 ? 24.468 -1.841 34.330 1.00 61.25 674 ARG A N 1
ATOM 5268 C CA . ARG A 1 674 ? 25.168 -2.790 33.436 1.00 61.25 674 ARG A CA 1
ATOM 5269 C C . ARG A 1 674 ? 25.269 -2.222 32.017 1.00 61.25 674 ARG A C 1
ATOM 5271 O O . ARG A 1 674 ? 24.313 -1.627 31.531 1.00 61.25 674 ARG A O 1
ATOM 5278 N N . ARG A 1 675 ? 26.388 -2.466 31.328 1.00 66.81 675 ARG A N 1
ATOM 5279 C CA . ARG A 1 675 ? 26.492 -2.264 29.872 1.00 66.81 675 ARG A CA 1
ATOM 5280 C C . ARG A 1 675 ? 26.016 -3.532 29.170 1.00 66.81 675 ARG A C 1
ATOM 5282 O O . ARG A 1 675 ? 26.557 -4.603 29.431 1.00 66.81 675 ARG A O 1
ATOM 5289 N N . GLY A 1 676 ? 25.000 -3.403 28.324 1.00 74.88 676 GLY A N 1
ATOM 5290 C CA . GLY A 1 676 ? 24.505 -4.477 27.464 1.00 74.88 676 GLY A CA 1
ATOM 5291 C C . GLY A 1 676 ? 24.805 -4.153 26.008 1.00 74.88 676 GLY A C 1
ATOM 5292 O O . GLY A 1 676 ? 24.634 -3.007 25.590 1.00 74.88 676 GLY A O 1
ATOM 5293 N N . GLU A 1 677 ? 25.267 -5.142 25.251 1.00 86.06 677 GLU A N 1
ATOM 5294 C CA . GLU A 1 677 ? 25.444 -5.025 23.805 1.00 86.06 677 GLU A CA 1
ATOM 5295 C C . GLU A 1 677 ? 24.281 -5.731 23.104 1.00 86.06 677 GLU A C 1
ATOM 5297 O O . GLU A 1 677 ? 23.969 -6.887 23.389 1.00 86.06 677 GLU A O 1
ATOM 5302 N N . LEU A 1 678 ? 23.609 -4.998 22.224 1.00 90.50 678 LEU A N 1
ATOM 5303 C CA . LEU A 1 678 ? 22.453 -5.433 21.456 1.00 90.50 678 LEU A CA 1
ATOM 5304 C C . LEU A 1 678 ? 22.845 -5.485 19.982 1.00 90.50 678 LEU A C 1
ATOM 5306 O O . LEU A 1 678 ? 23.476 -4.563 19.466 1.00 90.50 678 LEU A O 1
ATOM 5310 N N . LYS A 1 679 ? 22.451 -6.551 19.289 1.00 91.44 679 LYS A N 1
ATOM 5311 C CA . LYS A 1 679 ? 22.649 -6.677 17.844 1.00 91.44 679 LYS A CA 1
ATOM 5312 C C . LYS A 1 679 ? 21.371 -6.250 17.123 1.00 91.44 679 LYS A C 1
ATOM 5314 O O . LYS A 1 679 ? 20.339 -6.896 17.281 1.00 91.44 679 LYS A O 1
ATOM 5319 N N . VAL A 1 680 ? 21.454 -5.176 16.344 1.00 91.56 680 VAL A N 1
ATOM 5320 C CA . VAL A 1 680 ? 20.371 -4.637 15.505 1.00 91.56 680 VAL A CA 1
ATOM 5321 C C . VAL A 1 680 ? 20.643 -5.006 14.044 1.00 91.56 680 VAL A C 1
ATOM 5323 O O . VAL A 1 680 ? 21.791 -4.996 13.603 1.00 91.56 680 VAL A O 1
ATOM 5326 N N . GLY A 1 681 ? 19.607 -5.343 13.286 1.00 86.06 681 GLY A N 1
ATOM 5327 C CA . GLY A 1 681 ? 19.678 -5.778 11.893 1.00 86.06 681 GLY A CA 1
ATOM 5328 C C . GLY A 1 681 ? 19.465 -7.279 11.694 1.00 86.06 681 GLY A C 1
ATOM 5329 O O . GLY A 1 681 ? 19.059 -7.979 12.625 1.00 86.06 681 GLY A O 1
ATOM 5330 N N . PRO A 1 682 ? 19.751 -7.783 10.483 1.00 88.12 682 PRO A N 1
ATOM 5331 C CA . PRO A 1 682 ? 20.285 -7.046 9.332 1.00 88.12 682 PRO A CA 1
ATOM 5332 C C . PRO A 1 682 ? 19.322 -6.009 8.722 1.00 88.12 682 PRO A C 1
ATOM 5334 O O . PRO A 1 682 ? 18.106 -6.120 8.867 1.00 88.12 682 PRO A O 1
ATOM 5337 N N . THR A 1 683 ? 19.878 -5.000 8.044 1.00 82.06 683 THR A N 1
ATOM 5338 C CA . THR A 1 683 ? 19.116 -4.028 7.243 1.00 82.06 683 THR A CA 1
ATOM 5339 C C . THR A 1 683 ? 18.450 -4.683 6.028 1.00 82.06 683 THR A C 1
ATOM 5341 O O . THR A 1 683 ? 19.020 -5.575 5.397 1.00 82.06 683 THR A O 1
ATOM 5344 N N . ASN A 1 684 ? 17.239 -4.235 5.694 1.00 77.25 684 ASN A N 1
ATOM 5345 C CA . ASN A 1 684 ? 16.471 -4.670 4.527 1.00 77.25 684 ASN A CA 1
ATOM 5346 C C . ASN A 1 684 ? 16.904 -3.932 3.240 1.00 77.25 684 ASN A C 1
ATOM 5348 O O . ASN A 1 684 ? 17.853 -3.148 3.244 1.00 77.25 684 ASN A O 1
ATOM 5352 N N . VAL A 1 685 ? 16.185 -4.153 2.135 1.00 72.06 685 VAL A N 1
ATOM 5353 C CA . VAL A 1 685 ? 16.426 -3.499 0.829 1.00 72.06 685 VAL A CA 1
ATOM 5354 C C . VAL A 1 685 ? 16.281 -1.971 0.855 1.00 72.06 685 VAL A C 1
ATOM 5356 O O . VAL A 1 685 ? 16.848 -1.287 0.007 1.00 72.06 685 VAL A O 1
ATOM 5359 N N . ASN A 1 686 ? 15.581 -1.429 1.856 1.00 74.75 686 ASN A N 1
ATOM 5360 C CA . ASN A 1 686 ? 15.475 0.008 2.115 1.00 74.75 686 ASN A CA 1
ATOM 5361 C C . ASN A 1 686 ? 16.565 0.503 3.078 1.00 74.75 686 ASN A C 1
ATOM 5363 O O . ASN A 1 686 ? 16.521 1.646 3.510 1.00 74.75 686 ASN A O 1
ATOM 5367 N N . GLY A 1 687 ? 17.535 -0.336 3.453 1.00 83.25 687 GLY A N 1
ATOM 5368 C CA . GLY A 1 687 ? 18.640 0.054 4.330 1.00 83.25 687 GLY A CA 1
ATOM 5369 C C . GLY A 1 687 ? 18.258 0.183 5.787 1.00 83.25 687 GLY A C 1
ATOM 5370 O O . GLY A 1 687 ? 19.085 0.629 6.576 1.00 83.25 687 GLY A O 1
ATOM 5371 N N . LEU A 1 688 ? 17.037 -0.213 6.145 1.00 87.69 688 LEU A N 1
ATOM 5372 C CA . LEU A 1 688 ? 16.502 -0.129 7.492 1.00 87.69 688 LEU A CA 1
ATOM 5373 C C . LEU A 1 688 ? 16.554 -1.488 8.179 1.00 87.69 688 LEU A C 1
ATOM 5375 O O . LEU A 1 688 ? 16.143 -2.511 7.637 1.00 87.69 688 LEU A O 1
ATOM 5379 N N . ALA A 1 689 ? 17.036 -1.487 9.408 1.00 89.81 689 ALA A N 1
ATOM 5380 C CA . ALA A 1 689 ? 16.897 -2.566 10.362 1.00 89.81 689 ALA A CA 1
ATOM 5381 C C . ALA A 1 689 ? 15.807 -2.176 11.360 1.00 89.81 689 ALA A C 1
ATOM 5383 O O . ALA A 1 689 ? 15.879 -1.089 11.929 1.00 89.81 689 ALA A O 1
ATOM 5384 N N . SER A 1 690 ? 14.839 -3.063 11.596 1.00 91.94 690 SER A N 1
ATOM 5385 C CA . SER A 1 690 ? 13.885 -2.931 12.697 1.00 91.94 690 SER A CA 1
ATOM 5386 C C . SER A 1 690 ? 13.773 -4.249 13.457 1.00 91.94 690 SER A C 1
ATOM 5388 O O . SER A 1 690 ? 13.398 -5.277 12.886 1.00 91.94 690 SER A O 1
ATOM 5390 N N . ASN A 1 691 ? 14.123 -4.239 14.743 1.00 92.19 691 ASN A N 1
ATOM 5391 C CA . ASN A 1 691 ? 14.072 -5.419 15.605 1.00 92.19 691 ASN A CA 1
ATOM 5392 C C . ASN A 1 691 ? 13.483 -5.062 16.974 1.00 92.19 691 ASN A C 1
ATOM 5394 O O . ASN A 1 691 ? 13.944 -4.130 17.630 1.00 92.19 691 ASN A O 1
ATOM 5398 N N . VAL A 1 692 ? 12.527 -5.856 17.466 1.00 92.25 692 VAL A N 1
ATOM 5399 C CA . VAL A 1 692 ? 12.012 -5.734 18.840 1.00 92.25 692 VAL A CA 1
ATOM 5400 C C . VAL A 1 692 ? 12.886 -6.550 19.794 1.00 92.25 692 VAL A C 1
ATOM 5402 O O . VAL A 1 692 ? 12.734 -7.771 19.915 1.00 92.25 692 VAL A O 1
ATOM 5405 N N . LEU A 1 693 ? 13.790 -5.875 20.500 1.00 92.38 693 LEU A N 1
ATOM 5406 C CA . LEU A 1 693 ? 14.794 -6.493 21.370 1.00 92.38 693 LEU A CA 1
ATOM 5407 C C . LEU A 1 693 ? 14.415 -6.362 22.847 1.00 92.38 693 LEU A C 1
ATOM 5409 O O . LEU A 1 693 ? 13.775 -5.391 23.249 1.00 92.38 693 LEU A O 1
ATOM 5413 N N . ALA A 1 694 ? 14.812 -7.344 23.658 1.00 90.56 694 ALA A N 1
ATOM 5414 C CA . ALA A 1 694 ? 14.705 -7.248 25.110 1.00 90.56 694 ALA A CA 1
ATOM 5415 C C . ALA A 1 694 ? 15.709 -6.216 25.641 1.00 90.56 694 ALA A C 1
ATOM 5417 O O . ALA A 1 694 ? 16.864 -6.197 25.215 1.00 90.56 694 ALA A O 1
ATOM 5418 N N . VAL A 1 695 ? 15.272 -5.377 26.578 1.00 89.75 695 VAL A N 1
ATOM 5419 C CA . VAL A 1 695 ? 16.108 -4.348 27.209 1.00 89.75 695 VAL A CA 1
ATOM 5420 C C . VAL A 1 695 ? 16.081 -4.502 28.731 1.00 89.75 695 VAL A C 1
ATOM 5422 O O . VAL A 1 695 ? 15.112 -5.039 29.274 1.00 89.75 695 VAL A O 1
ATOM 5425 N N . PRO A 1 696 ? 17.121 -4.051 29.456 1.00 87.31 696 PRO A N 1
ATOM 5426 C CA . PRO A 1 696 ? 17.108 -4.048 30.914 1.00 87.31 696 PRO A CA 1
ATOM 5427 C C . PRO A 1 696 ? 15.928 -3.245 31.462 1.00 87.31 696 PRO A C 1
ATOM 5429 O O . PRO A 1 696 ? 15.503 -2.261 30.848 1.00 87.31 696 PRO A O 1
ATOM 5432 N N . SER A 1 697 ? 15.436 -3.636 32.637 1.00 82.44 697 SER A N 1
ATOM 5433 C CA . SER A 1 697 ? 14.382 -2.902 33.335 1.00 82.44 697 SER A CA 1
ATOM 5434 C C . SER A 1 697 ? 14.819 -1.474 33.650 1.00 82.44 697 SER A C 1
ATOM 5436 O O . SER A 1 697 ? 15.853 -1.272 34.283 1.00 82.44 697 SER A O 1
ATOM 5438 N N . GLY A 1 698 ? 14.005 -0.505 33.234 1.00 80.12 698 GLY A N 1
ATOM 5439 C CA . GLY A 1 698 ? 14.213 0.921 33.478 1.00 80.12 698 GLY A CA 1
ATOM 5440 C C . GLY A 1 698 ? 13.102 1.523 34.337 1.00 80.12 698 GLY A C 1
ATOM 5441 O O . GLY A 1 698 ? 12.030 0.938 34.508 1.00 80.12 698 GLY A O 1
ATOM 5442 N N . GLY A 1 699 ? 13.362 2.707 34.890 1.00 83.88 699 GLY A N 1
ATOM 5443 C CA . GLY A 1 699 ? 12.345 3.470 35.611 1.00 83.88 699 GLY A CA 1
ATOM 5444 C C . GLY A 1 699 ? 11.300 4.033 34.647 1.00 83.88 699 GLY A C 1
ATOM 5445 O O . GLY A 1 699 ? 11.631 4.463 33.543 1.00 83.88 699 GLY A O 1
ATOM 5446 N N . ARG A 1 700 ? 10.027 4.076 35.053 1.00 87.69 700 ARG A N 1
ATOM 5447 C CA . ARG A 1 700 ? 8.974 4.713 34.244 1.00 87.69 700 ARG A CA 1
ATOM 5448 C C . ARG A 1 700 ? 9.341 6.174 33.967 1.00 87.69 700 ARG A C 1
ATOM 5450 O O . ARG A 1 700 ? 9.650 6.920 34.893 1.00 87.69 700 ARG A O 1
ATOM 5457 N N . GLY A 1 701 ? 9.328 6.562 32.696 1.00 89.12 701 GLY A N 1
ATOM 5458 C CA . GLY A 1 701 ? 9.721 7.895 32.239 1.00 89.12 701 GLY A CA 1
ATOM 5459 C C . GLY A 1 701 ? 11.233 8.140 32.163 1.00 89.12 701 GLY A C 1
ATOM 5460 O O . GLY A 1 701 ? 11.642 9.259 31.857 1.00 89.12 701 GLY A O 1
ATOM 5461 N N . SER A 1 702 ? 12.076 7.133 32.426 1.00 90.69 702 SER A N 1
ATOM 5462 C CA . SER A 1 702 ? 13.529 7.271 32.268 1.00 90.69 702 SER A CA 1
ATOM 5463 C C . SER A 1 702 ? 13.947 7.239 30.797 1.00 90.69 702 SER A C 1
ATOM 5465 O O . SER A 1 702 ? 13.339 6.534 29.988 1.00 90.69 702 SER A O 1
ATOM 5467 N N . LEU A 1 703 ? 15.019 7.963 30.475 1.00 91.94 703 LEU A N 1
ATOM 5468 C CA . LEU A 1 703 ? 15.686 7.930 29.176 1.00 91.94 703 LEU A CA 1
ATOM 5469 C C . LEU A 1 703 ? 17.029 7.216 29.312 1.00 91.94 703 LEU A C 1
ATOM 5471 O O . LEU A 1 703 ? 17.857 7.603 30.136 1.00 91.94 703 LEU A O 1
ATOM 5475 N N . VAL A 1 704 ? 17.260 6.206 28.478 1.00 92.31 704 VAL A N 1
ATOM 5476 C CA . VAL A 1 704 ? 18.532 5.478 28.422 1.00 92.31 704 VAL A CA 1
ATOM 5477 C C . VAL A 1 704 ? 19.210 5.759 27.090 1.00 92.31 704 VAL A C 1
ATOM 5479 O O . VAL A 1 704 ? 18.605 5.602 26.033 1.00 92.31 704 VAL A O 1
ATOM 5482 N N . LYS A 1 705 ? 20.475 6.180 27.138 1.00 93.44 705 LYS A N 1
ATOM 5483 C CA . LYS A 1 705 ? 21.276 6.438 25.940 1.00 93.44 705 LYS A CA 1
ATOM 5484 C C . LYS A 1 705 ? 21.863 5.132 25.408 1.00 93.44 705 LYS A C 1
ATOM 5486 O O . LYS A 1 705 ? 22.410 4.344 26.182 1.00 93.44 705 LYS A O 1
ATOM 5491 N N . SER A 1 706 ? 21.825 4.949 24.094 1.00 93.62 706 SER A N 1
ATOM 5492 C CA . SER A 1 706 ? 22.501 3.847 23.405 1.00 93.62 706 SER A CA 1
ATOM 5493 C C . SER A 1 706 ? 23.386 4.390 22.289 1.00 93.62 706 SER A C 1
ATOM 5495 O O . SER A 1 706 ? 23.043 5.388 21.656 1.00 93.62 706 SER A O 1
ATOM 5497 N N . THR A 1 707 ? 24.535 3.758 22.060 1.00 94.62 707 THR A N 1
ATOM 5498 C CA . THR A 1 707 ? 25.519 4.206 21.063 1.00 94.62 707 THR A CA 1
ATOM 5499 C C . THR A 1 707 ? 26.086 3.041 20.267 1.00 94.62 707 THR A C 1
ATOM 5501 O O . THR A 1 707 ? 26.218 1.943 20.805 1.00 94.62 707 THR A O 1
ATOM 5504 N N . THR A 1 708 ? 26.533 3.284 19.039 1.00 92.94 708 THR A N 1
ATOM 5505 C CA . THR A 1 708 ? 27.379 2.340 18.291 1.00 92.94 708 THR A CA 1
ATOM 5506 C C . THR A 1 708 ? 28.802 2.880 18.123 1.00 92.94 708 THR A C 1
ATOM 5508 O O . THR A 1 708 ? 29.019 4.089 18.155 1.00 92.94 708 THR A O 1
ATOM 5511 N N . LYS A 1 709 ? 29.788 1.981 18.003 1.00 87.62 709 LYS A N 1
ATOM 5512 C CA . LYS A 1 709 ? 31.211 2.336 17.833 1.00 87.62 709 LYS A CA 1
ATOM 5513 C C . LYS A 1 709 ? 31.633 2.472 16.367 1.00 87.62 709 LYS A C 1
ATOM 5515 O O . LYS A 1 709 ? 32.646 3.105 16.095 1.00 87.62 709 LYS A O 1
ATOM 5520 N N . LEU A 1 710 ? 30.906 1.834 15.449 1.00 85.06 710 LEU A N 1
ATOM 5521 C CA . LEU A 1 710 ? 31.214 1.777 14.016 1.00 85.06 710 LEU A CA 1
ATOM 5522 C C . LEU A 1 710 ? 30.124 2.506 13.226 1.00 85.06 710 LEU A C 1
ATOM 5524 O O . LEU A 1 710 ? 29.008 2.658 13.716 1.00 85.06 710 LEU A O 1
ATOM 5528 N N . GLY A 1 711 ? 30.444 2.952 12.012 1.00 77.31 711 GLY A N 1
ATOM 5529 C CA . GLY A 1 711 ? 29.486 3.676 11.176 1.00 77.31 711 GLY A CA 1
ATOM 5530 C C . GLY A 1 711 ? 29.381 5.183 11.441 1.00 77.31 711 GLY A C 1
ATOM 5531 O O . GLY A 1 711 ? 28.321 5.769 11.230 1.00 77.31 711 GLY A O 1
ATOM 5532 N N . GLY A 1 712 ? 30.446 5.800 11.969 1.00 79.38 712 GLY A N 1
ATOM 5533 C CA . GLY A 1 712 ? 30.536 7.248 12.196 1.00 79.38 712 GLY A CA 1
ATOM 5534 C C . GLY A 1 712 ? 30.904 8.049 10.939 1.00 79.38 712 GLY A C 1
ATOM 5535 O O . GLY A 1 712 ? 31.083 7.489 9.859 1.00 79.38 712 GLY A O 1
ATOM 5536 N N . GLY A 1 713 ? 31.056 9.364 11.090 1.00 83.50 713 GLY A N 1
ATOM 5537 C CA . GLY A 1 713 ? 31.364 10.297 10.000 1.00 83.50 713 GLY A CA 1
ATOM 5538 C C . GLY A 1 713 ? 30.429 11.502 10.004 1.00 83.50 713 GLY A C 1
ATOM 5539 O O . GLY A 1 713 ? 29.524 11.592 10.838 1.00 83.50 713 GLY A O 1
ATOM 5540 N N . GLU A 1 714 ? 30.656 12.432 9.081 1.00 82.94 714 GLU A N 1
ATOM 5541 C CA . GLU A 1 714 ? 29.751 13.560 8.866 1.00 82.94 714 GLU A CA 1
ATOM 5542 C C . GLU A 1 714 ? 28.358 13.050 8.468 1.00 82.94 714 GLU A C 1
ATOM 5544 O O . GLU A 1 714 ? 28.226 12.141 7.651 1.00 82.94 714 GLU A O 1
ATOM 5549 N N . GLY A 1 715 ? 27.316 13.570 9.120 1.00 85.25 715 GLY A N 1
ATOM 5550 C CA . GLY A 1 715 ? 25.933 13.145 8.899 1.00 85.25 715 GLY A CA 1
ATOM 5551 C C . GLY A 1 715 ? 25.517 11.816 9.555 1.00 85.25 715 GLY A C 1
ATOM 5552 O O . GLY A 1 715 ? 24.345 11.451 9.469 1.00 85.25 715 GLY A O 1
ATOM 5553 N N . ALA A 1 716 ? 26.413 11.098 10.245 1.00 92.06 716 ALA A N 1
ATOM 5554 C CA . ALA A 1 716 ? 26.057 9.893 11.001 1.00 92.06 716 ALA A CA 1
ATOM 5555 C C . ALA A 1 716 ? 25.285 10.221 12.297 1.00 92.06 716 ALA A C 1
ATOM 5557 O O . ALA A 1 716 ? 25.545 11.220 12.967 1.00 92.06 716 ALA A O 1
ATOM 5558 N N . ILE A 1 717 ? 24.381 9.328 12.710 1.00 94.94 717 ILE A N 1
ATOM 5559 C CA . ILE A 1 717 ? 23.637 9.420 13.975 1.00 94.94 717 ILE A CA 1
ATOM 5560 C C . ILE A 1 717 ? 23.952 8.159 14.773 1.00 94.94 717 ILE A C 1
ATOM 5562 O O . ILE A 1 717 ? 23.200 7.195 14.777 1.00 94.94 717 ILE A O 1
ATOM 5566 N N . ILE A 1 718 ? 25.096 8.146 15.448 1.00 94.38 718 ILE A N 1
ATOM 5567 C CA . ILE A 1 718 ? 25.576 6.966 16.189 1.00 94.38 718 ILE A CA 1
ATOM 5568 C C . ILE A 1 718 ? 25.032 6.875 17.620 1.00 94.38 718 ILE A C 1
ATOM 5570 O O . ILE A 1 718 ? 25.429 5.986 18.375 1.00 94.38 718 ILE A O 1
ATOM 5574 N N . GLU A 1 719 ? 24.138 7.788 18.002 1.00 94.44 719 GLU A N 1
ATOM 5575 C CA . GLU A 1 719 ? 23.524 7.859 19.325 1.00 94.44 719 GLU A CA 1
ATOM 5576 C C . GLU A 1 719 ? 21.996 7.913 19.220 1.00 94.44 719 GLU A C 1
ATOM 5578 O O . GLU A 1 719 ? 21.438 8.694 18.447 1.00 94.44 719 GLU A O 1
ATOM 5583 N N . MET A 1 720 ? 21.322 7.134 20.062 1.00 95.00 720 MET A N 1
ATOM 5584 C CA . MET A 1 720 ? 19.867 7.154 20.223 1.00 95.00 720 MET A CA 1
ATOM 5585 C C . MET A 1 720 ? 19.479 7.218 21.700 1.00 95.00 720 MET A C 1
ATOM 5587 O O . MET A 1 720 ? 20.279 6.907 22.593 1.00 95.00 720 MET A O 1
ATOM 5591 N N . GLN A 1 721 ? 18.227 7.583 21.950 1.00 94.88 721 GLN A N 1
ATOM 5592 C CA . GLN A 1 721 ? 17.612 7.522 23.272 1.00 94.88 721 GLN A CA 1
ATOM 5593 C C . GLN A 1 721 ? 16.421 6.561 23.284 1.00 94.88 721 GLN A C 1
ATOM 5595 O O . GLN A 1 721 ? 15.577 6.600 22.391 1.00 94.88 721 GLN A O 1
ATOM 5600 N N . THR A 1 722 ? 16.340 5.746 24.334 1.00 95.31 722 THR A N 1
ATOM 5601 C CA . THR A 1 722 ? 15.219 4.843 24.610 1.00 95.31 722 THR A CA 1
ATOM 5602 C C . THR A 1 722 ? 14.406 5.372 25.783 1.00 95.31 722 THR A C 1
ATOM 5604 O O . THR A 1 722 ? 14.918 5.459 26.903 1.00 95.31 722 THR A O 1
ATOM 5607 N N . TYR A 1 723 ? 13.144 5.721 25.537 1.00 95.31 723 TYR A N 1
ATOM 5608 C CA . TYR A 1 723 ? 12.205 6.190 26.558 1.00 95.31 723 TYR A CA 1
ATOM 5609 C C . TYR A 1 723 ? 11.409 5.035 27.170 1.00 95.31 723 TYR A C 1
ATOM 5611 O O . TYR A 1 723 ? 10.812 4.252 26.444 1.00 95.31 723 TYR A O 1
ATOM 5619 N N . TYR A 1 724 ? 11.350 4.928 28.496 1.00 93.69 724 TYR A N 1
ATOM 5620 C CA . TYR A 1 724 ? 10.645 3.834 29.178 1.00 93.69 724 TYR A CA 1
ATOM 5621 C C . TYR A 1 724 ? 9.196 4.208 29.512 1.00 93.69 724 TYR A C 1
ATOM 5623 O O . TYR A 1 724 ? 8.886 4.685 30.610 1.00 93.69 724 TYR A O 1
ATOM 5631 N N . ALA A 1 725 ? 8.290 3.953 28.568 1.00 90.75 725 ALA A N 1
ATOM 5632 C CA . ALA A 1 725 ? 6.856 4.116 28.751 1.00 90.75 725 ALA A CA 1
ATOM 5633 C C . ALA A 1 725 ? 6.311 2.898 29.515 1.00 90.75 725 ALA A C 1
ATOM 5635 O O . ALA A 1 725 ? 6.087 1.839 28.941 1.00 90.75 725 ALA A O 1
ATOM 5636 N N . GLY A 1 726 ? 6.107 3.014 30.833 1.00 86.81 726 GLY A N 1
ATOM 5637 C CA . GLY A 1 726 ? 5.405 1.975 31.606 1.00 86.81 726 GLY A CA 1
ATOM 5638 C C . GLY A 1 726 ? 4.053 1.576 30.980 1.00 86.81 726 GLY A C 1
ATOM 5639 O O . GLY A 1 726 ? 3.528 2.315 30.147 1.00 86.81 726 GLY A O 1
ATOM 5640 N N . PRO A 1 727 ? 3.450 0.451 31.384 1.00 88.00 727 PRO A N 1
ATOM 5641 C CA . PRO A 1 727 ? 2.342 -0.165 30.651 1.00 88.00 727 PRO A CA 1
ATOM 5642 C C . PRO A 1 727 ? 1.042 0.654 30.692 1.00 88.00 727 PRO A C 1
ATOM 5644 O O . PRO A 1 727 ? 0.229 0.555 29.779 1.00 88.00 727 PRO A O 1
ATOM 5647 N N . ASP A 1 728 ? 0.877 1.494 31.715 1.00 89.81 728 ASP A N 1
ATOM 5648 C CA . ASP A 1 728 ? -0.290 2.356 31.930 1.00 89.81 728 ASP A CA 1
ATOM 5649 C C . ASP A 1 728 ? 0.133 3.833 31.944 1.00 89.81 728 ASP A C 1
ATOM 5651 O O . ASP A 1 728 ? 1.322 4.144 32.028 1.00 89.81 728 ASP A O 1
ATOM 5655 N N . GLY A 1 729 ? -0.830 4.754 31.917 1.00 92.50 729 GLY A N 1
ATOM 5656 C CA . GLY A 1 729 ? -0.585 6.201 31.905 1.00 92.50 729 GLY A CA 1
ATOM 5657 C C . GLY A 1 729 ? -1.055 6.855 30.608 1.00 92.50 729 GLY A C 1
ATOM 5658 O O . GLY A 1 729 ? -1.845 6.272 29.867 1.00 92.50 729 GLY A O 1
ATOM 5659 N N . TRP A 1 730 ? -0.581 8.071 30.347 1.00 96.19 730 TRP A N 1
ATOM 5660 C CA . TRP A 1 730 ? -0.977 8.852 29.173 1.00 96.19 730 TRP A CA 1
ATOM 5661 C C . TRP A 1 730 ? 0.038 8.740 28.038 1.00 96.19 730 TRP A C 1
ATOM 5663 O O . TRP A 1 730 ? 1.229 8.522 28.269 1.00 96.19 730 TRP A O 1
ATOM 5673 N N . GLY A 1 731 ? -0.415 8.902 26.805 1.00 97.44 731 GLY A N 1
ATOM 5674 C CA . GLY A 1 731 ? 0.457 9.104 25.657 1.00 97.44 731 GLY A CA 1
ATOM 5675 C C . GLY A 1 731 ? -0.111 10.149 24.709 1.00 97.44 731 GLY A C 1
ATOM 5676 O O . GLY A 1 731 ? -1.320 10.382 24.691 1.00 97.44 731 GLY A O 1
ATOM 5677 N N . ILE A 1 732 ? 0.774 10.780 23.945 1.00 98.50 732 ILE A N 1
ATOM 5678 C CA . ILE A 1 732 ? 0.420 11.680 22.849 1.00 98.50 732 ILE A CA 1
ATOM 5679 C C . ILE A 1 732 ? 0.948 11.088 21.548 1.00 98.50 732 ILE A C 1
ATOM 5681 O O . ILE A 1 732 ? 2.121 10.718 21.474 1.00 98.50 732 ILE A O 1
ATOM 5685 N N . ILE A 1 733 ? 0.082 11.019 20.539 1.00 98.75 733 ILE A N 1
ATOM 5686 C CA . ILE A 1 733 ? 0.462 10.780 19.145 1.00 98.75 733 ILE A CA 1
ATOM 5687 C C . ILE A 1 733 ? 0.155 12.070 18.387 1.00 98.75 733 ILE A C 1
ATOM 5689 O O . ILE A 1 733 ? -1.002 12.461 18.276 1.00 98.75 733 ILE A O 1
ATOM 5693 N N . SER A 1 734 ? 1.192 12.746 17.917 1.00 98.69 734 SER A N 1
ATOM 5694 C CA . SER A 1 734 ? 1.089 13.977 17.136 1.00 98.69 734 SER A CA 1
ATOM 5695 C C . SER A 1 734 ? 1.447 13.683 15.694 1.00 98.69 734 SER A C 1
ATOM 5697 O O . SER A 1 734 ? 2.524 13.139 15.450 1.00 98.69 734 SER A O 1
ATOM 5699 N N . ASP A 1 735 ? 0.619 14.100 14.748 1.00 98.38 735 ASP A N 1
ATOM 5700 C CA . ASP A 1 735 ? 1.086 14.305 13.382 1.00 98.38 735 ASP A CA 1
ATOM 5701 C C . ASP A 1 735 ? 2.162 15.415 13.328 1.00 98.38 735 ASP A C 1
ATOM 5703 O O . ASP A 1 735 ? 2.297 16.201 14.275 1.00 98.38 735 ASP A O 1
ATOM 5707 N N . ILE A 1 736 ? 2.985 15.444 12.274 1.00 98.00 736 ILE A N 1
ATOM 5708 C CA . ILE A 1 736 ? 4.028 16.462 12.088 1.00 98.00 736 ILE A CA 1
ATOM 5709 C C . ILE A 1 736 ? 3.616 17.545 11.091 1.00 98.00 736 ILE A C 1
ATOM 5711 O O . ILE A 1 736 ? 3.710 18.738 11.405 1.00 98.00 736 ILE A O 1
ATOM 5715 N N . ASP A 1 737 ? 3.253 17.138 9.881 1.00 95.12 737 ASP A N 1
ATOM 5716 C CA . ASP A 1 737 ? 3.243 17.991 8.699 1.00 95.12 737 ASP A CA 1
ATOM 5717 C C . ASP A 1 737 ? 1.931 18.785 8.630 1.00 95.12 737 ASP A C 1
ATOM 5719 O O . ASP A 1 737 ? 0.864 18.213 8.519 1.00 95.12 737 ASP A O 1
ATOM 5723 N N . ASP A 1 738 ? 2.004 20.115 8.717 1.00 94.50 738 ASP A N 1
ATOM 5724 C CA . ASP A 1 738 ? 0.870 21.050 8.864 1.00 94.50 738 ASP A CA 1
ATOM 5725 C C . ASP A 1 738 ? 0.089 20.946 10.197 1.00 94.50 738 ASP A C 1
ATOM 5727 O O . ASP A 1 738 ? -0.762 21.797 10.490 1.00 94.50 738 ASP A O 1
ATOM 5731 N N . THR A 1 739 ? 0.477 20.009 11.072 1.00 96.69 739 THR A N 1
ATOM 5732 C CA . THR A 1 739 ? 0.046 19.929 12.480 1.00 96.69 739 THR A CA 1
ATOM 5733 C C . THR A 1 739 ? 0.963 20.715 13.423 1.00 96.69 739 THR A C 1
ATOM 5735 O O . THR A 1 739 ? 0.511 21.632 14.108 1.00 96.69 739 THR A O 1
ATOM 5738 N N . ILE A 1 740 ? 2.258 20.376 13.474 1.00 97.38 740 ILE A N 1
ATOM 5739 C CA . ILE A 1 740 ? 3.254 21.073 14.314 1.00 97.38 740 ILE A CA 1
ATOM 5740 C C . ILE A 1 740 ? 4.311 21.814 13.493 1.00 97.38 740 ILE A C 1
ATOM 5742 O O . ILE A 1 740 ? 4.883 22.788 13.974 1.00 97.38 740 ILE A O 1
ATOM 5746 N N . LYS A 1 741 ? 4.562 21.399 12.251 1.00 96.38 741 LYS A N 1
ATOM 5747 C CA . LYS A 1 741 ? 5.533 22.019 11.344 1.00 96.38 741 LYS A CA 1
ATOM 5748 C C . LYS A 1 741 ? 4.831 22.500 10.083 1.00 96.38 741 LYS A C 1
ATOM 5750 O O . LYS A 1 741 ? 4.176 21.702 9.418 1.00 96.38 741 LYS A O 1
ATOM 5755 N N . ILE A 1 742 ? 5.061 23.747 9.679 1.00 94.81 742 ILE A N 1
ATOM 5756 C CA . ILE A 1 742 ? 4.601 24.238 8.373 1.00 94.81 742 ILE A CA 1
ATOM 5757 C C . ILE A 1 742 ? 5.287 23.422 7.269 1.00 94.81 742 ILE A C 1
ATOM 5759 O O . ILE A 1 742 ? 6.517 23.368 7.196 1.00 94.81 742 ILE A O 1
ATOM 5763 N N . THR A 1 743 ? 4.500 22.732 6.445 1.00 90.88 743 THR A N 1
ATOM 5764 C CA . THR A 1 743 ? 5.005 21.837 5.388 1.00 90.88 743 THR A CA 1
ATOM 5765 C C . THR A 1 743 ? 4.311 22.065 4.051 1.00 90.88 743 THR A C 1
ATOM 5767 O O . THR A 1 743 ? 4.921 21.812 3.014 1.00 90.88 743 THR A O 1
ATOM 5770 N N . LYS A 1 744 ? 3.085 22.603 4.057 1.00 91.06 744 LYS A N 1
ATOM 5771 C CA . LYS A 1 744 ? 2.278 22.880 2.861 1.00 91.06 744 LYS A CA 1
ATOM 5772 C C . LYS A 1 744 ? 2.057 21.608 2.046 1.00 91.06 744 LYS A C 1
ATOM 5774 O O . LYS A 1 744 ? 2.251 21.593 0.836 1.00 91.06 744 LYS A O 1
ATOM 5779 N N . THR A 1 745 ? 1.620 20.537 2.703 1.00 87.25 745 THR A N 1
ATOM 5780 C CA . THR A 1 745 ? 1.481 19.180 2.138 1.00 87.25 745 THR A CA 1
ATOM 5781 C C . THR A 1 745 ? 0.560 19.097 0.916 1.00 87.25 745 THR A C 1
ATOM 5783 O O . THR A 1 745 ? 0.625 18.148 0.140 1.00 87.25 745 THR A O 1
ATOM 5786 N N . SER A 1 746 ? -0.279 20.110 0.705 1.00 86.75 746 SER A N 1
ATOM 5787 C CA . SER A 1 746 ? -1.142 20.236 -0.473 1.00 86.75 746 SER A CA 1
ATOM 5788 C C . SER A 1 746 ? -0.485 20.965 -1.656 1.00 86.75 746 SER A C 1
ATOM 5790 O O . SER A 1 746 ? -1.161 21.226 -2.645 1.00 86.75 746 SER A O 1
ATOM 5792 N N . ASP A 1 747 ? 0.787 21.353 -1.576 1.00 88.19 747 ASP A N 1
ATOM 5793 C CA . ASP A 1 747 ? 1.516 22.078 -2.621 1.00 88.19 747 ASP A CA 1
ATOM 5794 C C . ASP A 1 747 ? 2.899 21.438 -2.838 1.00 88.19 747 ASP A C 1
ATOM 5796 O O . ASP A 1 747 ? 3.733 21.485 -1.932 1.00 88.19 747 ASP A O 1
ATOM 5800 N N . PRO A 1 748 ? 3.184 20.852 -4.016 1.00 87.88 748 PRO A N 1
ATOM 5801 C CA . PRO A 1 748 ? 4.451 20.165 -4.239 1.00 87.88 748 PRO A CA 1
ATOM 5802 C C . PRO A 1 748 ? 5.644 21.120 -4.143 1.00 87.88 748 PRO A C 1
ATOM 5804 O O . PRO A 1 748 ? 6.667 20.758 -3.566 1.00 87.88 748 PRO A O 1
ATOM 5807 N N . VAL A 1 749 ? 5.516 22.355 -4.640 1.00 90.12 749 VAL A N 1
ATOM 5808 C CA . VAL A 1 749 ? 6.580 23.367 -4.542 1.00 90.12 749 VAL A CA 1
ATOM 5809 C C . VAL A 1 749 ? 6.723 23.839 -3.099 1.00 90.12 749 VAL A C 1
ATOM 5811 O O . VAL A 1 749 ? 7.842 23.979 -2.606 1.00 90.12 749 VAL A O 1
ATOM 5814 N N . GLY A 1 750 ? 5.596 24.008 -2.403 1.00 90.19 750 GLY A N 1
ATOM 5815 C CA . GLY A 1 750 ? 5.553 24.279 -0.968 1.00 90.19 750 GLY A CA 1
ATOM 5816 C C . GLY A 1 750 ? 6.341 23.247 -0.159 1.00 90.19 750 GLY A C 1
ATOM 5817 O O . GLY A 1 750 ? 7.236 23.632 0.590 1.00 90.19 750 GLY A O 1
ATOM 5818 N N . ILE A 1 751 ? 6.097 21.950 -0.381 1.00 91.31 751 ILE A N 1
ATOM 5819 C CA . ILE A 1 751 ? 6.829 20.859 0.284 1.00 91.31 751 ILE A CA 1
ATOM 5820 C C . ILE A 1 751 ? 8.333 20.975 0.026 1.00 91.31 751 ILE A C 1
ATOM 5822 O O . ILE A 1 751 ? 9.124 20.905 0.970 1.00 91.31 751 ILE A O 1
ATOM 5826 N N . LEU A 1 752 ? 8.747 21.152 -1.234 1.00 92.00 752 LEU A N 1
ATOM 5827 C CA . LEU A 1 752 ? 10.167 21.264 -1.583 1.00 92.00 752 LEU A CA 1
ATOM 5828 C C . LEU A 1 752 ? 10.816 22.471 -0.907 1.00 92.00 752 LEU A C 1
ATOM 5830 O O . LEU A 1 752 ? 11.917 22.357 -0.366 1.00 92.00 752 LEU A O 1
ATOM 5834 N N . LYS A 1 753 ? 10.116 23.605 -0.897 1.00 92.12 753 LYS A N 1
ATOM 5835 C CA . LYS A 1 753 ? 10.593 24.852 -0.311 1.00 92.12 753 LYS A CA 1
ATOM 5836 C C . LYS A 1 753 ? 10.738 24.739 1.211 1.00 92.12 753 LYS A C 1
ATOM 5838 O O . LYS A 1 753 ? 11.822 24.977 1.734 1.00 92.12 753 LYS A O 1
ATOM 5843 N N . GLU A 1 754 ? 9.705 24.279 1.914 1.00 92.56 754 GLU A N 1
ATOM 5844 C CA . GLU A 1 754 ? 9.722 24.117 3.381 1.00 92.56 754 GLU A CA 1
ATOM 5845 C C . GLU A 1 754 ? 10.661 22.995 3.859 1.00 92.56 754 GLU A C 1
ATOM 5847 O O . GLU A 1 754 ? 11.052 22.950 5.027 1.00 92.56 754 GLU A O 1
ATOM 5852 N N . THR A 1 755 ? 11.012 22.053 2.979 1.00 92.00 755 THR A N 1
ATOM 5853 C CA . THR A 1 755 ? 11.917 20.945 3.318 1.00 92.00 755 THR A CA 1
ATOM 5854 C C . THR A 1 755 ? 13.376 21.300 3.035 1.00 92.00 755 THR A C 1
ATOM 5856 O O . THR A 1 755 ? 14.232 21.121 3.904 1.00 92.00 755 THR A O 1
ATOM 5859 N N . PHE A 1 756 ? 13.683 21.815 1.842 1.00 92.56 756 PHE A N 1
ATOM 5860 C CA . PHE A 1 756 ? 15.065 21.970 1.372 1.00 92.56 756 PHE A CA 1
ATOM 5861 C C . PHE A 1 756 ? 15.591 23.405 1.408 1.00 92.56 756 PHE A C 1
ATOM 5863 O O . PHE A 1 756 ? 16.805 23.580 1.384 1.00 92.56 756 PHE A O 1
ATOM 5870 N N . VAL A 1 757 ? 14.719 24.414 1.474 1.00 91.69 757 VAL A N 1
ATOM 5871 C CA . VAL A 1 757 ? 15.109 25.826 1.325 1.00 91.69 757 VAL A CA 1
ATOM 5872 C C . VAL A 1 757 ? 14.961 26.579 2.644 1.00 91.69 757 VAL A C 1
ATOM 5874 O O . VAL A 1 757 ? 15.937 27.109 3.165 1.00 91.69 757 VAL A O 1
ATOM 5877 N N . GLU A 1 758 ? 13.750 26.606 3.191 1.00 91.00 758 GLU A N 1
ATOM 5878 C CA . GLU A 1 758 ? 13.382 27.484 4.307 1.00 91.00 758 GLU A CA 1
ATOM 5879 C C . GLU A 1 758 ? 13.813 26.916 5.664 1.00 91.00 758 GLU A C 1
ATOM 5881 O O . GLU A 1 758 ? 13.948 25.703 5.853 1.00 91.00 758 GLU A O 1
ATOM 5886 N N . GLU A 1 759 ? 14.008 27.782 6.655 1.00 91.38 759 GLU A N 1
ATOM 5887 C CA . GLU A 1 759 ? 14.174 27.339 8.041 1.00 91.38 759 GLU A CA 1
ATOM 5888 C C . GLU A 1 759 ? 12.863 26.720 8.564 1.00 91.38 759 GLU A C 1
ATOM 5890 O O . GLU A 1 759 ? 11.796 27.335 8.445 1.00 91.38 759 GLU A O 1
ATOM 5895 N N . PRO A 1 760 ? 12.900 25.503 9.145 1.00 92.94 760 PRO A N 1
ATOM 5896 C CA . PRO A 1 760 ? 11.687 24.797 9.524 1.00 92.94 760 PRO A CA 1
ATOM 5897 C C . PRO A 1 760 ? 10.962 25.542 10.644 1.00 92.94 760 PRO A C 1
ATOM 5899 O O . PRO A 1 760 ? 11.460 25.667 11.765 1.00 92.94 760 PRO A O 1
ATOM 5902 N N . SER A 1 761 ? 9.757 26.009 10.333 1.00 94.75 761 SER A N 1
ATOM 5903 C CA . SER A 1 761 ? 8.972 26.857 11.225 1.00 94.75 761 SER A CA 1
ATOM 5904 C C . SER A 1 761 ? 7.850 26.069 11.911 1.00 94.75 761 SER A C 1
ATOM 5906 O O . SER A 1 761 ? 7.143 25.299 11.245 1.00 94.75 761 SER A O 1
ATOM 5908 N N . PRO A 1 762 ? 7.666 26.225 13.237 1.00 96.88 762 PRO A N 1
ATOM 5909 C CA . PRO A 1 762 ? 6.537 25.628 13.926 1.00 96.88 762 PRO A CA 1
ATOM 5910 C C . PRO A 1 762 ? 5.237 26.339 13.566 1.00 96.88 762 PRO A C 1
ATOM 5912 O O . PRO A 1 762 ? 5.219 27.536 13.280 1.00 96.88 762 PRO A O 1
ATOM 5915 N N . ILE A 1 763 ? 4.138 25.597 13.632 1.00 96.06 763 ILE A N 1
ATOM 5916 C CA . ILE A 1 763 ? 2.800 26.178 13.553 1.00 96.06 763 ILE A CA 1
ATOM 5917 C C . ILE A 1 763 ? 2.600 27.113 14.764 1.00 96.06 763 ILE A C 1
ATOM 5919 O O . ILE A 1 763 ? 2.840 26.676 15.898 1.00 96.06 763 ILE A O 1
ATOM 5923 N N . PRO A 1 764 ? 2.171 28.377 14.568 1.00 95.50 764 PRO A N 1
ATOM 5924 C CA . PRO A 1 764 ? 1.986 29.330 15.662 1.00 95.50 764 PRO A CA 1
ATOM 5925 C C . PRO A 1 764 ? 1.094 28.781 16.786 1.00 95.50 764 PRO A C 1
ATOM 5927 O O . PRO A 1 764 ? 0.069 28.159 16.520 1.00 95.50 764 PRO A O 1
ATOM 5930 N N . GLY A 1 765 ? 1.490 28.985 18.046 1.00 96.50 765 GLY A N 1
ATOM 5931 C CA . GLY A 1 765 ? 0.745 28.541 19.235 1.00 96.50 765 GLY A CA 1
ATOM 5932 C C . GLY A 1 765 ? 0.918 27.060 19.606 1.00 96.50 765 GLY A C 1
ATOM 5933 O O . GLY A 1 765 ? 0.662 26.671 20.750 1.00 96.50 765 GLY A O 1
ATOM 5934 N N . MET A 1 766 ? 1.373 26.209 18.678 1.00 97.81 766 MET A N 1
ATOM 5935 C CA . MET A 1 766 ? 1.567 24.780 18.946 1.00 97.81 766 MET A CA 1
ATOM 5936 C C . MET A 1 766 ? 2.732 24.492 19.911 1.00 97.81 766 MET A C 1
ATOM 5938 O O . MET A 1 766 ? 2.548 23.649 20.794 1.00 97.81 766 MET A O 1
ATOM 5942 N N . PRO A 1 767 ? 3.909 25.153 19.829 1.00 98.38 767 PRO A N 1
ATOM 5943 C CA . PRO A 1 767 ? 4.961 24.988 20.838 1.00 98.38 767 PRO A CA 1
ATOM 5944 C C . PRO A 1 767 ? 4.472 25.292 22.262 1.00 98.38 767 PRO A C 1
ATOM 5946 O O . PRO A 1 767 ? 4.753 24.530 23.193 1.00 98.38 767 PRO A O 1
ATOM 5949 N N . GLU A 1 768 ? 3.687 26.358 22.433 1.00 97.94 768 GLU A N 1
ATOM 5950 C CA . GLU A 1 768 ? 3.102 26.760 23.712 1.00 97.94 768 GLU A CA 1
ATOM 5951 C C . GLU A 1 768 ? 2.100 25.716 24.216 1.00 97.94 768 GLU A C 1
ATOM 5953 O O . GLU A 1 768 ? 2.198 25.287 25.371 1.00 97.94 768 GLU A O 1
ATOM 5958 N N . LEU A 1 769 ? 1.191 25.250 23.350 1.00 97.94 769 LEU A N 1
ATOM 5959 C CA . LEU A 1 769 ? 0.239 24.185 23.675 1.00 97.94 769 LEU A CA 1
ATOM 5960 C C . LEU A 1 769 ? 0.965 22.916 24.142 1.00 97.94 769 LEU A C 1
ATOM 5962 O O . LEU A 1 769 ? 0.612 22.351 25.178 1.00 97.94 769 LEU A O 1
ATOM 5966 N N . TYR A 1 770 ? 2.009 22.481 23.430 1.00 98.19 770 TYR A N 1
ATOM 5967 C CA . TYR A 1 770 ? 2.751 21.258 23.757 1.00 98.19 770 TYR A CA 1
ATOM 5968 C C . TYR A 1 770 ? 3.564 21.402 25.046 1.00 98.19 770 TYR A C 1
ATOM 5970 O O . TYR A 1 770 ? 3.611 20.469 25.856 1.00 98.19 770 TYR A O 1
ATOM 5978 N N . ALA A 1 771 ? 4.174 22.567 25.279 1.00 97.50 771 ALA A N 1
ATOM 5979 C CA . ALA A 1 771 ? 4.879 22.860 26.523 1.00 97.50 771 ALA A CA 1
ATOM 5980 C C . ALA A 1 771 ? 3.925 22.837 27.729 1.00 97.50 771 ALA A C 1
ATOM 5982 O O . ALA A 1 771 ? 4.242 22.239 28.763 1.00 97.50 771 ALA A O 1
ATOM 5983 N N . GLN A 1 772 ? 2.736 23.425 27.586 1.00 96.56 772 GLN A N 1
ATOM 5984 C CA . GLN A 1 772 ? 1.718 23.437 28.634 1.00 96.56 772 GLN A CA 1
ATOM 5985 C C . GLN A 1 772 ? 1.087 22.053 28.839 1.00 96.56 772 GLN A C 1
ATOM 5987 O O . GLN A 1 772 ? 0.952 21.613 29.981 1.00 96.56 772 GLN A O 1
ATOM 5992 N N . ALA A 1 773 ? 0.783 21.316 27.767 1.00 96.12 773 ALA A N 1
ATOM 5993 C CA . ALA A 1 773 ? 0.302 19.937 27.845 1.00 96.12 773 ALA A CA 1
ATOM 5994 C C . ALA A 1 773 ? 1.315 19.036 28.569 1.00 96.12 773 ALA A C 1
ATOM 5996 O O . ALA A 1 773 ? 0.939 18.284 29.469 1.00 96.12 773 ALA A O 1
ATOM 5997 N N . LYS A 1 774 ? 2.614 19.172 28.267 1.00 95.50 774 LYS A N 1
ATOM 5998 C CA . LYS A 1 774 ? 3.691 18.468 28.981 1.00 95.50 774 LYS A CA 1
ATOM 5999 C C . LYS A 1 774 ? 3.745 18.815 30.469 1.00 95.50 774 LYS A C 1
ATOM 6001 O O . LYS A 1 774 ? 4.057 17.941 31.272 1.00 95.50 774 LYS A O 1
ATOM 6006 N N . ALA A 1 775 ? 3.471 20.065 30.841 1.00 95.19 775 ALA A N 1
ATOM 6007 C CA . ALA A 1 775 ? 3.439 20.481 32.243 1.00 95.19 775 ALA A CA 1
ATOM 6008 C C . ALA A 1 775 ? 2.225 19.914 33.005 1.00 95.19 775 ALA A C 1
ATOM 6010 O O . ALA A 1 775 ? 2.315 19.697 34.213 1.00 95.19 775 ALA A O 1
ATOM 6011 N N . LEU A 1 776 ? 1.107 19.673 32.312 1.00 93.81 776 LEU A N 1
ATOM 6012 C CA . LEU A 1 776 ? -0.123 19.114 32.885 1.00 93.81 776 LEU A CA 1
ATOM 6013 C C . LEU A 1 776 ? -0.108 17.588 32.985 1.00 93.81 776 LEU A C 1
ATOM 6015 O O . LEU A 1 776 ? -0.643 17.019 33.938 1.00 93.81 776 LEU A O 1
ATOM 6019 N N . LEU A 1 777 ? 0.458 16.926 31.980 1.00 92.69 777 LEU A N 1
ATOM 6020 C CA . LEU A 1 777 ? 0.482 15.476 31.880 1.00 92.69 777 LEU A CA 1
ATOM 6021 C C . LEU A 1 777 ? 1.526 14.862 32.831 1.00 92.69 777 LEU A C 1
ATOM 6023 O O . LEU A 1 777 ? 2.540 15.491 33.146 1.00 92.69 777 LEU A O 1
ATOM 6027 N N . PRO A 1 778 ? 1.325 13.612 33.292 1.00 90.38 778 PRO A N 1
ATOM 6028 C CA . PRO A 1 778 ? 2.311 12.926 34.121 1.00 90.38 778 PRO A CA 1
ATOM 6029 C C . PRO A 1 778 ? 3.695 12.874 33.466 1.00 90.38 778 PRO A C 1
ATOM 6031 O O . PRO A 1 778 ? 3.820 12.735 32.248 1.00 90.38 778 PRO A O 1
ATOM 6034 N N . ARG A 1 779 ? 4.756 12.911 34.282 1.00 86.25 779 ARG A N 1
ATOM 6035 C CA . ARG A 1 779 ? 6.149 12.880 33.792 1.00 86.25 779 ARG A CA 1
ATOM 6036 C C . ARG A 1 779 ? 6.476 11.644 32.947 1.00 86.25 779 ARG A C 1
ATOM 6038 O O . ARG A 1 779 ? 7.380 11.701 32.120 1.00 86.25 779 ARG A O 1
ATOM 6045 N N . ASP A 1 780 ? 5.758 10.540 33.149 1.00 89.50 780 ASP A N 1
ATOM 6046 C CA . ASP A 1 780 ? 5.923 9.294 32.401 1.00 89.50 780 ASP A CA 1
ATOM 6047 C C . ASP A 1 780 ? 5.036 9.207 31.140 1.00 89.50 780 ASP A C 1
ATOM 6049 O O . ASP A 1 780 ? 4.811 8.108 30.624 1.00 89.50 780 ASP A O 1
ATOM 6053 N N . THR A 1 781 ? 4.534 10.342 30.639 1.00 95.06 781 THR A N 1
ATOM 6054 C CA . THR A 1 781 ? 3.787 10.435 29.375 1.00 95.06 781 THR A CA 1
ATOM 6055 C C . THR A 1 781 ? 4.683 10.143 28.178 1.00 95.06 781 THR A C 1
ATOM 6057 O O . THR A 1 781 ? 5.709 10.796 27.987 1.00 95.06 781 THR A O 1
ATOM 6060 N N . ALA A 1 782 ? 4.266 9.181 27.355 1.00 96.31 782 ALA A N 1
ATOM 6061 C CA . ALA A 1 782 ? 4.970 8.802 26.136 1.00 96.31 782 ALA A CA 1
ATOM 6062 C C . ALA A 1 782 ? 4.572 9.722 24.977 1.00 96.31 782 ALA A C 1
ATOM 6064 O O . ALA A 1 782 ? 3.386 9.958 24.765 1.00 96.31 782 ALA A O 1
ATOM 6065 N N . TRP A 1 783 ? 5.551 10.211 24.221 1.00 97.94 783 TRP A N 1
ATOM 6066 C CA . TRP A 1 783 ? 5.326 11.092 23.075 1.00 97.94 783 TRP A CA 1
ATOM 6067 C C . TRP A 1 783 ? 5.746 10.385 21.791 1.00 97.94 783 TRP A C 1
ATOM 6069 O O . TRP A 1 783 ? 6.882 9.912 21.686 1.00 97.94 783 TRP A O 1
ATOM 6079 N N . PHE A 1 784 ? 4.840 10.346 20.822 1.00 98.56 784 PHE A N 1
ATOM 6080 C CA . PHE A 1 784 ? 5.063 9.835 19.477 1.00 98.56 784 PHE A CA 1
ATOM 6081 C C . PHE A 1 784 ? 4.750 10.938 18.470 1.00 98.56 784 PHE A C 1
ATOM 6083 O O . PHE A 1 784 ? 3.712 11.586 18.565 1.00 98.56 784 PHE A O 1
ATOM 6090 N N . TYR A 1 785 ? 5.643 11.130 17.507 1.00 98.56 785 TYR A N 1
ATOM 6091 C CA . TYR A 1 785 ? 5.464 12.052 16.391 1.00 98.56 785 TYR A CA 1
ATOM 6092 C C . TYR A 1 785 ? 5.399 11.224 15.111 1.00 98.56 785 TYR A C 1
ATOM 6094 O O . TYR A 1 785 ? 6.389 10.595 14.733 1.00 98.56 785 TYR A O 1
ATOM 6102 N N . LEU A 1 786 ? 4.224 11.155 14.501 1.00 97.69 786 LEU A N 1
ATOM 6103 C CA . LEU A 1 786 ? 3.894 10.285 13.382 1.00 97.69 786 LEU A CA 1
ATOM 6104 C C . LEU A 1 786 ? 3.831 11.114 12.100 1.00 97.69 786 LEU A C 1
ATOM 6106 O O . LEU A 1 786 ? 3.058 12.050 12.021 1.00 97.69 786 LEU A O 1
ATOM 6110 N N . SER A 1 787 ? 4.621 10.769 11.089 1.00 95.06 787 SER A N 1
ATOM 6111 C CA . SER A 1 787 ? 4.569 11.430 9.780 1.00 95.06 787 SER A CA 1
ATOM 6112 C C . SER A 1 787 ? 4.655 10.398 8.665 1.00 95.06 787 SER A C 1
ATOM 6114 O O . SER A 1 787 ? 5.323 9.367 8.800 1.00 95.06 787 SER A O 1
ATOM 6116 N N . ALA A 1 788 ? 3.972 10.679 7.554 1.00 90.06 788 ALA A N 1
ATOM 6117 C CA . ALA A 1 788 ? 4.051 9.878 6.335 1.00 90.06 788 ALA A CA 1
ATOM 6118 C C . ALA A 1 788 ? 5.350 10.119 5.543 1.00 90.06 788 ALA A C 1
ATOM 6120 O O . ALA A 1 788 ? 5.607 9.413 4.567 1.00 90.06 788 ALA A O 1
ATOM 6121 N N . SER A 1 789 ? 6.185 11.078 5.964 1.00 91.06 789 SER A N 1
ATOM 6122 C CA . SER A 1 789 ? 7.482 11.360 5.348 1.00 91.06 789 SER A CA 1
ATOM 6123 C C . SER A 1 789 ? 8.438 10.156 5.376 1.00 91.06 789 SER A C 1
ATOM 6125 O O . SER A 1 789 ? 8.384 9.321 6.287 1.00 91.06 789 SER A O 1
ATOM 6127 N N . PRO A 1 790 ? 9.343 10.044 4.384 1.00 90.31 790 PRO A N 1
ATOM 6128 C CA . PRO A 1 790 ? 10.356 8.997 4.366 1.00 90.31 790 PRO A CA 1
ATOM 6129 C C . PRO A 1 790 ? 11.363 9.190 5.505 1.00 90.31 790 PRO A C 1
ATOM 6131 O O . PRO A 1 790 ? 11.717 10.317 5.865 1.00 90.31 790 PRO A O 1
ATOM 6134 N N . TYR A 1 791 ? 11.907 8.085 6.020 1.00 91.25 791 TYR A N 1
ATOM 6135 C CA . TYR A 1 791 ? 12.881 8.108 7.118 1.00 91.25 791 TYR A CA 1
ATOM 6136 C C . TYR A 1 791 ? 14.158 8.922 6.820 1.00 91.25 791 TYR A C 1
ATOM 6138 O O . TYR A 1 791 ? 14.862 9.299 7.755 1.00 91.25 791 TYR A O 1
ATOM 6146 N N . ASN A 1 792 ? 14.454 9.242 5.552 1.00 91.25 792 ASN A N 1
ATOM 6147 C CA . ASN A 1 792 ? 15.533 10.158 5.159 1.00 91.25 792 ASN A CA 1
ATOM 6148 C C . ASN A 1 792 ? 15.404 11.548 5.816 1.00 91.25 792 ASN A C 1
ATOM 6150 O O . ASN A 1 792 ? 16.418 12.203 6.048 1.00 91.25 792 ASN A O 1
ATOM 6154 N N . LEU A 1 793 ? 14.188 11.978 6.182 1.00 93.44 793 LEU A N 1
ATOM 6155 C CA . LEU A 1 793 ? 13.963 13.223 6.925 1.00 93.44 793 LEU A CA 1
ATOM 6156 C C . LEU A 1 793 ? 14.214 13.105 8.436 1.00 93.44 793 LEU A C 1
ATOM 6158 O O . LEU A 1 793 ? 14.088 14.100 9.149 1.00 93.44 793 LEU A O 1
ATOM 6162 N N . TYR A 1 794 ? 14.608 11.937 8.950 1.00 95.25 794 TYR A N 1
ATOM 6163 C CA . TYR A 1 794 ? 14.823 11.735 10.384 1.00 95.25 794 TYR A CA 1
ATOM 6164 C C . TYR A 1 794 ? 15.775 12.760 11.034 1.00 95.25 794 TYR A C 1
ATOM 6166 O O . TYR A 1 794 ? 15.386 13.315 12.062 1.00 95.25 794 TYR A O 1
ATOM 6174 N N . PRO A 1 795 ? 16.973 13.079 10.493 1.00 94.19 795 PRO A N 1
ATOM 6175 C CA . PRO A 1 795 ? 17.864 14.064 11.114 1.00 94.19 795 PRO A CA 1
ATOM 6176 C C . PRO A 1 795 ? 17.221 15.453 11.195 1.00 94.19 795 PRO A C 1
ATOM 6178 O O . PRO A 1 795 ? 17.257 16.097 12.245 1.00 94.19 795 PRO A O 1
ATOM 6181 N N . PHE A 1 796 ? 16.582 15.873 10.101 1.00 94.88 796 PHE A N 1
ATOM 6182 C CA . PHE A 1 796 ? 15.900 17.157 9.970 1.00 94.88 796 PHE A CA 1
ATOM 6183 C C . PHE A 1 796 ? 14.743 17.281 10.972 1.00 94.88 796 PHE A C 1
ATOM 6185 O O . PHE A 1 796 ? 14.709 18.206 11.786 1.00 94.88 796 PHE A O 1
ATOM 6192 N N . LEU A 1 797 ? 13.850 16.289 11.003 1.00 96.88 797 LEU A N 1
ATOM 6193 C CA . LEU A 1 797 ? 12.698 16.273 11.906 1.00 96.88 797 LEU A CA 1
ATOM 6194 C C . LEU A 1 797 ? 13.106 16.086 13.374 1.00 96.88 797 LEU A C 1
ATOM 6196 O O . LEU A 1 797 ? 12.493 16.678 14.264 1.00 96.88 797 LEU A O 1
ATOM 6200 N N . LYS A 1 798 ? 14.168 15.319 13.657 1.00 95.88 798 LYS A N 1
ATOM 6201 C CA . LYS A 1 798 ? 14.718 15.163 15.015 1.00 95.88 798 LYS A CA 1
ATOM 6202 C C . LYS A 1 798 ? 15.218 16.492 15.565 1.00 95.88 798 LYS A C 1
ATOM 6204 O O . LYS A 1 798 ? 14.959 16.785 16.737 1.00 95.88 798 LYS A O 1
ATOM 6209 N N . GLN A 1 799 ? 15.920 17.273 14.745 1.00 95.56 799 GLN A N 1
ATOM 6210 C CA . GLN A 1 799 ? 16.432 18.586 15.130 1.00 95.56 799 GLN A CA 1
ATOM 6211 C C . GLN A 1 799 ? 15.288 19.582 15.352 1.00 95.56 799 GLN A C 1
ATOM 6213 O O . GLN A 1 799 ? 15.233 20.200 16.416 1.00 95.56 799 GLN A O 1
ATOM 6218 N N . PHE A 1 800 ? 14.333 19.653 14.420 1.00 97.44 800 PHE A N 1
ATOM 6219 C CA . PHE A 1 800 ? 13.142 20.495 14.554 1.00 97.44 800 PHE A CA 1
ATOM 6220 C C . PHE A 1 800 ? 12.343 20.168 15.829 1.00 97.44 800 PHE A C 1
ATOM 6222 O O . PHE A 1 800 ? 12.102 21.039 16.667 1.00 97.44 800 PHE A O 1
ATOM 6229 N N . ARG A 1 801 ? 12.026 18.884 16.054 1.00 97.50 801 ARG A N 1
ATOM 6230 C CA . ARG A 1 801 ? 11.353 18.417 17.277 1.00 97.50 801 ARG A CA 1
ATOM 6231 C C . ARG A 1 801 ? 12.131 18.824 18.525 1.00 97.50 801 ARG A C 1
ATOM 6233 O O . ARG A 1 801 ? 11.538 19.291 19.484 1.00 97.50 801 ARG A O 1
ATOM 6240 N N . LYS A 1 802 ? 13.455 18.641 18.536 1.00 96.38 802 LYS A N 1
ATOM 6241 C CA . LYS A 1 802 ? 14.302 18.979 19.693 1.00 96.38 802 LYS A CA 1
ATOM 6242 C C . LYS A 1 802 ? 14.263 20.474 20.034 1.00 96.38 802 LYS A C 1
ATOM 6244 O O . LYS A 1 802 ? 14.413 20.808 21.207 1.00 96.38 802 LYS A O 1
ATOM 6249 N N . GLN A 1 803 ? 14.093 21.340 19.039 1.00 97.25 803 GLN A N 1
ATOM 6250 C CA . GLN A 1 803 ? 14.054 22.788 19.228 1.00 97.25 803 GLN A CA 1
ATOM 6251 C C . GLN A 1 803 ? 12.726 23.268 19.825 1.00 97.25 803 GLN A C 1
ATOM 6253 O O . GLN A 1 803 ? 12.743 24.133 20.697 1.00 97.25 803 GLN A O 1
ATOM 6258 N N . PHE A 1 804 ? 11.599 22.699 19.391 1.00 97.88 804 PHE A N 1
ATOM 6259 C CA . PHE A 1 804 ? 10.276 23.258 19.697 1.00 97.88 804 PHE A CA 1
ATOM 6260 C C . PHE A 1 804 ? 9.371 22.358 20.548 1.00 97.88 804 PHE A C 1
ATOM 6262 O O . PHE A 1 804 ? 8.448 22.860 21.185 1.00 97.88 804 PHE A O 1
ATOM 6269 N N . TYR A 1 805 ? 9.622 21.047 20.600 1.00 98.12 805 TYR A N 1
ATOM 6270 C CA . TYR A 1 805 ? 8.666 20.068 21.123 1.00 98.12 805 TYR A CA 1
ATOM 6271 C C . TYR A 1 805 ? 9.265 19.109 22.171 1.00 98.12 805 TYR A C 1
ATOM 6273 O O . TYR A 1 805 ? 10.481 18.900 22.245 1.00 98.12 805 TYR A O 1
ATOM 6281 N N . PRO A 1 806 ? 8.423 18.494 23.026 1.00 95.81 806 PRO A N 1
ATOM 6282 C CA . PRO A 1 806 ? 8.865 17.490 23.989 1.00 95.81 806 PRO A CA 1
ATOM 6283 C C . PRO A 1 806 ? 9.621 16.315 23.333 1.00 95.81 806 PRO A C 1
ATOM 6285 O O . PRO A 1 806 ? 9.252 15.883 22.239 1.00 95.81 806 PRO A O 1
ATOM 6288 N N . PRO A 1 807 ? 10.640 15.733 23.998 1.00 93.62 807 PRO A N 1
ATOM 6289 C CA . PRO A 1 807 ? 11.295 14.521 23.506 1.00 93.62 807 PRO A CA 1
ATOM 6290 C C . PRO A 1 807 ? 10.288 13.387 23.281 1.00 93.62 807 PRO A C 1
ATOM 6292 O O . PRO A 1 807 ? 9.462 13.123 24.152 1.00 93.62 807 PRO A O 1
ATOM 6295 N N . GLY A 1 808 ? 10.384 12.703 22.141 1.00 95.00 808 GLY A N 1
ATOM 6296 C CA . GLY A 1 808 ? 9.483 11.611 21.770 1.00 95.00 808 GLY A CA 1
ATOM 6297 C C . GLY A 1 808 ? 9.965 10.833 20.549 1.00 95.00 808 GLY A C 1
ATOM 6298 O O . GLY A 1 808 ? 10.828 11.306 19.807 1.00 95.00 808 GLY A O 1
ATOM 6299 N N . THR A 1 809 ? 9.426 9.635 20.347 1.00 97.12 809 THR A N 1
ATOM 6300 C CA . THR A 1 809 ? 9.784 8.753 19.227 1.00 97.12 809 THR A CA 1
ATOM 6301 C C . THR A 1 809 ? 9.205 9.295 17.919 1.00 97.12 809 THR A C 1
ATOM 6303 O O . THR A 1 809 ? 8.012 9.571 17.848 1.00 97.12 809 THR A O 1
ATOM 6306 N N . LEU A 1 810 ? 10.042 9.441 16.888 1.00 97.81 810 LEU A N 1
ATOM 6307 C CA . LEU A 1 810 ? 9.588 9.760 15.530 1.00 97.81 810 LEU A CA 1
ATOM 6308 C C . LEU A 1 810 ? 9.233 8.456 14.808 1.00 97.81 810 LEU A C 1
ATOM 6310 O O . LEU A 1 810 ? 10.052 7.539 14.774 1.00 97.81 810 LEU A O 1
ATOM 6314 N N . ILE A 1 811 ? 8.036 8.383 14.235 1.00 96.19 811 ILE A N 1
ATOM 6315 C CA . ILE A 1 811 ? 7.539 7.250 13.452 1.00 96.19 811 ILE A CA 1
ATOM 6316 C C . ILE A 1 811 ? 7.395 7.733 12.003 1.00 96.19 811 ILE A C 1
ATOM 6318 O O . ILE A 1 811 ? 6.486 8.503 11.695 1.00 96.19 811 ILE A O 1
ATOM 6322 N N . LEU A 1 812 ? 8.317 7.307 11.136 1.00 93.81 812 LEU A N 1
ATOM 6323 C CA . LEU A 1 812 ? 8.421 7.714 9.727 1.00 93.81 812 LEU A CA 1
ATOM 6324 C C . LEU A 1 812 ? 8.243 6.502 8.801 1.00 93.81 812 LEU A C 1
ATOM 6326 O O . LEU A 1 812 ? 8.340 5.358 9.252 1.00 93.81 812 LEU A O 1
ATOM 6330 N N . ARG A 1 813 ? 7.974 6.736 7.512 1.00 86.00 813 ARG A N 1
ATOM 6331 C CA . ARG A 1 813 ? 7.693 5.662 6.551 1.00 86.00 813 ARG A CA 1
ATOM 6332 C C . ARG A 1 813 ? 8.971 4.868 6.249 1.00 86.00 813 ARG A C 1
ATOM 6334 O O . ARG A 1 813 ? 9.998 5.441 5.878 1.00 86.00 813 ARG A O 1
ATOM 6341 N N . ASP A 1 814 ? 8.885 3.538 6.350 1.00 75.06 814 ASP A N 1
ATOM 6342 C CA . ASP A 1 814 ? 10.008 2.589 6.195 1.00 75.06 814 ASP A CA 1
ATOM 6343 C C . ASP A 1 814 ? 10.413 2.350 4.719 1.00 75.06 814 ASP A C 1
ATOM 6345 O O . ASP A 1 814 ? 10.849 1.260 4.334 1.00 75.06 814 ASP A O 1
ATOM 6349 N N . SER A 1 815 ? 10.232 3.352 3.857 1.00 64.06 815 SER A N 1
ATOM 6350 C CA . SER A 1 815 ? 10.492 3.284 2.418 1.00 64.06 815 SER A CA 1
ATOM 6351 C C . SER A 1 815 ? 11.582 4.275 2.039 1.00 64.06 815 SER A C 1
ATOM 6353 O O . SER A 1 815 ? 11.461 5.467 2.316 1.00 64.06 815 SER A O 1
ATOM 6355 N N . SER A 1 816 ? 12.635 3.795 1.375 1.00 56.25 816 SER A N 1
ATOM 6356 C CA . SER A 1 816 ? 13.619 4.674 0.749 1.00 56.25 816 SER A CA 1
ATOM 6357 C C . SER A 1 816 ? 13.314 4.766 -0.729 1.00 56.25 816 SER A C 1
ATOM 6359 O O . SER A 1 816 ? 13.713 3.921 -1.527 1.00 56.25 816 SER A O 1
ATOM 6361 N N . TRP A 1 817 ? 12.585 5.797 -1.125 1.00 52.94 817 TRP A N 1
ATOM 6362 C CA . TRP A 1 817 ? 12.305 5.996 -2.541 1.00 52.94 817 TRP A CA 1
ATOM 6363 C C . TRP A 1 817 ? 13.475 6.599 -3.313 1.00 52.94 817 TRP A C 1
ATOM 6365 O O . TRP A 1 817 ? 13.322 6.848 -4.506 1.00 52.94 817 TRP A O 1
ATOM 6375 N N . LYS A 1 818 ? 14.629 6.820 -2.656 1.00 61.22 818 LYS A N 1
ATOM 6376 C CA . LYS A 1 818 ? 15.884 7.349 -3.224 1.00 61.22 818 LYS A CA 1
ATOM 6377 C C . LYS A 1 818 ? 15.694 8.549 -4.170 1.00 61.22 818 LYS A C 1
ATOM 6379 O O . LYS A 1 818 ? 16.499 8.771 -5.060 1.00 61.22 818 LYS A O 1
ATOM 6384 N N . THR A 1 819 ? 14.594 9.289 -4.033 1.00 67.88 819 THR A N 1
ATOM 6385 C CA . THR A 1 819 ? 14.168 10.333 -4.969 1.00 67.88 819 THR A CA 1
ATOM 6386 C C . THR A 1 819 ? 13.378 11.400 -4.234 1.00 67.88 819 THR A C 1
ATOM 6388 O O . THR A 1 819 ? 12.648 11.115 -3.280 1.00 67.88 819 THR A O 1
ATOM 6391 N N . VAL A 1 820 ? 13.486 12.632 -4.727 1.00 75.31 820 VAL A N 1
ATOM 6392 C CA . VAL A 1 820 ? 12.680 13.766 -4.259 1.00 75.31 820 VAL A CA 1
ATOM 6393 C C . VAL A 1 820 ? 11.218 13.607 -4.687 1.00 75.31 820 VAL A C 1
ATOM 6395 O O . VAL A 1 820 ? 10.318 13.905 -3.910 1.00 75.31 820 VAL A O 1
ATOM 6398 N N . ALA A 1 821 ? 10.962 13.047 -5.874 1.00 73.00 821 ALA A N 1
ATOM 6399 C CA . ALA A 1 821 ? 9.610 12.668 -6.295 1.00 73.00 821 ALA A CA 1
ATOM 6400 C C . ALA A 1 821 ? 8.976 11.650 -5.330 1.00 73.00 821 ALA A C 1
ATOM 6402 O O . ALA A 1 821 ? 7.799 11.754 -4.985 1.00 73.00 821 ALA A O 1
ATOM 6403 N N . GLY A 1 822 ? 9.795 10.726 -4.814 1.00 72.88 822 GLY A N 1
ATOM 6404 C CA . GLY A 1 822 ? 9.452 9.883 -3.683 1.00 72.88 822 GLY A CA 1
ATOM 6405 C C . GLY A 1 822 ? 8.902 10.708 -2.526 1.00 72.88 822 GLY A C 1
ATOM 6406 O O . GLY A 1 822 ? 7.746 10.533 -2.184 1.00 72.88 822 GLY A O 1
ATOM 6407 N N . LEU A 1 823 ? 9.661 11.645 -1.948 1.00 81.88 823 LEU A N 1
ATOM 6408 C CA . LEU A 1 823 ? 9.183 12.486 -0.831 1.00 81.88 823 LEU A CA 1
ATOM 6409 C C . LEU A 1 823 ? 7.764 13.050 -1.055 1.00 81.88 823 LEU A C 1
ATOM 6411 O O . LEU A 1 823 ? 6.924 12.946 -0.158 1.00 81.88 823 LEU A O 1
ATOM 6415 N N . LEU A 1 824 ? 7.484 13.582 -2.249 1.00 81.00 824 LEU A N 1
ATOM 6416 C CA . LEU A 1 824 ? 6.166 14.124 -2.598 1.00 81.00 824 LEU A CA 1
ATOM 6417 C C . LEU A 1 824 ? 5.067 13.056 -2.539 1.00 81.00 824 LEU A C 1
ATOM 6419 O O . LEU A 1 824 ? 4.022 13.282 -1.928 1.00 81.00 824 LEU A O 1
ATOM 6423 N N . SER A 1 825 ? 5.321 11.863 -3.077 1.00 75.75 825 SER A N 1
ATOM 6424 C CA . SER A 1 825 ? 4.395 10.725 -2.993 1.00 75.75 825 SER A CA 1
ATOM 6425 C C . SER A 1 825 ? 4.135 10.260 -1.547 1.00 75.75 825 SER A C 1
ATOM 6427 O O . SER A 1 825 ? 3.072 9.728 -1.249 1.00 75.75 825 SER A O 1
ATOM 6429 N N . ALA A 1 826 ? 5.066 10.471 -0.614 1.00 76.88 826 ALA A N 1
ATOM 6430 C CA . ALA A 1 826 ? 4.996 9.946 0.772 1.00 76.88 826 ALA A CA 1
ATOM 6431 C C . ALA A 1 826 ? 3.998 10.738 1.561 1.00 76.88 826 ALA A C 1
ATOM 6433 O O . ALA A 1 826 ? 3.119 10.193 2.21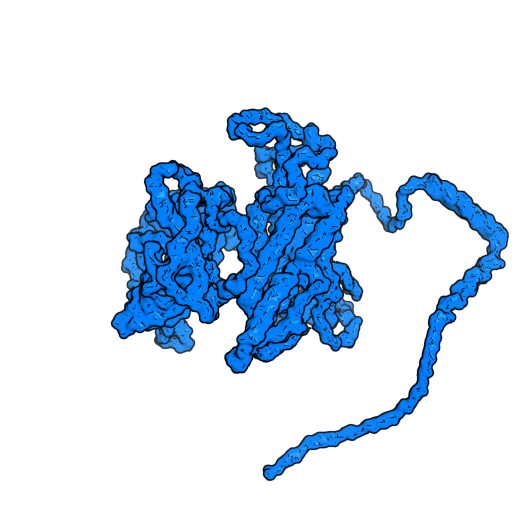9 1.00 76.88 826 ALA A O 1
ATOM 6434 N N . LEU A 1 827 ? 4.178 12.044 1.447 1.00 80.62 827 LEU A N 1
ATOM 6435 C CA . LEU A 1 827 ? 3.402 13.035 2.145 1.00 80.62 827 LEU A CA 1
ATOM 6436 C C . LEU A 1 827 ? 1.986 13.157 1.580 1.00 80.62 827 LEU A C 1
ATOM 6438 O O . LEU A 1 827 ? 1.162 13.799 2.213 1.00 80.62 827 LEU A O 1
ATOM 6442 N N . THR A 1 828 ? 1.682 12.570 0.415 1.00 77.31 828 THR A N 1
ATOM 6443 C CA . THR A 1 828 ? 0.402 12.832 -0.266 1.00 77.31 828 THR A CA 1
ATOM 6444 C C . THR A 1 828 ? -0.373 11.605 -0.735 1.00 77.31 828 THR A C 1
ATOM 6446 O O . THR A 1 828 ? -1.530 11.775 -1.106 1.00 77.31 828 THR A O 1
ATOM 6449 N N . LEU A 1 829 ? 0.198 10.392 -0.702 1.00 71.88 829 LEU A N 1
ATOM 6450 C CA . LEU A 1 829 ? -0.496 9.152 -1.083 1.00 71.88 829 LEU A CA 1
ATOM 6451 C C . LEU A 1 829 ? -0.545 8.132 0.060 1.00 71.88 829 LEU A C 1
ATOM 6453 O O . LEU A 1 829 ? 0.460 7.867 0.735 1.00 71.88 829 LEU A O 1
ATOM 6457 N N . ASN A 1 830 ? -1.715 7.506 0.217 1.00 71.31 830 ASN A N 1
ATOM 6458 C CA . ASN A 1 830 ? -2.010 6.450 1.192 1.00 71.31 830 ASN A CA 1
ATOM 6459 C C . ASN A 1 830 ? -1.619 6.859 2.623 1.00 71.31 830 ASN A C 1
ATOM 6461 O O . ASN A 1 830 ? -1.048 6.075 3.387 1.00 71.31 830 ASN A O 1
ATOM 6465 N N . THR A 1 831 ? -1.841 8.131 2.971 1.00 79.38 831 THR A N 1
ATOM 6466 C CA . THR A 1 831 ? -1.434 8.670 4.278 1.00 79.38 831 THR A CA 1
ATOM 6467 C C . THR A 1 831 ? -2.311 8.126 5.405 1.00 79.38 831 THR A C 1
ATOM 6469 O O . THR A 1 831 ? -1.779 7.796 6.462 1.00 79.38 831 THR A O 1
ATOM 6472 N N . GLU A 1 832 ? -3.612 7.940 5.164 1.00 84.50 832 GLU A N 1
ATOM 6473 C CA . GLU A 1 832 ? -4.553 7.308 6.100 1.00 84.50 832 GLU A CA 1
ATOM 6474 C C . GLU A 1 832 ? -4.144 5.872 6.441 1.00 84.50 832 GLU A C 1
ATOM 6476 O O . GLU A 1 832 ? -3.854 5.588 7.601 1.00 84.50 832 GLU A O 1
ATOM 6481 N N . GLU A 1 833 ? -4.044 4.991 5.436 1.00 76.81 833 GLU A N 1
ATOM 6482 C CA . GLU A 1 833 ? -3.681 3.576 5.620 1.00 76.81 833 GLU A CA 1
ATOM 6483 C C . GLU A 1 833 ? -2.372 3.435 6.407 1.00 76.81 833 GLU A C 1
ATOM 6485 O O . GLU A 1 833 ? -2.265 2.648 7.351 1.00 76.81 833 GLU A O 1
ATOM 6490 N N . TYR A 1 834 ? -1.381 4.260 6.062 1.00 82.25 834 TYR A N 1
ATOM 6491 C CA . TYR A 1 834 ? -0.112 4.304 6.772 1.00 82.25 834 TYR A CA 1
ATOM 6492 C C . TYR A 1 834 ? -0.274 4.752 8.235 1.00 82.25 834 TYR A C 1
ATOM 6494 O O . TYR A 1 834 ? 0.279 4.113 9.132 1.00 82.25 834 TYR A O 1
ATOM 6502 N N . LYS A 1 835 ? -1.028 5.825 8.513 1.00 93.38 835 LYS A N 1
ATOM 6503 C CA . LYS A 1 835 ? -1.239 6.315 9.886 1.00 93.38 835 LYS A CA 1
ATOM 6504 C C . LYS A 1 835 ? -1.991 5.281 10.734 1.00 93.38 835 LYS A C 1
ATOM 6506 O O . LYS A 1 835 ? -1.569 5.017 11.862 1.00 93.38 835 LYS A O 1
ATOM 6511 N N . VAL A 1 836 ? -3.014 4.627 10.178 1.00 91.81 836 VAL A N 1
ATOM 6512 C CA . VAL A 1 836 ? -3.755 3.535 10.836 1.00 91.81 836 VAL A CA 1
ATOM 6513 C C . VAL A 1 836 ? -2.827 2.362 11.175 1.00 91.81 836 VAL A C 1
ATOM 6515 O O . VAL A 1 836 ? -2.807 1.909 12.324 1.00 91.81 836 VAL A O 1
ATOM 6518 N N . ASP A 1 837 ? -2.001 1.901 10.229 1.00 88.31 837 ASP A N 1
ATOM 6519 C CA . ASP A 1 837 ? -0.999 0.844 10.454 1.00 88.31 837 ASP A CA 1
ATOM 6520 C C . ASP A 1 837 ? -0.030 1.205 11.596 1.00 88.31 837 ASP A C 1
ATOM 6522 O O . ASP A 1 837 ? 0.150 0.447 12.558 1.00 88.31 837 ASP A O 1
ATOM 6526 N N . ARG A 1 838 ? 0.545 2.413 11.556 1.00 93.88 838 ARG A N 1
ATOM 6527 C CA . ARG A 1 838 ? 1.500 2.870 12.577 1.00 93.88 838 ARG A CA 1
ATOM 6528 C C . ARG A 1 838 ? 0.856 3.048 13.952 1.00 93.88 838 ARG A C 1
ATOM 6530 O O . ARG A 1 838 ? 1.470 2.692 14.960 1.00 93.88 838 ARG A O 1
ATOM 6537 N N . MET A 1 839 ? -0.374 3.549 14.029 1.00 97.75 839 MET A N 1
ATOM 6538 C CA . MET A 1 839 ? -1.101 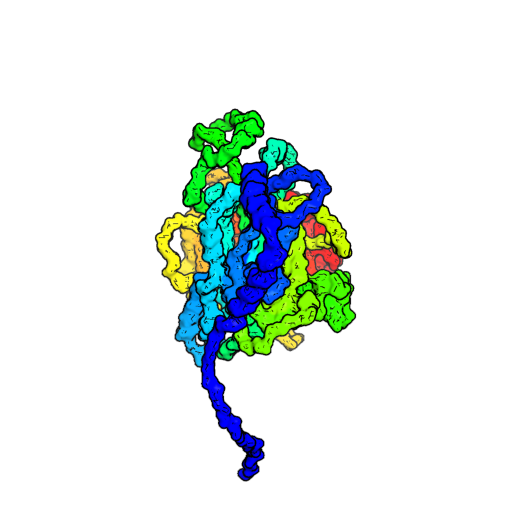3.665 15.297 1.00 97.75 839 MET A CA 1
ATOM 6539 C C . MET A 1 839 ? -1.461 2.292 15.871 1.00 97.75 839 MET A C 1
ATOM 6541 O O . MET A 1 839 ? -1.314 2.086 17.076 1.00 97.75 839 MET A O 1
ATOM 6545 N N . ASN A 1 840 ? -1.840 1.325 15.029 1.00 95.12 840 ASN A N 1
ATOM 6546 C CA . ASN A 1 840 ? -2.044 -0.065 15.446 1.00 95.12 840 ASN A CA 1
ATOM 6547 C C . ASN A 1 840 ? -0.762 -0.686 16.021 1.00 95.12 840 ASN A C 1
ATOM 6549 O O . ASN A 1 840 ? -0.806 -1.371 17.048 1.00 95.12 840 ASN A O 1
ATOM 6553 N N . LYS A 1 841 ? 0.394 -0.392 15.420 1.00 93.38 841 LYS A N 1
ATOM 6554 C CA . LYS A 1 841 ? 1.703 -0.792 15.949 1.00 93.38 841 LYS A CA 1
ATOM 6555 C C . LYS A 1 841 ? 1.977 -0.176 17.328 1.00 93.38 841 LYS A C 1
ATOM 6557 O O . LYS A 1 841 ? 2.323 -0.913 18.251 1.00 93.38 841 LYS A O 1
ATOM 6562 N N . ILE A 1 842 ? 1.736 1.126 17.517 1.00 96.62 842 ILE A N 1
ATOM 6563 C CA . ILE A 1 842 ? 1.876 1.782 18.834 1.00 96.62 842 ILE A CA 1
ATOM 6564 C C . ILE A 1 842 ? 0.892 1.185 19.858 1.00 96.62 842 ILE A C 1
ATOM 6566 O O . ILE A 1 842 ? 1.275 0.938 21.004 1.00 96.62 842 ILE A O 1
ATOM 6570 N N . ASN A 1 843 ? -0.352 0.898 19.459 1.00 96.50 843 ASN A N 1
ATOM 6571 C CA . ASN A 1 843 ? -1.339 0.232 20.315 1.00 96.50 843 ASN A CA 1
ATOM 6572 C C . ASN A 1 843 ? -0.854 -1.150 20.768 1.00 96.50 843 ASN A C 1
ATOM 6574 O O . ASN A 1 843 ? -1.002 -1.480 21.940 1.00 96.50 843 ASN A O 1
ATOM 6578 N N . SER A 1 844 ? -0.205 -1.919 19.888 1.00 93.56 844 SER A N 1
ATOM 6579 C CA . SER A 1 844 ? 0.358 -3.228 20.247 1.00 93.56 844 SER A CA 1
ATOM 6580 C C . SER A 1 844 ? 1.437 -3.145 21.338 1.00 93.56 844 SER A C 1
ATOM 6582 O O . SER A 1 844 ? 1.588 -4.072 22.134 1.00 93.56 844 SER A O 1
ATOM 6584 N N . TRP A 1 845 ? 2.162 -2.024 21.412 1.00 94.00 845 TRP A N 1
ATOM 6585 C CA . TRP A 1 845 ? 3.186 -1.775 22.429 1.00 94.00 845 TRP A CA 1
ATOM 6586 C C . TRP A 1 845 ? 2.600 -1.265 23.742 1.00 94.00 845 TRP A C 1
ATOM 6588 O O . TRP A 1 845 ? 3.043 -1.657 24.820 1.00 94.00 845 TRP A O 1
ATOM 6598 N N . LEU A 1 846 ? 1.616 -0.367 23.655 1.00 95.06 846 LEU A N 1
ATOM 6599 C CA . LEU A 1 846 ? 1.070 0.380 24.789 1.00 95.06 846 LEU A CA 1
ATOM 6600 C C . LEU A 1 846 ? -0.471 0.311 24.817 1.00 95.06 846 LEU A C 1
ATOM 6602 O O . LEU A 1 846 ? -1.133 1.356 24.795 1.00 95.06 846 LEU A O 1
ATOM 6606 N N . PRO A 1 847 ? -1.072 -0.895 24.896 1.00 94.62 847 PRO A N 1
ATOM 6607 C CA . PRO A 1 847 ? -2.517 -1.066 24.726 1.00 94.62 847 PRO A CA 1
ATOM 6608 C C . PRO A 1 847 ? -3.340 -0.512 25.895 1.00 94.62 847 PRO A C 1
ATOM 6610 O O . PRO A 1 847 ? -4.510 -0.192 25.720 1.00 94.62 847 PRO A O 1
ATOM 6613 N N . ARG A 1 848 ? -2.746 -0.391 27.094 1.00 93.44 848 ARG A N 1
ATOM 6614 C CA . ARG A 1 848 ? -3.427 0.098 28.310 1.00 93.44 848 ARG A CA 1
ATOM 6615 C C . ARG A 1 848 ? -3.216 1.590 28.576 1.00 93.44 848 ARG A C 1
ATOM 6617 O O . ARG A 1 848 ? -3.761 2.128 29.541 1.00 93.44 848 ARG A O 1
ATOM 6624 N N . ARG A 1 849 ? -2.426 2.272 27.742 1.00 93.88 849 ARG A N 1
ATOM 6625 C CA . ARG A 1 849 ? -2.271 3.723 27.841 1.00 93.88 849 ARG A CA 1
ATOM 6626 C C . ARG A 1 849 ? -3.472 4.443 27.249 1.00 93.88 849 ARG A C 1
ATOM 6628 O O . ARG A 1 849 ? -4.090 3.976 26.301 1.00 93.88 849 ARG A O 1
ATOM 6635 N N . LYS A 1 850 ? -3.768 5.603 27.825 1.00 96.44 850 LYS A N 1
ATOM 6636 C CA . LYS A 1 850 ? -4.781 6.543 27.351 1.00 96.44 850 LYS A CA 1
ATOM 6637 C C . LYS A 1 850 ? -4.120 7.500 26.360 1.00 96.44 850 LYS A C 1
ATOM 6639 O O . LYS A 1 850 ? -3.216 8.237 26.757 1.00 96.44 850 LYS A O 1
ATOM 6644 N N . MET A 1 851 ? -4.536 7.470 25.099 1.00 98.00 851 MET A N 1
ATOM 6645 C CA . MET A 1 851 ? -3.931 8.285 24.045 1.00 98.00 851 MET A CA 1
ATOM 6646 C C . MET A 1 851 ? -4.722 9.566 23.789 1.00 98.00 851 MET A C 1
ATOM 6648 O O . MET A 1 851 ? -5.947 9.533 23.674 1.00 98.00 851 MET A O 1
ATOM 6652 N N . ILE A 1 852 ? -4.007 10.679 23.667 1.00 98.56 852 ILE A N 1
ATOM 6653 C CA . ILE A 1 852 ? -4.485 11.900 23.017 1.00 98.56 852 ILE A CA 1
ATOM 6654 C C . ILE A 1 852 ? -3.832 11.936 21.636 1.00 98.56 852 ILE A C 1
ATOM 6656 O O . ILE A 1 852 ? -2.617 11.752 21.530 1.00 98.56 852 ILE A O 1
ATOM 6660 N N . VAL A 1 853 ? -4.625 12.133 20.590 1.00 98.75 853 VAL A N 1
ATOM 6661 C CA . VAL A 1 853 ? -4.130 12.194 19.210 1.00 98.75 853 VAL A CA 1
ATOM 6662 C C . VAL A 1 853 ? -4.371 13.589 18.647 1.00 98.75 853 VAL A C 1
ATOM 6664 O O . VAL A 1 853 ? -5.442 14.158 18.858 1.00 98.75 853 VAL A O 1
ATOM 6667 N N . ILE A 1 854 ? -3.353 14.167 18.015 1.00 98.69 854 ILE A N 1
ATOM 6668 C CA . ILE A 1 854 ? -3.362 15.552 17.531 1.00 98.69 854 ILE A CA 1
ATOM 6669 C C . ILE A 1 854 ? -2.914 15.546 16.074 1.00 98.69 854 ILE A C 1
ATOM 6671 O O . ILE A 1 854 ? -1.814 15.079 15.792 1.00 98.69 854 ILE A O 1
ATOM 6675 N N . GLY A 1 855 ? -3.750 16.070 15.185 1.00 98.12 855 GLY A N 1
ATOM 6676 C CA . GLY A 1 855 ? -3.497 16.111 13.746 1.00 98.12 855 GLY A CA 1
ATOM 6677 C C . GLY A 1 855 ? -4.093 17.345 13.091 1.00 98.12 855 GLY A C 1
ATOM 6678 O O . GLY A 1 855 ? -4.530 18.261 13.795 1.00 98.12 855 GLY A O 1
ATOM 6679 N N . ASP A 1 856 ? -4.151 17.365 11.766 1.00 95.50 856 ASP A N 1
ATOM 6680 C CA . ASP A 1 856 ? -4.622 18.509 10.987 1.00 95.50 856 ASP A CA 1
ATOM 6681 C C . ASP A 1 856 ? -5.711 18.149 9.962 1.00 95.50 856 ASP A C 1
ATOM 6683 O O . ASP A 1 856 ? -6.024 16.991 9.691 1.00 95.50 856 ASP A O 1
ATOM 6687 N N . SER A 1 857 ? -6.343 19.173 9.393 1.00 93.31 857 SER A N 1
ATOM 6688 C CA . SER A 1 857 ? -7.375 19.008 8.368 1.00 93.31 857 SER A CA 1
ATOM 6689 C C . SER A 1 857 ? -6.841 18.960 6.931 1.00 93.31 857 SER A C 1
ATOM 6691 O O . SER A 1 857 ? -7.592 18.597 6.026 1.00 93.31 857 SER A O 1
ATOM 6693 N N . THR A 1 858 ? -5.577 19.299 6.665 1.00 88.44 858 THR A N 1
ATOM 6694 C CA . THR A 1 858 ? -5.000 19.293 5.307 1.00 88.44 858 THR A CA 1
ATOM 6695 C C . THR A 1 858 ? -4.773 17.878 4.766 1.00 88.44 858 THR A C 1
ATOM 6697 O O . THR A 1 858 ? -4.870 17.675 3.545 1.00 88.44 858 THR A O 1
ATOM 6700 N N . GLN A 1 859 ? -4.530 16.908 5.655 1.00 88.50 859 GLN A N 1
ATOM 6701 C CA . GLN A 1 859 ? -4.387 15.479 5.356 1.00 88.50 859 GLN A CA 1
ATOM 6702 C C . GLN A 1 859 ? -5.558 14.640 5.907 1.00 88.50 859 GLN A C 1
ATOM 6704 O O . GLN A 1 859 ? -6.613 15.164 6.255 1.00 88.50 859 GLN A O 1
ATOM 6709 N N . SER A 1 860 ? -5.392 13.314 5.947 1.00 90.75 860 SER A N 1
ATOM 6710 C CA . SER A 1 860 ? -6.412 12.323 6.325 1.00 90.75 860 SER A CA 1
ATOM 6711 C C . SER A 1 860 ? -6.401 11.943 7.815 1.00 90.75 860 SER A C 1
ATOM 6713 O O . SER A 1 860 ? -6.767 10.822 8.171 1.00 90.75 860 SER A O 1
ATOM 6715 N N . ASP A 1 861 ? -5.955 12.847 8.694 1.00 96.44 861 ASP A N 1
ATOM 6716 C CA . ASP A 1 861 ? -5.955 12.613 10.146 1.00 96.44 861 ASP A CA 1
ATOM 6717 C C . ASP A 1 861 ? -7.349 12.377 10.737 1.00 96.44 861 ASP A C 1
ATOM 6719 O O . ASP A 1 861 ? -7.484 11.444 11.533 1.00 96.44 861 ASP A O 1
ATOM 6723 N N . PRO A 1 862 ? -8.405 13.133 10.360 1.00 96.69 862 PRO A N 1
ATOM 6724 C CA . PRO A 1 862 ? -9.747 12.875 10.872 1.00 96.69 862 PRO A CA 1
ATOM 6725 C C . PRO A 1 862 ? -10.215 11.445 10.590 1.00 96.69 862 PRO A C 1
ATOM 6727 O O . PRO A 1 862 ? -10.721 10.762 11.484 1.00 96.69 862 PRO A O 1
ATOM 6730 N N . GLU A 1 863 ? -10.013 10.975 9.359 1.00 96.06 863 GLU A N 1
ATOM 6731 C CA . GLU A 1 863 ? -10.416 9.641 8.924 1.00 96.06 863 GLU A CA 1
ATOM 6732 C C . GLU A 1 863 ? -9.600 8.549 9.635 1.00 96.06 863 GLU A C 1
ATOM 6734 O O . GLU A 1 863 ? -10.190 7.651 10.245 1.00 96.06 863 GLU A O 1
ATOM 6739 N N . ALA A 1 864 ? -8.269 8.692 9.681 1.00 95.19 864 ALA A N 1
ATOM 6740 C CA . ALA A 1 864 ? -7.381 7.739 10.349 1.00 95.19 864 ALA A CA 1
ATOM 6741 C C . ALA A 1 864 ? -7.670 7.630 11.856 1.00 95.19 864 ALA A C 1
ATOM 6743 O O . ALA A 1 864 ? -7.780 6.531 12.407 1.00 95.19 864 ALA A O 1
ATOM 6744 N N . TYR A 1 865 ? -7.824 8.762 12.549 1.00 98.12 865 TYR A N 1
ATOM 6745 C CA . TYR A 1 865 ? -8.092 8.766 13.989 1.00 98.12 865 TYR A CA 1
ATOM 6746 C C . TYR A 1 865 ? -9.490 8.240 14.305 1.00 98.12 865 TYR A C 1
ATOM 6748 O O . TYR A 1 865 ? -9.656 7.513 15.288 1.00 98.12 865 TYR A O 1
ATOM 6756 N N . GLY A 1 866 ? -10.478 8.545 13.458 1.00 96.62 866 GLY A N 1
ATOM 6757 C CA . GLY A 1 866 ? -11.821 7.986 13.568 1.00 96.62 866 GLY A CA 1
ATOM 6758 C C . GLY A 1 866 ? -11.830 6.462 13.415 1.00 96.62 866 GLY A C 1
ATOM 6759 O O . GLY A 1 866 ? -12.462 5.762 14.212 1.00 96.62 866 GLY A O 1
ATOM 6760 N N . GLU A 1 867 ? -11.102 5.922 12.434 1.00 94.75 867 GLU A N 1
ATOM 6761 C CA . GLU A 1 867 ? -10.970 4.473 12.246 1.00 94.75 867 GLU A CA 1
ATOM 6762 C C . GLU A 1 867 ? -10.305 3.802 13.452 1.00 94.75 867 GLU A C 1
ATOM 6764 O O . GLU A 1 867 ? -10.828 2.817 13.986 1.00 94.75 867 GLU A O 1
ATOM 6769 N N . VAL A 1 868 ? -9.184 4.346 13.932 1.00 96.75 868 VAL A N 1
ATOM 6770 C CA . VAL A 1 868 ? -8.469 3.765 15.077 1.00 96.75 868 VAL A CA 1
ATOM 6771 C C . VAL A 1 868 ? -9.300 3.858 16.357 1.00 96.75 868 VAL A C 1
ATOM 6773 O O . VAL A 1 868 ? -9.309 2.909 17.139 1.00 96.75 868 VAL A O 1
ATOM 6776 N N . TYR A 1 869 ? -10.051 4.941 16.568 1.00 97.44 869 TYR A N 1
ATOM 6777 C CA . TYR A 1 869 ? -10.969 5.054 17.706 1.00 97.44 869 TYR A CA 1
ATOM 6778 C C . TYR A 1 869 ? -12.014 3.929 17.697 1.00 97.44 869 TYR A C 1
ATOM 6780 O O . TYR A 1 869 ? -12.236 3.277 18.722 1.00 97.44 869 TYR A O 1
ATOM 6788 N N . ARG A 1 870 ? -12.622 3.666 16.532 1.00 94.25 870 ARG A N 1
ATOM 6789 C CA . ARG A 1 870 ? -13.642 2.618 16.361 1.00 94.25 870 ARG A CA 1
ATOM 6790 C C . ARG A 1 870 ? -13.062 1.209 16.503 1.00 94.25 870 ARG A C 1
ATOM 6792 O O . ARG A 1 870 ? -13.678 0.352 17.130 1.00 94.25 870 ARG A O 1
ATOM 6799 N N . THR A 1 871 ? -11.876 0.965 15.949 1.00 93.62 871 THR A N 1
ATOM 6800 C CA . THR A 1 871 ? -11.234 -0.364 15.946 1.00 93.62 871 THR A CA 1
ATOM 6801 C C . THR A 1 871 ? -10.460 -0.675 17.230 1.00 93.62 871 THR A C 1
ATOM 6803 O O . THR A 1 871 ? -10.243 -1.849 17.542 1.00 93.62 871 THR A O 1
ATOM 6806 N N . ARG A 1 872 ? -10.086 0.344 18.020 1.00 95.06 872 ARG A N 1
ATOM 6807 C CA . ARG A 1 872 ? -9.422 0.223 19.334 1.00 95.06 872 ARG A CA 1
ATOM 6808 C C . ARG A 1 872 ? -10.225 0.931 20.441 1.00 95.06 872 ARG A C 1
ATOM 6810 O O . ARG A 1 872 ? -9.745 1.923 21.006 1.00 95.06 872 ARG A O 1
ATOM 6817 N N . PRO A 1 873 ? -11.420 0.418 20.804 1.00 93.12 873 PRO A N 1
ATOM 6818 C CA . PRO A 1 873 ? -12.294 1.075 21.768 1.00 93.12 873 PRO A CA 1
ATOM 6819 C C . PRO A 1 873 ? -11.593 1.381 23.093 1.00 93.12 873 PRO A C 1
ATOM 6821 O O . PRO A 1 873 ? -10.956 0.523 23.705 1.00 93.12 873 PRO A O 1
ATOM 6824 N N . GLY A 1 874 ? -11.727 2.624 23.553 1.00 92.56 874 GLY A N 1
ATOM 6825 C CA . GLY A 1 874 ? -11.207 3.069 24.843 1.00 92.56 874 GLY A CA 1
ATOM 6826 C C . GLY A 1 874 ? -9.708 3.385 24.887 1.00 92.56 874 GLY A C 1
ATOM 6827 O O . GLY A 1 874 ? -9.261 3.860 25.935 1.00 92.56 874 GLY A O 1
ATOM 6828 N N . TRP A 1 875 ? -8.950 3.186 23.804 1.00 97.00 875 TRP A N 1
ATOM 6829 C CA . TRP A 1 875 ? -7.525 3.535 23.744 1.00 97.00 875 TRP A CA 1
ATOM 6830 C C . TRP A 1 875 ? -7.307 5.036 23.516 1.00 97.00 875 TRP A C 1
ATOM 6832 O O . TRP A 1 875 ? -6.626 5.691 24.309 1.00 97.00 875 TRP A O 1
ATOM 6842 N N . ILE A 1 876 ? -7.943 5.599 22.484 1.00 98.25 876 ILE A N 1
ATOM 6843 C CA . ILE A 1 876 ? -7.969 7.046 22.236 1.00 98.25 876 ILE A CA 1
ATOM 6844 C C . ILE A 1 876 ? -9.012 7.683 23.160 1.00 98.25 876 ILE A C 1
ATOM 6846 O O . ILE A 1 876 ? -10.157 7.236 23.225 1.00 98.25 876 ILE A O 1
ATOM 6850 N N . LYS A 1 877 ? -8.602 8.709 23.910 1.00 97.62 877 LYS A N 1
ATOM 6851 C CA . LYS A 1 877 ? -9.457 9.469 24.835 1.00 97.62 877 LYS A CA 1
ATOM 6852 C C . LYS A 1 877 ? -9.846 10.839 24.307 1.00 97.62 877 LYS A C 1
ATOM 6854 O O . LYS A 1 877 ? -10.887 11.342 24.701 1.00 97.62 877 LYS A O 1
ATOM 6859 N N . LEU A 1 878 ? -9.010 11.422 23.456 1.00 98.31 878 LEU A N 1
ATOM 6860 C CA . LEU A 1 878 ? -9.247 12.730 22.868 1.00 98.31 878 LEU A CA 1
ATOM 6861 C C . LEU A 1 878 ? -8.579 12.808 21.498 1.00 98.31 878 LEU A C 1
ATOM 6863 O O . LEU A 1 878 ? -7.408 12.448 21.359 1.00 98.31 878 LEU A O 1
ATOM 6867 N N . ILE A 1 879 ? -9.333 13.297 20.521 1.00 98.69 879 ILE A N 1
ATOM 6868 C CA . ILE A 1 879 ? -8.892 13.619 19.169 1.00 98.69 879 ILE A CA 1
ATOM 6869 C C . ILE A 1 879 ? -8.918 15.143 19.021 1.00 98.69 879 ILE A C 1
ATOM 6871 O O . ILE A 1 879 ? -9.956 15.768 19.221 1.00 98.69 879 ILE A O 1
ATOM 6875 N N . LEU A 1 880 ? -7.792 15.753 18.669 1.00 98.62 880 LEU A N 1
ATOM 6876 C CA . LEU A 1 880 ? -7.703 17.182 18.374 1.00 98.62 880 LEU A CA 1
ATOM 6877 C C . LEU A 1 880 ? -7.305 17.355 16.910 1.00 98.62 880 LEU A C 1
ATOM 6879 O O . LEU A 1 880 ? -6.235 16.903 16.509 1.00 98.62 880 LEU A O 1
ATOM 6883 N N . ILE A 1 881 ? -8.156 18.006 16.120 1.00 98.25 881 ILE A N 1
ATOM 6884 C CA . ILE A 1 881 ? -7.882 18.308 14.713 1.00 98.25 881 ILE A CA 1
ATOM 6885 C C . ILE A 1 881 ? -7.686 19.807 14.561 1.00 98.25 881 ILE A C 1
ATOM 6887 O O . ILE A 1 881 ? -8.608 20.596 14.765 1.00 98.25 881 ILE A O 1
ATOM 6891 N N . ARG A 1 882 ? -6.486 20.199 14.161 1.00 96.62 882 ARG A N 1
ATOM 6892 C CA . ARG A 1 882 ? -6.190 21.566 13.775 1.00 96.62 882 ARG A CA 1
ATOM 6893 C C . ARG A 1 882 ? -6.858 21.862 12.436 1.00 96.62 882 ARG A C 1
ATOM 6895 O O . ARG A 1 882 ? -6.530 21.252 11.419 1.00 96.62 882 ARG A O 1
ATOM 6902 N N . LYS A 1 883 ? -7.758 22.835 12.418 1.00 94.00 883 LYS A N 1
ATOM 6903 C CA . LYS A 1 883 ? -8.363 23.363 11.200 1.00 94.00 883 LYS A CA 1
ATOM 6904 C C . LYS A 1 883 ? -7.392 24.343 10.547 1.00 94.00 883 LYS A C 1
ATOM 6906 O O . LYS A 1 883 ? -7.243 25.480 10.984 1.00 94.00 883 LYS A O 1
ATOM 6911 N N . ALA A 1 884 ? -6.702 23.888 9.511 1.00 87.38 884 ALA A N 1
ATOM 6912 C CA . ALA A 1 884 ? -5.723 24.695 8.800 1.00 87.38 884 ALA A CA 1
ATOM 6913 C C . ALA A 1 884 ? -6.412 25.774 7.947 1.00 87.38 884 ALA A C 1
ATOM 6915 O O . ALA A 1 884 ? -7.147 25.450 7.015 1.00 87.38 884 ALA A O 1
ATOM 6916 N N . THR A 1 885 ? -6.165 27.050 8.248 1.00 83.31 885 THR A N 1
ATOM 6917 C CA . THR A 1 885 ? -6.695 28.214 7.499 1.00 83.31 885 THR A CA 1
ATOM 6918 C C . THR A 1 885 ? -5.592 29.130 6.954 1.00 83.31 885 THR A C 1
ATOM 6920 O O . THR A 1 885 ? -5.810 29.886 6.012 1.00 83.31 885 THR A O 1
ATOM 6923 N N . ASP A 1 886 ? -4.393 29.035 7.520 1.00 69.44 886 ASP A N 1
ATOM 6924 C CA . ASP A 1 886 ? -3.196 29.848 7.266 1.00 69.44 886 ASP A CA 1
ATOM 6925 C C . ASP A 1 886 ? -2.183 29.175 6.321 1.00 69.44 886 ASP A C 1
ATOM 6927 O O . ASP A 1 886 ? -1.303 29.827 5.756 1.00 69.44 886 ASP A O 1
ATOM 6931 N N . VAL A 1 887 ? -2.301 27.864 6.122 1.00 62.53 887 VAL A N 1
ATOM 6932 C CA . VAL A 1 887 ? -1.448 27.101 5.215 1.00 62.53 887 VAL A CA 1
ATOM 6933 C C . VAL A 1 887 ? -2.037 27.244 3.815 1.00 62.53 887 VAL A C 1
ATOM 6935 O O . VAL A 1 887 ? -2.996 26.551 3.497 1.00 62.53 887 VAL A O 1
ATOM 6938 N N . ALA A 1 888 ? -1.512 28.160 2.992 1.00 51.16 888 ALA A N 1
ATOM 6939 C CA . ALA A 1 888 ? -1.996 28.437 1.631 1.00 51.16 888 ALA A CA 1
ATOM 6940 C C . ALA A 1 888 ? -2.066 27.156 0.770 1.00 51.16 888 ALA A C 1
ATOM 6942 O O . ALA A 1 888 ? -1.105 26.749 0.118 1.00 51.16 888 ALA A O 1
ATOM 6943 N N . SER A 1 889 ? -3.220 26.499 0.784 1.00 55.66 889 SER A N 1
ATOM 6944 C CA . SER A 1 889 ? -3.466 25.191 0.190 1.00 55.66 889 SER A CA 1
ATOM 6945 C C . SER A 1 889 ? -4.750 25.225 -0.633 1.00 55.66 889 SER A C 1
ATOM 6947 O O . SER A 1 889 ? -5.647 26.037 -0.423 1.00 55.66 889 SER A O 1
ATOM 6949 N N . PHE A 1 890 ? -4.791 24.396 -1.669 1.00 53.12 890 PHE A N 1
ATOM 6950 C CA . PHE A 1 890 ? -5.944 24.303 -2.555 1.00 53.12 890 PHE A CA 1
ATOM 6951 C C . PHE A 1 890 ? -6.996 23.384 -1.922 1.00 53.12 890 PHE A C 1
ATOM 6953 O O . PHE A 1 890 ? -6.638 22.354 -1.351 1.00 53.12 890 PHE A O 1
ATOM 6960 N N . GLY A 1 891 ? -8.276 23.758 -2.016 1.00 58.62 891 GLY A N 1
ATOM 6961 C CA . GLY A 1 891 ? -9.383 22.979 -1.455 1.00 58.62 891 GLY A CA 1
ATOM 6962 C C . GLY A 1 891 ? -9.516 23.055 0.070 1.00 58.62 891 GLY A C 1
ATOM 6963 O O . GLY A 1 891 ? -10.180 22.198 0.640 1.00 58.62 891 GLY A O 1
ATOM 6964 N N . ILE A 1 892 ? -8.905 24.050 0.736 1.00 68.69 892 ILE A N 1
ATOM 6965 C CA . ILE A 1 892 ? -9.033 24.257 2.194 1.00 68.69 892 ILE A CA 1
ATOM 6966 C C . ILE A 1 892 ? -10.494 24.257 2.628 1.00 68.69 892 ILE A C 1
ATOM 6968 O O . ILE A 1 892 ? -10.810 23.619 3.625 1.00 68.69 892 ILE A O 1
ATOM 6972 N N . ASP A 1 893 ? -11.365 24.938 1.880 1.00 74.31 893 ASP A N 1
ATOM 6973 C CA . ASP A 1 893 ? -12.788 25.029 2.208 1.00 74.31 893 ASP A CA 1
ATOM 6974 C C . ASP A 1 893 ? -13.412 23.630 2.285 1.00 74.31 893 ASP A C 1
ATOM 6976 O O . ASP A 1 893 ? -13.932 23.264 3.332 1.00 74.31 893 ASP A O 1
ATOM 6980 N N . GLU A 1 894 ? -13.219 22.794 1.253 1.00 77.12 894 GLU A N 1
ATOM 6981 C CA . GLU A 1 894 ? -13.680 21.395 1.232 1.00 77.12 894 GLU A CA 1
ATOM 6982 C C . GLU A 1 894 ? -13.059 20.560 2.367 1.00 77.12 894 GLU A C 1
ATOM 6984 O O . GLU A 1 894 ? -13.739 19.778 3.035 1.00 77.12 894 GLU A O 1
ATOM 6989 N N . LYS A 1 895 ? -11.754 20.728 2.609 1.00 83.50 895 LYS A N 1
ATOM 6990 C CA . LYS A 1 895 ? -11.020 20.005 3.659 1.00 83.50 895 LYS A CA 1
ATOM 6991 C C . LYS A 1 895 ? -11.472 20.391 5.066 1.00 83.50 895 LYS A C 1
ATOM 6993 O O . LYS A 1 895 ? -11.335 19.581 5.985 1.00 83.50 895 LYS A O 1
ATOM 6998 N N . ASN A 1 896 ? -12.018 21.590 5.220 1.00 89.81 896 ASN A N 1
ATOM 6999 C CA . ASN A 1 896 ? -12.508 22.148 6.470 1.00 89.81 896 ASN A CA 1
ATOM 7000 C C . ASN A 1 896 ? -14.035 22.111 6.598 1.00 89.81 896 ASN A C 1
ATOM 7002 O O . ASN A 1 896 ? -14.559 22.656 7.575 1.00 89.81 896 ASN A O 1
ATOM 7006 N N . GLU A 1 897 ? -14.743 21.477 5.658 1.00 88.19 897 GLU A N 1
ATOM 7007 C CA . GLU A 1 897 ? -16.195 21.349 5.723 1.00 88.19 897 GLU A CA 1
ATOM 7008 C C . GLU A 1 897 ? -16.612 20.622 7.008 1.00 88.19 897 GLU A C 1
ATOM 7010 O O . GLU A 1 897 ? -16.158 19.499 7.255 1.00 88.19 897 GLU A O 1
ATOM 7015 N N . PRO A 1 898 ? -17.518 21.198 7.821 1.00 90.00 898 PRO A N 1
ATOM 7016 C CA . PRO A 1 898 ? -18.000 20.552 9.039 1.00 90.00 898 PRO A CA 1
ATOM 7017 C C . PRO A 1 898 ? -18.525 19.136 8.789 1.00 90.00 898 PRO A C 1
ATOM 7019 O O . PRO A 1 898 ? -18.242 18.221 9.562 1.00 90.00 898 PRO A O 1
ATOM 7022 N N . GLU A 1 899 ? -19.220 18.929 7.665 1.00 89.62 899 GLU A N 1
ATOM 7023 C CA . GLU A 1 899 ? -19.752 17.621 7.280 1.00 89.62 899 GLU A CA 1
ATOM 7024 C C . GLU A 1 899 ? -18.678 16.539 7.157 1.00 89.62 899 GLU A C 1
ATOM 7026 O O . GLU A 1 899 ? -18.960 15.372 7.436 1.00 89.62 899 GLU A O 1
ATOM 7031 N N . ARG A 1 900 ? -17.457 16.891 6.733 1.00 90.88 900 ARG A N 1
ATOM 7032 C CA . ARG A 1 900 ? -16.352 15.935 6.640 1.00 90.88 900 ARG A CA 1
ATOM 7033 C C . ARG A 1 900 ? -16.022 15.382 8.019 1.00 90.88 900 ARG A C 1
ATOM 7035 O O . ARG A 1 900 ? -15.925 14.167 8.172 1.00 90.88 900 ARG A O 1
ATOM 7042 N N . PHE A 1 901 ? -15.869 16.258 9.009 1.00 94.25 901 PHE A N 1
ATOM 7043 C CA . PHE A 1 901 ? -15.521 15.853 10.370 1.00 94.25 901 PHE A CA 1
ATOM 7044 C C . PHE A 1 901 ? -16.642 15.031 11.006 1.00 94.25 901 PHE A C 1
ATOM 7046 O O . PHE A 1 901 ? -16.364 13.980 11.578 1.00 94.25 901 PHE A O 1
ATOM 7053 N N . GLU A 1 902 ? -17.905 15.433 10.826 1.00 92.88 902 GLU A N 1
ATOM 7054 C CA . GLU A 1 902 ? -19.052 14.647 11.309 1.00 92.88 902 GLU A CA 1
ATOM 7055 C C . GLU A 1 902 ? -19.087 13.241 10.690 1.00 92.88 902 GLU A C 1
ATOM 7057 O O . GLU A 1 902 ? -19.397 12.262 11.368 1.00 92.88 902 GLU A O 1
ATOM 7062 N N . LYS A 1 903 ? -18.729 13.109 9.407 1.00 90.75 903 LYS A N 1
ATOM 7063 C CA . LYS A 1 903 ? -18.659 11.804 8.740 1.00 90.75 903 LYS A CA 1
ATOM 7064 C C . LYS A 1 903 ? -17.441 10.985 9.185 1.00 90.75 903 LYS A C 1
ATOM 7066 O O . LYS A 1 903 ? -17.579 9.789 9.439 1.00 90.75 903 LYS A O 1
ATOM 7071 N N . ALA A 1 904 ? -16.264 11.601 9.308 1.00 92.56 904 ALA A N 1
ATOM 7072 C CA . ALA A 1 904 ? -15.041 10.938 9.772 1.00 92.56 904 ALA A CA 1
ATOM 7073 C C . ALA A 1 904 ? -15.194 10.411 11.210 1.00 92.56 904 ALA A C 1
ATOM 7075 O O . ALA A 1 904 ? -14.798 9.279 11.518 1.00 92.56 904 ALA A O 1
ATOM 7076 N N . PHE A 1 905 ? -15.861 11.192 12.062 1.00 95.81 905 PHE A N 1
ATOM 7077 C CA . PHE A 1 905 ? -16.145 10.880 13.461 1.00 95.81 905 PHE A CA 1
ATOM 7078 C C . PHE A 1 905 ? -17.566 10.359 13.696 1.00 95.81 905 PHE A C 1
ATOM 7080 O O . PHE A 1 905 ? -18.068 10.397 14.820 1.00 95.81 905 PHE A O 1
ATOM 7087 N N . LYS A 1 906 ? -18.203 9.809 12.657 1.00 92.12 906 LYS A N 1
ATOM 7088 C CA . LYS A 1 906 ? -19.492 9.132 12.794 1.00 92.12 906 LYS A CA 1
ATOM 7089 C C . LYS A 1 906 ? -19.404 8.059 13.885 1.00 92.12 906 LYS A C 1
ATOM 7091 O O . LYS A 1 906 ? -18.436 7.292 13.938 1.00 92.12 906 LYS A O 1
ATOM 7096 N N . ASP A 1 907 ? -20.422 8.041 14.743 1.00 91.12 907 ASP A N 1
ATOM 7097 C CA . ASP A 1 907 ? -20.561 7.143 15.895 1.00 91.12 907 ASP A CA 1
ATOM 7098 C C . ASP A 1 907 ? -19.482 7.321 16.988 1.00 91.12 907 ASP A C 1
ATOM 7100 O O . ASP A 1 907 ? -19.321 6.460 17.855 1.00 91.12 907 ASP A O 1
ATOM 7104 N N . ILE A 1 908 ? -18.756 8.448 16.984 1.00 95.19 908 ILE A N 1
ATOM 7105 C CA . ILE A 1 908 ? -17.803 8.828 18.035 1.00 95.19 908 ILE A CA 1
ATOM 7106 C C . ILE A 1 908 ? -18.422 9.935 18.904 1.00 95.19 908 ILE A C 1
ATOM 7108 O O . ILE A 1 908 ? -18.906 10.932 18.359 1.00 95.19 908 ILE A O 1
ATOM 7112 N N . PRO A 1 909 ? -18.403 9.803 20.247 1.00 94.88 909 PRO A N 1
ATOM 7113 C CA . PRO A 1 909 ? -18.955 10.815 21.145 1.00 94.88 909 PRO A CA 1
ATOM 7114 C C . PRO A 1 909 ? -18.337 12.194 20.905 1.00 94.88 909 PRO A C 1
ATOM 7116 O O . PRO A 1 909 ? -17.124 12.309 20.715 1.00 94.88 909 PRO A O 1
ATOM 7119 N N . ARG A 1 910 ? -19.155 13.252 20.933 1.00 92.69 910 ARG A N 1
ATOM 7120 C CA . ARG A 1 910 ? -18.707 14.612 20.593 1.00 92.69 910 ARG A CA 1
ATOM 7121 C C . ARG A 1 910 ? -17.645 15.142 21.555 1.00 92.69 910 ARG A C 1
ATOM 7123 O O . ARG A 1 910 ? -16.805 15.938 21.168 1.00 92.69 910 ARG A O 1
ATOM 7130 N N . GLU A 1 911 ? -17.659 14.688 22.798 1.00 92.44 911 GLU A N 1
ATOM 7131 C CA . GLU A 1 911 ? -16.659 15.003 23.814 1.00 92.44 911 GLU A CA 1
ATOM 7132 C C . GLU A 1 911 ? -15.288 14.360 23.548 1.00 92.44 911 GLU A C 1
ATOM 7134 O O . GLU A 1 911 ? -14.291 14.792 24.123 1.00 92.44 911 GLU A O 1
ATOM 7139 N N . ALA A 1 912 ? -15.222 13.341 22.683 1.00 95.44 912 ALA A N 1
ATOM 7140 C CA . ALA A 1 912 ? -13.986 12.633 22.366 1.00 95.44 912 ALA A CA 1
ATOM 7141 C C . ALA A 1 912 ? -13.196 13.285 21.223 1.00 95.44 912 ALA A C 1
ATOM 7143 O O . ALA A 1 912 ? -12.072 12.853 20.955 1.00 95.44 912 ALA A O 1
ATOM 7144 N N . TRP A 1 913 ? -13.744 14.302 20.550 1.00 97.44 913 TRP A N 1
ATOM 7145 C CA . TRP A 1 913 ? -13.062 14.988 19.459 1.00 97.44 913 TRP A CA 1
ATOM 7146 C C . TRP A 1 913 ? -13.370 16.485 19.396 1.00 97.44 913 TRP A C 1
ATOM 7148 O O . TRP A 1 913 ? -14.476 16.935 19.688 1.00 97.44 913 TRP A O 1
ATOM 7158 N N . HIS A 1 914 ? -12.381 17.277 18.992 1.00 97.69 914 HIS A N 1
ATOM 7159 C CA . HIS A 1 914 ? -12.522 18.720 18.849 1.00 97.69 914 HIS A CA 1
ATOM 7160 C C . HIS A 1 914 ? -11.705 19.237 17.663 1.00 97.69 914 HIS A C 1
ATOM 7162 O O . HIS A 1 914 ? -10.541 18.877 17.494 1.00 97.69 914 HIS A O 1
ATOM 7168 N N . VAL A 1 915 ? -12.333 20.083 16.847 1.00 97.44 915 VAL A N 1
ATOM 7169 C CA . VAL A 1 915 ? -11.696 20.790 15.732 1.00 97.44 915 VAL A CA 1
ATOM 7170 C C . VAL A 1 915 ? -11.418 22.218 16.193 1.00 97.44 915 VAL A C 1
ATOM 7172 O O . VAL A 1 915 ? -12.360 22.892 16.603 1.00 97.44 915 VAL A O 1
ATOM 7175 N N . PHE A 1 916 ? -10.163 22.662 16.136 1.00 96.12 916 PHE A N 1
ATOM 7176 C CA . PHE A 1 916 ? -9.727 23.959 16.669 1.00 96.12 916 PHE A CA 1
ATOM 7177 C C . PHE A 1 916 ? -8.986 24.790 15.621 1.00 96.12 916 PHE A C 1
ATOM 7179 O O . PHE A 1 916 ? -8.299 24.235 14.762 1.00 96.12 916 PHE A O 1
ATOM 7186 N N . GLU A 1 917 ? -9.092 26.114 15.714 1.00 92.94 917 GLU A N 1
ATOM 7187 C CA . GLU A 1 917 ? -8.275 27.050 14.926 1.00 92.94 917 GLU A CA 1
ATOM 7188 C C . GLU A 1 917 ? -7.169 27.665 15.793 1.00 92.94 917 GLU A C 1
ATOM 7190 O O . GLU A 1 917 ? -6.013 27.690 15.366 1.00 92.94 917 GLU A O 1
ATOM 7195 N N . ASP A 1 918 ? -7.482 28.077 17.030 1.00 93.94 918 ASP A N 1
ATOM 7196 C CA . ASP A 1 918 ? -6.487 28.552 17.993 1.00 93.94 918 ASP A CA 1
ATOM 7197 C C . ASP A 1 918 ? -6.045 27.403 18.929 1.00 93.94 918 ASP A C 1
ATOM 7199 O O . ASP A 1 918 ? -6.855 26.857 19.688 1.00 93.94 918 ASP A O 1
ATOM 7203 N N . PRO A 1 919 ? -4.748 27.027 18.941 1.00 95.56 919 PRO A N 1
ATOM 7204 C CA . PRO A 1 919 ? -4.219 26.024 19.866 1.00 95.56 919 PRO A CA 1
ATOM 7205 C C . PRO A 1 919 ? -4.518 26.305 21.348 1.00 95.56 919 PRO A C 1
ATOM 7207 O O . PRO A 1 919 ? -4.558 25.366 22.150 1.00 95.56 919 PRO A O 1
ATOM 7210 N N . SER A 1 920 ? -4.739 27.566 21.737 1.00 93.75 920 SER A N 1
ATOM 7211 C CA . SER A 1 920 ? -5.047 27.941 23.122 1.00 93.75 920 SER A CA 1
ATOM 7212 C C . SER A 1 920 ? -6.362 27.326 23.635 1.00 93.75 920 SER A C 1
ATOM 7214 O O . SER A 1 920 ? -6.469 27.003 24.826 1.00 93.75 920 SER A O 1
ATOM 7216 N N . GLU A 1 921 ? -7.313 27.049 22.734 1.00 94.56 921 GLU A N 1
ATOM 7217 C CA . GLU A 1 921 ? -8.606 26.415 23.024 1.00 94.56 921 GLU A CA 1
ATOM 7218 C C . GLU A 1 921 ? -8.435 24.984 23.566 1.00 94.56 921 GLU A C 1
ATOM 7220 O O . GLU A 1 921 ? -9.169 24.526 24.449 1.00 94.56 921 GLU A O 1
ATOM 7225 N N . CYS A 1 922 ? -7.401 24.282 23.095 1.00 96.56 922 CYS A N 1
ATOM 7226 C CA . CYS A 1 922 ? -7.173 22.873 23.406 1.00 96.56 922 CYS A CA 1
ATOM 7227 C C . CYS A 1 922 ? -6.762 22.632 24.860 1.00 96.56 922 CYS A C 1
ATOM 7229 O O . CYS A 1 922 ? -6.982 21.543 25.397 1.00 96.56 922 CYS A O 1
ATOM 7231 N N . LEU A 1 923 ? -6.159 23.621 25.527 1.00 94.38 923 LEU A N 1
ATOM 7232 C CA . LEU A 1 923 ? -5.582 23.421 26.855 1.00 94.38 923 LEU A CA 1
ATOM 7233 C C . LEU A 1 923 ? -6.641 23.012 27.883 1.00 94.38 923 LEU A C 1
ATOM 7235 O O . LEU A 1 923 ? -6.405 22.124 28.708 1.00 94.38 923 LEU A O 1
ATOM 7239 N N . GLN A 1 924 ? -7.797 23.675 27.858 1.00 94.00 924 GLN A N 1
ATOM 7240 C CA . GLN A 1 924 ? -8.873 23.391 28.800 1.00 94.00 924 GLN A CA 1
ATOM 7241 C C . GLN A 1 924 ? -9.489 22.012 28.527 1.00 94.00 924 GLN A C 1
ATOM 7243 O O . GLN A 1 924 ? -9.689 21.237 29.460 1.00 94.00 924 GLN A O 1
ATOM 7248 N N . ILE A 1 925 ? -9.652 21.654 27.252 1.00 96.06 925 ILE A N 1
ATOM 7249 C CA . ILE A 1 925 ? -10.157 20.345 26.815 1.00 96.06 925 ILE A CA 1
ATOM 7250 C C . ILE A 1 925 ? -9.225 19.217 27.273 1.00 96.06 925 ILE A C 1
ATOM 7252 O O . ILE A 1 925 ? -9.680 18.216 27.833 1.00 96.06 925 ILE A O 1
ATOM 7256 N N . ILE A 1 926 ? -7.907 19.397 27.120 1.00 95.81 926 ILE A N 1
ATOM 7257 C CA . ILE A 1 926 ? -6.902 18.445 27.613 1.00 95.81 926 ILE A CA 1
ATOM 7258 C C . ILE A 1 926 ? -7.008 18.304 29.139 1.00 95.81 926 ILE A C 1
ATOM 7260 O O . ILE A 1 926 ? -7.039 17.183 29.650 1.00 95.81 926 ILE A O 1
ATOM 7264 N N . LYS A 1 927 ? -7.108 19.415 29.884 1.00 94.44 927 LYS A N 1
ATOM 7265 C CA . LYS A 1 927 ? -7.266 19.379 31.352 1.00 94.44 927 LYS A CA 1
ATOM 7266 C C . LYS A 1 927 ? -8.507 18.601 31.775 1.00 94.44 927 LYS A C 1
ATOM 7268 O O . LYS A 1 927 ? -8.433 17.828 32.731 1.00 94.44 927 LYS A O 1
ATOM 7273 N N . ASP A 1 928 ? -9.628 18.813 31.099 1.00 93.94 928 ASP A N 1
ATOM 7274 C CA . ASP A 1 928 ? -10.896 18.183 31.459 1.00 93.94 928 ASP A CA 1
ATOM 7275 C C . ASP A 1 928 ? -10.903 16.694 31.099 1.00 93.94 928 ASP A C 1
ATOM 7277 O O . ASP A 1 928 ? -11.292 15.870 31.931 1.00 93.94 928 ASP A O 1
ATOM 7281 N N . THR A 1 929 ? -10.322 16.329 29.954 1.00 93.81 929 THR A N 1
ATOM 7282 C CA . THR A 1 929 ? -10.095 14.930 29.551 1.00 93.81 929 THR A CA 1
ATOM 7283 C C . THR A 1 929 ? -9.243 14.178 30.576 1.00 93.81 929 THR A C 1
ATOM 7285 O O . THR A 1 929 ? -9.545 13.042 30.934 1.00 93.81 929 THR A O 1
ATOM 7288 N N . ILE A 1 930 ? -8.182 14.806 31.096 1.00 91.00 930 ILE A N 1
ATOM 7289 C CA . ILE A 1 930 ? -7.299 14.171 32.088 1.00 91.00 930 ILE A CA 1
ATOM 7290 C C . ILE A 1 930 ? -8.022 13.939 33.428 1.00 91.00 930 ILE A C 1
ATOM 7292 O O . ILE A 1 930 ? -7.707 12.980 34.140 1.00 91.00 930 ILE A O 1
ATOM 7296 N N . LYS A 1 931 ? -8.986 14.799 33.788 1.00 87.88 931 LYS A N 1
ATOM 7297 C CA . LYS A 1 931 ? -9.759 14.696 35.039 1.00 87.88 931 LYS A CA 1
ATOM 7298 C C . LYS A 1 931 ? -10.853 13.630 34.989 1.00 87.88 931 LYS A C 1
ATOM 7300 O O . LYS A 1 931 ? -11.178 13.068 36.038 1.00 87.88 931 LYS A O 1
ATOM 7305 N N . GLN A 1 932 ? -11.423 13.363 33.816 1.00 73.44 932 GLN A N 1
ATOM 7306 C CA . GLN A 1 932 ? -12.413 12.305 33.614 1.00 73.44 932 GLN A CA 1
ATOM 7307 C C . GLN A 1 932 ? -11.705 10.938 33.729 1.00 73.44 932 GLN A C 1
ATOM 7309 O O . GLN A 1 932 ? -10.941 10.528 32.854 1.00 73.44 932 GLN A O 1
ATOM 7314 N N . LYS A 1 933 ? -11.854 10.286 34.891 1.00 49.56 933 LYS A N 1
ATOM 7315 C CA . LYS A 1 933 ? -11.125 9.058 35.255 1.00 49.56 933 LYS A CA 1
ATOM 7316 C C . LYS A 1 933 ? -11.497 7.856 34.400 1.00 49.56 933 LYS A C 1
ATOM 7318 O O . LYS A 1 933 ? -12.701 7.551 34.322 1.00 49.56 933 LYS A O 1
#